Protein 6J1M (pdb70)

Solvent-accessible surface area: 25818 Å² total; per-residue (Å²): 103,89,174,92,86,75,8,18,0,8,0,3,0,6,4,32,15,40,14,109,69,122,20,49,8,94,52,5,3,62,30,0,0,111,1,11,118,7,67,136,31,104,102,9,34,84,69,0,77,117,14,7,86,152,15,114,10,138,54,4,20,13,25,13,36,46,119,48,2,101,125,32,92,53,0,19,24,41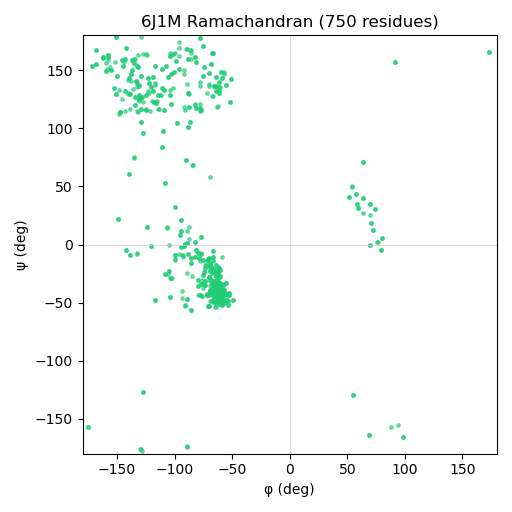,61,89,61,2,0,39,44,2,4,79,21,0,45,48,56,2,2,99,11,0,48,82,0,0,71,83,0,18,149,69,6,74,26,82,85,95,62,5,51,18,0,0,0,0,1,10,2,5,2,11,2,8,7,7,5,0,37,0,2,103,75,4,55,18,34,46,73,10,24,5,4,14,0,4,5,10,4,22,19,0,0,0,2,0,0,20,2,0,35,10,5,2,47,41,42,181,50,4,18,0,0,0,0,0,0,0,0,16,2,2,17,14,2,1,17,19,110,94,80,50,86,15,2,59,11,9,0,18,20,0,1,0,0,0,0,0,0,0,0,4,62,39,68,130,85,109,14,117,29,5,0,27,0,34,39,24,37,5,28,13,20,86,99,0,29,77,45,18,6,17,72,3,53,25,35,0,8,28,30,74,46,40,122,75,3,23,60,28,0,3,136,39,0,78,74,15,0,54,126,18,0,121,109,71,70,28,95,84,22,40,53,1,0,0,0,0,0,0,11,12,30,49,13,0,55,62,0,20,114,123,18,49,12,102,102,96,19,0,64,0,0,32,13,9,2,99,40,38,0,2,0,1,0,0,0,1,0,7,0,0,10,24,0,34,95,24,0,60,153,85,66,64,154,11,9,0,28,17,56,80,54,0,0,0,0,0,5,1,3,0,0,0,1,0,5,0,0,0,48,3,41,108,97,122,33,55,0,8,0,3,0,6,3,27,6,41,14,109,60,122,18,51,7,104,45,4,5,75,29,0,0,118,15,11,127,7,69,139,29,103,116,9,28,69,37,0,96,118,22,6,86,159,14,108,10,139,48,4,19,14,24,12,33,49,112,49,3,87,167,35,95,54,0,22,24,40,63,87,59,2,0,39,41,2,4,81,21,1,45,50,57,3,3,99,11,0,46,75,0,0,72,112,0,19,149,69,6,74,24,82,84,95,56,5,52,20,0,0,0,0,1,12,2,4,1,12,2,8,7,8,5,0,37,0,2,101,74,4,55,18,36,46,57,8,24,5,4,14,0,5,4,11,3,22,17,0,0,0,2,0,0,19,2,0,35,10,5,3,50,41,43,208,53,4,14,0,0,0,0,0,0,0,0,14,2,1,18,15,2,1,17,18,108,95,80,61,85,14,1,62,10,10,0,18,21,0,0,0,0,0,0,0,0,0,0,13,83,47,105,130,85,109,13,133,29,6,0,34,0,34,38,24,36,6,35,13,21,87,99,0,29,78,45,16,6,18,71,3,53,25,34,0,8,28,29,74,47,40,144,64,3,21,60,28,0,4,136,39,0,78,76,14,0,54,109,18,0,123,110,73,71,28,95,84,24,41,51,0,0,0,0,0,0,0,10,12,30,49,12,0,55,60,0,20,113,122,18,50,11,102,100,95,18,0,66,0,0,30,12,9,2,98,40,39,0,2,0,1,0,0,0,1,0,7,0,0,9,24,0,34,96,25,0,61,152,84,59,62,115,22,9,0,29,35,57,82,55,0,0,0,0,0,6,0,2,0,0,0,1,0,5,0,0,0,49,3,44,105,74

Structure (mmCIF, N/CA/C/O backbone):
data_6J1M
#
_entry.id   6J1M
#
_cell.length_a   108.144
_cell.length_b   108.144
_cell.length_c   191.075
_cell.angle_alpha   90.000
_cell.angle_beta   90.000
_cell.angle_gamma   120.000
#
_symmetry.space_group_name_H-M   'P 32 2 1'
#
loop_
_entity.id
_entity.type
_entity.pdbx_description
1 polymer 'A. acutangulus PKS2'
2 non-polymer '3-oxopentanedioic acid'
3 non-polymer 1,2-ETHANEDIOL
4 water water
#
loop_
_atom_site.group_PDB
_atom_site.id
_atom_site.type_symbol
_atom_site.label_atom_id
_atom_site.label_alt_id
_atom_site.label_comp_id
_atom_site.label_asym_id
_atom_site.label_entity_id
_atom_site.label_seq_id
_atom_site.pdbx_PDB_ins_code
_atom_site.Cartn_x
_atom_site.Cartn_y
_atom_site.Cartn_z
_atom_site.occupancy
_atom_site.B_iso_or_equiv
_atom_site.auth_seq_id
_atom_site.auth_comp_id
_atom_site.auth_asym_id
_atom_site.auth_atom_id
_atom_site.pdbx_PDB_model_num
ATOM 1 N N . LYS A 1 47 ? -87.589 27.711 15.656 1.00 66.90 11 LYS A N 1
ATOM 2 C CA . LYS A 1 47 ? -86.182 27.941 15.331 1.00 65.68 11 LYS A CA 1
ATOM 3 C C . LYS A 1 47 ? -86.001 28.104 13.829 1.00 69.59 11 LYS A C 1
ATOM 4 O O . LYS A 1 47 ? -85.475 29.122 13.362 1.00 56.05 11 LYS A O 1
ATOM 6 N N . SER A 1 48 ? -86.447 27.101 13.066 0.79 61.33 12 SER A N 1
ATOM 7 C CA . SER A 1 48 ? -86.403 27.205 11.613 0.79 57.18 12 SER A CA 1
ATOM 8 C C . SER A 1 48 ? -87.200 28.396 11.092 0.79 53.78 12 SER A C 1
ATOM 9 O O . SER A 1 48 ? -87.079 28.722 9.910 0.79 50.61 12 SER A O 1
ATOM 12 N N . GLN A 1 49 ? -87.997 29.052 11.943 1.00 56.48 13 GLN A N 1
ATOM 13 C CA . GLN A 1 49 ? -88.829 30.187 11.560 1.00 52.09 13 GLN A CA 1
ATOM 14 C C . GLN A 1 49 ? -88.289 31.536 12.036 1.00 44.00 13 GLN A C 1
ATOM 15 O O . GLN A 1 49 ? -88.905 32.558 11.736 1.00 36.87 13 GLN A O 1
ATOM 21 N N . ARG A 1 50 ? -87.157 31.575 12.743 1.00 45.84 14 ARG A N 1
ATOM 22 C CA . ARG A 1 50 ? -86.641 32.805 13.338 1.00 45.74 14 ARG A CA 1
ATOM 23 C C . ARG A 1 50 ? -85.587 33.482 12.450 1.00 45.10 14 ARG A C 1
ATOM 24 O O . ARG A 1 50 ? -85.023 32.876 11.534 1.00 47.86 14 ARG A O 1
ATOM 28 N N . SER A 1 51 ? -85.345 34.773 12.731 1.00 44.80 15 SER A N 1
ATOM 29 C CA . SER A 1 51 ? -84.255 35.521 12.104 1.00 45.93 15 SER A CA 1
ATOM 30 C C . SER A 1 51 ? -82.904 35.219 12.765 0.42 52.87 15 SER A C 1
ATOM 31 O O . SER A 1 51 ? -81.910 35.041 12.053 0.65 47.00 15 SER A O 1
ATOM 34 N N . GLU A 1 52 ? -82.830 35.160 14.112 1.00 89.20 16 GLU A N 1
ATOM 35 C CA . GLU A 1 52 ? -81.768 34.391 14.770 1.00 65.81 16 GLU A CA 1
ATOM 36 C C . GLU A 1 52 ? -82.025 32.922 14.513 1.00 54.41 16 GLU A C 1
ATOM 37 O O . GLU A 1 52 ? -82.215 32.126 15.440 1.00 59.01 16 GLU A O 1
ATOM 43 N N . GLY A 1 53 ? -82.072 32.576 13.242 1.00 43.09 17 GLY A N 1
ATOM 44 C CA . GLY A 1 53 ? -82.534 31.291 12.836 1.00 40.99 17 GLY A CA 1
ATOM 45 C C . GLY A 1 53 ? -81.512 30.645 11.941 1.00 34.16 17 GLY A C 1
ATOM 46 O O . GLY A 1 53 ? -80.327 30.547 12.273 1.00 28.18 17 GLY A O 1
ATOM 47 N N . PRO A 1 54 ? -81.961 30.216 10.774 1.00 32.69 18 PRO A N 1
ATOM 48 C CA . PRO A 1 54 ? -81.219 29.210 10.018 1.00 27.51 18 PRO A CA 1
ATOM 49 C C . PRO A 1 54 ? -79.971 29.784 9.374 1.00 23.27 18 PRO A C 1
ATOM 50 O O . PRO A 1 54 ? -79.876 30.979 9.092 1.00 22.69 18 PRO A O 1
ATOM 54 N N . ALA A 1 55 ? -78.991 28.904 9.183 1.00 21.56 19 ALA A N 1
ATOM 55 C CA . ALA A 1 55 ? -77.773 29.255 8.462 1.00 20.50 19 ALA A CA 1
ATOM 56 C C . ALA A 1 55 ? -78.108 29.590 7.012 1.00 15.86 19 ALA A C 1
ATOM 57 O O . ALA A 1 55 ? -78.884 28.886 6.358 1.00 17.11 19 ALA A O 1
ATOM 59 N N . LEU A 1 56 ? -77.511 30.661 6.508 1.00 17.37 20 LEU A N 1
ATOM 60 C CA . LEU A 1 56 ? -77.755 31.130 5.150 1.00 17.88 20 LEU A CA 1
ATOM 61 C C . LEU A 1 56 ? -76.440 31.196 4.397 1.00 18.19 20 LEU A C 1
ATOM 62 O O . LEU A 1 56 ? -75.422 31.582 4.964 1.00 17.04 20 LEU A O 1
ATOM 67 N N . VAL A 1 57 ? -76.482 30.856 3.111 1.00 17.03 21 VAL A N 1
ATOM 68 C CA . VAL A 1 57 ? -75.405 31.185 2.187 1.00 14.52 21 VAL A CA 1
ATOM 69 C C . VAL A 1 57 ? -75.543 32.661 1.824 1.00 17.73 21 VAL A C 1
ATOM 70 O O . VAL A 1 57 ? -76.545 33.068 1.234 1.00 17.89 21 VAL A O 1
ATOM 74 N N . LEU A 1 58 ? -74.548 33.469 2.200 1.00 15.72 22 LEU A N 1
ATOM 75 C CA . LEU A 1 58 ? -74.588 34.906 1.987 1.00 17.59 22 LEU A CA 1
ATOM 76 C C . LEU A 1 58 ? -73.803 35.355 0.773 1.00 21.39 22 LEU A C 1
ATOM 77 O O . LEU A 1 58 ? -73.925 36.518 0.384 1.00 20.21 22 LEU A O 1
ATOM 82 N N . ALA A 1 59 ? -72.971 34.487 0.201 1.00 15.36 23 ALA A N 1
ATOM 83 C CA . ALA A 1 59 ? -72.166 34.833 -0.968 1.00 18.12 23 ALA A CA 1
ATOM 84 C C . ALA A 1 59 ? -71.499 33.562 -1.463 1.00 21.02 23 ALA A C 1
ATOM 85 O O . ALA A 1 59 ? -71.306 32.624 -0.690 1.00 16.95 23 ALA A O 1
ATOM 87 N N . ILE A 1 60 ? -71.184 33.533 -2.756 1.00 18.14 24 ILE A N 1
ATOM 88 C CA . ILE A 1 60 ? -70.489 32.421 -3.406 1.00 20.02 24 ILE A CA 1
ATOM 89 C C . ILE A 1 60 ? -69.465 33.009 -4.364 1.00 24.19 24 ILE A C 1
ATOM 90 O O . ILE A 1 60 ? -69.800 33.876 -5.175 1.00 24.30 24 ILE A O 1
ATOM 95 N N . GLY A 1 61 ? -68.227 32.548 -4.280 1.00 18.87 25 GLY A N 1
ATOM 96 C CA . GLY A 1 61 ? -67.209 32.923 -5.245 1.00 19.84 25 GLY A CA 1
ATOM 97 C C . GLY A 1 61 ? -66.482 31.684 -5.724 1.00 21.71 25 GLY A C 1
ATOM 98 O O . GLY A 1 61 ? -66.406 30.681 -5.017 1.00 16.78 25 GLY A O 1
ATOM 99 N N . THR A 1 62 ? -65.955 31.754 -6.949 1.00 17.95 26 THR A N 1
ATOM 100 C CA . THR A 1 62 ? -65.251 30.610 -7.545 1.00 18.15 26 THR A CA 1
ATOM 101 C C . THR A 1 62 ? -63.987 31.084 -8.251 1.00 24.07 26 THR A C 1
ATOM 102 O O . THR A 1 62 ? -63.866 32.249 -8.625 1.00 22.46 26 THR A O 1
ATOM 106 N N . ALA A 1 63 ? -63.045 30.160 -8.442 1.00 18.33 27 ALA A N 1
ATOM 107 C CA . ALA A 1 63 ? -61.771 30.470 -9.086 1.00 19.11 27 ALA A CA 1
ATOM 108 C C . ALA A 1 63 ? -61.207 29.195 -9.695 1.00 21.61 27 ALA A C 1
ATOM 109 O O . ALA A 1 63 ? -61.447 28.101 -9.182 1.00 17.29 27 ALA A O 1
ATOM 111 N N . THR A 1 64 ? -60.448 29.345 -10.775 1.00 18.77 28 THR A N 1
ATOM 112 C CA . THR A 1 64 ? -59.768 28.231 -11.426 1.00 20.67 28 THR A CA 1
ATOM 113 C C . THR A 1 64 ? -58.347 28.643 -11.761 1.00 22.91 28 THR A C 1
ATOM 114 O O . THR A 1 64 ? -58.049 29.838 -11.876 1.00 19.86 28 THR A O 1
ATOM 118 N N . PRO A 1 65 ? -57.436 27.679 -11.904 1.00 22.73 29 PRO A N 1
ATOM 119 C CA . PRO A 1 65 ? -56.129 28.001 -12.486 1.00 19.51 29 PRO A CA 1
ATOM 120 C C . PRO A 1 65 ? -56.313 28.623 -13.874 1.00 20.03 29 PRO A C 1
ATOM 121 O O . PRO A 1 65 ? -57.250 28.299 -14.604 1.00 19.63 29 PRO A O 1
ATOM 125 N N . SER A 1 66 ? -55.444 29.524 -14.236 1.00 21.18 30 SER A N 1
ATOM 12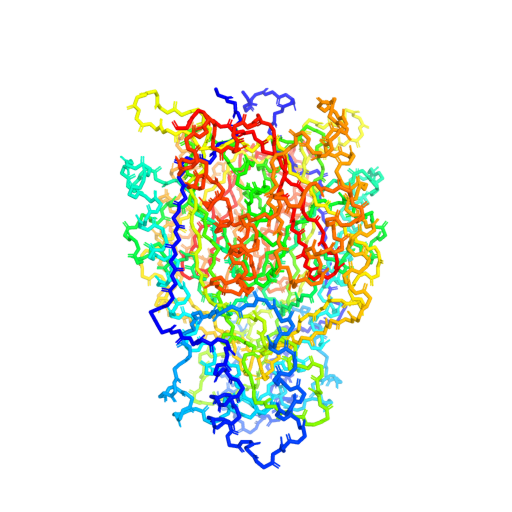6 C CA . SER A 1 66 ? -55.569 30.135 -15.529 1.00 27.64 30 SER A CA 1
ATOM 127 C C . SER A 1 66 ? -55.338 29.164 -16.681 1.00 25.24 30 SER A C 1
ATOM 128 O O . SER A 1 66 ? -55.970 29.282 -17.664 1.00 24.82 30 SER A O 1
ATOM 131 N N . HIS A 1 67 ? -54.456 28.205 -16.519 1.00 21.27 31 HIS A N 1
ATOM 132 C CA . HIS A 1 67 ? -54.202 27.240 -17.567 1.00 21.28 31 HIS A CA 1
ATOM 133 C C . HIS A 1 67 ? -55.357 26.284 -17.763 1.00 24.01 31 HIS A C 1
ATOM 134 O O . HIS A 1 67 ? -55.924 25.805 -16.842 1.00 20.23 31 HIS A O 1
ATOM 141 N N . TRP A 1 68 ? -55.685 26.031 -18.996 1.00 19.82 32 TRP A N 1
ATOM 142 C CA . TRP A 1 68 ? -56.754 25.151 -19.326 1.00 22.17 32 TRP A CA 1
ATOM 143 C C . TRP A 1 68 ? -56.495 24.322 -20.561 1.00 23.23 32 TRP A C 1
ATOM 144 O O . TRP A 1 68 ? -55.731 24.677 -21.364 1.00 23.86 32 TRP A O 1
ATOM 155 N N . ILE A 1 69 ? -57.176 23.221 -20.650 1.00 21.52 33 ILE A N 1
ATOM 156 C CA . ILE A 1 69 ? -57.058 22.335 -21.749 1.00 22.64 33 ILE A CA 1
ATOM 157 C C . ILE A 1 69 ? -58.377 21.843 -22.219 1.00 25.88 33 ILE A C 1
ATOM 158 O O . ILE A 1 69 ? -59.198 21.456 -21.507 1.00 26.70 33 ILE A O 1
ATOM 163 N N . ASP A 1 70 ? -58.527 21.890 -23.505 1.00 28.57 34 ASP A N 1
ATOM 164 C CA . ASP A 1 70 ? -59.681 21.451 -24.185 1.00 28.76 34 ASP A CA 1
ATOM 165 C C . ASP A 1 70 ? -59.815 19.946 -24.199 1.00 27.64 34 ASP A C 1
ATOM 166 O O . ASP A 1 70 ? -58.910 19.287 -24.534 1.00 27.34 34 ASP A O 1
ATOM 171 N N . GLN A 1 71 ? -60.963 19.433 -23.848 1.00 19.14 35 GLN A N 1
ATOM 172 C CA . GLN A 1 71 ? -61.182 18.012 -23.821 1.00 25.84 35 GLN A CA 1
ATOM 173 C C . GLN A 1 71 ? -61.040 17.306 -25.187 1.00 29.02 35 GLN A C 1
ATOM 174 O O . GLN A 1 71 ? -60.565 16.245 -25.228 1.00 24.69 35 GLN A O 1
ATOM 180 N N . SER A 1 72 ? -61.444 17.948 -26.264 1.00 26.51 36 SER A N 1
ATOM 181 C CA . SER A 1 72 ? -61.316 17.365 -27.599 1.00 32.55 36 SER A CA 1
ATOM 182 C C . SER A 1 72 ? -59.858 17.067 -27.931 1.00 30.04 36 SER A C 1
ATOM 183 O O . SER A 1 72 ? -59.543 16.014 -28.490 1.00 34.15 36 SER A O 1
ATOM 186 N N . SER A 1 73 ? -58.952 17.965 -27.562 1.00 27.13 37 SER A N 1
ATOM 187 C CA . SER A 1 73 ? -57.539 17.762 -27.805 1.00 32.64 37 SER A CA 1
ATOM 188 C C . SER A 1 73 ? -56.794 17.161 -26.606 1.00 29.47 37 SER A C 1
ATOM 189 O O . SER A 1 73 ? -55.567 17.063 -26.648 1.00 27.00 37 SER A O 1
ATOM 192 N N . TYR A 1 74 ? -57.494 16.730 -25.549 1.00 24.07 38 TYR A N 1
ATOM 193 C CA . TYR A 1 74 ? -56.746 16.196 -24.410 1.00 23.18 38 TYR A CA 1
ATOM 194 C C . TYR A 1 74 ? -56.062 14.857 -24.711 1.00 22.57 38 TYR A C 1
ATOM 195 O O . TYR A 1 74 ? -54.942 14.642 -24.247 1.00 19.47 38 TYR A O 1
ATOM 204 N N . PRO A 1 75 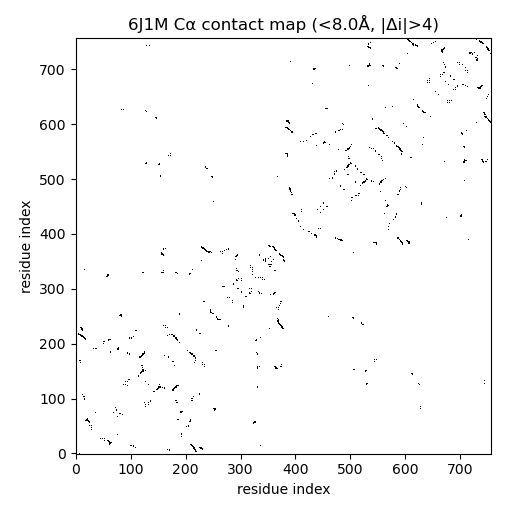? -56.672 13.916 -25.437 1.00 23.47 39 PRO A N 1
ATOM 205 C CA . PRO A 1 75 ? -55.924 12.673 -25.722 1.00 23.79 39 PRO A CA 1
ATOM 206 C C . PRO A 1 75 ? -54.583 12.925 -26.406 1.00 27.96 39 PRO A C 1
ATOM 207 O O . PRO A 1 75 ? -53.562 12.335 -26.017 1.00 25.40 39 PRO A O 1
ATOM 211 N N . ASP A 1 76 ? -54.537 13.849 -27.367 1.00 27.44 40 ASP A N 1
ATOM 212 C CA . ASP A 1 76 ? -53.266 14.179 -28.007 1.00 26.62 40 ASP A CA 1
ATOM 213 C C . ASP A 1 76 ? -52.289 14.791 -27.018 1.00 27.44 40 ASP A C 1
ATOM 214 O O . ASP A 1 76 ? -51.113 14.408 -26.974 1.00 24.53 40 ASP A O 1
ATOM 219 N N . TYR A 1 77 ? -52.754 15.754 -26.213 1.00 21.50 41 TYR A N 1
ATOM 220 C CA . TYR A 1 77 ? -51.869 16.370 -25.224 1.00 23.10 41 TYR A CA 1
ATOM 221 C C . TYR A 1 77 ? -51.317 15.325 -24.262 1.00 21.31 41 TYR A C 1
ATOM 222 O O . TYR A 1 77 ? -50.107 15.267 -24.002 1.00 21.73 41 TYR A O 1
ATOM 231 N N . TYR A 1 78 ? -52.209 14.498 -23.716 1.00 20.73 42 TYR A N 1
ATOM 232 C CA . TYR A 1 78 ? -51.853 13.570 -22.652 1.00 23.58 42 TYR A CA 1
ATOM 233 C C . TYR A 1 78 ? -50.875 12.511 -23.153 1.00 22.65 42 TYR A C 1
ATOM 234 O O . TYR A 1 78 ? -49.832 12.267 -22.529 1.00 22.09 42 TYR A O 1
ATOM 243 N N . PHE A 1 79 ? -51.172 11.888 -24.295 1.00 23.56 43 PHE A N 1
ATOM 244 C CA . PHE A 1 79 ? -50.241 10.876 -24.787 1.00 25.13 43 PHE A CA 1
ATOM 245 C C . PHE A 1 79 ? -48.934 11.484 -25.288 1.00 28.28 43 PHE A C 1
ATOM 246 O O . PHE A 1 79 ? -47.881 10.845 -25.168 1.00 27.19 43 PHE A O 1
ATOM 254 N N . ARG A 1 80 ? -48.942 12.731 -25.770 1.00 24.26 44 ARG A N 1
ATOM 255 C CA . ARG A 1 80 ? -47.678 13.349 -26.164 1.00 24.28 44 ARG A CA 1
ATOM 256 C C . ARG A 1 80 ? -46.818 13.683 -24.950 1.00 26.95 44 ARG A C 1
ATOM 257 O O . ARG A 1 80 ? -45.646 13.292 -24.873 1.00 25.23 44 ARG A O 1
ATOM 265 N N . VAL A 1 81 ? -47.379 14.409 -23.981 1.00 25.48 45 VAL A N 1
ATOM 266 C CA . VAL A 1 81 ? -46.564 14.934 -22.892 1.00 23.71 45 VAL A CA 1
ATOM 267 C C . VAL A 1 81 ? -46.071 13.813 -21.968 1.00 24.58 45 VAL A C 1
ATOM 268 O O . VAL A 1 81 ? -45.035 13.963 -21.305 1.00 26.49 45 VAL A O 1
ATOM 272 N N . THR A 1 82 ? -46.749 12.674 -21.940 1.00 24.76 46 THR A N 1
ATOM 273 C CA . THR A 1 82 ? -46.266 11.527 -21.187 1.00 28.49 46 THR A CA 1
ATOM 274 C C . THR A 1 82 ? -45.447 10.550 -22.037 1.00 33.64 46 THR A C 1
ATOM 275 O O . THR A 1 82 ? -45.197 9.433 -21.584 1.00 29.21 46 THR A O 1
ATOM 279 N N . ASN A 1 83 ? -45.059 10.928 -23.259 1.00 32.14 47 ASN A N 1
ATOM 280 C CA . ASN A 1 83 ? -44.241 10.087 -24.145 1.00 32.88 47 ASN A CA 1
ATOM 281 C C . ASN A 1 83 ? -44.852 8.714 -24.354 1.00 32.22 47 ASN A C 1
ATOM 282 O O . ASN A 1 83 ? -44.190 7.691 -24.205 1.00 31.87 47 ASN A O 1
ATOM 287 N N . SER A 1 84 ? -46.134 8.690 -24.701 1.00 27.53 48 SER A N 1
ATOM 288 C CA . SER A 1 84 ? -46.864 7.434 -24.785 1.00 24.51 48 SER A CA 1
ATOM 289 C C . SER A 1 84 ? -47.499 7.239 -26.150 1.00 25.82 48 SER A C 1
ATOM 290 O O . SER A 1 84 ? -48.367 6.368 -26.308 1.00 27.74 48 SER A O 1
ATOM 293 N N . ASP A 1 85 ? -47.080 8.027 -27.147 1.00 29.62 49 ASP A N 1
ATOM 294 C CA . ASP A 1 85 ? -47.740 7.961 -28.448 1.00 35.12 49 ASP A CA 1
ATOM 295 C C . ASP A 1 85 ? -47.573 6.612 -29.135 1.00 37.19 49 ASP A C 1
ATOM 296 O O . ASP A 1 85 ? -48.358 6.289 -30.031 1.00 37.08 49 ASP A O 1
ATOM 301 N N . HIS A 1 86 ? -46.612 5.799 -28.707 1.00 33.19 50 HIS A N 1
ATOM 302 C CA . HIS A 1 86 ? -46.516 4.451 -29.242 1.00 38.79 50 HIS A CA 1
ATOM 303 C C . HIS A 1 86 ? -47.640 3.537 -28.771 1.00 39.40 50 HIS A C 1
ATOM 304 O O . HIS A 1 86 ? -47.788 2.447 -29.329 1.00 35.87 50 HIS A O 1
ATOM 311 N N . LEU A 1 87 ? -48.426 3.936 -27.766 1.00 35.52 51 LEU A N 1
ATOM 312 C CA . LEU A 1 87 ? -49.543 3.111 -27.285 1.00 33.31 51 LEU A CA 1
ATOM 313 C C . LEU A 1 87 ? -50.819 3.461 -28.054 1.00 37.34 51 LEU A C 1
ATOM 314 O O . LEU A 1 87 ? -51.757 4.067 -27.538 1.00 37.13 51 LEU A O 1
ATOM 319 N N . VAL A 1 88 ? -50.849 3.022 -29.311 1.00 37.95 52 VAL A N 1
ATOM 320 C CA . VAL A 1 88 ? -51.860 3.487 -30.260 1.00 36.81 52 VAL A CA 1
ATOM 321 C C . VAL A 1 88 ? -53.261 3.040 -29.846 1.00 37.83 52 VAL A C 1
ATOM 322 O O . VAL A 1 88 ? -54.218 3.836 -29.863 1.00 37.20 52 VAL A O 1
ATOM 326 N N . ASP A 1 89 ? -53.411 1.755 -29.487 1.00 36.34 53 ASP A N 1
ATOM 327 C CA . ASP A 1 89 ? -54.731 1.254 -29.101 1.00 39.49 53 ASP A CA 1
ATOM 328 C C . ASP A 1 89 ? -55.210 1.900 -27.804 1.00 34.95 53 ASP A C 1
ATOM 329 O O . ASP A 1 89 ? -56.405 2.203 -27.652 1.00 34.98 53 ASP A O 1
ATOM 333 N N . LEU A 1 90 ? -54.289 2.097 -26.854 1.00 35.89 54 LEU A N 1
ATOM 334 C CA . LEU A 1 90 ? -54.650 2.729 -25.591 1.00 33.60 54 LEU A CA 1
ATOM 335 C C . LEU A 1 90 ? -55.107 4.165 -25.819 1.00 32.14 54 LEU A C 1
ATOM 336 O O . LEU A 1 90 ? -56.109 4.601 -25.245 1.00 36.25 54 LEU A O 1
ATOM 341 N N . LYS A 1 91 ? -54.452 4.880 -26.703 1.00 29.78 55 LYS A N 1
ATOM 342 C CA . LYS A 1 91 ? -54.847 6.224 -27.025 1.00 31.53 55 LYS A CA 1
ATOM 343 C C . LYS A 1 91 ? -56.268 6.277 -27.572 1.00 36.77 55 LYS A C 1
ATOM 344 O O . LYS A 1 91 ? -57.019 7.107 -27.198 1.00 32.20 55 LYS A O 1
ATOM 350 N N . GLU A 1 92 ? -56.619 5.361 -28.453 1.00 36.77 56 GLU A N 1
ATOM 351 C CA . GLU A 1 92 ? -57.946 5.338 -29.010 1.00 36.91 56 GLU A CA 1
ATOM 352 C C . GLU A 1 92 ? -58.994 5.023 -27.940 1.00 38.95 56 GLU A C 1
ATOM 353 O O . GLU A 1 92 ? -60.070 5.533 -27.963 1.00 36.24 56 GLU A O 1
ATOM 359 N N . LYS A 1 93 ? -58.638 4.179 -27.004 1.00 34.37 57 LYS A N 1
ATOM 360 C CA . LYS A 1 93 ? -59.494 3.894 -25.899 1.00 38.88 57 LYS A CA 1
ATOM 361 C C . LYS A 1 93 ? -59.703 5.195 -25.113 1.00 35.03 57 LYS A C 1
ATOM 362 O O . LYS A 1 93 ? -60.776 5.497 -24.726 1.00 36.69 57 LYS A O 1
ATOM 368 N N . PHE A 1 94 ? -58.647 5.944 -24.904 1.00 31.49 58 PHE A N 1
ATOM 369 C CA . PHE A 1 94 ? -58.728 7.193 -24.156 1.00 31.85 58 PHE A CA 1
ATOM 370 C C . PHE A 1 94 ? -59.574 8.213 -24.896 1.00 30.01 58 PHE A C 1
ATOM 371 O O . PHE A 1 94 ? -60.330 8.959 -24.267 1.00 29.19 58 PHE A O 1
ATOM 379 N N . ARG A 1 95 ? -59.470 8.270 -26.228 1.00 30.12 59 ARG A N 1
ATOM 380 C CA . ARG A 1 95 ? -60.335 9.192 -26.965 1.00 28.35 59 ARG A CA 1
ATOM 381 C C . ARG A 1 95 ? -61.788 8.848 -26.744 1.00 31.65 59 ARG A C 1
ATOM 382 O O . ARG A 1 95 ? -62.632 9.738 -26.559 1.00 30.83 59 ARG A O 1
ATOM 390 N N . ARG A 1 96 ? -62.107 7.556 -26.776 1.00 27.75 60 ARG A N 1
ATOM 391 C CA . ARG A 1 96 ? -63.500 7.188 -26.531 1.00 33.25 60 ARG A CA 1
ATOM 392 C C . ARG A 1 96 ? -63.943 7.574 -25.114 1.00 32.91 60 ARG A C 1
ATOM 393 O O . ARG A 1 96 ? -65.066 8.061 -24.909 1.00 34.03 60 ARG A O 1
ATOM 401 N N . ILE A 1 97 ? -63.074 7.366 -24.123 1.00 34.04 61 ILE A N 1
ATOM 402 C CA . ILE A 1 97 ? -63.417 7.728 -22.746 1.00 32.95 61 ILE A CA 1
ATOM 403 C C . ILE A 1 97 ? -63.663 9.236 -22.639 1.00 28.89 61 ILE A C 1
ATOM 404 O O . ILE A 1 97 ? -64.712 9.689 -22.144 1.00 33.40 61 ILE A O 1
ATOM 409 N N . CYS A 1 98 ? -62.711 10.033 -23.139 1.00 27.16 62 CYS A N 1
ATOM 410 C CA . CYS A 1 98 ? -62.862 11.484 -23.135 1.00 27.62 62 CYS A CA 1
ATOM 411 C C . CYS A 1 98 ? -64.129 11.912 -23.856 1.00 33.32 62 CYS A C 1
ATOM 412 O O . CYS A 1 98 ? -64.829 12.816 -23.392 1.00 28.39 62 CYS A O 1
ATOM 415 N N . SER A 1 99 ? -64.454 11.260 -24.978 1.00 31.38 63 SER A N 1
ATOM 416 C CA . SER A 1 99 ? -65.684 11.579 -25.694 1.00 32.80 63 SER A CA 1
ATOM 417 C C . SER A 1 99 ? -66.908 11.356 -24.822 1.00 33.89 63 SER A C 1
ATOM 418 O O . SER A 1 99 ? -67.860 12.140 -24.866 1.00 39.13 63 SER A O 1
ATOM 421 N N . ARG A 1 100 ? -66.922 10.277 -24.045 1.00 34.54 64 ARG A N 1
ATOM 422 C CA . ARG A 1 100 ? -68.120 10.022 -23.259 1.00 33.99 64 ARG A CA 1
ATOM 423 C C . ARG A 1 100 ? -68.231 10.910 -22.020 1.00 33.77 64 ARG A C 1
ATOM 424 O O . ARG A 1 100 ? -69.283 10.891 -21.366 1.00 31.93 64 ARG A O 1
ATOM 432 N N . THR A 1 101 ? -67.197 11.691 -21.675 1.00 27.71 65 THR A N 1
ATOM 433 C CA . THR A 1 101 ? -67.283 12.439 -20.415 1.00 29.97 65 THR A CA 1
ATOM 434 C C . THR A 1 101 ? -68.301 13.579 -20.455 1.00 31.29 65 THR A C 1
ATOM 435 O O . THR A 1 101 ? -68.830 13.950 -19.405 1.00 26.15 65 THR A O 1
ATOM 439 N N . MET A 1 102 ? -68.574 14.155 -21.629 1.00 27.68 66 MET A N 1
ATOM 440 C CA . MET A 1 102 ? -69.392 15.375 -21.761 1.00 26.22 66 MET A CA 1
ATOM 441 C C . MET A 1 102 ? -68.722 16.556 -21.074 1.00 25.73 66 MET A C 1
ATOM 442 O O . MET A 1 102 ? -69.382 17.484 -20.605 1.00 23.12 66 MET A O 1
ATOM 447 N N . ILE A 1 103 ? -67.403 16.499 -20.997 1.00 21.79 67 ILE A N 1
ATOM 448 C CA . ILE A 1 103 ? -66.572 17.585 -20.505 1.00 21.14 67 ILE A CA 1
ATOM 449 C C . ILE A 1 103 ? -65.990 18.284 -21.710 1.00 25.23 67 ILE A C 1
ATOM 450 O O . ILE A 1 103 ? -65.491 17.627 -22.627 1.00 25.73 67 ILE A O 1
ATOM 455 N N . LYS A 1 104 ? -66.026 19.606 -21.708 1.00 23.09 68 LYS A N 1
ATOM 456 C CA . LYS A 1 104 ? -65.430 20.337 -22.808 1.00 26.93 68 LYS A CA 1
ATOM 457 C C . LYS A 1 104 ? -64.095 20.954 -22.448 1.00 24.14 68 LYS A C 1
ATOM 458 O O . LYS A 1 104 ? -63.238 21.102 -23.324 1.00 23.74 68 LYS A O 1
ATOM 464 N N . LYS A 1 105 ? -63.869 21.304 -21.183 1.00 21.36 69 LYS A N 1
ATOM 465 C CA . LYS A 1 105 ? -62.548 21.788 -20.824 1.00 22.95 69 LYS A CA 1
ATOM 466 C C . LYS A 1 105 ? -62.350 21.611 -19.330 1.00 20.32 69 LYS A C 1
ATOM 467 O O . LYS A 1 105 ? -63.311 21.491 -18.561 1.00 19.05 69 LYS A O 1
ATOM 473 N N . ARG A 1 106 ? -61.080 21.598 -18.940 1.00 19.33 70 ARG A N 1
ATOM 474 C CA . ARG A 1 106 ? -60.683 21.501 -17.547 1.00 19.21 70 ARG A CA 1
ATOM 475 C C . ARG A 1 106 ? -59.536 22.454 -17.312 1.00 18.64 70 ARG A C 1
ATOM 476 O O . ARG A 1 106 ? -58.673 22.633 -18.174 1.00 23.62 70 ARG A O 1
ATOM 484 N N . HIS A 1 107 ? -59.552 23.097 -16.159 1.00 17.04 71 HIS A N 1
ATOM 485 C CA . HIS A 1 107 ? -58.435 23.909 -15.741 1.00 17.59 71 HIS A CA 1
ATOM 486 C C . HIS A 1 107 ? -57.484 23.055 -14.907 1.00 19.74 71 HIS A C 1
ATOM 487 O O . HIS A 1 107 ? -57.908 22.131 -14.215 1.00 17.88 71 HIS A O 1
ATOM 494 N N . MET A 1 108 ? -56.201 23.388 -14.966 1.00 19.28 72 MET A N 1
ATOM 495 C CA . MET A 1 108 ? -55.124 22.507 -14.501 1.00 23.34 72 MET A CA 1
ATOM 496 C C . MET A 1 108 ? -54.004 23.344 -13.923 1.00 22.87 72 MET A C 1
ATOM 497 O O . MET A 1 108 ? -53.424 24.174 -14.628 1.00 24.92 72 MET A O 1
ATOM 502 N N . LEU A 1 109 ? -53.620 23.077 -12.706 1.00 21.76 73 LEU A N 1
ATOM 503 C CA . LEU A 1 109 ? -52.455 23.667 -12.150 1.00 21.58 73 LEU A CA 1
ATOM 504 C C . LEU A 1 109 ? -51.211 23.097 -12.884 1.00 22.78 73 LEU A C 1
ATOM 505 O O . LEU A 1 109 ? -50.260 23.768 -13.012 1.00 20.46 73 LEU A O 1
ATOM 510 N N . LEU A 1 110 ? -51.252 21.840 -13.300 1.00 18.60 74 LEU A N 1
ATOM 511 C CA . LEU A 1 110 ? -50.080 21.213 -13.910 1.00 24.63 74 LEU A CA 1
ATOM 512 C C . LEU A 1 110 ? -49.923 21.675 -15.353 1.00 26.24 74 LEU A C 1
ATOM 513 O O . LEU A 1 110 ? -50.810 21.452 -16.179 1.00 27.78 74 LEU A O 1
ATOM 518 N N . THR A 1 111 ? -48.790 22.279 -15.660 1.00 23.09 75 THR A N 1
ATOM 519 C CA . THR A 1 111 ? -48.489 22.747 -17.004 1.00 26.70 75 THR A CA 1
ATOM 520 C C . THR A 1 111 ? -47.496 21.810 -17.677 1.00 25.54 75 THR A C 1
ATOM 521 O O . THR A 1 111 ? -46.827 21.007 -17.029 1.00 22.96 75 THR A O 1
ATOM 525 N N . GLU A 1 112 ? -47.391 21.941 -18.997 1.00 24.80 76 GLU A N 1
ATOM 526 C CA . GLU A 1 112 ? -46.377 21.198 -19.737 1.00 26.71 76 GLU A CA 1
ATOM 527 C C . GLU A 1 112 ? -44.985 21.411 -19.149 1.00 24.31 76 GLU A C 1
ATOM 528 O O . GLU A 1 112 ? -44.209 20.460 -19.018 1.00 24.66 76 GLU A O 1
ATOM 534 N N . GLU A 1 113 ? -44.660 22.653 -18.766 1.00 19.53 77 GLU A N 1
ATOM 535 C CA . GLU A 1 113 ? -43.345 22.938 -18.191 1.00 22.90 77 GLU A CA 1
ATOM 536 C C . GLU A 1 113 ? -43.113 22.149 -16.908 1.00 27.72 77 GLU A C 1
ATOM 537 O O . GLU A 1 113 ? -42.009 21.642 -16.670 1.00 24.80 77 GLU A O 1
ATOM 543 N N . ILE A 1 114 ? -44.133 22.054 -16.053 1.00 24.70 78 ILE A N 1
ATOM 544 C CA . ILE A 1 114 ? -43.961 21.325 -14.802 1.00 22.63 78 ILE A CA 1
ATOM 545 C C . ILE A 1 114 ? -43.797 19.839 -15.082 1.00 23.26 78 ILE A C 1
ATOM 546 O O . ILE A 1 114 ? -42.940 19.179 -14.487 1.00 23.38 78 ILE A O 1
ATOM 551 N N . LEU A 1 115 ? -44.613 19.293 -15.990 1.00 20.86 79 LEU A N 1
ATOM 552 C CA . LEU A 1 115 ? -44.497 17.881 -16.331 1.00 24.40 79 LEU A CA 1
ATOM 553 C C . LEU A 1 115 ? -43.122 17.562 -16.906 1.00 28.43 79 LEU A C 1
ATOM 554 O O . LEU A 1 115 ? -42.549 16.506 -16.614 1.00 28.41 79 LEU A O 1
ATOM 559 N N . LYS A 1 116 ? -42.570 18.464 -17.716 1.00 25.55 80 LYS A N 1
ATOM 560 C CA . LYS A 1 116 ? -41.271 18.189 -18.306 1.00 27.38 80 LYS A CA 1
ATOM 561 C C . LYS A 1 116 ? -40.158 18.328 -17.282 1.00 27.23 80 LYS A C 1
ATOM 562 O O . LYS A 1 116 ? -39.171 17.587 -17.346 1.00 27.09 80 LYS A O 1
ATOM 568 N N . LYS A 1 117 ? -40.288 19.254 -16.330 1.00 28.09 81 LYS A N 1
ATOM 569 C CA . LYS A 1 117 ? -39.289 19.304 -15.269 1.00 25.62 81 LYS A CA 1
ATOM 570 C C . LYS A 1 117 ? -39.395 18.137 -14.282 1.00 28.66 81 LYS A C 1
ATOM 571 O O . LYS A 1 117 ? -38.451 17.926 -13.520 1.00 27.33 81 LYS A O 1
ATOM 575 N N . ASN A 1 118 ? -40.491 17.376 -14.273 1.00 24.71 82 ASN A N 1
ATOM 576 C CA . ASN A 1 118 ? -40.728 16.338 -13.256 1.00 25.67 82 ASN A CA 1
ATOM 577 C C . ASN A 1 118 ? -41.239 15.077 -13.918 1.00 26.80 82 ASN A C 1
ATOM 578 O O . ASN A 1 118 ? -42.432 14.752 -13.846 1.00 25.32 82 ASN A O 1
ATOM 583 N N . PRO A 1 119 ? -40.357 14.333 -14.589 1.00 25.87 83 PRO A N 1
ATOM 584 C CA . PRO A 1 119 ? -40.831 13.190 -15.382 1.00 26.69 83 PRO A CA 1
ATOM 585 C C . PRO A 1 119 ? -41.441 12.074 -14.556 1.00 24.51 83 PRO A C 1
ATOM 586 O O . PRO A 1 119 ? -42.202 11.270 -15.111 1.00 27.74 83 PRO A O 1
ATOM 590 N N . ASN A 1 120 ? -41.135 11.984 -13.256 1.00 23.95 84 ASN A N 1
ATOM 591 C CA . ASN A 1 120 ? -41.878 11.046 -12.404 1.00 29.90 84 ASN A CA 1
ATOM 592 C C . ASN A 1 120 ? -43.379 11.292 -12.475 1.00 26.32 84 ASN A C 1
ATOM 593 O O . ASN A 1 120 ? -44.167 10.339 -12.428 1.00 24.10 84 ASN A O 1
ATOM 598 N N . LEU A 1 121 ? -43.796 12.551 -12.650 1.00 24.49 85 LEU A N 1
ATOM 599 C CA . LEU A 1 121 ? -45.227 12.830 -12.804 1.00 22.90 85 LEU A CA 1
ATOM 600 C C . LEU A 1 121 ? -45.794 12.176 -14.044 1.00 26.83 85 LEU A C 1
ATOM 601 O O . LEU A 1 121 ? -46.982 11.828 -14.071 1.00 23.03 85 LEU A O 1
ATOM 606 N N . CYS A 1 122 ? -44.972 12.015 -15.087 1.00 24.62 86 CYS A N 1
ATOM 607 C CA . CYS A 1 122 ? -45.449 11.434 -16.334 1.00 27.55 86 CYS A CA 1
ATOM 608 C C . CYS A 1 122 ? -45.411 9.917 -16.343 1.00 25.45 86 CYS A C 1
ATOM 609 O O . CYS A 1 122 ? -46.005 9.305 -17.240 1.00 28.24 86 CYS A O 1
ATOM 612 N N . SER A 1 123 ? -44.760 9.297 -15.362 1.00 29.01 87 SER A N 1
ATOM 613 C CA . SER A 1 123 ? -44.793 7.847 -15.251 1.00 24.45 87 SER A CA 1
ATOM 614 C C . SER A 1 123 ? -46.135 7.394 -14.696 1.00 29.47 87 SER A C 1
ATOM 615 O O . SER A 1 123 ? -46.958 8.200 -14.247 1.00 24.10 87 SER A O 1
ATOM 618 N N . PHE A 1 124 ? -46.359 6.078 -14.721 1.00 23.48 88 PHE A N 1
ATOM 619 C CA . PHE A 1 124 ? -47.566 5.566 -14.094 1.00 24.49 88 PHE A CA 1
ATOM 620 C C . PHE A 1 124 ? -47.439 5.501 -12.574 1.00 27.41 88 PHE A C 1
ATOM 621 O O . PHE A 1 124 ? -48.375 5.869 -11.856 1.00 25.46 88 PHE A O 1
ATOM 629 N N . SER A 1 125 ? -46.307 5.029 -12.055 1.00 24.01 89 SER A N 1
ATOM 630 C CA . SER A 1 125 ? -46.271 4.765 -10.621 1.00 26.07 89 SER A CA 1
ATOM 631 C C . SER A 1 125 ? -44.902 4.952 -9.991 1.00 26.12 89 SER A C 1
ATOM 632 O O . SER A 1 125 ? -44.671 4.423 -8.898 1.00 28.37 89 SER A O 1
ATOM 635 N N . GLU A 1 126 ? -44.010 5.721 -10.596 1.00 26.59 90 GLU A N 1
ATOM 636 C CA . GLU A 1 126 ? -42.770 6.036 -9.910 1.00 29.52 90 GLU A CA 1
ATOM 637 C C . GLU A 1 126 ? -43.052 6.947 -8.712 1.00 32.36 90 GLU A C 1
ATOM 638 O O . GLU A 1 126 ? -44.069 7.638 -8.686 1.00 27.54 90 GLU A O 1
ATOM 644 N N . PRO A 1 127 ? -42.167 6.942 -7.679 1.00 32.88 91 PRO A N 1
ATOM 645 C CA . PRO A 1 127 ? -42.376 7.829 -6.521 1.00 30.44 91 PRO A CA 1
ATOM 646 C C . PRO A 1 127 ? -42.600 9.270 -6.949 1.00 29.24 91 PRO A C 1
ATOM 647 O O . PRO A 1 127 ? -41.761 9.852 -7.647 1.00 27.64 91 PRO A O 1
ATOM 651 N N . SER A 1 128 ? -43.737 9.850 -6.558 1.00 24.33 92 SER A N 1
ATOM 652 C CA . SER A 1 128 ? -44.096 11.194 -6.997 1.00 24.08 92 SER A CA 1
ATOM 653 C C . SER A 1 128 ? -44.781 12.043 -5.931 1.00 26.47 92 SER A C 1
ATOM 654 O O . SER A 1 128 ? -45.025 13.227 -6.187 1.00 19.95 92 SER A O 1
ATOM 657 N N . LEU A 1 129 ? -45.090 11.494 -4.751 1.00 23.18 93 LEU A N 1
ATOM 658 C CA . LEU A 1 129 ? -45.826 12.267 -3.754 1.00 21.96 93 LEU A CA 1
ATOM 659 C C . LEU A 1 129 ? -45.083 13.536 -3.368 1.00 21.35 93 LEU A C 1
ATOM 660 O O . LEU A 1 129 ? -45.705 14.577 -3.134 1.00 20.85 93 LEU A O 1
ATOM 665 N N . ASP A 1 130 ? -43.752 13.487 -3.289 1.00 22.27 94 ASP A N 1
ATOM 666 C CA . ASP A 1 130 ? -43.042 14.678 -2.823 1.00 22.56 94 ASP A CA 1
ATOM 667 C C . ASP A 1 130 ? -43.199 15.851 -3.793 1.00 26.65 94 ASP A C 1
ATOM 668 O O . ASP A 1 130 ? -43.344 17.007 -3.365 1.00 18.08 94 ASP A O 1
ATOM 673 N N . ILE A 1 131 ? -43.152 15.596 -5.102 1.00 25.91 95 ILE A N 1
ATOM 674 C CA A ILE A 1 131 ? -43.307 16.734 -5.999 0.66 67.22 95 ILE A CA 1
ATOM 675 C CA B ILE A 1 131 ? -43.340 16.665 -6.093 0.34 61.57 95 ILE A CA 1
ATOM 676 C C . ILE A 1 131 ? -44.768 17.203 -6.024 1.00 26.71 95 ILE A C 1
ATOM 677 O O . ILE A 1 131 ? -45.023 18.409 -6.058 1.00 22.74 95 ILE A O 1
ATOM 686 N N . ARG A 1 132 ? -45.739 16.287 -5.954 1.00 22.35 96 ARG A N 1
ATOM 687 C CA . ARG A 1 132 ? -47.139 16.689 -5.849 1.00 23.11 96 ARG A CA 1
ATOM 688 C C . ARG A 1 132 ? -47.379 17.544 -4.613 1.00 20.89 96 ARG A C 1
ATOM 689 O O . ARG A 1 132 ? -48.080 18.559 -4.681 1.00 17.30 96 ARG A O 1
ATOM 697 N N . GLN A 1 133 ? -46.782 17.163 -3.481 1.00 19.19 97 GLN A N 1
ATOM 698 C CA . GLN A 1 133 ? -46.906 17.947 -2.255 1.00 19.40 97 GLN A CA 1
ATOM 699 C C . GLN A 1 133 ? -46.255 19.311 -2.402 1.00 21.82 97 GLN A C 1
ATOM 700 O O . GLN A 1 133 ? -46.821 20.318 -1.960 1.00 19.70 97 GLN A O 1
ATOM 706 N N . ASP A 1 134 ? -45.057 19.371 -2.993 1.00 21.75 98 ASP A N 1
ATOM 707 C CA . ASP A 1 134 ? -44.406 20.672 -3.166 1.00 21.21 98 ASP A CA 1
ATOM 708 C C . ASP A 1 134 ? -45.285 21.620 -3.972 1.00 23.17 98 ASP A C 1
ATOM 709 O O . ASP A 1 134 ? -45.359 22.815 -3.674 1.00 26.51 98 ASP A O 1
ATOM 714 N N . ILE A 1 135 ? -45.936 21.107 -5.011 1.00 19.58 99 ILE A N 1
ATOM 715 C CA . ILE A 1 135 ? -46.822 21.960 -5.805 1.00 24.21 99 ILE A CA 1
ATOM 716 C C . ILE A 1 135 ? -48.077 22.342 -5.009 1.00 22.25 99 ILE A C 1
ATOM 717 O O . ILE A 1 135 ? -48.422 23.527 -4.871 1.00 23.20 99 ILE A O 1
ATOM 722 N N . LEU A 1 136 ? -48.768 21.335 -4.465 1.00 19.08 100 LEU A N 1
ATOM 723 C CA . LEU A 1 136 ? -50.119 21.520 -3.951 1.00 18.30 100 LEU A CA 1
ATOM 724 C C . LEU A 1 136 ? -50.136 22.282 -2.632 1.00 20.84 100 LEU A C 1
ATOM 725 O O . LEU A 1 136 ? -51.055 23.073 -2.393 1.00 20.89 100 LEU A O 1
ATOM 730 N N . VAL A 1 137 ? -49.126 22.087 -1.772 1.00 20.95 101 VAL A N 1
ATOM 731 C CA . VAL A 1 137 ? -49.138 22.736 -0.459 1.00 21.77 101 VAL A CA 1
ATOM 732 C C . VAL A 1 137 ? -49.079 24.248 -0.604 1.00 24.92 101 VAL A C 1
ATOM 733 O O . VAL A 1 137 ? -49.609 24.991 0.233 1.00 20.79 101 VAL A O 1
ATOM 737 N N . SER A 1 138 ? -48.490 24.724 -1.690 1.00 23.28 102 SER A N 1
ATOM 738 C CA . SER A 1 138 ? -48.438 26.139 -2.015 1.00 23.15 102 SER A CA 1
ATOM 739 C C . SER A 1 138 ? -49.652 26.588 -2.842 1.00 23.67 102 SER A C 1
ATOM 740 O O . SER A 1 138 ? -50.277 27.616 -2.549 1.00 24.61 102 SER A O 1
ATOM 743 N N . GLU A 1 139 ? -50.006 25.827 -3.882 1.00 20.62 103 GLU A N 1
ATOM 744 C CA . GLU A 1 139 ? -50.990 26.323 -4.843 1.00 22.36 103 GLU A CA 1
ATOM 745 C C . GLU A 1 139 ? -52.423 26.181 -4.345 1.00 18.38 103 GLU A C 1
ATOM 746 O O . GLU A 1 139 ? -53.277 26.982 -4.721 1.00 17.88 103 GLU A O 1
ATOM 752 N N . ILE A 1 140 ? -52.734 25.176 -3.529 1.00 16.16 104 ILE A N 1
ATOM 753 C CA . ILE A 1 140 ? -54.122 25.000 -3.085 1.00 16.27 104 ILE A CA 1
ATOM 754 C C . ILE A 1 140 ? -54.595 26.177 -2.230 1.00 15.50 104 ILE A C 1
ATOM 755 O O . ILE A 1 140 ? -55.679 26.710 -2.505 1.00 15.37 104 ILE A O 1
ATOM 760 N N . PRO A 1 141 ? -53.860 26.627 -1.208 1.00 16.45 105 PRO A N 1
ATOM 761 C CA . PRO A 1 141 ? -54.318 27.831 -0.490 1.00 17.55 105 PRO A CA 1
ATOM 762 C C . PRO A 1 141 ? -54.406 29.067 -1.385 1.00 19.21 105 PRO A C 1
ATOM 763 O O . PRO A 1 141 ? -55.295 29.886 -1.168 1.00 16.81 105 PRO A O 1
ATOM 767 N N . LYS A 1 142 ? -53.530 29.229 -2.383 1.00 18.25 106 LYS A N 1
ATOM 768 C CA . LYS A 1 142 ? -53.606 30.418 -3.247 1.00 20.80 106 LYS A CA 1
ATOM 769 C C . LYS A 1 142 ? -54.863 30.398 -4.097 1.00 19.52 106 LYS A C 1
ATOM 770 O O . LYS A 1 142 ? -55.531 31.428 -4.271 1.00 22.31 106 LYS A O 1
ATOM 776 N N . LEU A 1 143 ? -55.214 29.222 -4.626 1.00 16.33 107 LEU A N 1
ATOM 777 C CA . LEU A 1 143 ? -56.454 29.102 -5.369 1.00 18.04 107 LEU A CA 1
ATOM 778 C C . LEU A 1 143 ? -57.666 29.338 -4.458 1.00 18.55 107 LEU A C 1
ATOM 779 O O . LEU A 1 143 ? -58.636 30.026 -4.838 1.00 19.59 107 LEU A O 1
ATOM 784 N N . GLY A 1 144 ? -57.634 28.764 -3.252 1.00 17.00 108 GLY A N 1
ATOM 785 C CA . GLY A 1 144 ? -58.692 29.043 -2.295 1.00 17.73 108 GLY A CA 1
ATOM 786 C C . GLY A 1 144 ? -58.810 30.529 -2.006 1.00 16.50 108 GLY A C 1
ATOM 787 O O . GLY A 1 144 ? -59.915 31.060 -1.895 1.00 16.39 108 GLY A O 1
ATOM 788 N N . LYS A 1 145 ? -57.669 31.224 -1.910 1.00 17.24 109 LYS A N 1
ATOM 789 C CA . LYS A 1 145 ? -57.693 32.666 -1.670 1.00 21.06 109 LYS A CA 1
ATOM 790 C C . LYS A 1 145 ? -58.394 33.407 -2.799 1.00 21.37 109 LYS A C 1
ATOM 791 O O . LYS A 1 145 ? -59.162 34.349 -2.554 1.00 20.07 109 LYS A O 1
ATOM 797 N N . GLU A 1 146 ? -58.145 33.000 -4.046 1.00 21.72 110 GLU A N 1
ATOM 798 C CA . GLU A 1 146 ? -58.797 33.688 -5.162 1.00 22.99 110 GLU A CA 1
ATOM 799 C C . GLU A 1 146 ? -60.316 33.547 -5.078 1.00 23.76 110 GLU A C 1
ATOM 800 O O . GLU A 1 146 ? -61.075 34.532 -5.241 1.00 22.17 110 GLU A O 1
ATOM 806 N N . ALA A 1 147 ? -60.787 32.320 -4.810 1.00 19.16 111 ALA A N 1
ATOM 807 C CA . ALA A 1 147 ? -62.237 32.128 -4.662 1.00 17.50 111 ALA A CA 1
ATOM 808 C C . ALA A 1 147 ? -62.772 32.935 -3.475 1.00 17.43 111 ALA A C 1
ATOM 809 O O . ALA A 1 147 ? -63.858 33.532 -3.545 1.00 17.62 111 ALA A O 1
ATOM 811 N N . ALA A 1 148 ? -62.006 32.983 -2.387 1.00 14.43 112 ALA A N 1
ATOM 812 C CA . ALA A 1 148 ? -62.467 33.665 -1.182 1.00 15.43 112 ALA A CA 1
ATOM 813 C C . ALA A 1 148 ? -62.627 35.161 -1.433 1.00 19.32 112 ALA A C 1
ATOM 814 O O . ALA A 1 148 ? -63.587 35.774 -0.955 1.00 18.71 112 ALA A O 1
ATOM 816 N N . LEU A 1 149 ? -61.668 35.767 -2.143 1.00 18.74 113 LEU A N 1
ATOM 817 C CA . LEU A 1 149 ? -61.747 37.195 -2.438 1.00 24.04 113 LEU A CA 1
ATOM 818 C C . LEU A 1 149 ? -63.007 37.511 -3.216 1.00 20.91 113 LEU A C 1
ATOM 819 O O . LEU A 1 149 ? -63.678 38.513 -2.923 1.00 22.46 113 LEU A O 1
ATOM 824 N N . LYS A 1 150 ? -63.379 36.636 -4.173 1.00 20.66 114 LYS A N 1
ATOM 825 C CA . LYS A 1 150 ? -64.634 36.861 -4.907 1.00 19.59 114 LYS A CA 1
ATOM 826 C C . LYS A 1 150 ? -65.872 36.710 -4.019 1.00 22.12 114 LYS A C 1
ATOM 827 O O . LYS A 1 150 ? -66.842 37.480 -4.146 1.00 19.26 114 LYS A O 1
ATOM 831 N N . ALA A 1 151 ? -65.873 35.728 -3.109 1.00 18.03 115 ALA A N 1
ATOM 832 C CA . ALA A 1 151 ? -67.021 35.610 -2.206 1.00 20.95 115 ALA A CA 1
ATOM 833 C C . ALA A 1 151 ? -67.117 36.827 -1.279 1.00 19.48 115 ALA A C 1
ATOM 834 O O . ALA A 1 151 ? -68.211 37.353 -1.052 1.00 19.49 115 ALA A O 1
ATOM 836 N N . ILE A 1 152 ? -65.985 37.282 -0.743 1.00 18.60 116 ILE A N 1
ATOM 837 C CA . ILE A 1 152 ? -65.979 38.426 0.174 1.00 22.13 116 ILE A CA 1
ATOM 838 C C . ILE A 1 152 ? -66.414 39.698 -0.552 1.00 24.79 116 ILE A C 1
ATOM 839 O O . ILE A 1 152 ? -67.126 40.539 0.008 1.00 24.34 116 ILE A O 1
ATOM 844 N N . GLN A 1 153 ? -66.022 39.837 -1.819 1.00 23.36 117 GLN A N 1
ATOM 845 C CA . GLN A 1 153 ? -66.474 40.968 -2.620 1.00 27.72 117 GLN A CA 1
ATOM 846 C C . GLN A 1 153 ? -67.991 40.966 -2.773 1.00 26.79 117 GLN A C 1
ATOM 847 O O . GLN A 1 153 ? -68.642 41.999 -2.589 1.00 27.39 117 GLN A O 1
ATOM 853 N N . GLU A 1 154 ? -68.581 39.814 -3.098 1.00 23.12 118 GLU A N 1
ATOM 854 C CA . GLU A 1 154 ? -70.044 39.774 -3.165 1.00 25.48 118 GLU A CA 1
ATOM 855 C C . GLU A 1 154 ? -70.669 40.066 -1.801 1.00 25.66 118 GLU A C 1
ATOM 856 O O . GLU A 1 154 ? -71.664 40.789 -1.699 1.00 24.75 118 GLU A O 1
ATOM 862 N N . TRP A 1 155 ? -70.119 39.479 -0.748 1.00 21.33 119 TRP A N 1
ATOM 863 C CA . TRP A 1 155 ? -70.677 39.646 0.587 1.00 22.85 119 TRP A CA 1
ATOM 864 C C . TRP A 1 155 ? -70.669 41.111 1.002 1.00 25.22 119 TRP A C 1
ATOM 865 O O . TRP A 1 155 ? -71.606 41.586 1.653 1.00 23.85 119 TRP A O 1
ATOM 876 N N . ALA A 1 156 ? -69.589 41.821 0.669 1.00 22.37 120 ALA A N 1
ATOM 877 C CA . ALA A 1 156 ? -69.437 43.262 0.844 1.00 25.31 120 ALA A CA 1
ATOM 878 C C . ALA A 1 156 ? -69.304 43.663 2.306 1.00 33.21 120 ALA A C 1
ATOM 879 O O . ALA A 1 156 ? -69.518 44.819 2.643 1.00 34.42 120 ALA A O 1
ATOM 881 N N . GLN A 1 157 ? -68.964 42.736 3.194 1.00 26.39 121 GLN A N 1
ATOM 882 C CA . GLN A 1 157 ? -68.643 43.124 4.553 1.00 22.14 121 GLN A CA 1
ATOM 883 C C . GLN A 1 157 ? -67.135 43.077 4.749 1.00 25.56 121 GLN A C 1
ATOM 884 O O . GLN A 1 157 ? -66.415 42.482 3.945 1.00 24.00 121 GLN A O 1
ATOM 890 N N . PRO A 1 158 ? -66.603 43.722 5.780 1.00 27.91 122 PRO A N 1
ATOM 891 C CA . PRO A 1 158 ? -65.148 43.689 5.976 1.00 28.62 122 PRO A CA 1
ATOM 892 C C . PRO A 1 158 ? -64.674 42.274 6.292 1.00 28.27 122 PRO A C 1
ATOM 893 O O . PRO A 1 158 ? -65.279 41.567 7.103 1.00 25.53 122 PRO A O 1
ATOM 897 N N . LYS A 1 159 ? -63.568 41.869 5.660 1.00 26.51 123 LYS A N 1
ATOM 898 C CA . LYS A 1 159 ? -63.055 40.521 5.890 1.00 27.23 123 LYS A CA 1
ATOM 899 C C . LYS A 1 159 ? -62.664 40.298 7.346 1.00 27.70 123 LYS A C 1
ATOM 900 O O . LYS A 1 159 ? -62.607 39.150 7.802 1.00 24.74 123 LYS A O 1
ATOM 906 N N . SER A 1 160 ? -62.426 41.366 8.103 1.00 25.80 124 SER A N 1
ATOM 907 C CA . SER A 1 160 ? -62.102 41.201 9.513 1.00 28.13 124 SER A CA 1
ATOM 908 C C . SER A 1 160 ? -63.291 40.725 10.330 1.00 25.29 124 SER A C 1
ATOM 909 O O . SER A 1 160 ? -63.101 40.335 11.482 1.00 27.93 124 SER A O 1
ATOM 912 N N . THR A 1 161 ? -64.507 40.732 9.777 1.00 24.50 125 THR A N 1
ATOM 913 C CA . THR A 1 161 ? -65.650 40.222 10.530 1.00 25.84 125 THR A CA 1
ATOM 914 C C . THR A 1 161 ? -65.900 38.731 10.287 1.00 23.40 125 THR A C 1
ATOM 915 O O . THR A 1 161 ? -66.828 38.164 10.867 1.00 20.95 125 THR A O 1
ATOM 919 N N . ILE A 1 162 ? -65.090 38.077 9.459 1.00 22.06 126 ILE A N 1
ATOM 920 C CA . ILE A 1 162 ? -65.133 36.622 9.380 1.00 18.49 126 ILE A CA 1
ATOM 921 C C . ILE A 1 162 ? -64.637 36.043 10.699 1.00 15.67 126 ILE A C 1
ATOM 922 O O . ILE A 1 162 ? -63.550 36.383 11.173 1.00 18.88 126 ILE A O 1
ATOM 927 N N . THR A 1 163 ? -65.419 35.148 11.294 1.00 17.76 127 THR A N 1
ATOM 928 C CA . THR A 1 163 ? -65.048 34.584 12.586 1.00 17.17 127 THR A CA 1
ATOM 929 C C . THR A 1 163 ? -64.530 33.156 12.511 1.00 18.08 127 THR A C 1
ATOM 930 O O . THR A 1 163 ? -63.857 32.708 13.449 1.00 13.60 127 THR A O 1
ATOM 934 N N . HIS A 1 164 ? -64.882 32.420 11.461 1.00 16.27 128 HIS A N 1
ATOM 935 C CA . HIS A 1 164 ? -64.553 31.009 11.320 1.00 16.41 128 HIS A CA 1
ATOM 936 C C . HIS A 1 164 ? -64.103 30.752 9.896 1.00 17.78 128 HIS A C 1
ATOM 937 O O . HIS A 1 164 ? -64.607 31.373 8.961 1.00 13.17 128 HIS A O 1
ATOM 944 N N . LEU A 1 165 ? -63.226 29.768 9.739 1.00 15.35 129 LEU A N 1
ATOM 945 C CA . LEU A 1 165 ? -62.768 29.317 8.429 1.00 14.47 129 LEU A CA 1
ATOM 946 C C . LEU A 1 165 ? -62.787 27.798 8.381 1.00 16.85 129 LEU A C 1
ATOM 947 O O . LEU A 1 165 ? -62.202 27.142 9.244 1.00 17.68 129 LEU A O 1
ATOM 952 N N . VAL A 1 166 ? -63.445 27.256 7.364 1.00 12.78 130 VAL A N 1
ATOM 953 C CA . VAL A 1 166 ? -63.456 25.834 7.070 1.00 15.85 130 VAL A CA 1
ATOM 954 C C . VAL A 1 166 ? -62.797 25.660 5.712 1.00 17.89 130 VAL A C 1
ATOM 955 O O . VAL A 1 166 ? -63.256 26.240 4.723 1.00 16.96 130 VAL A O 1
ATOM 959 N N . PHE A 1 167 ? -61.727 24.873 5.659 1.00 14.25 131 PHE A N 1
ATOM 960 C CA . PHE A 1 167 ? -61.006 24.616 4.417 1.00 12.97 131 PHE A CA 1
ATOM 961 C C . PHE A 1 167 ? -61.077 23.122 4.119 1.00 16.99 131 PHE A C 1
ATOM 962 O O . PHE A 1 167 ? -60.829 22.298 4.999 1.00 15.09 131 PHE A O 1
ATOM 970 N N . CYS A 1 168 ? -61.424 22.779 2.883 1.00 15.21 132 CYS A N 1
ATOM 971 C CA . CYS A 1 168 ? -61.659 21.403 2.485 1.00 15.91 132 CYS A CA 1
ATOM 972 C C . CYS A 1 168 ? -60.894 21.110 1.197 1.00 19.69 132 CYS A C 1
ATOM 973 O O . CYS A 1 168 ? -61.007 21.867 0.232 1.00 16.08 132 CYS A O 1
ATOM 976 N N . THR A 1 169 ? -60.108 20.029 1.179 1.00 16.02 133 THR A N 1
ATOM 977 C CA . THR A 1 169 ? -59.391 19.606 -0.034 1.00 16.89 133 THR A CA 1
ATOM 978 C C . THR A 1 169 ? -59.016 18.137 0.103 1.00 21.15 133 THR A C 1
ATOM 979 O O . THR A 1 169 ? -58.790 17.651 1.210 1.00 20.64 133 THR A O 1
ATOM 983 N N . ARG A 1 170 ? -58.954 17.424 -1.019 1.00 17.37 134 ARG A N 1
ATOM 984 C CA . ARG A 1 170 ? -58.263 16.136 -0.997 1.00 20.16 134 ARG A CA 1
ATOM 985 C C . ARG A 1 170 ? -56.918 16.191 -1.716 1.00 20.81 134 ARG A C 1
ATOM 986 O O . ARG A 1 170 ? -56.329 15.140 -1.982 1.00 21.07 134 ARG A O 1
ATOM 994 N N . SER A 1 171 ? -56.402 17.391 -1.995 1.00 17.00 135 SER A N 1
ATOM 995 C CA . SER A 1 171 ? -55.248 17.595 -2.878 1.00 17.50 135 SER A CA 1
ATOM 996 C C . SER A 1 171 ? -54.041 18.055 -2.061 1.00 19.14 135 SER A C 1
ATOM 997 O O . SER A 1 171 ? -53.751 19.250 -1.965 1.00 22.01 135 SER A O 1
ATOM 1000 N N . GLY A 1 172 ? -53.322 17.095 -1.475 1.00 17.24 136 GLY A N 1
ATOM 1001 C CA . GLY A 1 172 ? -52.191 17.432 -0.631 1.00 18.78 136 GLY A CA 1
ATOM 1002 C C . GLY A 1 172 ? -52.603 17.579 0.824 1.00 21.37 136 GLY A C 1
ATOM 1003 O O . GLY A 1 172 ? -53.765 17.802 1.143 1.00 18.93 136 GLY A O 1
ATOM 1004 N N . VAL A 1 173 ? -51.626 17.419 1.731 1.00 20.03 137 VAL A N 1
ATOM 1005 C CA . VAL A 1 173 ? -51.842 17.631 3.166 1.00 18.79 137 VAL A CA 1
ATOM 1006 C C . VAL A 1 173 ? -50.571 18.224 3.743 1.00 19.54 137 VAL A C 1
ATOM 1007 O O . VAL A 1 173 ? -49.473 17.985 3.233 1.00 18.98 137 VAL A O 1
ATOM 1011 N N . ASP A 1 174 ? -50.718 18.969 4.836 1.00 17.68 138 ASP A N 1
ATOM 1012 C CA . ASP A 1 174 ? -49.572 19.589 5.495 1.00 19.00 138 ASP A CA 1
ATOM 1013 C C . ASP A 1 174 ? -49.979 19.975 6.911 1.00 20.35 138 ASP A C 1
ATOM 1014 O O . ASP A 1 174 ? -51.167 20.079 7.218 1.00 18.92 138 ASP A O 1
ATOM 1019 N N . MET A 1 175 ? -48.984 20.183 7.775 1.00 17.68 139 MET A N 1
ATOM 1020 C CA . MET A 1 175 ? -49.233 20.671 9.133 1.00 19.13 139 MET A CA 1
ATOM 1021 C C . MET A 1 175 ? -48.246 21.788 9.446 1.00 21.96 139 MET A C 1
ATOM 1022 O O . MET A 1 175 ? -47.023 21.549 9.428 1.00 24.84 139 MET A O 1
ATOM 1027 N N . PRO A 1 176 ? -48.710 23.014 9.749 1.00 21.30 140 PRO A N 1
ATOM 1028 C CA . PRO A 1 176 ? -50.130 23.403 9.764 1.00 19.27 140 PRO A CA 1
ATOM 1029 C C . PRO A 1 176 ? -50.703 23.378 8.337 1.00 20.18 140 PRO A C 1
ATOM 1030 O O . PRO A 1 176 ? -49.943 23.324 7.367 1.00 20.92 140 PRO A O 1
ATOM 1034 N N . GLY A 1 177 ? -52.024 23.398 8.214 1.00 16.30 141 GLY A N 1
ATOM 1035 C CA . GLY A 1 177 ? -52.684 23.069 6.969 1.00 17.93 141 GLY A CA 1
ATOM 1036 C C . GLY A 1 177 ? -52.890 24.251 6.036 1.00 17.98 141 GLY A C 1
ATOM 1037 O O . GLY A 1 177 ? -52.434 25.373 6.269 1.00 16.20 141 GLY A O 1
ATOM 1038 N N . ALA A 1 178 ? -53.612 23.972 4.949 1.00 14.44 142 ALA A N 1
ATOM 1039 C CA . ALA A 1 178 ? -53.983 25.024 4.009 1.00 18.07 142 ALA A CA 1
ATOM 1040 C C . ALA A 1 178 ? -54.837 26.106 4.668 1.00 18.69 142 ALA A C 1
ATOM 1041 O O . ALA A 1 178 ? -54.833 27.249 4.217 1.00 16.79 142 ALA A O 1
ATOM 1043 N N . ASP A 1 179 ? -55.582 25.767 5.730 1.00 16.22 143 ASP A N 1
ATOM 1044 C CA . ASP A 1 179 ? -56.379 26.770 6.443 1.00 18.61 143 ASP A CA 1
ATOM 1045 C C . ASP A 1 179 ? -55.486 27.852 7.056 1.00 17.75 143 ASP A C 1
ATOM 1046 O O . ASP A 1 179 ? -55.754 29.060 6.948 1.00 18.06 143 ASP A O 1
ATOM 1051 N N . TYR A 1 180 ? -54.410 27.424 7.707 1.00 18.59 144 TYR A N 1
ATOM 1052 C CA . TYR A 1 180 ? -53.434 28.339 8.286 1.00 16.72 144 TYR A CA 1
ATOM 1053 C C . TYR A 1 180 ? -52.806 29.230 7.214 1.00 18.95 144 TYR A C 1
ATOM 1054 O O . TYR A 1 180 ? -52.669 30.459 7.385 1.00 23.32 144 TYR A O 1
ATOM 1063 N N . GLN A 1 181 ? -52.396 28.603 6.098 1.00 18.14 145 GLN A N 1
ATOM 1064 C CA . GLN A 1 181 ? -51.819 29.355 4.991 1.00 19.91 145 GLN A CA 1
ATOM 1065 C C . GLN A 1 181 ? -52.813 30.371 4.456 1.00 22.28 145 GLN A C 1
ATOM 1066 O O . GLN A 1 181 ? -52.445 31.491 4.113 1.00 19.93 145 GLN A O 1
ATOM 1072 N N . LEU A 1 182 ? -54.076 29.984 4.356 1.00 20.02 146 LEU A N 1
ATOM 1073 C CA . LEU A 1 182 ? -55.069 30.898 3.825 1.00 19.13 146 LEU A CA 1
ATOM 1074 C C . LEU A 1 182 ? -55.252 32.098 4.747 1.00 20.05 146 LEU A C 1
ATOM 1075 O O . LEU A 1 182 ? -55.404 33.232 4.276 1.00 22.00 146 LEU A O 1
ATOM 1080 N N . ILE A 1 183 ? -55.237 31.878 6.061 1.00 20.39 147 ILE A N 1
ATOM 1081 C CA . ILE A 1 183 ? -55.300 33.012 6.983 1.00 19.64 147 ILE A CA 1
ATOM 1082 C C . ILE A 1 183 ? -54.188 34.005 6.657 1.00 24.29 147 ILE A C 1
ATOM 1083 O O . ILE A 1 183 ? -54.418 35.218 6.550 1.00 21.84 147 ILE A O 1
ATOM 1088 N N . LYS A 1 184 ? -52.965 33.501 6.485 1.00 22.93 148 LYS A N 1
ATOM 1089 C CA . LYS A 1 184 ? -51.855 34.407 6.154 1.00 24.98 148 LYS A CA 1
ATOM 1090 C C . LYS A 1 184 ? -52.088 35.121 4.817 1.00 25.16 148 LYS A C 1
ATOM 1091 O O . LYS A 1 184 ? -51.957 36.341 4.723 1.00 23.21 148 LYS A O 1
ATOM 1097 N N . LEU A 1 185 ? -52.454 34.374 3.776 1.00 20.94 149 LEU A N 1
ATOM 1098 C CA . LEU A 1 185 ? -52.630 34.957 2.444 1.00 23.72 149 LEU A CA 1
ATOM 1099 C C . LEU A 1 185 ? -53.753 35.982 2.382 1.00 25.58 149 LEU A C 1
ATOM 1100 O O . LEU A 1 185 ? -53.684 36.919 1.578 1.00 25.90 149 LEU A O 1
ATOM 1105 N N . LEU A 1 186 ? -54.818 35.804 3.161 1.00 25.01 150 LEU A N 1
ATOM 1106 C CA . LEU A 1 186 ? -55.925 36.756 3.142 1.00 25.17 150 LEU A CA 1
ATOM 1107 C C . LEU A 1 186 ? -55.739 37.908 4.116 1.00 27.32 150 LEU A C 1
ATOM 1108 O O . LEU A 1 186 ? -56.538 38.847 4.105 1.00 27.97 150 LEU A O 1
ATOM 1113 N N . GLY A 1 187 ? -54.728 37.857 4.967 1.00 27.02 151 GLY A N 1
ATOM 1114 C CA . GLY A 1 187 ? -54.572 38.901 5.955 1.00 27.27 151 GLY A CA 1
ATOM 1115 C C . GLY A 1 187 ? -55.627 38.890 7.035 1.00 29.72 151 GLY A C 1
ATOM 1116 O O . GLY A 1 187 ? -56.027 39.959 7.500 1.00 31.54 151 GLY A O 1
ATOM 1117 N N . LEU A 1 188 ? -56.107 37.715 7.440 1.00 26.10 152 LEU A N 1
ATOM 1118 C CA . LEU A 1 188 ? -57.038 37.637 8.561 1.00 25.85 152 LEU A CA 1
ATOM 1119 C C . LEU A 1 188 ? -56.270 37.478 9.869 1.00 27.83 152 LEU A C 1
ATOM 1120 O O . LEU A 1 188 ? -55.062 37.251 9.883 1.00 29.60 152 LEU A O 1
ATOM 1125 N N . GLY A 1 189 ? -56.981 37.629 10.982 1.00 30.46 153 GLY A N 1
ATOM 1126 C CA . GLY A 1 189 ? -56.355 37.546 12.281 1.00 31.38 153 GLY A CA 1
ATOM 1127 C C . GLY A 1 189 ? -56.168 36.113 12.738 1.00 26.70 153 GLY A C 1
ATOM 1128 O O . GLY A 1 189 ? -56.862 35.193 12.287 1.00 24.06 153 GLY A O 1
ATOM 1129 N N . PRO A 1 190 ? -55.218 35.894 13.653 1.00 25.47 154 PRO A N 1
ATOM 1130 C CA . PRO A 1 190 ? -55.014 34.539 14.184 1.00 24.29 154 PRO A CA 1
ATOM 1131 C C . PRO A 1 190 ? -56.178 34.022 15.012 1.00 23.61 154 PRO A C 1
ATOM 1132 O O . PRO A 1 190 ? -56.245 32.815 15.256 1.00 27.51 154 PRO A O 1
ATOM 1136 N N . SER A 1 191 ? -57.121 34.859 15.431 1.00 23.63 155 SER A N 1
ATOM 1137 C CA A SER A 1 191 ? -58.271 34.444 16.224 0.48 27.73 155 SER A CA 1
ATOM 1138 C CA B SER A 1 191 ? -58.207 34.306 16.225 0.52 21.98 155 SER A CA 1
ATOM 1139 C C . SER A 1 191 ? -59.420 33.917 15.379 1.00 22.66 155 SER A C 1
ATOM 1140 O O . SER A 1 191 ? -60.469 33.606 15.930 1.00 18.32 155 SER A O 1
ATOM 1145 N N . VAL A 1 192 ? -59.272 33.842 14.055 1.00 19.69 156 VAL A N 1
ATOM 1146 C CA . VAL A 1 192 ? -60.286 33.151 13.263 1.00 19.67 156 VAL A CA 1
ATOM 1147 C C . VAL A 1 192 ? -60.286 31.681 13.660 1.00 19.02 156 VAL A C 1
ATOM 1148 O O . VAL A 1 192 ? -59.224 31.059 13.773 1.00 20.62 156 VAL A O 1
ATOM 1152 N N . GLN A 1 193 ? -61.475 31.128 13.918 1.00 16.64 157 GLN A N 1
ATOM 1153 C CA . GLN A 1 193 ? -61.606 29.737 14.339 1.00 17.41 157 GLN A CA 1
ATOM 1154 C C . GLN A 1 193 ? -61.547 28.835 13.112 1.00 17.27 157 GLN A C 1
ATOM 1155 O O . GLN A 1 193 ? -62.413 28.919 12.241 1.00 18.24 157 GLN A O 1
ATOM 1161 N N . ARG A 1 194 ? -60.543 27.971 13.041 1.00 16.55 158 ARG A N 1
ATOM 1162 C CA . ARG A 1 194 ? -60.289 27.178 11.844 1.00 16.99 158 ARG A CA 1
ATOM 1163 C C . ARG A 1 194 ? -60.698 25.734 12.049 1.00 19.34 158 ARG A C 1
ATOM 1164 O O . ARG A 1 194 ? -60.542 25.185 13.144 1.00 16.90 158 ARG A O 1
ATOM 1172 N N . LEU A 1 195 ? -61.220 25.130 10.987 1.00 15.36 159 LEU A N 1
ATOM 1173 C CA . LEU A 1 195 ? -61.367 23.685 10.877 1.00 16.62 159 LEU A CA 1
ATOM 1174 C C . LEU A 1 195 ? -60.801 23.257 9.527 1.00 19.84 159 LEU A C 1
ATOM 1175 O O . LEU A 1 195 ? -61.215 23.770 8.485 1.00 15.25 159 LEU A O 1
ATOM 1180 N N . MET A 1 196 ? -59.866 22.321 9.542 1.00 17.89 160 MET A N 1
ATOM 1181 C CA . MET A 1 196 ? -59.158 21.879 8.337 1.00 17.28 160 MET A CA 1
ATOM 1182 C C . MET A 1 196 ? -59.640 20.472 7.993 1.00 18.45 160 MET A C 1
ATOM 1183 O O . MET A 1 196 ? -59.463 19.546 8.791 1.00 18.34 160 MET A O 1
ATOM 1188 N N . MET A 1 197 ? -60.298 20.316 6.842 1.00 14.42 161 MET A N 1
ATOM 1189 C CA . MET A 1 197 ? -60.889 19.037 6.434 1.00 15.98 161 MET A CA 1
ATOM 1190 C C . MET A 1 197 ? -60.073 18.489 5.262 1.00 19.91 161 MET A C 1
ATOM 1191 O O . MET A 1 197 ? -60.300 18.867 4.112 1.00 16.03 161 MET A O 1
ATOM 1196 N N . TYR A 1 198 ? -59.143 17.586 5.553 1.00 16.62 162 TYR A N 1
ATOM 1197 C CA . TYR A 1 198 ? -58.276 16.980 4.548 1.00 17.73 162 TYR A CA 1
ATOM 1198 C C . TYR A 1 198 ? -58.810 15.642 4.080 1.00 19.78 162 TYR A C 1
ATOM 1199 O O . TYR A 1 198 ? -59.457 14.907 4.834 1.00 17.18 162 TYR A O 1
ATOM 1208 N N . GLN A 1 199 ? -58.494 15.311 2.825 1.00 18.24 163 GLN A N 1
ATOM 1209 C CA . GLN A 1 199 ? -58.657 13.954 2.316 1.00 20.55 163 GLN A CA 1
ATOM 1210 C C . GLN A 1 199 ? -60.095 13.464 2.453 1.00 22.58 163 GLN A C 1
ATOM 1211 O O . GLN A 1 199 ? -60.336 12.332 2.862 1.00 22.42 163 GLN A O 1
ATOM 1217 N N . GLN A 1 200 ? -61.066 14.320 2.116 1.00 20.15 164 GLN A N 1
ATOM 1218 C CA . GLN A 1 200 ? -62.483 13.950 2.193 1.00 26.39 164 GLN A CA 1
ATOM 1219 C C . GLN A 1 200 ? -63.009 13.363 0.879 1.00 28.42 164 GLN A C 1
ATOM 1220 O O . GLN A 1 200 ? -63.609 12.286 0.859 1.00 30.92 164 GLN A O 1
ATOM 1226 N N . GLY A 1 201 ? -62.812 14.060 -0.224 1.00 27.50 165 GLY A N 1
ATOM 1227 C CA . GLY A 1 201 ? -63.277 13.564 -1.508 1.00 31.00 165 GLY A CA 1
ATOM 1228 C C . GLY A 1 201 ? -64.593 14.169 -1.942 1.00 28.29 165 GLY A C 1
ATOM 1229 O O . GLY A 1 201 ? -65.098 15.147 -1.386 1.00 25.40 165 GLY A O 1
ATOM 1230 N N . CYS A 1 202 ? -65.176 13.519 -2.944 1.00 22.27 166 CYS A N 1
ATOM 1231 C CA . CYS A 1 202 ? -66.167 14.166 -3.794 1.00 24.29 166 CYS A CA 1
ATOM 1232 C C . CYS A 1 202 ? -67.425 14.568 -3.052 1.00 21.31 166 CYS A C 1
ATOM 1233 O O . CYS A 1 202 ? -68.129 15.469 -3.513 1.00 23.50 166 CYS A O 1
ATOM 1236 N N . PHE A 1 203 ? -67.779 13.878 -1.955 1.00 20.02 167 PHE A N 1
ATOM 1237 C CA . PHE A 1 203 ? -69.040 14.229 -1.296 1.00 18.54 167 PHE A CA 1
ATOM 1238 C C . PHE A 1 203 ? -68.915 15.471 -0.418 1.00 16.87 167 PHE A C 1
ATOM 1239 O O . PHE A 1 203 ? -69.930 15.956 0.089 1.00 17.44 167 PHE A O 1
ATOM 1247 N N . ALA A 1 204 ? -67.708 15.989 -0.223 1.00 17.48 168 ALA A N 1
ATOM 1248 C CA . ALA A 1 204 ? -67.457 16.868 0.909 1.00 18.36 168 ALA A CA 1
ATOM 1249 C C . ALA A 1 204 ? -68.022 18.283 0.749 1.00 16.75 168 ALA A C 1
ATOM 1250 O O . ALA A 1 204 ? -68.077 19.005 1.743 1.00 16.25 168 ALA A O 1
ATOM 1252 N N . GLY A 1 205 ? -68.446 18.717 -0.443 1.00 18.17 169 GLY A N 1
ATOM 1253 C CA . GLY A 1 205 ? -69.180 19.980 -0.510 1.00 16.79 169 GLY A CA 1
ATOM 1254 C C . GLY A 1 205 ? -70.448 19.937 0.331 1.00 16.72 169 GLY A C 1
ATOM 1255 O O . GLY A 1 205 ? -70.770 20.888 1.067 1.00 17.87 169 GLY A O 1
ATOM 1256 N N . GLY A 1 206 ? -71.165 18.814 0.260 1.00 16.35 170 GLY A N 1
ATOM 1257 C CA . GLY A 1 206 ? -72.325 18.621 1.117 1.00 17.81 170 GLY A CA 1
ATOM 1258 C C . GLY A 1 206 ? -71.931 18.576 2.583 1.00 18.00 170 GLY A C 1
ATOM 1259 O O . GLY A 1 206 ? -72.617 19.140 3.438 1.00 19.17 170 GLY A O 1
ATOM 1260 N N . THR A 1 207 ? -70.805 17.921 2.887 1.00 15.50 171 THR A N 1
ATOM 1261 C CA . THR A 1 207 ? -70.315 17.882 4.268 1.00 16.11 171 THR A CA 1
ATOM 1262 C C . THR A 1 207 ? -70.040 19.288 4.793 1.00 15.62 171 THR A C 1
ATOM 1263 O O . THR A 1 207 ? -70.335 19.596 5.952 1.00 18.25 171 THR A O 1
ATOM 1267 N N . MET A 1 208 ? -69.400 20.129 3.976 1.00 16.73 172 MET A N 1
ATOM 1268 C CA . MET A 1 208 ? -69.038 21.458 4.442 1.00 16.59 172 MET A CA 1
ATOM 1269 C C . MET A 1 208 ? -70.291 22.276 4.724 1.00 16.05 172 MET A C 1
ATOM 1270 O O . MET A 1 208 ? -70.309 23.074 5.667 1.00 15.54 172 MET A O 1
ATOM 1275 N N . LEU A 1 209 ? -71.345 22.107 3.907 1.00 18.21 173 LEU A N 1
ATOM 1276 C CA . LEU A 1 209 ? -72.600 22.784 4.235 1.00 16.39 173 LEU A CA 1
ATOM 1277 C C . LEU A 1 209 ? -73.173 22.274 5.556 1.00 17.86 173 LEU A C 1
ATOM 1278 O O . LEU A 1 209 ? -73.709 23.056 6.357 1.00 15.19 173 LEU A O 1
ATOM 1283 N N . ARG A 1 210 ? -73.049 20.990 5.789 1.00 16.41 174 ARG A N 1
ATOM 1284 C CA . ARG A 1 210 ? -73.537 20.357 7.001 1.00 15.67 174 ARG A CA 1
ATOM 1285 C C . ARG A 1 210 ? -72.832 20.924 8.230 1.00 17.80 174 ARG A C 1
ATOM 1286 O O . ARG A 1 210 ? -73.429 21.250 9.185 1.00 18.67 174 ARG A O 1
ATOM 1294 N N . LEU A 1 211 ? -71.545 21.067 8.124 1.00 14.76 175 LEU A N 1
ATOM 1295 C CA . LEU A 1 211 ? -70.711 21.587 9.160 1.00 15.94 175 LEU A CA 1
ATOM 1296 C C . LEU A 1 211 ? -70.951 23.081 9.394 1.00 18.92 175 LEU A C 1
ATOM 1297 O O . LEU A 1 211 ? -71.126 23.499 10.486 1.00 18.12 175 LEU A O 1
ATOM 1302 N N . ALA A 1 212 ? -70.964 23.840 8.326 1.00 15.96 176 ALA A N 1
ATOM 1303 C CA . ALA A 1 212 ? -71.161 25.262 8.396 1.00 17.24 176 ALA A CA 1
ATOM 1304 C C . ALA A 1 212 ? -72.505 25.617 9.044 1.00 17.60 176 ALA A C 1
ATOM 1305 O O . ALA A 1 212 ? -72.568 26.525 9.777 1.00 18.87 176 ALA A O 1
ATOM 1307 N N . LYS A 1 213 ? -73.525 24.844 8.760 1.00 15.13 177 LYS A N 1
ATOM 1308 C CA . LYS A 1 213 ? -74.835 25.098 9.356 1.00 17.23 177 LYS A CA 1
ATOM 1309 C C . LYS A 1 213 ? -74.746 25.118 10.879 1.00 19.81 177 LYS A C 1
ATOM 1310 O O . LYS A 1 213 ? -75.234 26.050 11.521 1.00 17.83 177 LYS A O 1
ATOM 1316 N N . ASP A 1 214 ? -74.076 24.119 11.471 1.00 18.28 178 ASP A N 1
ATOM 1317 C CA . ASP A 1 214 ? -73.971 24.072 12.930 1.00 17.48 178 ASP A CA 1
ATOM 1318 C C . ASP A 1 214 ? -73.086 25.182 13.470 1.00 19.29 178 ASP A C 1
ATOM 1319 O O . ASP A 1 214 ? -73.401 25.774 14.514 1.00 17.26 178 ASP A O 1
ATOM 1324 N N . LEU A 1 215 ? -71.979 25.489 12.774 1.00 15.13 179 LEU A N 1
ATOM 1325 C CA . LEU A 1 215 ? -71.127 26.594 13.221 1.00 16.82 179 LEU A CA 1
ATOM 1326 C C . LEU A 1 215 ? -71.899 27.913 13.246 1.00 18.70 179 LEU A C 1
ATOM 1327 O O . LEU A 1 215 ? -71.792 28.695 14.199 1.00 16.83 179 LEU A O 1
ATOM 1332 N N . ALA A 1 216 ? -72.666 28.187 12.191 1.00 15.40 180 ALA A N 1
ATOM 1333 C CA . ALA A 1 216 ? -73.373 29.461 12.099 1.00 17.24 180 ALA A CA 1
ATOM 1334 C C . ALA A 1 216 ? -74.525 29.525 13.090 1.00 19.22 180 ALA A C 1
ATOM 1335 O O . ALA A 1 216 ? -74.732 30.561 13.725 1.00 20.95 180 ALA A O 1
ATOM 1337 N N . GLU A 1 217 ? -75.283 28.439 13.225 1.00 18.23 181 GLU A N 1
ATOM 1338 C CA . GLU A 1 217 ? -76.465 28.468 14.073 1.00 19.48 181 GLU A CA 1
ATOM 1339 C C . GLU A 1 217 ? -76.121 28.423 15.554 1.00 24.15 181 GLU A C 1
ATOM 1340 O O . GLU A 1 217 ? -76.888 28.950 16.366 1.00 21.83 181 GLU A O 1
ATOM 1346 N N . ASN A 1 218 ? -74.981 27.854 15.942 1.00 17.74 182 ASN A N 1
ATOM 1347 C CA . ASN A 1 218 ? -74.699 27.778 17.375 1.00 19.68 182 ASN A CA 1
ATOM 1348 C C . ASN A 1 218 ? -73.843 28.926 17.891 1.00 22.05 182 ASN A C 1
ATOM 1349 O O . ASN A 1 218 ? -73.579 28.984 19.100 1.00 22.65 182 ASN A O 1
ATOM 1354 N N . ASN A 1 219 ? -73.399 29.841 17.032 1.00 20.77 183 ASN A N 1
ATOM 1355 C CA . ASN A 1 219 ? -72.464 30.891 17.439 1.00 20.92 183 ASN A CA 1
ATOM 1356 C C . ASN A 1 219 ? -73.018 32.233 16.997 1.00 22.35 183 ASN A C 1
ATOM 1357 O O . ASN A 1 219 ? -72.939 32.585 15.817 1.00 19.53 183 ASN A O 1
ATOM 1362 N N . LYS A 1 220 ? -73.536 32.997 17.949 1.00 20.46 184 LYS A N 1
ATOM 1363 C CA . LYS A 1 220 ? -74.253 34.218 17.607 1.00 27.08 184 LYS A CA 1
ATOM 1364 C C . LYS A 1 220 ? -73.326 35.182 16.886 1.00 22.01 184 LYS A C 1
ATOM 1365 O O . LYS A 1 220 ? -72.200 35.435 17.330 1.00 22.54 184 LYS A O 1
ATOM 1371 N N . GLY A 1 221 ? -73.787 35.701 15.751 1.00 23.30 185 GLY A N 1
ATOM 1372 C CA . GLY A 1 221 ? -72.951 36.603 14.989 1.00 21.71 185 GLY A CA 1
ATOM 1373 C C . GLY A 1 221 ? -71.876 35.946 14.134 1.00 24.98 185 GLY A C 1
ATOM 1374 O O . GLY A 1 221 ? -71.193 36.655 13.395 1.00 22.15 185 GLY A O 1
ATOM 1375 N N . ALA A 1 222 ? -71.692 34.625 14.202 1.00 20.46 186 ALA A N 1
ATOM 1376 C CA . ALA A 1 222 ? -70.592 34.018 13.450 1.00 18.67 186 ALA A CA 1
ATOM 1377 C C . ALA A 1 222 ? -70.782 34.192 1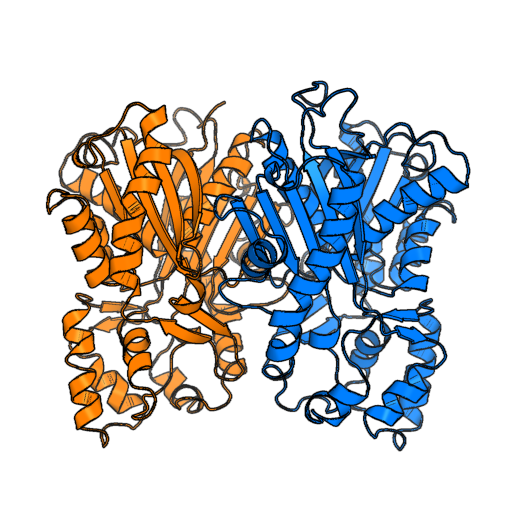1.943 1.00 16.21 186 ALA A C 1
ATOM 1378 O O . ALA A 1 222 ? -71.906 34.145 11.416 1.00 17.58 186 ALA A O 1
ATOM 1380 N N . ARG A 1 223 ? -69.663 34.392 11.246 1.00 18.02 187 ARG A N 1
ATOM 1381 C CA . ARG A 1 223 ? -69.640 34.443 9.791 1.00 16.71 187 ARG A CA 1
ATOM 1382 C C . ARG A 1 223 ? -68.553 33.479 9.328 1.00 16.96 187 ARG A C 1
ATOM 1383 O O . ARG A 1 223 ? -67.380 33.660 9.664 1.00 17.02 187 ARG A O 1
ATOM 1391 N N . ILE A 1 224 ? -68.953 32.434 8.608 1.00 16.45 188 ILE A N 1
ATOM 1392 C CA . ILE A 1 224 ? -68.074 31.308 8.283 1.00 18.09 188 ILE A CA 1
ATOM 1393 C C . ILE A 1 224 ? -67.638 31.460 6.835 1.00 14.38 188 ILE A C 1
ATOM 1394 O O . ILE A 1 224 ? -68.482 31.454 5.934 1.00 14.63 188 ILE A O 1
ATOM 1399 N N . LEU A 1 225 ? -66.333 31.558 6.606 1.00 14.54 189 LEU A N 1
ATOM 1400 C CA . LEU A 1 225 ? -65.774 31.395 5.269 1.00 15.00 189 LEU A CA 1
ATOM 1401 C C . LEU A 1 225 ? -65.490 29.912 5.043 1.00 14.99 189 LEU A C 1
ATOM 1402 O O . LEU A 1 225 ? -64.668 29.319 5.754 1.00 14.84 189 LEU A O 1
ATOM 1407 N N . VAL A 1 226 ? -66.157 29.320 4.053 1.00 13.78 190 VAL A N 1
ATOM 1408 C CA . VAL A 1 226 ? -65.990 27.911 3.706 1.00 14.78 190 VAL A CA 1
ATOM 1409 C C . VAL A 1 226 ? -65.328 27.841 2.339 1.00 18.35 190 VAL A C 1
ATOM 1410 O O . VAL A 1 226 ? -65.793 28.482 1.393 1.00 15.32 190 VAL A O 1
ATOM 1414 N N . ILE A 1 227 ? -64.251 27.067 2.229 1.00 15.33 191 ILE A N 1
ATOM 1415 C CA . ILE A 1 227 ? -63.491 26.958 0.990 1.00 15.32 191 ILE A CA 1
ATOM 1416 C C . ILE A 1 227 ? -63.320 25.492 0.640 1.00 15.81 191 ILE A C 1
ATOM 1417 O O . ILE A 1 227 ? -62.839 24.709 1.465 1.00 15.90 191 ILE A O 1
ATOM 1422 N N . CYS A 1 228 ? -63.699 25.126 -0.583 1.00 13.85 192 CYS A N 1
ATOM 1423 C CA . CYS A 1 228 ? -63.371 23.832 -1.179 1.00 15.69 192 CYS A CA 1
ATOM 1424 C C . CYS A 1 228 ? -62.442 24.084 -2.359 1.00 17.61 192 CYS A C 1
ATOM 1425 O O . CYS A 1 228 ? -62.828 24.765 -3.312 1.00 16.49 192 CYS A O 1
ATOM 1428 N N . ALA A 1 229 ? -61.214 23.580 -2.281 1.00 15.74 193 ALA A N 1
ATOM 1429 C CA . ALA A 1 229 ? -60.189 23.823 -3.305 1.00 14.63 193 ALA A CA 1
ATOM 1430 C C . ALA A 1 229 ? -59.572 22.494 -3.713 1.00 20.42 193 ALA A C 1
ATOM 1431 O O . ALA A 1 229 ? -59.102 21.745 -2.855 1.00 17.70 193 ALA A O 1
ATOM 1433 N N . GLU A 1 230 ? -59.574 22.193 -5.011 1.00 16.36 194 GLU A N 1
ATOM 1434 C CA . GLU A 1 230 ? -59.223 20.851 -5.469 1.00 13.99 194 GLU A CA 1
ATOM 1435 C C . GLU A 1 230 ? -58.338 20.916 -6.705 1.00 20.88 194 GLU A C 1
ATOM 1436 O O . GLU A 1 230 ? -58.476 21.812 -7.542 1.00 17.06 194 GLU A O 1
ATOM 1442 N N . SER A 1 231 ? -57.427 19.949 -6.821 1.00 17.03 195 SER A N 1
ATOM 1443 C CA . SER A 1 231 ? -56.597 19.843 -8.018 1.00 18.25 195 SER A CA 1
ATOM 1444 C C . SER A 1 231 ? -56.349 18.386 -8.372 1.00 21.70 195 SER A C 1
ATOM 1445 O O . SER A 1 231 ? -55.973 17.581 -7.511 1.00 18.11 195 SER A O 1
ATOM 1448 N N . SER A 1 232 ? -56.545 18.058 -9.650 1.00 19.99 196 SER A N 1
ATOM 1449 C CA . SER A 1 232 ? -56.229 16.739 -10.177 1.00 18.49 196 SER A CA 1
ATOM 1450 C C . SER A 1 232 ? -54.727 16.454 -10.170 1.00 20.20 196 SER A C 1
ATOM 1451 O O . SER A 1 232 ? -54.318 15.343 -10.513 1.00 22.32 196 SER A O 1
ATOM 1454 N N . ALA A 1 233 ? -53.891 17.429 -9.814 1.00 17.54 197 ALA A N 1
ATOM 1455 C CA . ALA A 1 233 ? -52.458 17.176 -9.773 1.00 18.81 197 ALA A CA 1
ATOM 1456 C C . ALA A 1 233 ? -52.078 16.105 -8.761 1.00 23.05 197 ALA A C 1
ATOM 1457 O O . ALA A 1 233 ? -50.965 15.580 -8.836 1.00 20.07 197 ALA A O 1
ATOM 1459 N N . ILE A 1 234 ? -52.948 15.806 -7.793 1.00 19.51 198 ILE A N 1
ATOM 1460 C CA . ILE A 1 234 ? -52.627 14.797 -6.786 1.00 17.44 198 ILE A CA 1
ATOM 1461 C C . ILE A 1 234 ? -52.723 13.398 -7.388 1.00 20.31 198 ILE A C 1
ATOM 1462 O O . ILE A 1 234 ? -52.083 12.472 -6.889 1.00 18.88 198 ILE A O 1
ATOM 1467 N N . GLY A 1 235 ? -53.503 13.231 -8.461 1.00 19.10 199 GLY A N 1
ATOM 1468 C CA . GLY A 1 235 ? -53.738 11.940 -9.075 1.00 20.16 199 GLY A CA 1
ATOM 1469 C C . GLY A 1 235 ? -53.314 11.839 -10.540 1.00 21.95 199 GLY A C 1
ATOM 1470 O O . GLY A 1 235 ? -53.465 10.781 -11.156 1.00 19.99 199 GLY A O 1
ATOM 1471 N N . PHE A 1 236 ? -52.801 12.917 -11.118 1.00 18.40 200 PHE A N 1
ATOM 1472 C CA . PHE A 1 236 ? -52.318 12.854 -12.500 1.00 20.44 200 PHE A CA 1
ATOM 1473 C C . PHE A 1 236 ? -51.177 11.845 -12.631 1.00 20.88 200 PHE A C 1
ATOM 1474 O O . PHE A 1 236 ? -50.205 11.886 -11.867 1.00 20.98 200 PHE A O 1
ATOM 1482 N N . ARG A 1 237 ? -51.255 10.987 -13.645 1.00 20.57 201 ARG A N 1
ATOM 1483 C CA . ARG A 1 237 ? -50.139 10.087 -13.931 1.00 21.24 201 ARG A CA 1
ATOM 1484 C C . ARG A 1 237 ? -50.243 9.639 -15.381 1.00 22.36 201 ARG A C 1
ATOM 1485 O O . ARG A 1 237 ? -51.301 9.752 -16.004 1.00 19.72 201 ARG A O 1
ATOM 1493 N N . GLY A 1 238 ? -49.133 9.109 -15.903 1.00 24.60 202 GLY A N 1
ATOM 1494 C CA . GLY A 1 238 ? -49.090 8.561 -17.244 1.00 24.24 202 GLY A CA 1
ATOM 1495 C C . GLY A 1 238 ? -49.936 7.312 -17.426 1.00 24.40 202 GLY A C 1
ATOM 1496 O O . GLY A 1 238 ? -50.396 6.688 -16.464 1.00 23.94 202 GLY A O 1
ATOM 1497 N N . PRO A 1 239 ? -50.183 6.940 -18.678 1.00 23.78 203 PRO A N 1
ATOM 1498 C CA . PRO A 1 239 ? -51.043 5.785 -18.953 1.00 27.46 203 PRO A CA 1
ATOM 1499 C C . PRO A 1 239 ? -50.282 4.465 -18.843 1.00 29.47 203 PRO A C 1
ATOM 1500 O O . PRO A 1 239 ? -49.053 4.407 -18.873 1.00 26.77 203 PRO A O 1
ATOM 1504 N N . SER A 1 240 ? -51.050 3.394 -18.694 1.00 28.65 204 SER A N 1
ATOM 1505 C CA . SER A 1 240 ? -50.495 2.053 -18.568 1.00 32.82 204 SER A CA 1
ATOM 1506 C C . SER A 1 240 ? -51.500 1.064 -19.121 1.00 35.18 204 SER A C 1
ATOM 1507 O O . SER A 1 240 ? -52.673 1.101 -18.739 1.00 31.91 204 SER A O 1
ATOM 1510 N N . GLU A 1 241 ? -51.038 0.179 -20.009 1.00 37.37 205 GLU A N 1
ATOM 1511 C CA . GLU A 1 241 ? -51.931 -0.822 -20.589 1.00 35.36 205 GLU A CA 1
ATOM 1512 C C . GLU A 1 241 ? -52.352 -1.871 -19.573 1.00 34.29 205 GLU A C 1
ATOM 1513 O O . GLU A 1 241 ? -53.362 -2.553 -19.783 1.00 34.63 205 GLU A O 1
ATOM 1519 N N . SER A 1 242 ? -51.621 -2.007 -18.468 1.00 31.21 206 SER A N 1
ATOM 1520 C CA . SER A 1 242 ? -52.073 -2.902 -17.413 1.00 35.69 206 SER A CA 1
ATOM 1521 C C . SER A 1 242 ? -52.974 -2.211 -16.390 1.00 38.22 206 SER A C 1
ATOM 1522 O O . SER A 1 242 ? -53.425 -2.868 -15.447 1.00 35.38 206 SER A O 1
ATOM 1525 N N . HIS A 1 243 ? -53.274 -0.918 -16.565 1.00 37.41 207 HIS A N 1
ATOM 1526 C CA . HIS A 1 243 ? -54.184 -0.194 -15.669 1.00 36.31 207 HIS A CA 1
ATOM 1527 C C . HIS A 1 243 ? -55.096 0.731 -16.473 1.00 34.26 207 HIS A C 1
ATOM 1528 O O . HIS A 1 243 ? -55.101 1.946 -16.307 1.00 33.88 207 HIS A O 1
ATOM 1535 N N . VAL A 1 244 ? -55.889 0.133 -17.362 1.00 33.04 208 VAL A N 1
ATOM 1536 C CA . VAL A 1 244 ? -56.735 0.912 -18.255 1.00 32.98 208 VAL A CA 1
ATOM 1537 C C . VAL A 1 244 ? -57.788 1.675 -17.469 1.00 35.90 208 VAL A C 1
ATOM 1538 O O . VAL A 1 244 ? -58.185 2.782 -17.857 1.00 32.10 208 VAL A O 1
ATOM 1542 N N . ASP A 1 245 ? -58.241 1.121 -16.344 1.00 34.92 209 ASP A N 1
ATOM 1543 C CA . ASP A 1 245 ? -59.292 1.782 -15.579 1.00 34.58 209 ASP A CA 1
ATOM 1544 C C . ASP A 1 245 ? -58.865 3.154 -15.042 1.00 32.15 209 ASP A C 1
ATOM 1545 O O . ASP A 1 245 ? -59.735 4.001 -14.813 1.00 34.80 209 ASP A O 1
ATOM 1550 N N . ASN A 1 246 ? -57.555 3.408 -14.862 1.00 28.48 210 ASN A N 1
ATOM 1551 C CA . ASN A 1 246 ? -57.099 4.715 -14.390 1.00 30.13 210 ASN A CA 1
ATOM 1552 C C . ASN A 1 246 ? -57.306 5.813 -15.426 1.00 28.58 210 ASN A C 1
ATOM 1553 O O . ASN A 1 246 ? -57.300 7.008 -15.073 1.00 23.54 210 ASN A O 1
ATOM 1558 N N . LEU A 1 247 ? -57.492 5.436 -16.696 1.00 24.61 211 LEU A N 1
ATOM 1559 C CA . LEU A 1 247 ? -57.764 6.433 -17.721 1.00 26.68 211 LEU A CA 1
ATOM 1560 C C . LEU A 1 247 ? -59.044 7.200 -17.426 1.00 24.95 211 LEU A C 1
ATOM 1561 O O . LEU A 1 247 ? -59.151 8.375 -17.793 1.00 25.75 211 LEU A O 1
ATOM 1566 N N . VAL A 1 248 ? -60.035 6.543 -16.809 1.00 25.06 212 VAL A N 1
ATOM 1567 C CA . VAL A 1 248 ? -61.254 7.239 -16.385 1.00 26.15 212 VAL A CA 1
ATOM 1568 C C . VAL A 1 248 ? -60.904 8.457 -15.523 1.00 25.21 212 VAL A C 1
ATOM 1569 O O . VAL A 1 248 ? -61.369 9.588 -15.765 1.00 24.58 212 VAL A O 1
ATOM 1573 N N . ALA A 1 249 ? -60.033 8.253 -14.535 1.00 23.82 213 ALA A N 1
ATOM 1574 C CA . ALA A 1 249 ? -59.634 9.358 -13.672 1.00 23.03 213 ALA A CA 1
ATOM 1575 C C . ALA A 1 249 ? -58.909 10.427 -14.467 1.00 24.21 213 ALA A C 1
ATOM 1576 O O . ALA A 1 249 ? -59.111 11.628 -14.235 1.00 21.78 213 ALA A O 1
ATOM 1578 N N . GLN A 1 250 ? -58.054 10.012 -15.410 1.00 20.83 214 GLN A N 1
ATOM 1579 C CA . GLN A 1 250 ? -57.314 11.005 -16.191 1.00 19.66 214 GLN A CA 1
ATOM 1580 C C . GLN A 1 250 ? -58.214 11.801 -17.134 1.00 19.19 214 GLN A C 1
ATOM 1581 O O . GLN A 1 250 ? -57.848 12.914 -17.541 1.00 18.40 214 GLN A O 1
ATOM 1587 N N . ALA A 1 251 ? -59.375 11.307 -17.450 1.00 18.85 215 ALA A N 1
ATOM 1588 C CA . ALA A 1 251 ? -60.285 12.018 -18.286 1.00 21.62 215 ALA A CA 1
ATOM 1589 C C . ALA A 1 251 ? -61.239 12.959 -17.542 1.00 24.63 215 ALA A C 1
ATOM 1590 O O . ALA A 1 251 ? -61.747 13.874 -18.087 1.00 21.28 215 ALA A O 1
ATOM 1592 N N . LEU A 1 252 ? -61.468 12.657 -16.290 1.00 20.07 216 LEU A N 1
ATOM 1593 C CA . LEU A 1 252 ? -62.450 13.319 -15.511 1.00 21.56 216 LEU A CA 1
ATOM 1594 C C . LEU A 1 252 ? -62.165 14.500 -14.638 1.00 21.56 216 LEU A C 1
ATOM 1595 O O . LEU A 1 252 ? -62.952 15.392 -14.566 1.00 23.38 216 LEU A O 1
ATOM 1600 N N . PHE A 1 253 ? -61.051 14.470 -13.960 1.00 19.02 217 PHE A N 1
ATOM 1601 C CA . PHE A 1 253 ? -60.845 15.430 -12.883 1.00 21.47 217 PHE A CA 1
ATOM 1602 C C . PHE A 1 253 ? -60.209 16.720 -13.363 1.00 21.05 217 PHE A C 1
ATOM 1603 O O . PHE A 1 253 ? -59.292 16.714 -14.192 1.00 18.92 217 PHE A O 1
ATOM 1611 N N . GLY A 1 254 ? -60.721 17.834 -12.838 1.00 18.95 218 GLY A N 1
ATOM 1612 C CA . GLY A 1 254 ? -60.190 19.149 -13.135 1.00 20.61 218 GLY A CA 1
ATOM 1613 C C . GLY A 1 254 ? -59.930 19.909 -11.848 1.00 21.55 218 GLY A C 1
ATOM 1614 O O . GLY A 1 254 ? -60.074 19.371 -10.751 1.00 20.16 218 GLY A O 1
ATOM 1615 N N . ASP A 1 255 ? -59.528 21.163 -12.006 1.00 14.05 219 ASP A N 1
ATOM 1616 C CA . ASP A 1 255 ? -59.052 21.947 -10.877 1.00 14.94 219 ASP A CA 1
ATOM 1617 C C . ASP A 1 255 ? -59.929 23.177 -10.669 1.00 17.67 219 ASP A C 1
ATOM 1618 O O . ASP A 1 255 ? -60.390 23.791 -11.628 1.00 16.62 219 ASP A O 1
ATOM 1623 N N . GLY A 1 256 ? -60.131 23.554 -9.412 1.00 17.11 220 GLY A N 1
ATOM 1624 C CA . GLY A 1 256 ? -60.927 24.739 -9.127 1.00 14.75 220 GLY A CA 1
ATOM 1625 C C . GLY A 1 256 ? -61.157 24.870 -7.642 1.00 18.54 220 GLY A C 1
ATOM 1626 O O . GLY A 1 256 ? -60.926 23.940 -6.865 1.00 17.33 220 GLY A O 1
ATOM 1627 N N . ALA A 1 257 ? -61.616 26.057 -7.252 1.00 14.43 221 ALA A N 1
ATOM 1628 C CA . ALA A 1 257 ? -61.928 26.332 -5.853 1.00 16.81 221 ALA A CA 1
ATOM 1629 C C . ALA A 1 257 ? -63.203 27.151 -5.782 1.00 18.68 221 ALA A C 1
ATOM 1630 O O . ALA A 1 257 ? -63.454 28.005 -6.639 1.00 15.26 221 ALA A O 1
ATOM 1632 N N . ALA A 1 258 ? -64.006 26.877 -4.762 1.00 15.43 222 ALA A N 1
ATOM 1633 C CA . ALA A 1 258 ? -65.233 27.606 -4.498 1.00 15.17 222 ALA A CA 1
ATOM 1634 C C . ALA A 1 258 ? -65.213 28.040 -3.046 1.00 19.28 222 ALA A C 1
ATOM 1635 O O . ALA A 1 258 ? -64.675 27.339 -2.181 1.00 15.20 222 ALA A O 1
ATOM 1637 N N . ALA A 1 259 ? -65.775 29.217 -2.788 1.00 15.45 223 ALA A N 1
ATOM 1638 C CA . ALA A 1 259 ? -65.844 29.780 -1.441 1.00 15.00 223 ALA A CA 1
ATOM 1639 C C . ALA A 1 259 ? -67.247 30.306 -1.181 1.00 18.53 223 ALA A C 1
ATOM 1640 O O . ALA A 1 259 ? -67.872 30.900 -2.069 1.00 15.45 223 ALA A O 1
ATOM 1642 N N . ILE A 1 260 ? -67.744 30.100 0.036 1.00 15.59 224 ILE A N 1
ATOM 1643 C CA . ILE A 1 260 ? -69.031 30.666 0.420 1.00 14.57 224 ILE A CA 1
ATOM 1644 C C . ILE A 1 260 ? -68.865 31.325 1.779 1.00 17.93 224 ILE A C 1
ATOM 1645 O O . ILE A 1 260 ? -67.969 30.974 2.558 1.00 16.97 224 ILE A O 1
ATOM 1650 N N . ILE A 1 261 ? -69.707 32.329 2.033 1.00 15.79 225 ILE A N 1
ATOM 1651 C CA . ILE A 1 261 ? -69.865 32.916 3.357 1.00 15.17 225 ILE A CA 1
ATOM 1652 C C . ILE A 1 261 ? -71.176 32.398 3.919 1.00 13.81 225 ILE A C 1
ATOM 1653 O O . ILE A 1 261 ? -72.209 32.496 3.254 1.00 18.85 225 ILE A O 1
ATOM 1658 N N . VAL A 1 262 ? -71.147 31.856 5.144 1.00 15.53 226 VAL A N 1
ATOM 1659 C CA . VAL A 1 262 ? -72.340 31.298 5.775 1.00 14.78 226 VAL A CA 1
ATOM 1660 C C . VAL A 1 262 ? -72.571 32.029 7.093 1.00 17.06 226 VAL A C 1
ATOM 1661 O O . VAL A 1 262 ? -71.621 32.321 7.826 1.00 14.15 226 VAL A O 1
ATOM 1665 N N . GLY A 1 263 ? -73.825 32.343 7.385 1.00 16.71 227 GLY A N 1
ATOM 1666 C CA . GLY A 1 263 ? -74.137 33.003 8.646 1.00 15.90 227 GLY A CA 1
ATOM 1667 C C . GLY A 1 263 ? -75.631 32.993 8.892 1.00 19.71 227 GLY A C 1
ATOM 1668 O O . GLY A 1 263 ? -76.427 32.864 7.960 1.00 17.11 227 GLY A O 1
ATOM 1669 N N . SER A 1 264 ? -75.999 33.084 10.167 1.00 17.27 228 SER A N 1
ATOM 1670 C CA . SER A 1 264 ? -77.387 33.278 10.559 1.00 19.86 228 SER A CA 1
ATOM 1671 C C . SER A 1 264 ? -77.635 34.751 10.859 1.00 21.64 228 SER A C 1
ATOM 1672 O O . SER A 1 264 ? -76.706 35.512 11.152 1.00 21.74 228 SER A O 1
ATOM 1675 N N . ASN A 1 265 ? -78.909 35.142 10.787 1.00 23.52 229 ASN A N 1
ATOM 1676 C CA . ASN A 1 265 ? -79.336 36.482 11.201 1.00 27.30 229 ASN A CA 1
ATOM 1677 C C . ASN A 1 265 ? -78.711 37.566 10.324 1.00 20.92 229 ASN A C 1
ATOM 1678 O O . ASN A 1 265 ? -77.851 38.337 10.775 1.00 22.06 229 ASN A O 1
ATOM 1683 N N . PRO A 1 266 ? -79.139 37.674 9.071 1.00 22.59 230 PRO A N 1
ATOM 1684 C CA . PRO A 1 266 ? -78.476 38.587 8.143 1.00 22.16 230 PRO A CA 1
ATOM 1685 C C . PRO A 1 266 ? -78.733 40.053 8.492 1.00 27.43 230 PRO A C 1
ATOM 1686 O O . PRO A 1 266 ? -79.781 40.418 9.027 1.00 26.96 230 PRO A O 1
ATOM 1690 N N . LYS A 1 267 ? -77.750 40.894 8.210 1.00 26.47 231 LYS A N 1
ATOM 1691 C CA . LYS A 1 267 ? -77.865 42.313 8.546 1.00 29.17 231 LYS A CA 1
ATOM 1692 C C . LYS A 1 267 ? -78.759 43.015 7.529 1.00 32.33 231 LYS A C 1
ATOM 1693 O O . LYS A 1 267 ? -78.429 43.034 6.338 1.00 29.99 231 LYS A O 1
ATOM 1697 N N . PRO A 1 268 ? -79.898 43.569 7.942 1.00 34.37 232 PRO A N 1
ATOM 1698 C CA . PRO A 1 268 ? -80.825 44.158 6.967 1.00 33.34 232 PRO A CA 1
ATOM 1699 C C . PRO A 1 268 ? -80.170 45.302 6.207 1.00 27.60 232 PRO A C 1
ATOM 1700 O O . PRO A 1 268 ? -79.447 46.125 6.780 1.00 30.00 232 PRO A O 1
ATOM 1704 N N . GLY A 1 269 ? -80.384 45.308 4.893 1.00 34.19 233 GLY A N 1
ATOM 1705 C CA . GLY A 1 269 ? -79.792 46.303 4.028 1.00 37.31 233 GLY A CA 1
ATOM 1706 C C . GLY A 1 269 ? -78.297 46.198 3.835 1.00 40.67 233 GLY A C 1
ATOM 1707 O O . GLY A 1 269 ? -77.732 47.024 3.112 1.00 40.64 233 GLY A O 1
ATOM 1708 N N . LEU A 1 270 ? -77.625 45.234 4.460 1.00 31.77 234 LEU A N 1
ATOM 1709 C CA . LEU A 1 270 ? -76.196 45.062 4.227 1.00 30.86 234 LEU A CA 1
ATOM 1710 C C . LEU A 1 270 ? -75.872 43.719 3.597 1.00 32.95 234 LEU A C 1
ATOM 1711 O O . LEU A 1 270 ? -75.107 43.662 2.631 1.00 32.80 234 LEU A O 1
ATOM 1716 N N . GLU A 1 271 ? -76.420 42.633 4.131 1.00 27.26 235 GLU A N 1
ATOM 1717 C CA . GLU A 1 271 ? -76.185 41.303 3.592 1.00 28.07 235 GLU A CA 1
ATOM 1718 C C . GLU A 1 271 ? -77.377 40.896 2.748 1.00 28.71 235 GLU A C 1
ATOM 1719 O O . GLU A 1 271 ? -78.504 41.316 3.005 1.00 30.08 235 GLU A O 1
ATOM 1725 N N . LYS A 1 272 ? -77.122 40.095 1.718 1.00 21.69 236 LYS A N 1
ATOM 1726 C CA . LYS A 1 272 ? -78.178 39.646 0.813 1.00 23.92 236 LYS A CA 1
ATOM 1727 C C . LYS A 1 272 ? -78.120 38.129 0.710 1.00 26.70 236 LYS A C 1
ATOM 1728 O O . LYS A 1 272 ? -77.314 37.590 -0.069 1.00 23.34 236 LYS A O 1
ATOM 1732 N N . PRO A 1 273 ? -78.930 37.420 1.490 1.00 24.64 237 PRO A N 1
ATOM 1733 C CA . PRO A 1 273 ? -78.883 35.953 1.480 1.00 21.17 237 PRO A CA 1
ATOM 1734 C C . PRO A 1 273 ? -79.163 35.401 0.096 1.00 25.15 237 PRO A C 1
ATOM 1735 O O . PRO A 1 273 ? -79.985 35.932 -0.642 1.00 23.05 237 PRO A O 1
ATOM 1739 N N . VAL A 1 274 ? -78.463 34.326 -0.248 1.00 19.36 238 VAL A N 1
ATOM 1740 C CA . VAL A 1 274 ? -78.619 33.643 -1.539 1.00 18.66 238 VAL A CA 1
ATOM 1741 C C . VAL A 1 274 ? -79.412 32.351 -1.391 1.00 20.36 238 VAL A C 1
ATOM 1742 O O . VAL A 1 274 ? -80.300 32.058 -2.190 1.00 20.58 238 VAL A O 1
ATOM 1746 N N . PHE A 1 275 ? -79.093 31.551 -0.368 1.00 17.66 239 PHE A N 1
ATOM 1747 C CA . PHE A 1 275 ? -79.800 30.317 -0.077 1.00 17.17 239 PHE A CA 1
ATOM 1748 C C . PHE A 1 275 ? -79.870 30.167 1.432 1.00 17.13 239 PHE A C 1
ATOM 1749 O O . PHE A 1 275 ? -79.077 30.747 2.169 1.00 19.11 239 PHE A O 1
ATOM 1757 N N . GLU A 1 276 ? -80.813 29.354 1.877 1.00 17.08 240 GLU A N 1
ATOM 1758 C CA . GLU A 1 276 ? -80.906 28.934 3.263 1.00 19.89 240 GLU A CA 1
ATOM 1759 C C . GLU A 1 276 ? -80.571 27.454 3.336 1.00 19.32 240 GLU A C 1
ATOM 1760 O O . GLU A 1 276 ? -81.054 26.674 2.509 1.00 18.35 240 GLU A O 1
ATOM 1766 N N . ILE A 1 277 ? -79.744 27.062 4.305 1.00 19.18 241 ILE A N 1
ATOM 1767 C CA . ILE A 1 277 ? -79.440 25.646 4.495 1.00 17.94 241 ILE A CA 1
ATOM 1768 C C . ILE A 1 277 ? -80.507 25.112 5.439 1.00 20.94 241 ILE A C 1
ATOM 1769 O O . ILE A 1 277 ? -80.445 25.324 6.651 1.00 20.74 241 ILE A O 1
ATOM 1774 N N . VAL A 1 278 ? -81.501 24.435 4.876 1.00 18.82 242 VAL A N 1
ATOM 1775 C CA . VAL A 1 278 ? -82.629 23.963 5.675 1.00 19.06 242 VAL A CA 1
ATOM 1776 C C . VAL A 1 278 ? -82.242 22.740 6.490 1.00 22.13 242 VAL A C 1
ATOM 1777 O O . VAL A 1 278 ? -82.593 22.632 7.668 1.00 19.33 242 VAL A O 1
ATOM 1781 N N . SER A 1 279 ? -81.543 21.786 5.884 1.00 19.29 243 SER A N 1
ATOM 1782 C CA . SER A 1 279 ? -81.160 20.582 6.624 1.00 19.97 243 SER A CA 1
ATOM 1783 C C . SER A 1 279 ? -80.039 19.906 5.861 1.00 21.15 243 SER A C 1
ATOM 1784 O O . SER A 1 279 ? -79.822 20.180 4.680 1.00 19.24 243 SER A O 1
ATOM 1787 N N . ALA A 1 280 ? -79.315 19.030 6.550 1.00 20.48 244 ALA A N 1
ATOM 1788 C CA . ALA A 1 280 ? -78.202 18.337 5.906 1.00 22.42 244 ALA A CA 1
ATOM 1789 C C . ALA A 1 280 ? -78.006 17.002 6.598 1.00 24.35 244 ALA A C 1
ATOM 1790 O O . ALA A 1 280 ? -78.033 16.943 7.830 1.00 20.19 244 ALA A O 1
ATOM 1792 N N . ALA A 1 281 ? -77.830 15.937 5.819 1.00 18.44 245 ALA A N 1
ATOM 1793 C CA . ALA A 1 281 ? -77.674 14.619 6.419 1.00 21.27 245 ALA A CA 1
ATOM 1794 C C . ALA A 1 281 ? -76.795 13.760 5.523 1.00 21.71 245 ALA A C 1
ATOM 1795 O O . ALA A 1 281 ? -76.854 13.855 4.297 1.00 20.08 245 ALA A O 1
ATOM 1797 N N . GLN A 1 282 ? -76.000 12.915 6.152 1.00 18.09 246 GLN A N 1
ATOM 1798 C CA . GLN A 1 282 ? -75.083 12.010 5.481 1.00 19.35 246 GLN A CA 1
ATOM 1799 C C . GLN A 1 282 ? -75.573 10.577 5.652 1.00 20.09 246 GLN A C 1
ATOM 1800 O O . GLN A 1 282 ? -76.224 10.241 6.649 1.00 19.57 246 GLN A O 1
ATOM 1806 N N . THR A 1 283 ? -75.249 9.725 4.683 1.00 20.19 247 THR A N 1
ATOM 1807 C CA . THR A 1 283 ? -75.394 8.286 4.858 1.00 20.39 247 THR A CA 1
ATOM 1808 C C . THR A 1 283 ? -74.342 7.624 3.977 1.00 20.01 247 THR A C 1
ATOM 1809 O O . THR A 1 283 ? -73.585 8.303 3.278 1.00 20.05 247 THR A O 1
ATOM 1813 N N . PHE A 1 284 ? -74.282 6.296 4.004 1.00 20.78 248 PHE A N 1
ATOM 1814 C CA . PHE A 1 284 ? -73.536 5.622 2.943 1.00 22.98 248 PHE A CA 1
ATOM 1815 C C . PHE A 1 284 ? -74.207 4.298 2.603 1.00 23.73 248 PHE A C 1
ATOM 1816 O O . PHE A 1 284 ? -74.997 3.766 3.382 1.00 22.73 248 PHE A O 1
ATOM 1824 N N . VAL A 1 285 ? -73.916 3.797 1.403 1.00 24.76 249 VAL A N 1
ATOM 1825 C CA . VAL A 1 285 ? -74.397 2.484 0.957 1.00 27.55 249 VAL A CA 1
ATOM 1826 C C . VAL A 1 285 ? -73.478 1.404 1.521 1.00 25.59 249 VAL A C 1
ATOM 1827 O O . VAL A 1 285 ? -72.267 1.407 1.236 1.00 26.33 249 VAL A O 1
ATOM 1831 N N . PRO A 1 286 ? -73.999 0.467 2.314 1.00 29.60 250 PRO A N 1
ATOM 1832 C CA . PRO A 1 286 ? -73.130 -0.565 2.900 1.00 31.52 250 PRO A CA 1
ATOM 1833 C C . PRO A 1 286 ? -72.336 -1.318 1.829 1.00 34.72 250 PRO A C 1
ATOM 1834 O O . PRO A 1 286 ? -72.847 -1.644 0.752 1.00 32.47 250 PRO A O 1
ATOM 1838 N N . ASN A 1 287 ? -71.053 -1.546 2.129 1.00 35.03 251 ASN A N 1
ATOM 1839 C CA . ASN A 1 287 ? -70.038 -2.125 1.246 1.00 39.71 251 ASN A CA 1
ATOM 1840 C C . ASN A 1 287 ? -69.592 -1.189 0.134 1.00 39.14 251 ASN A C 1
ATOM 1841 O O . ASN A 1 287 ? -68.900 -1.636 -0.791 1.00 38.95 251 ASN A O 1
ATOM 1846 N N . GLY A 1 288 ? -69.936 0.101 0.206 1.00 31.84 252 GLY A N 1
ATOM 1847 C CA . GLY A 1 288 ? -69.551 1.025 -0.843 1.00 29.90 252 GLY A CA 1
ATOM 1848 C C . GLY A 1 288 ? -68.055 1.184 -1.008 1.00 29.29 252 GLY A C 1
ATOM 1849 O O . GLY A 1 288 ? -67.599 1.564 -2.090 1.00 30.29 252 GLY A O 1
ATOM 1850 N N . ASP A 1 289 ? -67.272 0.902 0.040 1.00 27.28 253 ASP A N 1
ATOM 1851 C CA . ASP A 1 289 ? -65.822 1.033 -0.081 1.00 31.20 253 ASP A CA 1
ATOM 1852 C C . ASP A 1 289 ? -65.224 -0.007 -1.021 1.00 33.97 253 ASP A C 1
ATOM 1853 O O . ASP A 1 289 ? -64.105 0.193 -1.507 1.00 32.80 253 ASP A O 1
ATOM 1858 N N . CYS A 1 290 ? -65.942 -1.105 -1.289 1.00 31.80 254 CYS A N 1
ATOM 1859 C CA . CYS A 1 290 ? -65.521 -2.051 -2.320 1.00 35.08 254 CYS A CA 1
ATOM 1860 C C . CYS A 1 290 ? -65.741 -1.496 -3.709 1.00 40.46 254 CYS A C 1
ATOM 1861 O O . CYS A 1 290 ? -65.166 -2.013 -4.671 1.00 40.19 254 CYS A O 1
ATOM 1864 N N . HIS A 1 291 ? -66.564 -0.468 -3.823 1.00 35.37 255 HIS A N 1
ATOM 1865 C CA . HIS A 1 291 ? -66.837 0.107 -5.091 1.00 32.13 255 HIS A CA 1
ATOM 1866 C C . HIS A 1 291 ? -66.163 1.395 -5.474 1.00 30.12 255 HIS A C 1
ATOM 1867 O O . HIS A 1 291 ? -65.982 1.616 -6.634 1.00 29.43 255 HIS A O 1
ATOM 1874 N N . LEU A 1 292 ? -65.843 2.212 -4.487 1.00 25.59 256 LEU A N 1
ATOM 1875 C CA . LEU A 1 292 ? -65.249 3.505 -4.692 1.00 25.35 256 LEU A CA 1
ATOM 1876 C C . LEU A 1 292 ? -64.308 3.907 -3.564 1.00 24.21 256 LEU A C 1
ATOM 1877 O O . LEU A 1 292 ? -64.711 4.144 -2.470 1.00 22.09 256 LEU A O 1
ATOM 1882 N N . ALA A 1 293 ? -63.044 3.968 -3.896 1.00 21.35 257 ALA A N 1
ATOM 1883 C CA . ALA A 1 293 ? -62.012 4.278 -2.956 1.00 22.61 257 ALA A CA 1
ATOM 1884 C C . ALA A 1 293 ? -60.746 4.858 -3.575 1.00 26.22 257 ALA A C 1
ATOM 1885 O O . ALA A 1 293 ? -60.442 4.593 -4.689 1.00 26.78 257 ALA A O 1
ATOM 1887 N N . LEU A 1 294 ? -60.039 5.643 -2.802 1.00 22.22 258 LEU A N 1
ATOM 1888 C CA . LEU A 1 294 ? -58.821 6.298 -3.196 1.00 22.38 258 LEU A CA 1
ATOM 1889 C C . LEU A 1 294 ? -57.801 6.277 -2.071 1.00 27.10 258 LEU A C 1
ATOM 1890 O O . LEU A 1 294 ? -58.106 6.633 -0.971 1.00 24.96 258 LEU A O 1
ATOM 1895 N N . HIS A 1 295 ? -56.600 5.860 -2.395 1.00 22.61 259 HIS A N 1
ATOM 1896 C CA . HIS A 1 295 ? -55.532 5.755 -1.450 1.00 22.64 259 HIS A CA 1
ATOM 1897 C C . HIS A 1 295 ? -54.360 6.648 -1.751 1.00 21.67 259 HIS A C 1
ATOM 1898 O O . HIS A 1 295 ? -53.955 6.767 -2.863 1.00 24.03 259 HIS A O 1
ATOM 1905 N N . LEU A 1 296 ? -53.835 7.265 -0.726 1.00 21.31 260 LEU A N 1
ATOM 1906 C CA . LEU A 1 296 ? -52.697 8.120 -0.840 1.00 20.58 260 LEU A CA 1
ATOM 1907 C C . LEU A 1 296 ? -51.455 7.281 -0.623 1.00 24.99 260 LEU A C 1
ATOM 1908 O O . LEU A 1 296 ? -51.248 6.756 0.416 1.00 23.11 260 LEU A O 1
ATOM 1913 N N . ARG A 1 297 ? -50.657 7.190 -1.657 1.00 23.05 261 ARG A N 1
ATOM 1914 C CA . ARG A 1 297 ? -49.465 6.389 -1.682 1.00 21.86 261 ARG A CA 1
ATOM 1915 C C . ARG A 1 297 ? -48.257 7.158 -2.133 1.00 23.17 261 ARG A C 1
ATOM 1916 O O . ARG A 1 297 ? -48.329 8.297 -2.414 1.00 21.72 261 ARG A O 1
ATOM 1924 N N . GLU A 1 298 ? -47.141 6.472 -2.217 1.00 21.78 262 GLU A N 1
ATOM 1925 C CA . GLU A 1 298 ? -45.914 7.074 -2.670 1.00 22.19 262 GLU A CA 1
ATOM 1926 C C . GLU A 1 298 ? -46.060 7.585 -4.108 1.00 16.53 262 GLU A C 1
ATOM 1927 O O . GLU A 1 298 ? -45.447 8.497 -4.460 1.00 21.45 262 GLU A O 1
ATOM 1933 N N . MET A 1 299 ? -46.911 6.968 -4.879 1.00 18.86 263 MET A N 1
ATOM 1934 C CA . MET A 1 299 ? -47.176 7.378 -6.253 1.00 23.27 263 MET A CA 1
ATOM 1935 C C . MET A 1 299 ? -48.318 8.441 -6.390 1.00 20.96 263 MET A C 1
ATOM 1936 O O . MET A 1 299 ? -48.777 8.708 -7.434 1.00 19.65 263 MET A O 1
ATOM 1941 N N . GLY A 1 300 ? -48.731 9.008 -5.288 1.00 18.79 264 GLY A N 1
ATOM 1942 C CA . GLY A 1 300 ? -49.826 9.948 -5.270 1.00 20.26 264 GLY A CA 1
ATOM 1943 C C . GLY A 1 300 ? -51.145 9.259 -4.958 1.00 21.85 264 GLY A C 1
ATOM 1944 O O . GLY A 1 300 ? -51.189 8.223 -4.353 1.00 20.78 264 GLY A O 1
ATOM 1945 N N . LEU A 1 301 ? -52.228 9.852 -5.390 1.00 20.30 265 LEU A N 1
ATOM 1946 C CA . LEU A 1 301 ? -53.529 9.336 -5.127 1.00 19.19 265 LEU A CA 1
ATOM 1947 C C . LEU A 1 301 ? -54.011 8.334 -6.143 1.00 24.20 265 LEU A C 1
ATOM 1948 O O . LEU A 1 301 ? -53.976 8.595 -7.293 1.00 23.50 265 LEU A O 1
ATOM 1953 N N . THR A 1 302 ? -54.480 7.200 -5.682 1.00 19.27 266 THR A N 1
ATOM 1954 C CA . THR A 1 302 ? -54.970 6.168 -6.548 1.00 21.60 266 THR A CA 1
ATOM 1955 C C . THR A 1 302 ? -56.452 6.238 -6.709 1.00 26.40 266 THR A C 1
ATOM 1956 O O . THR A 1 302 ? -57.095 6.947 -5.998 1.00 30.36 266 THR A O 1
ATOM 1960 N N . PHE A 1 303 ? -56.986 5.489 -7.644 1.00 24.83 267 PHE A N 1
ATOM 1961 C CA . PHE A 1 303 ? -58.386 5.525 -7.973 1.00 25.25 267 PHE A CA 1
ATOM 1962 C C . PHE A 1 303 ? -59.027 4.176 -8.225 1.00 27.46 267 PHE A C 1
ATOM 1963 O O . PHE A 1 303 ? -58.673 3.517 -9.133 1.00 29.39 267 PHE A O 1
ATOM 1971 N N . HIS A 1 304 ? -59.974 3.798 -7.397 1.00 24.29 268 HIS A N 1
ATOM 1972 C CA . HIS A 1 304 ? -60.690 2.553 -7.517 1.00 27.03 268 HIS A CA 1
ATOM 1973 C C . HIS A 1 304 ? -62.156 2.859 -7.649 1.00 29.95 268 HIS A C 1
ATOM 1974 O O . HIS A 1 304 ? -62.753 3.367 -6.745 1.00 26.26 268 HIS A O 1
ATOM 1981 N N . CYS A 1 305 ? -62.719 2.532 -8.790 1.00 24.67 269 CYS A N 1
ATOM 1982 C CA . CYS A 1 305 ? -64.118 2.868 -9.047 1.00 30.57 269 CYS A CA 1
ATOM 1983 C C . CYS A 1 305 ? -64.703 1.777 -9.934 1.00 33.09 269 CYS A C 1
ATOM 1984 O O . CYS A 1 305 ? -64.296 1.649 -11.088 1.00 36.08 269 CYS A O 1
ATOM 1987 N N . THR A 1 306 ? -65.647 1.003 -9.423 1.00 32.11 270 THR A N 1
ATOM 1988 C CA . THR A 1 306 ? -66.172 -0.087 -10.236 1.00 37.09 270 THR A CA 1
ATOM 1989 C C . THR A 1 306 ? -67.314 0.394 -11.129 1.00 37.63 270 THR A C 1
ATOM 1990 O O . THR A 1 306 ? -67.848 1.493 -10.970 1.00 33.88 270 THR A O 1
ATOM 1994 N N . LYS A 1 307 ? -67.690 -0.457 -12.088 1.00 35.59 271 LYS A N 1
ATOM 1995 C CA . LYS A 1 307 ? -68.776 -0.122 -13.004 1.00 34.98 271 LYS A CA 1
ATOM 1996 C C 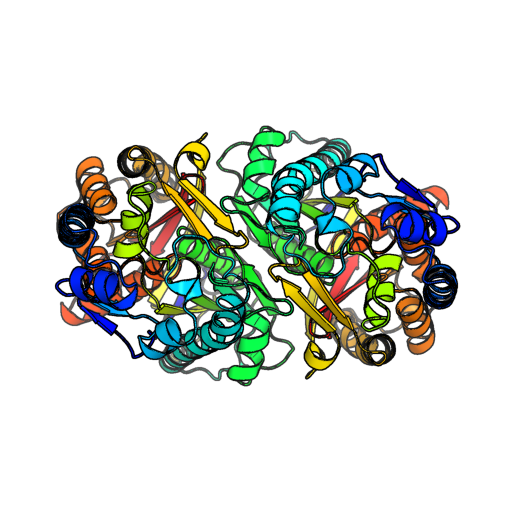. LYS A 1 307 ? -70.122 -0.106 -12.295 1.00 32.11 271 LYS A C 1
ATOM 1997 O O . LYS A 1 307 ? -71.088 0.447 -12.828 1.00 34.27 271 LYS A O 1
ATOM 2000 N N . ASP A 1 308 ? -70.202 -0.698 -11.105 1.00 33.08 272 ASP A N 1
ATOM 2001 C CA . ASP A 1 308 ? -71.411 -0.680 -10.290 1.00 37.29 272 ASP A CA 1
ATOM 2002 C C . ASP A 1 308 ? -71.727 0.692 -9.686 1.00 33.27 272 ASP A C 1
ATOM 2003 O O . ASP A 1 308 ? -72.827 0.876 -9.142 1.00 29.86 272 ASP A O 1
ATOM 2008 N N . VAL A 1 309 ? -70.792 1.640 -9.717 1.00 33.51 273 VAL A N 1
ATOM 2009 C CA . VAL A 1 309 ? -70.966 2.871 -8.934 1.00 28.91 273 VAL A CA 1
ATOM 2010 C C . VAL A 1 309 ? -72.167 3.690 -9.401 1.00 29.28 273 VAL A C 1
ATOM 2011 O O . VAL A 1 309 ? -73.041 3.992 -8.566 1.00 28.67 273 VAL A O 1
ATOM 2015 N N . PRO A 1 310 ? -72.303 4.047 -10.681 1.00 28.61 274 PRO A N 1
ATOM 2016 C CA . PRO A 1 310 ? -73.444 4.885 -11.092 1.00 29.19 274 PRO A CA 1
ATOM 2017 C C . PRO A 1 310 ? -74.786 4.259 -10.738 1.00 32.60 274 PRO A C 1
ATOM 2018 O O . PRO A 1 310 ? -75.627 4.940 -10.129 1.00 32.98 274 PRO A O 1
ATOM 2022 N N . PRO A 1 311 ? -75.047 2.984 -11.081 1.00 32.11 275 PRO A N 1
ATOM 2023 C CA . PRO A 1 311 ? -76.370 2.431 -10.750 1.00 31.53 275 PRO A CA 1
ATOM 2024 C C . PRO A 1 311 ? -76.619 2.280 -9.259 1.00 31.10 275 PRO A C 1
ATOM 2025 O O . PRO A 1 311 ? -77.764 2.447 -8.814 1.00 29.81 275 PRO A O 1
ATOM 2029 N N . THR A 1 312 ? -75.594 1.970 -8.466 1.00 28.00 276 THR A N 1
ATOM 2030 C CA . THR A 1 312 ? -75.792 1.868 -7.021 1.00 28.87 276 THR A CA 1
ATOM 2031 C C . THR A 1 312 ? -76.145 3.227 -6.415 1.00 28.70 276 THR A C 1
ATOM 2032 O O . THR A 1 312 ? -77.084 3.337 -5.603 1.00 30.05 276 THR A O 1
ATOM 2036 N N . ILE A 1 313 ? -75.436 4.287 -6.833 1.00 28.58 277 ILE A N 1
ATOM 2037 C CA . ILE A 1 313 ? -75.797 5.631 -6.374 1.00 31.05 277 ILE A CA 1
ATOM 2038 C C . ILE A 1 313 ? -77.232 5.955 -6.777 1.00 30.29 277 ILE A C 1
ATOM 2039 O O . ILE A 1 313 ? -78.060 6.375 -5.947 1.00 28.34 277 ILE A O 1
ATOM 2044 N N . ALA A 1 314 ? -77.535 5.774 -8.068 1.00 30.19 278 ALA A N 1
ATOM 2045 C CA . ALA A 1 314 ? -78.833 6.172 -8.602 1.00 31.88 278 ALA A CA 1
ATOM 2046 C C . ALA A 1 314 ? -79.960 5.467 -7.880 1.00 29.87 278 ALA A C 1
ATOM 2047 O O . ALA A 1 314 ? -81.002 6.074 -7.603 1.00 31.05 278 ALA A O 1
ATOM 2049 N N . LYS A 1 315 ? -79.776 4.185 -7.560 1.00 27.20 279 LYS A N 1
ATOM 2050 C CA . LYS A 1 315 ? -80.851 3.478 -6.886 1.00 35.02 279 LYS A CA 1
ATOM 2051 C C . LYS A 1 315 ? -80.918 3.805 -5.407 1.00 34.32 279 LYS A C 1
ATOM 2052 O O . LYS A 1 315 ? -81.913 3.450 -4.765 1.00 31.94 279 LYS A O 1
ATOM 2058 N N . ASN A 1 316 ? -79.906 4.470 -4.839 1.00 30.50 280 ASN A N 1
ATOM 2059 C CA . ASN A 1 316 ? -80.041 4.851 -3.434 1.00 32.09 280 ASN A CA 1
ATOM 2060 C C . ASN A 1 316 ? -80.451 6.301 -3.186 1.00 31.92 280 ASN A C 1
ATOM 2061 O O . ASN A 1 316 ? -80.733 6.643 -2.031 1.00 32.93 280 ASN A O 1
ATOM 2066 N N . VAL A 1 317 ? -80.474 7.163 -4.208 1.00 30.99 281 VAL A N 1
ATOM 2067 C CA . VAL A 1 317 ? -80.765 8.573 -3.910 1.00 31.01 281 VAL A CA 1
ATOM 2068 C C . VAL A 1 317 ? -82.210 8.800 -3.454 1.00 33.53 281 VAL A C 1
ATOM 2069 O O . VAL A 1 317 ? -82.481 9.737 -2.685 1.00 28.58 281 VAL A O 1
ATOM 2073 N N . GLU A 1 318 ? -83.167 8.000 -3.925 1.00 31.97 282 GLU A N 1
ATOM 2074 C CA . GLU A 1 318 ? -84.555 8.308 -3.594 1.00 33.02 282 GLU A CA 1
ATOM 2075 C C . GLU A 1 318 ? -84.833 8.152 -2.102 1.00 28.72 282 GLU A C 1
ATOM 2076 O O . GLU A 1 318 ? -85.591 8.941 -1.521 1.00 28.08 282 GLU A O 1
ATOM 2082 N N . SER A 1 319 ? -84.236 7.156 -1.451 1.00 28.25 283 SER A N 1
ATOM 2083 C CA . SER A 1 319 ? -84.472 7.042 -0.014 1.00 29.46 283 SER A CA 1
ATOM 2084 C C . SER A 1 319 ? -83.860 8.220 0.753 1.00 27.13 283 SER A C 1
ATOM 2085 O O . SER A 1 319 ? -84.410 8.647 1.785 1.00 27.39 283 SER A O 1
ATOM 2088 N N . CYS A 1 320 ? -82.749 8.783 0.253 1.00 29.07 284 CYS A N 1
ATOM 2089 C CA . CYS A 1 320 ? -82.183 9.983 0.875 1.00 26.02 284 CYS A CA 1
ATOM 2090 C C . CYS A 1 320 ? -83.128 11.160 0.732 1.00 28.07 284 CYS A C 1
ATOM 2091 O O . CYS A 1 320 ? -83.351 11.922 1.693 1.00 27.00 284 CYS A O 1
ATOM 2094 N N . LEU A 1 321 ? -83.682 11.325 -0.474 1.00 25.21 285 LEU A N 1
ATOM 2095 C CA . LEU A 1 321 ? -84.641 12.402 -0.717 1.00 27.03 285 LEU A CA 1
ATOM 2096 C C . LEU A 1 321 ? -85.856 12.266 0.189 1.00 28.17 285 LEU A C 1
ATOM 2097 O O . LEU A 1 321 ? -86.303 13.238 0.811 1.00 27.92 285 LEU A O 1
ATOM 2102 N N . THR A 1 322 ? -86.412 11.061 0.270 1.00 29.87 286 THR A N 1
ATOM 2103 C CA . THR A 1 322 ? -87.585 10.861 1.110 1.00 28.23 286 THR A CA 1
ATOM 2104 C C . THR A 1 322 ? -87.285 11.182 2.561 1.00 30.03 286 THR A C 1
ATOM 2105 O O . THR A 1 322 ? -88.073 11.869 3.218 1.00 28.98 286 THR A O 1
ATOM 2109 N N . LYS A 1 323 ? -86.144 10.717 3.083 1.00 29.03 287 LYS A N 1
ATOM 2110 C CA . LYS A 1 323 ? -85.843 11.007 4.481 1.00 30.04 287 LYS A CA 1
ATOM 2111 C C . LYS A 1 323 ? -85.705 12.513 4.720 1.00 27.26 287 LYS A C 1
ATOM 2112 O O . LYS A 1 323 ? -86.138 13.029 5.758 1.00 29.22 287 LYS A O 1
ATOM 2118 N N . ALA A 1 324 ? -85.110 13.236 3.770 1.00 26.60 288 ALA A N 1
ATOM 2119 C CA . ALA A 1 324 ? -84.907 14.666 3.957 1.00 27.76 288 ALA A CA 1
ATOM 2120 C C . ALA A 1 324 ? -86.182 15.482 3.749 1.00 27.22 288 ALA A C 1
ATOM 2121 O O . ALA A 1 324 ? -86.352 16.521 4.384 1.00 30.90 288 ALA A O 1
ATOM 2123 N N . LEU A 1 325 ? -87.059 15.069 2.841 1.00 28.63 289 LEU A N 1
ATOM 2124 C CA . LEU A 1 325 ? -88.103 15.960 2.348 1.00 30.94 289 LEU A CA 1
ATOM 2125 C C . LEU A 1 325 ? -89.499 15.616 2.832 1.00 33.11 289 LEU A C 1
ATOM 2126 O O . LEU A 1 325 ? -90.357 16.503 2.878 1.00 35.86 289 LEU A O 1
ATOM 2131 N N . GLU A 1 326 ? -89.750 14.360 3.182 1.00 33.56 290 GLU A N 1
ATOM 2132 C CA . GLU A 1 326 ? -91.024 14.002 3.798 1.00 39.65 290 GLU A CA 1
ATOM 2133 C C . GLU A 1 326 ? -91.362 14.860 5.019 1.00 39.74 290 GLU A C 1
ATOM 2134 O O . GLU A 1 326 ? -92.517 15.307 5.113 1.00 42.58 290 GLU A O 1
ATOM 2140 N N . PRO A 1 327 ? -90.437 15.162 5.944 1.00 39.39 291 PRO A N 1
ATOM 2141 C CA . PRO A 1 327 ? -90.779 16.067 7.063 1.00 37.69 291 PRO A CA 1
ATOM 2142 C C . PRO A 1 327 ? -91.197 17.460 6.633 1.00 37.75 291 PRO A C 1
ATOM 2143 O O . PRO A 1 327 ? -91.826 18.174 7.423 1.00 40.59 291 PRO A O 1
ATOM 2147 N N . LEU A 1 328 ? -90.817 17.897 5.444 1.00 36.33 292 LEU A N 1
ATOM 2148 C CA . LEU A 1 328 ? -91.273 19.170 4.904 1.00 36.88 292 LEU A CA 1
ATOM 2149 C C . LEU A 1 328 ? -92.529 19.022 4.068 1.00 41.31 292 LEU A C 1
ATOM 2150 O O . LEU A 1 328 ? -93.027 20.020 3.540 1.00 42.58 292 LEU A O 1
ATOM 2155 N N . GLY A 1 329 ? -93.026 17.799 3.914 1.00 39.89 293 GLY A N 1
ATOM 2156 C CA . GLY A 1 329 ? -94.209 17.561 3.120 1.00 36.74 293 GLY A CA 1
ATOM 2157 C C . GLY A 1 329 ? -93.986 17.654 1.633 1.00 44.65 293 GLY A C 1
ATOM 2158 O O . GLY A 1 329 ? -94.905 18.033 0.910 1.00 43.79 293 GLY A O 1
ATOM 2159 N N . ILE A 1 330 ? -92.790 17.318 1.151 1.00 35.18 294 ILE A N 1
ATOM 2160 C CA . ILE A 1 330 ? -92.468 17.363 -0.275 1.00 30.87 294 ILE A CA 1
ATOM 2161 C C . ILE A 1 330 ? -92.204 15.945 -0.758 1.00 35.63 294 ILE A C 1
ATOM 2162 O O . ILE A 1 330 ? -91.419 15.214 -0.145 1.00 33.77 294 ILE A O 1
ATOM 2167 N N . SER A 1 331 ? -92.871 15.547 -1.842 1.00 31.38 295 SER A N 1
ATOM 2168 C CA . SER A 1 331 ? -92.639 14.233 -2.430 1.00 32.82 295 SER A CA 1
ATOM 2169 C C . SER A 1 331 ? -92.461 14.269 -3.935 1.00 34.77 295 SER A C 1
ATOM 2170 O O . SER A 1 331 ? -92.072 13.249 -4.514 1.00 38.61 295 SER A O 1
ATOM 2173 N N . ASP A 1 332 ? -92.683 15.410 -4.571 1.00 35.10 296 ASP A N 1
ATOM 2174 C CA . ASP A 1 332 ? -92.560 15.577 -6.017 1.00 36.21 296 ASP A CA 1
ATOM 2175 C C . ASP A 1 332 ? -91.187 16.180 -6.303 1.00 30.27 296 ASP A C 1
ATOM 2176 O O . ASP A 1 332 ? -90.977 17.386 -6.137 1.00 33.20 296 ASP A O 1
ATOM 2181 N N . TRP A 1 333 ? -90.259 15.345 -6.791 1.00 31.13 297 TRP A N 1
ATOM 2182 C CA . TRP A 1 333 ? -88.896 15.817 -6.989 1.00 32.89 297 TRP A CA 1
ATOM 2183 C C . TRP A 1 333 ? -88.782 16.829 -8.109 1.00 33.46 297 TRP A C 1
ATOM 2184 O O . TRP A 1 333 ? -87.783 17.548 -8.163 1.00 27.20 297 TRP A O 1
ATOM 2195 N N . ASN A 1 334 ? -89.764 16.918 -9.008 1.00 29.10 298 ASN A N 1
ATOM 2196 C CA . ASN A 1 334 ? -89.703 17.993 -9.990 1.00 27.15 298 ASN A CA 1
ATOM 2197 C C . ASN A 1 334 ? -90.215 19.331 -9.452 1.00 26.33 298 ASN A C 1
ATOM 2198 O O . ASN A 1 334 ? -90.114 20.347 -10.152 1.00 29.78 298 ASN A O 1
ATOM 2203 N N . SER A 1 335 ? -90.742 19.376 -8.231 1.00 27.85 299 SER A N 1
ATOM 2204 C CA . SER A 1 335 ? -91.066 20.673 -7.644 1.00 29.59 299 SER A CA 1
ATOM 2205 C C . SER A 1 335 ? -89.850 21.352 -7.008 1.00 30.19 299 SER A C 1
ATOM 2206 O O . SER A 1 335 ? -89.979 22.465 -6.477 1.00 28.25 299 SER A O 1
ATOM 2209 N N . LEU A 1 336 ? -88.670 20.738 -7.103 1.00 26.91 300 LEU A N 1
ATOM 2210 C CA . LEU A 1 336 ? -87.432 21.223 -6.503 1.00 26.84 300 LEU A CA 1
ATOM 2211 C C . LEU A 1 336 ? -86.494 21.770 -7.563 1.00 23.53 300 LEU A C 1
ATOM 2212 O O . LEU A 1 336 ? -86.519 21.326 -8.713 1.00 23.79 300 LEU A O 1
ATOM 2217 N N . PHE A 1 337 ? -85.618 22.697 -7.167 1.00 20.19 301 PHE A N 1
ATOM 2218 C CA . PHE A 1 337 ? -84.432 22.912 -7.985 1.00 20.19 301 PHE A CA 1
ATOM 2219 C C . PHE A 1 337 ? -83.329 21.949 -7.518 1.00 24.33 301 PHE A C 1
ATOM 2220 O O . PHE A 1 337 ? -83.384 21.410 -6.413 1.00 21.83 301 PHE A O 1
ATOM 2228 N N . TRP A 1 338 ? -82.345 21.697 -8.392 1.00 20.02 302 TRP A N 1
ATOM 2229 C CA . TRP A 1 338 ? -81.444 20.548 -8.224 1.00 21.84 302 TRP A CA 1
ATOM 2230 C C . TRP A 1 338 ? -79.987 20.945 -8.354 1.00 22.92 302 TRP A C 1
ATOM 2231 O O . TRP A 1 338 ? -79.609 21.656 -9.294 1.00 22.45 302 TRP A O 1
ATOM 2242 N N . ILE A 1 339 ? -79.179 20.413 -7.461 1.00 21.22 303 ILE A N 1
ATOM 2243 C CA . ILE A 1 339 ? -77.749 20.518 -7.507 1.00 18.79 303 ILE A CA 1
ATOM 2244 C C . ILE A 1 339 ? -77.209 19.102 -7.280 1.00 23.11 303 ILE A C 1
ATOM 2245 O O . ILE A 1 339 ? -77.368 18.544 -6.251 1.00 22.69 303 ILE A O 1
ATOM 2250 N N . LEU A 1 340 ? -76.576 18.564 -8.283 1.00 20.24 304 LEU A N 1
ATOM 2251 C CA . LEU A 1 340 ? -76.038 17.246 -8.220 1.00 22.08 304 LEU A CA 1
ATOM 2252 C C . LEU A 1 340 ? -74.525 17.173 -8.507 1.00 21.11 304 LEU A C 1
ATOM 2253 O O . LEU A 1 340 ? -74.059 17.713 -9.443 1.00 18.40 304 LEU A O 1
ATOM 2258 N N . HIS A 1 341 ? -73.808 16.475 -7.660 1.00 20.17 305 HIS A N 1
ATOM 2259 C CA . HIS A 1 341 ? -72.402 16.301 -7.852 1.00 20.97 305 HIS A CA 1
ATOM 2260 C C . HIS A 1 341 ? -72.223 15.541 -9.152 1.00 21.94 305 HIS A C 1
ATOM 2261 O O . HIS A 1 341 ? -72.682 14.469 -9.261 1.00 21.02 305 HIS A O 1
ATOM 2268 N N . PRO A 1 342 ? -71.571 16.130 -10.120 1.00 18.39 306 PRO A N 1
ATOM 2269 C CA . PRO A 1 342 ? -71.433 15.442 -11.426 1.00 22.29 306 PRO A CA 1
ATOM 2270 C C . PRO A 1 342 ? -70.252 14.480 -11.412 1.00 26.06 306 PRO A C 1
ATOM 2271 O O . PRO A 1 342 ? -69.219 14.713 -12.043 1.00 29.31 306 PRO A O 1
ATOM 2275 N N . GLY A 1 343 ? -70.382 13.401 -10.637 1.00 23.39 307 GLY A N 1
ATOM 2276 C CA . GLY A 1 343 ? -69.269 12.470 -10.499 1.00 25.61 307 GLY A CA 1
ATOM 2277 C C . GLY A 1 343 ? -68.828 11.921 -11.844 1.00 32.94 307 GLY A C 1
ATOM 2278 O O . GLY A 1 343 ? -67.642 11.693 -12.081 1.00 36.84 307 GLY A O 1
ATOM 2279 N N . GLY A 1 344 ? -69.774 11.737 -12.743 1.00 35.37 308 GLY A N 1
ATOM 2280 C CA . GLY A 1 344 ? -69.503 11.519 -14.150 1.00 29.25 308 GLY A CA 1
ATOM 2281 C C . GLY A 1 344 ? -70.824 11.644 -14.872 1.00 30.61 308 GLY A C 1
ATOM 2282 O O . GLY A 1 344 ? -71.895 11.639 -14.257 1.00 29.91 308 GLY A O 1
ATOM 2283 N N . ASN A 1 345 ? -70.745 11.741 -16.192 1.00 29.83 309 ASN A N 1
ATOM 2284 C CA . ASN A 1 345 ? -71.967 11.943 -16.962 1.00 28.58 309 ASN A CA 1
ATOM 2285 C C . ASN A 1 345 ? -72.963 10.808 -16.746 1.00 30.24 309 ASN A C 1
ATOM 2286 O O . ASN A 1 345 ? -74.182 11.038 -16.688 1.00 28.60 309 ASN A O 1
ATOM 2291 N N . ALA A 1 346 ? -72.469 9.574 -16.608 1.00 27.84 310 ALA A N 1
ATOM 2292 C CA . ALA A 1 346 ? -73.379 8.442 -16.455 1.00 31.66 310 ALA A CA 1
ATOM 2293 C C . ALA A 1 346 ? -74.219 8.568 -15.188 1.00 31.66 310 ALA A C 1
ATOM 2294 O O . ALA A 1 346 ? -75.403 8.204 -15.172 1.00 28.87 310 ALA A O 1
ATOM 2296 N N . ILE A 1 347 ? -73.631 9.094 -14.115 1.00 31.55 311 ILE A N 1
ATOM 2297 C CA . ILE A 1 347 ? -74.388 9.244 -12.878 1.00 29.38 311 ILE A CA 1
ATOM 2298 C C . ILE A 1 347 ? -75.474 10.302 -13.049 1.00 26.91 311 ILE A C 1
ATOM 2299 O O . ILE A 1 347 ? -76.608 10.120 -12.600 1.00 27.68 311 ILE A O 1
ATOM 2304 N N . VAL A 1 348 ? -75.144 11.418 -13.702 1.00 24.02 312 VAL A N 1
ATOM 2305 C CA . VAL A 1 348 ? -76.145 12.447 -13.962 1.00 28.27 312 VAL A CA 1
ATOM 2306 C C . VAL A 1 348 ? -77.323 11.853 -14.730 1.00 29.63 312 VAL A C 1
ATOM 2307 O O . VAL A 1 348 ? -78.489 12.007 -14.331 1.00 26.78 312 VAL A O 1
ATOM 2311 N N . ASP A 1 349 ? -77.031 11.129 -15.823 1.00 28.73 313 ASP A N 1
ATOM 2312 C CA . ASP A 1 349 ? -78.104 10.528 -16.624 1.00 32.58 313 ASP A CA 1
ATOM 2313 C C . ASP A 1 349 ? -78.913 9.535 -15.809 1.00 29.05 313 ASP A C 1
ATOM 2314 O O . ASP A 1 349 ? -80.146 9.505 -15.897 1.00 32.59 313 ASP A O 1
ATOM 2319 N N . GLN A 1 350 ? -78.238 8.694 -15.020 1.00 28.23 314 GLN A N 1
ATOM 2320 C CA . GLN A 1 350 ? -78.968 7.647 -14.320 1.00 29.36 314 GLN A CA 1
ATOM 2321 C C . GLN A 1 350 ? -79.785 8.192 -13.164 1.00 31.46 314 GLN A C 1
ATOM 2322 O O . GLN A 1 350 ? -80.847 7.647 -12.863 1.00 29.55 314 GLN A O 1
ATOM 2328 N N . VAL A 1 351 ? -79.332 9.262 -12.511 1.00 26.66 315 VAL A N 1
ATOM 2329 C CA . VAL A 1 351 ? -80.174 9.883 -11.490 1.00 27.10 315 VAL A CA 1
ATOM 2330 C C . VAL A 1 351 ? -81.400 10.512 -12.140 1.00 28.59 315 VAL A C 1
ATOM 2331 O O . VAL A 1 351 ? -82.537 10.291 -11.695 1.00 32.21 315 VAL A O 1
ATOM 2335 N N . GLU A 1 352 ? -81.187 11.291 -13.211 1.00 28.63 316 GLU A N 1
ATOM 2336 C CA . GLU A 1 352 ? -82.319 11.836 -13.961 1.00 31.89 316 GLU A CA 1
ATOM 2337 C C . GLU A 1 352 ? -83.334 10.746 -14.301 1.00 34.58 316 GLU A C 1
ATOM 2338 O O . GLU A 1 352 ? -84.540 10.911 -14.072 1.00 35.57 316 GLU A O 1
ATOM 2344 N N . ASN A 1 353 ? -82.854 9.606 -14.819 1.00 37.02 317 ASN A N 1
ATOM 2345 C CA . ASN A 1 353 ? -83.763 8.554 -15.277 1.00 35.03 317 ASN A CA 1
ATOM 2346 C C . ASN A 1 353 ? -84.433 7.843 -14.111 1.00 35.71 317 ASN A C 1
ATOM 2347 O O . ASN A 1 353 ? -85.640 7.584 -14.149 1.00 37.80 317 ASN A O 1
ATOM 2352 N N . LYS A 1 354 ? -83.679 7.526 -13.059 1.00 35.92 318 LYS A N 1
ATOM 2353 C CA . LYS A 1 354 ? -84.267 6.811 -11.935 1.00 33.99 318 LYS A CA 1
ATOM 2354 C C . LYS A 1 354 ? -85.302 7.658 -11.205 1.00 37.33 318 LYS A C 1
ATOM 2355 O O . LYS A 1 354 ? -86.293 7.124 -10.695 1.00 43.33 318 LYS A O 1
ATOM 2361 N N . LEU A 1 355 ? -85.101 8.968 -11.142 1.00 32.48 319 LEU A N 1
ATOM 2362 C CA . LEU A 1 355 ? -86.033 9.818 -10.416 1.00 35.48 319 LEU A CA 1
ATOM 2363 C C . LEU A 1 355 ? -87.119 10.395 -11.306 1.00 37.18 319 LEU A C 1
ATOM 2364 O O . LEU A 1 355 ? -88.064 11.004 -10.794 1.00 38.90 319 LEU A O 1
ATOM 2369 N N . GLY A 1 356 ? -87.000 10.233 -12.616 1.00 35.66 320 GLY A N 1
ATOM 2370 C CA . GLY A 1 356 ? -87.947 10.860 -13.517 1.00 34.16 320 GLY A CA 1
ATOM 2371 C C . GLY A 1 356 ? -87.918 12.370 -13.472 1.00 35.29 320 GLY A C 1
ATOM 2372 O O . GLY A 1 356 ? -88.977 13.005 -13.521 1.00 37.42 320 GLY A O 1
ATOM 2373 N N . LEU A 1 357 ? -86.730 12.964 -13.382 1.00 32.00 321 LEU A N 1
ATOM 2374 C CA . LEU A 1 357 ? -86.619 14.414 -13.414 1.00 27.56 321 LEU A CA 1
ATOM 2375 C C . LEU A 1 357 ? -86.813 14.933 -14.829 1.00 31.94 321 LEU A C 1
ATOM 2376 O O . LEU A 1 357 ? -86.395 14.301 -15.799 1.00 28.66 321 LEU A O 1
ATOM 2381 N N . GLU A 1 358 ? -87.430 16.111 -14.937 1.00 30.51 322 GLU A N 1
ATOM 2382 C CA . GLU A 1 358 ? -87.451 16.817 -16.212 1.00 31.17 322 GLU A CA 1
ATOM 2383 C C . GLU A 1 358 ? -86.031 17.097 -16.649 1.00 34.78 322 GLU A C 1
ATOM 2384 O O . GLU A 1 358 ? -85.148 17.328 -15.822 1.00 31.33 322 GLU A O 1
ATOM 2390 N N . HIS A 1 359 ? -85.814 17.108 -17.964 1.00 35.47 323 HIS A N 1
ATOM 2391 C CA . HIS A 1 359 ? -84.448 17.066 -18.469 1.00 34.96 323 HIS A CA 1
ATOM 2392 C C . HIS A 1 359 ? -83.680 18.335 -18.135 1.00 34.61 323 HIS A C 1
ATOM 2393 O O . HIS A 1 359 ? -82.451 18.321 -18.060 1.00 32.20 323 HIS A O 1
ATOM 2400 N N . GLU A 1 360 ? -84.376 19.436 -17.928 1.00 30.67 324 GLU A N 1
ATOM 2401 C CA . GLU A 1 360 ? -83.693 20.681 -17.631 1.00 31.57 324 GLU A CA 1
ATOM 2402 C C . GLU A 1 360 ? -83.302 20.822 -16.147 1.00 27.93 324 GLU A C 1
ATOM 2403 O O . GLU A 1 360 ? -82.532 21.730 -15.806 1.00 26.66 324 GLU A O 1
ATOM 2409 N N . LYS A 1 361 ? -83.797 19.942 -15.269 1.00 24.29 325 LYS A N 1
ATOM 2410 C CA . LYS A 1 361 ? -83.484 20.049 -13.843 1.00 26.21 325 LYS A CA 1
ATOM 2411 C C . LYS A 1 361 ? -81.980 20.026 -13.596 1.00 28.15 325 LYS A C 1
ATOM 2412 O O . LYS A 1 361 ? -81.465 20.837 -12.816 1.00 23.38 325 LYS A O 1
ATOM 2418 N N . LEU A 1 362 ? -81.251 19.140 -14.279 1.00 23.56 326 LEU A N 1
ATOM 2419 C CA . LEU A 1 362 ? -79.815 18.992 -14.056 1.00 24.62 326 LEU A CA 1
ATOM 2420 C C . LEU A 1 362 ? -78.976 19.812 -15.027 1.00 24.40 326 LEU A C 1
ATOM 2421 O O . LEU A 1 362 ? -77.780 19.535 -15.190 1.00 25.39 326 LEU A O 1
ATOM 2426 N N . ARG A 1 363 ? -79.562 20.857 -15.629 1.00 22.91 327 ARG A N 1
ATOM 2427 C CA . ARG A 1 363 ? -78.831 21.704 -16.572 1.00 22.77 327 ARG A CA 1
ATOM 2428 C C . ARG A 1 363 ? -77.650 22.421 -15.920 1.00 22.98 327 ARG A C 1
ATOM 2429 O O . ARG A 1 363 ? -76.557 22.465 -16.487 1.00 18.54 327 ARG A O 1
ATOM 2437 N N . ALA A 1 364 ? -77.850 23.052 -14.761 1.00 22.44 328 ALA A N 1
ATOM 2438 C CA . ALA A 1 364 ? -76.721 23.730 -14.120 1.00 23.23 328 ALA A CA 1
ATOM 2439 C C . ALA A 1 364 ? -75.574 22.744 -13.806 1.00 19.22 328 ALA A C 1
ATOM 2440 O O . ALA A 1 364 ? -74.381 23.064 -13.974 1.00 21.34 328 ALA A O 1
ATOM 2442 N N . THR A 1 365 ? -75.935 21.549 -13.330 1.00 20.47 329 THR A N 1
ATOM 2443 C CA . THR A 1 365 ? -74.970 20.481 -13.089 1.00 20.87 329 THR A CA 1
ATOM 2444 C C . THR A 1 365 ? -74.185 20.146 -14.357 1.00 21.32 329 THR A C 1
ATOM 2445 O O . THR A 1 365 ? -72.947 20.084 -14.340 1.00 19.03 329 THR A O 1
ATOM 2449 N N . ARG A 1 366 ? -74.897 19.948 -15.474 1.00 20.77 330 ARG A N 1
ATOM 2450 C CA . ARG A 1 366 ? -74.241 19.618 -16.734 1.00 18.78 330 ARG A CA 1
ATOM 2451 C C . ARG A 1 366 ? -73.390 20.772 -17.235 1.00 22.31 330 ARG A C 1
ATOM 2452 O O . ARG A 1 366 ? -72.323 20.548 -17.807 1.00 23.02 330 ARG A O 1
ATOM 2460 N N . ASN A 1 367 ? -73.833 22.017 -17.017 1.00 19.17 331 ASN A N 1
ATOM 2461 C CA . ASN A 1 367 ? -73.022 23.167 -17.399 1.00 20.66 331 ASN A CA 1
ATOM 2462 C C . ASN A 1 367 ? -71.687 23.147 -16.695 1.00 21.84 331 ASN A C 1
ATOM 2463 O O . ASN A 1 367 ? -70.653 23.470 -17.293 1.00 20.19 331 ASN A O 1
ATOM 2468 N N . ILE A 1 368 ? -71.695 22.844 -15.397 1.00 18.68 332 ILE A N 1
ATOM 2469 C CA . ILE A 1 368 ? -70.424 22.879 -14.681 1.00 17.13 332 ILE A CA 1
ATOM 2470 C C . ILE A 1 368 ? -69.537 21.706 -15.123 1.00 17.71 332 ILE A C 1
ATOM 2471 O O . ILE A 1 368 ? -68.334 21.872 -15.326 1.00 19.83 332 ILE A O 1
ATOM 2476 N N . LEU A 1 369 ? -70.112 20.504 -15.254 1.00 18.58 333 LEU A N 1
ATOM 2477 C CA . LEU A 1 369 ? -69.324 19.380 -15.768 1.00 19.60 333 LEU A CA 1
ATOM 2478 C C . LEU A 1 369 ? -68.698 19.727 -17.121 1.00 21.18 333 LEU A C 1
ATOM 2479 O O . LEU A 1 369 ? -67.513 19.470 -17.355 1.00 18.12 333 LEU A O 1
ATOM 2484 N N . ARG A 1 370 ? -69.474 20.366 -18.002 1.00 20.28 334 ARG A N 1
ATOM 2485 C CA . ARG A 1 370 ? -68.972 20.751 -19.320 1.00 20.52 334 ARG A CA 1
ATOM 2486 C C . ARG A 1 370 ? -67.821 21.737 -19.216 1.00 21.85 334 ARG A C 1
ATOM 2487 O O . ARG A 1 370 ? -66.789 21.582 -19.881 1.00 21.41 334 ARG A O 1
ATOM 2495 N N . ASP A 1 371 ? -67.976 22.775 -18.400 1.00 19.70 335 ASP A N 1
ATOM 2496 C CA . ASP A 1 371 ? -66.980 23.834 -18.426 1.00 19.48 335 ASP A CA 1
ATOM 2497 C C . ASP A 1 371 ? -65.779 23.576 -17.533 1.00 19.59 335 ASP A C 1
ATOM 2498 O O . ASP A 1 371 ? -64.754 24.245 -17.701 1.00 17.69 335 ASP A O 1
ATOM 2503 N N . PHE A 1 372 ? -65.860 22.636 -16.600 1.00 20.37 336 PHE A N 1
ATOM 2504 C CA . PHE A 1 372 ? -64.748 22.516 -15.663 1.00 19.94 336 PHE A CA 1
ATOM 2505 C C . PHE A 1 372 ? -64.340 21.091 -15.350 1.00 18.51 336 PHE A C 1
ATOM 2506 O O . PHE A 1 372 ? -63.341 20.909 -14.641 1.00 17.88 336 PHE A O 1
ATOM 2514 N N . GLY A 1 373 ? -65.104 20.095 -15.775 1.00 18.35 337 GLY A N 1
ATOM 2515 C CA . GLY A 1 373 ? -64.908 18.724 -15.358 1.00 18.24 337 GLY A CA 1
ATOM 2516 C C . GLY A 1 373 ? -65.247 18.523 -13.883 1.00 20.90 337 GLY A C 1
ATOM 2517 O O . GLY A 1 373 ? -65.890 19.356 -13.220 1.00 21.34 337 GLY A O 1
ATOM 2518 N N . ASN A 1 374 ? -64.781 17.397 -13.363 1.00 19.47 338 ASN A N 1
ATOM 2519 C CA . ASN A 1 374 ? -65.075 16.981 -11.989 1.00 20.14 338 ASN A CA 1
ATOM 2520 C C . ASN A 1 374 ? -64.036 17.616 -11.072 1.00 20.77 338 ASN A C 1
ATOM 2521 O O . ASN A 1 374 ? -62.879 17.194 -11.034 1.00 20.95 338 ASN A O 1
ATOM 2526 N N . MET A 1 375 ? -64.434 18.649 -10.330 1.00 18.74 339 MET A N 1
ATOM 2527 C CA . MET A 1 375 ? -63.539 19.306 -9.385 1.00 18.80 339 MET A CA 1
ATOM 2528 C C . MET A 1 375 ? -63.781 18.839 -7.945 1.00 20.42 339 MET A C 1
ATOM 2529 O O . MET A 1 375 ? -63.628 19.625 -6.990 1.00 17.81 339 MET A O 1
ATOM 2534 N N . SER A 1 376 ? -64.178 17.577 -7.784 1.00 17.91 340 SER A N 1
ATOM 2535 C CA . SER A 1 376 ? -64.308 16.908 -6.484 1.00 19.78 340 SER A CA 1
ATOM 2536 C C . SER A 1 376 ? -65.223 17.758 -5.596 1.00 20.90 340 SER A C 1
ATOM 2537 O O . SER A 1 376 ? -66.303 18.164 -6.047 1.00 20.07 340 SER A O 1
ATOM 2540 N N . SER A 1 377 ? -64.827 18.085 -4.362 1.00 18.99 341 SER A N 1
ATOM 2541 C CA . SER A 1 377 ? -65.769 18.704 -3.429 1.00 17.60 341 SER A CA 1
ATOM 2542 C C . SER A 1 377 ? -66.242 20.079 -3.890 1.00 17.04 341 SER A C 1
ATOM 2543 O O . SER A 1 377 ? -67.319 20.520 -3.478 1.00 19.18 341 SER A O 1
ATOM 2546 N N . ALA A 1 378 ? -65.471 20.772 -4.733 1.00 16.63 342 ALA A N 1
ATOM 2547 C CA . ALA A 1 378 ? -65.879 22.113 -5.141 1.00 18.14 342 ALA A CA 1
ATOM 2548 C C . ALA A 1 378 ? -67.047 22.113 -6.122 1.00 18.32 342 ALA A C 1
ATOM 2549 O O . ALA A 1 378 ? -67.719 23.147 -6.240 1.00 19.08 342 ALA A O 1
ATOM 2551 N N . CYS A 1 379 ? -67.315 20.999 -6.820 1.00 18.16 343 CYS A N 1
ATOM 2552 C CA . CYS A 1 379 ? -68.316 21.004 -7.900 1.00 18.35 343 CYS A CA 1
ATOM 2553 C C . CYS A 1 379 ? -69.667 21.538 -7.456 1.00 20.79 343 CYS A C 1
ATOM 2554 O O . CYS A 1 379 ? -70.271 22.355 -8.145 1.00 20.13 343 CYS A O 1
ATOM 2557 N N . VAL A 1 380 ? -70.218 20.998 -6.367 1.00 16.25 344 VAL A N 1
ATOM 2558 C CA . VAL A 1 380 ? -71.587 21.380 -6.022 1.00 18.44 344 VAL A CA 1
ATOM 2559 C C . VAL A 1 380 ? -71.676 22.847 -5.657 1.00 17.41 344 VAL A C 1
ATOM 2560 O O . VAL A 1 380 ? -72.745 23.442 -5.807 1.00 16.19 344 VAL A O 1
ATOM 2564 N N . LEU A 1 381 ? -70.573 23.471 -5.221 1.00 16.94 345 LEU A N 1
ATOM 2565 C CA . LEU A 1 381 ? -70.631 24.907 -4.947 1.00 18.62 345 LEU A CA 1
ATOM 2566 C C . LEU A 1 381 ? -70.521 25.746 -6.226 1.00 18.83 345 LEU A C 1
ATOM 2567 O O . LEU A 1 381 ? -71.164 26.800 -6.325 1.00 18.79 345 LEU A O 1
ATOM 2572 N N . PHE A 1 382 ? -69.720 25.316 -7.211 1.00 15.05 346 PHE A N 1
ATOM 2573 C CA . PHE A 1 382 ? -69.810 25.937 -8.541 1.00 17.22 346 PHE A CA 1
ATOM 2574 C C . PHE A 1 382 ? -71.226 25.853 -9.075 1.00 19.97 346 PHE A C 1
ATOM 2575 O O . PHE A 1 382 ? -71.719 26.799 -9.692 1.00 21.02 346 PHE A O 1
ATOM 2583 N N . ILE A 1 383 ? -71.866 24.721 -8.894 1.00 16.34 347 ILE A N 1
ATOM 2584 C CA . ILE A 1 383 ? -73.207 24.496 -9.380 1.00 18.44 347 ILE A CA 1
ATOM 2585 C C . ILE A 1 383 ? -74.224 25.399 -8.653 1.00 24.29 347 ILE A C 1
ATOM 2586 O O . ILE A 1 383 ? -75.115 25.897 -9.243 1.00 18.89 347 ILE A O 1
ATOM 2591 N N . LEU A 1 384 ? -74.003 25.591 -7.378 1.00 20.02 348 LEU A N 1
ATOM 2592 C CA . LEU A 1 384 ? -74.821 26.445 -6.584 1.00 19.13 348 LEU A CA 1
ATOM 2593 C C . LEU A 1 384 ? -74.733 27.865 -7.166 1.00 20.77 348 LEU A C 1
ATOM 2594 O O . LEU A 1 384 ? -75.718 28.476 -7.357 1.00 22.53 348 LEU A O 1
ATOM 2599 N N . ASP A 1 385 ? -73.551 28.322 -7.480 1.00 16.65 349 ASP A N 1
ATOM 2600 C CA . ASP A 1 385 ? -73.326 29.600 -8.079 1.00 20.34 349 ASP A CA 1
ATOM 2601 C C . ASP A 1 385 ? -73.985 29.673 -9.458 1.00 25.25 349 ASP A C 1
ATOM 2602 O O . ASP A 1 385 ? -74.612 30.623 -9.771 1.00 25.20 349 ASP A O 1
ATOM 2607 N N . GLU A 1 386 ? -73.838 28.628 -10.243 1.00 22.41 350 GLU A N 1
ATOM 2608 C CA . GLU A 1 386 ? -74.387 28.563 -11.569 1.00 24.02 350 GLU A CA 1
ATOM 2609 C C . GLU A 1 386 ? -75.925 28.616 -11.594 1.00 27.06 350 GLU A C 1
ATOM 2610 O O . GLU A 1 386 ? -76.488 29.275 -12.393 1.00 24.99 350 GLU A O 1
ATOM 2616 N N . ILE A 1 387 ? -76.548 27.900 -10.691 1.00 21.39 351 ILE A N 1
ATOM 2617 C CA . ILE A 1 387 ? -77.960 27.850 -10.615 1.00 23.68 351 ILE A CA 1
ATOM 2618 C C . ILE A 1 387 ? -78.575 29.256 -10.345 1.00 26.53 351 ILE A C 1
ATOM 2619 O O . ILE A 1 387 ? -79.524 29.609 -10.965 1.00 23.38 351 ILE A O 1
ATOM 2624 N N . ARG A 1 388 ? -77.979 30.046 -9.471 1.00 24.07 352 ARG A N 1
ATOM 2625 C CA . ARG A 1 388 ? -78.493 31.397 -9.234 1.00 23.80 352 ARG A CA 1
ATOM 2626 C C . ARG A 1 388 ? -78.168 32.350 -10.379 1.00 28.71 352 ARG A C 1
ATOM 2627 O O . ARG A 1 388 ? -78.922 33.211 -10.666 1.00 25.83 352 ARG A O 1
ATOM 2635 N N . LYS A 1 389 ? -77.032 32.160 -11.010 1.00 24.81 353 LYS A N 1
ATOM 2636 C CA . LYS A 1 389 ? -76.643 32.962 -12.132 1.00 24.77 353 LYS A CA 1
ATOM 2637 C C . LYS A 1 389 ? -77.600 32.700 -13.284 1.00 27.54 353 LYS A C 1
ATOM 2638 O O . LYS A 1 389 ? -78.062 33.603 -13.884 1.00 28.57 353 LYS A O 1
ATOM 2644 N N . LYS A 1 390 ? -77.879 31.445 -13.563 1.00 25.34 354 LYS A N 1
ATOM 2645 C CA . LYS A 1 390 ? -78.807 31.071 -14.627 1.00 28.50 354 LYS A CA 1
ATOM 2646 C C . LYS A 1 390 ? -80.216 31.550 -14.314 1.00 30.29 354 LYS A C 1
ATOM 2647 O O . LYS A 1 390 ? -80.981 31.897 -15.227 1.00 27.91 354 LYS A O 1
ATOM 2653 N N . SER A 1 391 ? -80.588 31.530 -13.032 1.00 28.10 355 SER A N 1
ATOM 2654 C CA . SER A 1 391 ? -81.863 32.099 -12.614 1.00 25.72 355 SER A CA 1
ATOM 2655 C C . SER A 1 391 ? -81.937 33.580 -12.974 1.00 26.25 355 SER A C 1
ATOM 2656 O O . SER A 1 391 ? -82.933 34.046 -13.541 1.00 27.41 355 SER A O 1
ATOM 2659 N N . ALA A 1 392 ? -80.885 34.339 -12.664 1.00 24.43 356 ALA A N 1
ATOM 2660 C CA . ALA A 1 392 ? -80.891 35.747 -13.051 1.00 27.99 356 ALA A CA 1
ATOM 2661 C C . ALA A 1 392 ? -80.943 35.911 -14.577 1.00 37.17 356 ALA A C 1
ATOM 2662 O O . ALA A 1 392 ? -81.725 36.718 -15.088 1.00 35.42 356 ALA A O 1
ATOM 2664 N N . ARG A 1 393 ? -80.162 35.121 -15.325 1.00 31.87 357 ARG A N 1
ATOM 2665 C CA . ARG A 1 393 ? -80.176 35.224 -16.787 1.00 31.76 357 ARG A CA 1
ATOM 2666 C C . ARG A 1 393 ? -81.562 34.964 -17.361 1.00 32.95 357 ARG A C 1
ATOM 2667 O O . ARG A 1 393 ? -81.998 35.662 -18.279 1.00 36.34 357 ARG A O 1
ATOM 2675 N N . ASP A 1 394 ? -82.245 33.934 -16.879 1.00 27.88 358 ASP A N 1
ATOM 2676 C CA . ASP A 1 394 ? -83.572 33.597 -17.358 1.00 33.68 358 ASP A CA 1
ATOM 2677 C C . ASP A 1 394 ? -84.664 34.520 -16.802 1.00 28.85 358 ASP A C 1
ATOM 2678 O O . ASP A 1 394 ? -85.844 34.251 -17.038 1.00 26.99 358 ASP A O 1
ATOM 2683 N N . GLY A 1 395 ? -84.303 35.579 -16.079 1.00 27.10 359 GLY A N 1
ATOM 2684 C CA . GLY A 1 395 ? -85.297 36.452 -15.469 1.00 30.54 359 GLY A CA 1
ATOM 2685 C C . GLY A 1 395 ? -86.246 35.788 -14.492 1.00 36.76 359 GLY A C 1
ATOM 2686 O O . GLY A 1 395 ? -87.387 36.239 -14.358 1.00 35.06 359 GLY A O 1
ATOM 2687 N N . LEU A 1 396 ? -85.806 34.749 -13.779 1.00 31.34 360 LEU A N 1
ATOM 2688 C CA . LEU A 1 396 ? -86.650 34.071 -12.802 1.00 30.25 360 LEU A CA 1
ATOM 2689 C C . LEU A 1 396 ? -86.587 34.785 -11.446 1.00 27.97 360 LEU A C 1
ATOM 2690 O O . LEU A 1 396 ? -85.694 35.597 -11.184 1.00 29.64 360 LEU A O 1
ATOM 2695 N N . LYS A 1 397 ? -87.565 34.447 -10.575 1.00 28.06 361 LYS A N 1
ATOM 2696 C CA . LYS A 1 397 ? -87.840 35.288 -9.405 1.00 31.95 361 LYS A CA 1
ATOM 2697 C C . LYS A 1 397 ? -87.146 34.828 -8.118 1.00 32.46 361 LYS A C 1
ATOM 2698 O O . LYS A 1 397 ? -87.161 35.564 -7.124 1.00 26.05 361 LYS A O 1
ATOM 2704 N N . THR A 1 398 ? -86.520 33.664 -8.104 1.00 25.64 362 THR A N 1
ATOM 2705 C CA . THR A 1 398 ? -85.720 33.233 -6.953 1.00 24.87 362 THR A CA 1
ATOM 2706 C C . THR A 1 398 ? -84.368 32.722 -7.435 1.00 26.09 362 THR A C 1
ATOM 2707 O O . THR A 1 398 ? -84.179 32.421 -8.616 1.00 24.33 362 THR A O 1
ATOM 2711 N N . THR A 1 399 ? -83.415 32.626 -6.501 1.00 24.57 363 THR A N 1
ATOM 2712 C CA . THR A 1 399 ? -82.102 32.081 -6.818 1.00 21.28 363 THR A CA 1
ATOM 2713 C C . THR A 1 399 ? -82.171 30.605 -7.165 1.00 20.86 363 THR A C 1
ATOM 2714 O O . THR A 1 399 ? -81.166 30.038 -7.614 1.00 21.34 363 THR A O 1
ATOM 2718 N N . GLY A 1 400 ? -83.312 29.967 -6.928 1.00 19.29 364 GLY A N 1
ATOM 2719 C CA . GLY A 1 400 ? -83.483 28.569 -7.267 1.00 18.78 364 GLY A CA 1
ATOM 2720 C C . GLY A 1 400 ? -84.412 28.338 -8.451 1.00 22.98 364 GLY A C 1
ATOM 2721 O O . GLY A 1 400 ? -85.362 27.555 -8.351 1.00 20.84 364 GLY A O 1
ATOM 2722 N N . GLU A 1 401 ? -84.138 28.999 -9.579 1.00 22.83 365 GLU A N 1
ATOM 2723 C CA . GLU A 1 401 ? -84.929 28.814 -10.804 1.00 25.80 365 GLU A CA 1
ATOM 2724 C C . GLU A 1 401 ? -86.400 29.144 -10.570 1.00 26.71 365 GLU A C 1
ATOM 2725 O O . GLU A 1 401 ? -87.299 28.509 -11.122 1.00 27.35 365 GLU A O 1
ATOM 2731 N N . GLY A 1 402 ? -86.647 30.134 -9.722 1.00 26.06 366 GLY A N 1
ATOM 2732 C CA . GLY A 1 402 ? -88.004 30.517 -9.397 1.00 26.52 366 GLY A CA 1
ATOM 2733 C C . GLY A 1 402 ? -88.719 29.595 -8.447 1.00 31.40 366 GLY A C 1
ATOM 2734 O O . GLY A 1 402 ? -89.895 29.830 -8.154 1.00 29.96 366 GLY A O 1
ATOM 2735 N N . LEU A 1 403 ? -88.070 28.551 -7.955 1.00 25.55 367 LEU A N 1
ATOM 2736 C CA . LEU A 1 403 ? -88.709 27.647 -7.012 1.00 21.35 367 LEU A CA 1
ATOM 2737 C C . LEU A 1 403 ? -88.238 27.974 -5.593 1.00 24.99 367 LEU A C 1
ATOM 2738 O O . LEU A 1 403 ? -87.257 28.697 -5.390 1.00 24.39 367 LEU A O 1
ATOM 2743 N N . ASP A 1 404 ? -88.981 27.465 -4.613 1.00 22.17 368 ASP A N 1
ATOM 2744 C CA . ASP A 1 404 ? -88.712 27.727 -3.197 1.00 22.95 368 ASP A CA 1
ATOM 2745 C C . ASP A 1 404 ? -87.686 26.751 -2.611 1.00 22.25 368 ASP A C 1
ATOM 2746 O O . ASP A 1 404 ? -86.682 27.173 -2.024 1.00 20.68 368 ASP A O 1
ATOM 2751 N N . PHE A 1 405 ? -87.957 25.452 -2.718 1.00 19.44 369 PHE A N 1
ATOM 2752 C CA . PHE A 1 405 ? -87.103 24.429 -2.130 1.00 23.22 369 PHE A CA 1
ATOM 2753 C C . PHE A 1 405 ? -86.248 23.751 -3.190 1.00 23.57 369 PHE A C 1
ATOM 2754 O O . PHE A 1 405 ? -86.653 23.592 -4.347 1.00 21.95 369 PHE A O 1
ATOM 2762 N N . GLY A 1 406 ? -85.045 23.361 -2.773 1.00 19.63 370 GLY A N 1
ATOM 2763 C CA . GLY A 1 406 ? -84.124 22.669 -3.650 1.00 20.04 370 GLY A CA 1
ATOM 2764 C C . GLY A 1 406 ? -83.376 21.596 -2.879 1.00 22.38 370 GLY A C 1
ATOM 2765 O O . GLY A 1 406 ? -83.442 21.519 -1.646 1.00 20.50 370 GLY A O 1
ATOM 2766 N N . VAL A 1 407 ? -82.670 20.754 -3.619 1.00 17.98 371 VAL A N 1
ATOM 2767 C CA . VAL A 1 407 ? -81.869 19.714 -2.991 1.00 20.68 371 VAL A CA 1
ATOM 2768 C C . VAL A 1 407 ? -80.478 19.706 -3.614 1.00 22.69 371 VAL A C 1
ATOM 2769 O O . VAL A 1 407 ? -80.311 19.897 -4.826 1.00 18.82 371 VAL A O 1
ATOM 2773 N N . LEU A 1 408 ? -79.472 19.559 -2.764 1.00 22.61 372 LEU A N 1
ATOM 2774 C CA . LEU A 1 408 ? -78.094 19.391 -3.191 1.00 19.61 372 LEU A CA 1
ATOM 2775 C C . LEU A 1 408 ? -77.681 17.991 -2.748 1.00 22.43 372 LEU A C 1
ATOM 2776 O O . LEU A 1 408 ? -77.820 17.636 -1.572 1.00 21.19 372 LEU A O 1
ATOM 2781 N N . LEU A 1 409 ? -77.241 17.193 -3.670 1.00 20.93 373 LEU A N 1
ATOM 2782 C CA . LEU A 1 409 ? -76.865 15.839 -3.408 1.00 22.88 373 LEU A CA 1
ATOM 2783 C C . LEU A 1 409 ? -75.462 15.546 -3.936 1.00 24.44 373 LEU A C 1
ATOM 2784 O O . LEU A 1 409 ? -75.177 15.726 -5.064 1.00 21.26 373 LEU A O 1
ATOM 2789 N N . SER A 1 410 ? -74.601 15.122 -3.048 1.00 19.87 374 SER A N 1
ATOM 2790 C CA . SER A 1 410 ? -73.257 14.799 -3.402 1.00 22.00 374 SER A CA 1
ATOM 2791 C C . SER A 1 410 ? -72.915 13.368 -2.972 1.00 22.48 374 SER A C 1
ATOM 2792 O O . SER A 1 410 ? -73.607 12.805 -2.192 1.00 21.28 374 SER A O 1
ATOM 2795 N N . PHE A 1 411 ? -71.852 12.815 -3.509 1.00 19.86 375 PHE A N 1
ATOM 2796 C CA . PHE A 1 411 ? -71.527 11.436 -3.159 1.00 23.69 375 PHE A CA 1
ATOM 2797 C C . PHE A 1 411 ? -70.049 11.234 -3.439 1.00 21.13 375 PHE A C 1
ATOM 2798 O O . PHE A 1 411 ? -69.432 12.014 -4.166 1.00 19.68 375 PHE A O 1
ATOM 2806 N N . GLY A 1 412 ? -69.475 10.186 -2.845 1.00 20.17 376 GLY A N 1
ATOM 2807 C CA . GLY A 1 412 ? -68.043 10.024 -2.938 1.00 20.95 376 GLY A CA 1
ATOM 2808 C C . GLY A 1 412 ? -67.596 8.727 -2.307 1.00 20.35 376 GLY A C 1
ATOM 2809 O O . GLY A 1 412 ? -68.385 7.788 -2.147 1.00 20.76 376 GLY A O 1
ATOM 2810 N N . PRO A 1 413 ? -66.325 8.674 -1.911 1.00 21.78 377 PRO A N 1
ATOM 2811 C CA . PRO A 1 413 ? -65.723 7.407 -1.464 1.00 23.91 377 PRO A CA 1
ATOM 2812 C C . PRO A 1 413 ? -66.550 6.691 -0.404 1.00 23.99 377 PRO A C 1
ATOM 2813 O O . PRO A 1 413 ? -67.153 7.307 0.481 1.00 20.59 377 PRO A O 1
ATOM 2817 N N . GLY A 1 414 ? -66.574 5.366 -0.504 1.00 23.02 378 GLY A N 1
ATOM 2818 C CA . GLY A 1 414 ? -67.401 4.581 0.383 1.00 22.26 378 GLY A CA 1
ATOM 2819 C C . GLY A 1 414 ? -68.852 4.541 -0.022 1.00 22.59 378 GLY A C 1
ATOM 2820 O O . GLY A 1 414 ? -69.666 3.947 0.690 1.00 22.12 378 GLY A O 1
ATOM 2821 N N . LEU A 1 415 ? -69.185 5.120 -1.174 1.00 18.90 379 LEU A N 1
ATOM 2822 C CA . LEU A 1 415 ? -70.565 5.423 -1.537 1.00 20.94 379 LEU A CA 1
ATOM 2823 C C . LEU A 1 415 ? -71.252 6.196 -0.410 1.00 20.21 379 LEU A C 1
ATOM 2824 O O . LEU A 1 415 ? -72.417 5.963 -0.071 1.00 19.46 379 LEU A O 1
ATOM 2829 N N . THR A 1 416 ? -70.504 7.124 0.176 1.00 18.73 380 THR A N 1
ATOM 2830 C CA . THR A 1 416 ? -71.093 8.144 1.035 1.00 19.38 380 THR A CA 1
ATOM 2831 C C . THR A 1 416 ? -71.987 9.047 0.196 1.00 18.63 380 THR A C 1
ATOM 2832 O O . THR A 1 416 ? -71.611 9.441 -0.911 1.00 19.78 380 THR A O 1
ATOM 2836 N N . ILE A 1 417 ? -73.175 9.374 0.719 1.00 17.94 381 ILE A N 1
ATOM 2837 C CA . ILE A 1 417 ? -74.095 10.318 0.087 1.00 19.46 381 ILE A CA 1
ATOM 2838 C C . ILE A 1 417 ? -74.435 11.425 1.087 1.00 20.03 381 ILE A C 1
ATOM 2839 O O . ILE A 1 417 ? -74.853 11.135 2.213 1.00 19.50 381 ILE A O 1
ATOM 2844 N N . GLU A 1 418 ? -74.288 12.688 0.666 1.00 19.22 382 GLU A N 1
ATOM 2845 C CA . GLU A 1 418 ? -74.705 13.846 1.464 1.00 19.46 382 GLU A CA 1
ATOM 2846 C C . GLU A 1 418 ? -75.934 14.472 0.810 1.00 21.29 382 GLU A C 1
ATOM 2847 O O . GLU A 1 418 ? -75.935 14.696 -0.402 1.00 18.29 382 GLU A O 1
ATOM 2853 N N . THR A 1 419 ? -76.959 14.774 1.613 1.00 20.16 383 THR A N 1
ATOM 2854 C CA . THR A 1 419 ? -78.225 15.332 1.132 1.00 19.32 383 THR A CA 1
ATOM 2855 C C . THR A 1 419 ? -78.493 16.621 1.894 1.00 19.58 383 THR A C 1
ATOM 2856 O O . THR A 1 419 ? -78.684 16.592 3.117 1.00 20.23 383 THR A O 1
ATOM 2860 N N . VAL A 1 420 ? -78.519 17.742 1.181 1.00 16.77 384 VAL A N 1
ATOM 2861 C CA . VAL A 1 420 ? -78.737 19.060 1.778 1.00 17.63 384 VAL A CA 1
ATOM 2862 C C . VAL A 1 420 ? -80.021 19.644 1.190 1.00 17.37 384 VAL A C 1
ATOM 2863 O O . VAL A 1 420 ? -80.136 19.784 -0.033 1.00 17.58 384 VAL A O 1
ATOM 2867 N N . VAL A 1 421 ? -80.987 19.977 2.044 1.00 19.63 385 VAL A N 1
ATOM 2868 C CA . VAL A 1 421 ? -82.179 20.686 1.578 1.00 18.55 385 VAL A CA 1
ATOM 2869 C C . VAL A 1 421 ? -81.902 22.178 1.644 1.00 16.81 385 VAL A C 1
ATOM 2870 O O . VAL A 1 421 ? -81.421 22.692 2.662 1.00 18.48 385 VAL A O 1
ATOM 2874 N N . LEU A 1 422 ? -82.192 22.869 0.557 1.00 18.74 386 LEU A N 1
ATOM 2875 C CA . LEU A 1 422 ? -81.960 24.292 0.433 1.00 17.46 386 LEU A CA 1
ATOM 2876 C C . LEU A 1 422 ? -83.283 25.017 0.238 1.00 19.18 386 LEU A C 1
ATOM 2877 O O . LEU A 1 422 ? -84.240 24.461 -0.311 1.00 19.09 386 LEU A O 1
ATOM 2882 N N . HIS A 1 423 ? -83.316 26.275 0.642 1.00 19.55 387 HIS A N 1
ATOM 2883 C CA . HIS A 1 423 ? -84.425 27.154 0.294 1.00 18.90 387 HIS A CA 1
ATOM 2884 C C . HIS A 1 423 ? -83.850 28.322 -0.482 1.00 20.32 387 HIS A C 1
ATOM 2885 O O . HIS A 1 423 ? -82.804 28.870 -0.119 1.00 17.78 387 HIS A O 1
ATOM 2892 N N . SER A 1 424 ? -84.512 28.690 -1.571 1.00 17.07 388 SER A N 1
ATOM 2893 C CA . SER A 1 424 ? -84.014 29.812 -2.354 1.00 16.84 388 SER A CA 1
ATOM 2894 C C . SER A 1 424 ? -84.376 31.139 -1.685 1.00 19.96 388 SER A C 1
ATOM 2895 O O . SER A 1 424 ? -85.062 31.185 -0.656 1.00 21.55 388 SER A O 1
ATOM 2898 N N . LYS A 1 425 ? -83.922 32.233 -2.295 1.00 18.75 389 LYS A N 1
ATOM 2899 C CA . LYS A 1 425 ? -84.115 33.603 -1.841 1.00 20.50 389 LYS A CA 1
ATOM 2900 C C . LYS A 1 425 ? -84.519 34.452 -3.036 1.00 24.51 389 LYS A C 1
ATOM 2901 O O . LYS A 1 425 ? -84.265 34.073 -4.185 1.00 21.03 389 LYS A O 1
ATOM 2907 N N . PRO A 1 426 ? -85.135 35.613 -2.803 1.00 25.56 390 PRO A N 1
ATOM 2908 C CA . PRO A 1 426 ? -85.521 36.476 -3.934 1.00 30.71 390 PRO A CA 1
ATOM 2909 C C . PRO A 1 426 ? -84.300 36.912 -4.728 1.00 29.74 390 PRO A C 1
ATOM 2910 O O . PRO A 1 426 ? -83.245 37.226 -4.167 1.00 31.37 390 PRO A O 1
ATOM 2914 N N . ILE A 1 427 ? -84.452 36.930 -6.051 1.00 32.97 391 ILE A N 1
ATOM 2915 C CA . ILE A 1 427 ? -83.299 37.005 -6.951 1.00 33.12 391 ILE A CA 1
ATOM 2916 C C . ILE A 1 427 ? -82.534 38.324 -6.831 1.00 40.63 391 ILE A C 1
ATOM 2917 O O . ILE A 1 427 ? -83.063 39.323 -6.332 1.00 46.33 391 ILE A O 1
ATOM 2922 N N . GLU B 1 52 ? -81.590 21.775 28.309 1.00 91.06 16 GLU B N 1
ATOM 2923 C CA . GLU B 1 52 ? -81.314 21.839 26.870 1.00 72.37 16 GLU B CA 1
ATOM 2924 C C . GLU B 1 52 ? -80.231 22.873 26.647 1.00 59.95 16 GLU B C 1
ATOM 2925 O O . GLU B 1 52 ? -80.425 23.872 25.945 1.00 69.70 16 GLU B O 1
ATOM 2927 N N . GLY B 1 53 ? -79.100 22.646 27.285 1.00 39.79 17 GLY B N 1
ATOM 2928 C CA . GLY B 1 53 ? -78.078 23.635 27.365 1.00 41.46 17 GLY B CA 1
ATOM 2929 C C . GLY B 1 53 ? -76.772 23.053 26.900 1.00 22.09 17 GLY B C 1
ATOM 2930 O O . GLY B 1 53 ? -76.669 22.471 25.815 1.00 22.09 17 GLY B O 1
ATOM 2931 N N . PRO B 1 54 ? -75.756 23.181 27.736 1.00 21.50 18 PRO B N 1
ATOM 2932 C CA . PRO B 1 54 ? -74.381 23.070 27.256 1.00 21.57 18 PRO B CA 1
ATOM 2933 C C . PRO B 1 54 ? -73.998 21.634 26.946 1.00 18.95 18 PRO B C 1
ATOM 2934 O O . PRO B 1 54 ? -74.552 20.681 27.495 1.00 17.43 18 PRO B O 1
ATOM 2938 N N . ALA B 1 55 ? -73.056 21.502 26.015 1.00 18.91 19 ALA B N 1
ATOM 2939 C CA . ALA B 1 55 ? -72.479 20.203 25.686 1.00 18.45 19 ALA B CA 1
ATOM 2940 C C . ALA B 1 55 ? -71.731 19.648 26.894 1.00 16.49 19 ALA B C 1
ATOM 2941 O O . ALA B 1 55 ? -70.983 20.365 27.565 1.00 15.58 19 ALA B O 1
ATOM 2943 N N . LEU B 1 56 ? -71.926 18.364 27.161 1.00 15.89 20 LEU B N 1
ATOM 2944 C CA . LEU B 1 56 ? -71.310 17.697 28.301 1.00 17.16 20 LEU B CA 1
ATOM 2945 C C . LEU B 1 56 ? -70.501 16.511 27.813 1.00 16.72 20 LEU B C 1
ATOM 2946 O O . LEU B 1 56 ? -70.923 15.811 26.895 1.00 14.93 20 LEU B O 1
ATOM 2951 N N . VAL B 1 57 ? -69.362 16.270 28.457 1.00 13.29 21 VAL B N 1
ATOM 2952 C CA . VAL B 1 57 ? -68.657 15.002 28.339 1.00 15.44 21 VAL B CA 1
ATOM 2953 C C . VAL B 1 57 ? -69.391 13.984 29.209 1.00 14.71 21 VAL B C 1
ATOM 2954 O O . VAL B 1 57 ? -69.466 14.144 30.429 1.00 15.77 21 VAL B O 1
ATOM 2958 N N . LEU B 1 58 ? -69.954 12.949 28.580 1.00 16.18 22 LEU B N 1
ATOM 2959 C CA . LEU B 1 58 ? -70.747 11.951 29.278 1.00 17.00 22 LEU B CA 1
ATOM 2960 C C . LEU B 1 58 ? -69.981 10.682 29.583 1.00 20.17 22 LEU B C 1
ATOM 2961 O O . LEU B 1 58 ? -70.487 9.850 30.339 1.00 17.28 22 LEU B O 1
ATOM 2966 N N . ALA B 1 59 ? -68.807 10.492 28.985 1.00 15.91 23 ALA B N 1
ATOM 2967 C CA . ALA B 1 59 ? -68.001 9.294 29.211 1.00 17.69 23 ALA B CA 1
ATOM 2968 C C . ALA B 1 59 ? -66.659 9.507 28.534 1.00 19.19 23 ALA B C 1
ATOM 2969 O O . ALA B 1 59 ? -66.559 10.291 27.591 1.00 14.65 23 ALA B O 1
ATOM 2971 N N . ILE B 1 60 ? -65.634 8.826 29.043 1.00 17.35 24 ILE B N 1
ATOM 2972 C CA . ILE B 1 60 ? -64.277 8.856 28.495 1.00 17.95 24 ILE B CA 1
ATOM 2973 C C . ILE B 1 60 ? -63.730 7.438 28.534 1.00 22.13 24 ILE B C 1
ATOM 2974 O O . ILE B 1 60 ? -63.789 6.778 29.574 1.00 18.61 24 ILE B O 1
ATOM 2979 N N . GLY B 1 61 ? -63.198 6.967 27.416 1.00 17.19 25 GLY B N 1
ATOM 2980 C CA . GLY B 1 61 ? -62.508 5.690 27.382 1.00 21.52 25 GLY B CA 1
ATOM 2981 C C . GLY B 1 61 ? -61.184 5.848 26.664 1.00 24.85 25 GLY B C 1
ATOM 2982 O O . GLY B 1 61 ? -61.022 6.726 25.820 1.00 18.35 25 GLY B O 1
ATOM 2983 N N . THR B 1 62 ? -60.223 4.991 27.019 1.00 21.07 26 THR B N 1
ATOM 2984 C CA . THR B 1 62 ? -58.882 5.056 26.421 1.00 21.82 26 THR B CA 1
ATOM 2985 C C . THR B 1 62 ? -58.385 3.653 26.097 1.00 25.38 26 THR B C 1
ATOM 2986 O O . THR B 1 62 ? -58.846 2.668 26.669 1.00 25.09 26 THR B O 1
ATOM 2990 N N . ALA B 1 63 ? -57.423 3.573 25.177 1.00 22.25 27 ALA B N 1
ATOM 2991 C CA . ALA B 1 63 ? -56.862 2.295 24.748 1.00 19.76 27 ALA B CA 1
ATOM 2992 C C . ALA B 1 63 ? -55.460 2.532 24.209 1.00 25.94 27 ALA B C 1
ATOM 2993 O O . ALA B 1 63 ? -55.173 3.602 23.669 1.00 20.62 27 ALA B O 1
ATOM 2995 N N . THR B 1 64 ? -54.600 1.528 24.342 1.00 20.52 28 THR B N 1
ATOM 2996 C CA . THR B 1 64 ? -53.245 1.568 23.805 1.00 24.09 28 THR B CA 1
ATOM 2997 C C . THR B 1 64 ? -52.938 0.245 23.129 1.00 24.52 28 THR B C 1
ATOM 2998 O O . THR B 1 64 ? -53.565 -0.778 23.435 1.00 25.20 28 THR B O 1
ATOM 3002 N N . PRO B 1 65 ? -51.993 0.230 22.189 1.00 24.91 29 PRO B N 1
ATOM 3003 C CA . PRO B 1 65 ? -51.476 -1.054 21.704 1.00 23.92 29 PRO B CA 1
ATOM 3004 C C . PRO B 1 65 ? -50.924 -1.872 22.875 1.00 24.80 29 PRO B C 1
ATOM 3005 O O . PRO B 1 65 ? -50.406 -1.328 23.852 1.00 23.95 29 PRO B O 1
ATOM 3009 N N . SER B 1 66 ? -51.021 -3.168 22.771 1.00 24.69 30 SER B N 1
ATOM 3010 C CA . SER B 1 66 ? -50.485 -4.005 23.812 1.00 30.71 30 SER B CA 1
ATOM 3011 C C . SER B 1 66 ? -48.975 -3.926 23.898 1.00 30.11 30 SER B C 1
ATOM 3012 O O . SER B 1 66 ? -48.454 -3.904 24.946 1.00 29.83 30 SER B O 1
ATOM 3015 N N . HIS B 1 67 ? -48.290 -3.832 22.780 1.00 29.74 31 HIS B N 1
ATOM 3016 C CA . HIS B 1 67 ? -46.837 -3.726 22.784 1.00 26.65 31 HIS B CA 1
ATOM 3017 C C . HIS B 1 67 ? -46.380 -2.383 23.322 1.00 28.89 31 HIS B C 1
ATOM 3018 O O . HIS B 1 67 ? -46.927 -1.383 22.983 1.00 27.00 31 HIS B O 1
ATOM 3025 N N . TRP B 1 68 ? -45.354 -2.387 24.145 1.00 23.29 32 TRP B N 1
ATOM 3026 C CA . TRP B 1 68 ? -44.786 -1.208 24.741 1.00 24.98 32 TRP B CA 1
ATOM 3027 C C . TRP B 1 68 ? -43.314 -1.326 25.063 1.00 29.79 32 TRP B C 1
ATOM 3028 O O . TRP B 1 68 ? -42.833 -2.379 25.228 1.00 31.31 32 TRP B O 1
ATOM 3039 N N . ILE B 1 69 ? -42.628 -0.218 25.172 1.00 26.97 33 ILE B N 1
ATOM 3040 C CA . ILE B 1 69 ? -41.234 -0.217 25.508 1.00 32.75 33 ILE B CA 1
ATOM 3041 C C . ILE B 1 69 ? -40.902 0.764 26.584 1.00 33.94 33 ILE B C 1
ATOM 3042 O O . ILE B 1 69 ? -41.342 1.874 26.556 1.00 33.29 33 ILE B O 1
ATOM 3047 N N . ASP B 1 70 ? -40.104 0.338 27.543 1.00 30.88 34 ASP B N 1
ATOM 3048 C CA . ASP B 1 70 ? -39.736 1.211 28.609 1.00 31.73 34 ASP B CA 1
ATOM 3049 C C . ASP B 1 70 ? -38.669 2.151 28.114 1.00 30.80 34 ASP B C 1
ATOM 3050 O O . ASP B 1 70 ? -37.820 1.794 27.397 1.00 32.96 34 ASP B O 1
ATOM 3055 N N . GLN B 1 71 ? -38.775 3.375 28.513 1.00 28.30 35 GLN B N 1
ATOM 3056 C CA . GLN B 1 71 ? -37.924 4.474 28.055 1.00 30.70 35 GLN B CA 1
ATOM 3057 C C . GLN B 1 71 ? -36.472 4.309 28.509 1.00 34.81 35 GLN B C 1
ATOM 3058 O O . GLN B 1 71 ? -35.556 4.689 27.777 1.00 31.74 35 GLN B O 1
ATOM 3064 N N . SER B 1 72 ? -36.238 3.747 29.696 1.00 36.91 36 SER B N 1
ATOM 3065 C CA . SER B 1 72 ? -34.865 3.536 30.155 1.00 35.60 36 SER B CA 1
ATOM 3066 C C . SER B 1 72 ? -34.089 2.657 29.181 1.00 33.05 36 SER B C 1
ATOM 3067 O O . SER B 1 72 ? -32.925 2.930 28.878 1.00 39.52 36 SER B O 1
ATOM 3070 N N . SER B 1 73 ? -34.727 1.619 28.655 1.00 31.64 37 SER B N 1
ATOM 3071 C CA . SER B 1 73 ? -34.088 0.739 27.698 1.00 37.50 37 SER B CA 1
ATOM 3072 C C . SER B 1 73 ? -34.386 1.107 26.238 1.00 40.72 37 SER B C 1
ATOM 3073 O O . SER B 1 73 ? -34.003 0.356 25.339 1.00 36.42 37 SER B O 1
ATOM 3076 N N . TYR B 1 74 ? -35.031 2.248 25.969 1.00 36.60 38 TYR B N 1
ATOM 3077 C CA . TYR B 1 74 ? -35.328 2.547 24.567 1.00 33.41 38 TYR B CA 1
ATOM 3078 C C . TYR B 1 74 ? -34.077 2.865 23.739 1.00 31.26 38 TYR B C 1
ATOM 3079 O O . TYR B 1 74 ? -34.009 2.454 22.581 1.00 33.77 38 TYR B O 1
ATOM 3088 N N . PRO B 1 75 ? -33.084 3.603 24.242 1.00 31.15 39 PRO B N 1
ATOM 3089 C CA . PRO B 1 75 ? -31.893 3.823 23.395 1.00 35.54 39 PRO B CA 1
ATOM 3090 C C . PRO B 1 75 ? -31.248 2.524 22.919 1.00 38.01 39 PRO B C 1
ATOM 3091 O O . PRO B 1 75 ? -30.904 2.395 21.732 1.00 35.79 39 PRO B O 1
ATOM 3095 N N . ASP B 1 76 ? -31.147 1.520 23.792 1.00 37.52 40 ASP B N 1
ATOM 3096 C CA . ASP B 1 76 ? -30.602 0.233 23.370 1.00 36.99 40 ASP B CA 1
ATOM 3097 C C . ASP B 1 76 ? -31.485 -0.428 22.325 1.00 36.67 40 ASP B C 1
ATOM 3098 O O . ASP B 1 76 ? -30.990 -0.925 21.305 1.00 33.41 40 ASP B O 1
ATOM 3103 N N . TYR B 1 77 ? -32.803 -0.449 22.560 1.00 34.59 41 TYR B N 1
ATOM 3104 C CA . TYR B 1 77 ? -33.709 -1.053 21.583 1.00 36.30 41 TYR B CA 1
ATOM 3105 C C . TYR B 1 77 ? -33.592 -0.359 20.231 1.00 34.00 41 TYR B C 1
ATOM 3106 O O . TYR B 1 77 ? -33.457 -1.010 19.185 1.00 35.59 41 TYR B O 1
ATOM 3115 N N . TYR B 1 78 ? -33.655 0.972 20.245 1.00 35.60 42 TYR B N 1
ATOM 3116 C CA . TYR B 1 78 ? -33.734 1.756 19.020 1.00 36.11 42 TYR B CA 1
ATOM 3117 C C . TYR B 1 78 ? -32.453 1.623 18.202 1.00 36.75 42 TYR B C 1
ATOM 3118 O O . TYR B 1 78 ? -32.498 1.342 16.995 1.00 35.80 42 TYR B O 1
ATOM 3127 N N . PHE B 1 79 ? -31.293 1.790 18.841 1.00 37.19 43 PHE B N 1
ATOM 3128 C CA . PHE B 1 79 ? -30.060 1.660 18.069 1.00 37.06 43 PHE B CA 1
ATOM 3129 C C . PHE B 1 79 ? -29.788 0.219 17.646 1.00 38.48 43 PHE B C 1
ATOM 3130 O O . PHE B 1 79 ? -29.210 -0.001 16.574 1.00 41.36 43 PHE B O 1
ATOM 3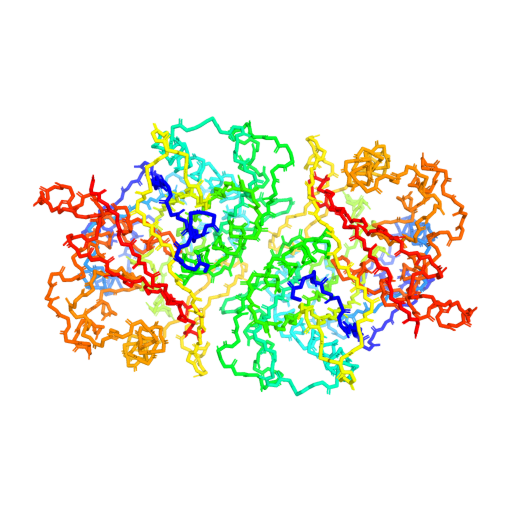138 N N . ARG B 1 80 ? -30.256 -0.778 18.404 1.00 38.83 44 ARG B N 1
ATOM 3139 C CA . ARG B 1 80 ? -30.077 -2.156 17.955 1.00 39.13 44 ARG B CA 1
ATOM 3140 C C . ARG B 1 80 ? -30.968 -2.473 16.758 1.00 41.93 44 ARG B C 1
ATOM 3141 O O . ARG B 1 80 ? -30.494 -2.949 15.719 1.00 42.19 44 ARG B O 1
ATOM 3149 N N . VAL B 1 81 ? -32.272 -2.214 16.878 1.00 41.07 45 VAL B N 1
ATOM 3150 C CA . VAL B 1 81 ? -33.208 -2.674 15.859 1.00 37.32 45 VAL B CA 1
ATOM 3151 C C . VAL B 1 81 ? -33.028 -1.907 14.542 1.00 35.94 45 VAL B C 1
ATOM 3152 O O . VAL B 1 81 ? -33.360 -2.427 13.468 1.00 35.87 45 VAL B O 1
ATOM 3156 N N . THR B 1 82 ? -32.464 -0.707 14.584 1.00 33.21 46 THR B N 1
ATOM 3157 C CA . THR B 1 82 ? -32.145 0.019 13.364 1.00 39.00 46 THR B CA 1
ATOM 3158 C C . THR B 1 82 ? -30.703 -0.197 12.893 1.00 43.39 46 THR B C 1
ATOM 3159 O O . THR B 1 82 ? -30.243 0.546 12.027 1.00 37.15 46 THR B O 1
ATOM 3163 N N . ASN B 1 83 ? -29.978 -1.163 13.464 1.00 43.85 47 ASN B N 1
ATOM 3164 C CA . ASN B 1 83 ? -28.598 -1.482 13.067 1.00 40.61 47 ASN B CA 1
ATOM 3165 C C . ASN B 1 83 ? -27.696 -0.263 13.107 1.00 38.19 47 ASN B C 1
ATOM 3166 O O . ASN B 1 83 ? -26.981 0.034 12.155 1.00 42.71 47 ASN B O 1
ATOM 3171 N N . SER B 1 84 ? -27.732 0.454 14.225 1.00 38.56 48 SER B N 1
ATOM 3172 C CA . SER B 1 84 ? -27.024 1.722 14.324 1.00 39.38 48 SER B CA 1
ATOM 3173 C C . SER B 1 84 ? -26.062 1.742 15.498 1.00 41.86 48 SER B C 1
ATOM 3174 O O . SER B 1 84 ? -25.583 2.819 15.885 1.00 42.25 48 SER B O 1
ATOM 3177 N N . ASP B 1 85 ? -25.758 0.572 16.071 1.00 42.66 49 ASP B N 1
ATOM 3178 C CA . ASP B 1 85 ? -24.932 0.548 17.275 1.00 49.63 49 ASP B CA 1
ATOM 3179 C C . ASP B 1 85 ? -23.519 1.063 17.040 1.00 53.32 49 ASP B C 1
ATOM 3180 O O . ASP B 1 85 ? -22.845 1.444 18.002 1.00 52.28 49 ASP B O 1
ATOM 3185 N N . HIS B 1 86 ? -23.071 1.135 15.790 1.00 50.40 50 HIS B N 1
ATOM 3186 C CA . HIS B 1 86 ? -21.784 1.753 15.518 1.00 48.50 50 HIS B CA 1
ATOM 3187 C C . HIS B 1 86 ? -21.792 3.264 15.711 1.00 54.76 50 HIS B C 1
ATOM 3188 O O . HIS B 1 86 ? -20.713 3.862 15.726 1.00 53.96 50 HIS B O 1
ATOM 3195 N N . LEU B 1 87 ? -22.961 3.897 15.848 1.00 50.86 51 LEU B N 1
ATOM 3196 C CA . LEU B 1 87 ? -23.032 5.349 16.063 1.00 50.96 51 LEU B CA 1
ATOM 3197 C C . LEU B 1 87 ? -23.006 5.657 17.562 1.00 55.03 51 LEU B C 1
ATOM 3198 O O . LEU B 1 87 ? -23.993 6.066 18.171 1.00 53.91 51 LEU B O 1
ATOM 3203 N N . VAL B 1 88 ? -21.820 5.484 18.144 1.00 52.18 52 VAL B N 1
ATOM 3204 C CA . VAL B 1 88 ? -21.677 5.475 19.600 1.00 50.12 52 VAL B CA 1
ATOM 3205 C C . VAL B 1 88 ? -22.013 6.839 20.201 1.00 48.81 52 VAL B C 1
ATOM 3206 O O . VAL B 1 88 ? -22.744 6.932 21.204 1.00 51.98 52 VAL B O 1
ATOM 3210 N N . ASP B 1 89 ? -21.469 7.917 19.614 1.00 49.63 53 ASP B N 1
ATOM 3211 C CA . ASP B 1 89 ? -21.731 9.252 20.154 1.00 56.33 53 ASP B CA 1
ATOM 3212 C C . ASP B 1 89 ? -23.200 9.634 19.995 1.00 51.59 53 ASP B C 1
ATOM 3213 O O . ASP B 1 89 ? -23.787 10.271 20.884 1.00 46.08 53 ASP B O 1
ATOM 3218 N N . LEU B 1 90 ? -23.797 9.268 18.855 1.00 49.75 54 LEU B N 1
ATOM 3219 C CA . LEU B 1 90 ? -25.204 9.570 18.624 1.00 47.86 54 LEU B CA 1
ATOM 3220 C C . LEU B 1 90 ? -26.083 8.838 19.631 1.00 45.71 54 LEU B C 1
ATOM 3221 O O . LEU B 1 90 ? -27.017 9.423 20.188 1.00 47.75 54 LEU B O 1
ATOM 3226 N N . LYS B 1 91 ? -25.787 7.556 19.882 1.00 43.05 55 LYS B N 1
ATOM 3227 C CA . LYS B 1 91 ? -26.510 6.807 20.902 1.00 41.74 55 LYS B CA 1
ATOM 3228 C C . LYS B 1 91 ? -26.407 7.487 22.257 1.00 45.53 55 LYS B C 1
ATOM 3229 O O . LYS B 1 91 ? -27.389 7.544 23.004 1.00 43.73 55 LYS B O 1
ATOM 3235 N N . GLU B 1 92 ? -25.245 8.047 22.585 1.00 46.06 56 GLU B N 1
ATOM 3236 C CA . GLU B 1 92 ? -25.149 8.724 23.875 1.00 49.73 56 GLU B CA 1
ATOM 3237 C C . GLU B 1 92 ? -26.002 9.997 23.913 1.00 46.76 56 GLU B C 1
ATOM 3238 O O . GLU B 1 92 ? -26.658 10.291 24.932 1.00 49.93 56 GLU B O 1
ATOM 3244 N N . LYS B 1 93 ? -25.991 10.778 22.823 1.00 44.56 57 LYS B N 1
ATOM 3245 C CA . LYS B 1 93 ? -26.917 11.907 22.724 1.00 47.40 57 LYS B CA 1
ATOM 3246 C C . LYS B 1 93 ? -28.366 11.454 22.935 1.00 39.09 57 LYS B C 1
ATOM 3247 O O . LYS B 1 93 ? -29.139 12.103 23.654 1.00 42.62 57 LYS B O 1
ATOM 3250 N N . PHE B 1 94 ? -28.734 10.324 22.333 1.00 37.31 58 PHE B N 1
ATOM 3251 C CA . PHE B 1 94 ? -30.107 9.842 22.433 1.00 40.69 58 PHE B CA 1
ATOM 3252 C C . PHE B 1 94 ? -30.437 9.441 23.859 1.00 42.07 58 PHE B C 1
ATOM 3253 O O . PHE B 1 94 ? -31.554 9.684 24.323 1.00 38.03 58 PHE B O 1
ATOM 3261 N N . ARG B 1 95 ? -29.487 8.785 24.551 1.00 43.58 59 ARG B N 1
ATOM 3262 C CA A ARG B 1 95 ? -29.670 8.469 25.965 0.54 49.94 59 ARG B CA 1
ATOM 3263 C CA B ARG B 1 95 ? -29.694 8.468 25.960 0.46 50.18 59 ARG B CA 1
ATOM 3264 C C . ARG B 1 95 ? -29.998 9.720 26.765 1.00 39.77 59 ARG B C 1
ATOM 3265 O O . ARG B 1 95 ? -30.910 9.719 27.601 1.00 42.91 59 ARG B O 1
ATOM 3280 N N . ARG B 1 96 ? -29.248 10.804 26.526 1.00 41.61 60 ARG B N 1
ATOM 3281 C CA . ARG B 1 96 ? -29.512 12.045 27.250 1.00 43.75 60 ARG B CA 1
ATOM 3282 C C . ARG B 1 96 ? -30.890 12.621 26.897 1.00 42.42 60 ARG B C 1
ATOM 3283 O O . ARG B 1 96 ? -31.618 13.111 27.773 1.00 39.89 60 ARG B O 1
ATOM 3291 N N . ILE B 1 97 ? -31.264 12.570 25.617 1.00 39.92 61 ILE B N 1
ATOM 3292 C CA . ILE B 1 97 ? -32.573 13.081 25.205 1.00 41.84 61 ILE B CA 1
ATOM 3293 C C . ILE B 1 97 ? -33.692 12.292 25.894 1.00 36.51 61 ILE B C 1
ATOM 3294 O O . ILE B 1 97 ? -34.590 12.866 26.536 1.00 40.69 61 ILE B O 1
ATOM 3299 N N . CYS B 1 98 ? -33.627 10.959 25.798 1.00 31.74 62 CYS B N 1
ATOM 3300 C CA . CYS B 1 98 ? -34.611 10.107 26.455 1.00 35.57 62 CYS B CA 1
ATOM 3301 C C . CYS B 1 98 ? -34.668 10.375 27.949 1.00 37.22 62 CYS B C 1
ATOM 3302 O O . CYS B 1 98 ? -35.756 10.414 28.530 1.00 35.67 62 CYS B O 1
ATOM 3305 N N . SER B 1 99 ? -33.511 10.586 28.586 1.00 37.75 63 SER B N 1
ATOM 3306 C CA . SER B 1 99 ? -33.491 10.904 30.010 1.00 38.18 63 SER B CA 1
ATOM 3307 C C . SER B 1 99 ? -34.262 12.180 30.304 1.00 37.55 63 SER B C 1
ATOM 3308 O O . SER B 1 99 ? -34.965 12.268 31.315 1.00 45.62 63 SER B O 1
ATOM 3311 N N . ARG B 1 100 ? -34.122 13.194 29.454 1.00 35.31 64 ARG B N 1
ATOM 3312 C CA . ARG B 1 100 ? -34.803 14.441 29.769 1.00 39.39 64 ARG B CA 1
ATOM 3313 C C . ARG B 1 100 ? -36.302 14.403 29.468 1.00 35.51 64 ARG B C 1
ATOM 3314 O O . ARG B 1 100 ? -37.008 15.350 29.843 1.00 33.88 64 ARG B O 1
ATOM 3322 N N . THR B 1 101 ? -36.818 13.349 28.819 1.00 34.36 65 THR B N 1
ATOM 3323 C CA . THR B 1 101 ? -38.234 13.395 28.436 1.00 33.98 65 THR B CA 1
ATOM 3324 C C . THR B 1 101 ? -39.187 13.294 29.627 1.00 34.99 65 THR B C 1
ATOM 3325 O O . THR B 1 101 ? -40.310 13.796 29.543 1.00 28.28 65 THR B O 1
ATOM 3329 N N . MET B 1 102 ? -38.787 12.603 30.674 1.00 31.35 66 MET B N 1
ATOM 3330 C CA . MET B 1 102 ? -39.638 12.336 31.816 1.00 28.81 66 MET B CA 1
ATOM 3331 C C . MET B 1 102 ? -40.736 11.362 31.393 1.00 29.18 66 MET B C 1
ATOM 3332 O O . MET B 1 102 ? -41.770 11.336 31.963 1.00 31.40 66 MET B O 1
ATOM 3337 N N . ILE B 1 103 ? -40.463 10.578 30.383 1.00 22.80 67 ILE B N 1
ATOM 3338 C CA . ILE B 1 103 ? -41.333 9.562 29.889 1.00 23.57 67 ILE B CA 1
ATOM 3339 C C . ILE B 1 103 ? -40.767 8.227 30.389 1.00 28.57 67 ILE B C 1
ATOM 3340 O O . ILE B 1 103 ? -39.618 7.990 30.275 1.00 27.15 67 ILE B O 1
ATOM 3345 N N . LYS B 1 104 ? -41.609 7.381 30.927 1.00 24.38 68 LYS B N 1
ATOM 3346 C CA . LYS B 1 104 ? -41.211 6.100 31.449 1.00 25.86 68 LYS B CA 1
ATOM 3347 C C . LYS B 1 104 ? -41.553 4.961 30.537 1.00 29.59 68 LYS B C 1
ATOM 3348 O O . LYS B 1 104 ? -40.899 3.969 30.532 1.00 26.72 68 LYS B O 1
ATOM 3354 N N . LYS B 1 105 ? -42.598 5.129 29.753 1.00 24.50 69 LYS B N 1
ATOM 3355 C CA . LYS B 1 105 ? -42.970 4.133 28.812 1.00 26.63 69 LYS B CA 1
ATOM 3356 C C . LYS B 1 105 ? -43.852 4.632 27.678 1.00 25.04 69 LYS B C 1
ATOM 3357 O O . LYS B 1 105 ? -44.547 5.594 27.825 1.00 22.43 69 LYS B O 1
ATOM 3363 N N . ARG B 1 106 ? -43.811 3.909 26.582 1.00 21.63 70 ARG B N 1
ATOM 3364 C CA . ARG B 1 106 ? -44.659 4.246 25.453 1.00 24.62 70 ARG B CA 1
ATOM 3365 C C . ARG B 1 106 ? -45.181 2.963 24.850 1.00 25.23 70 ARG B C 1
ATOM 3366 O O . ARG B 1 106 ? -44.473 1.954 24.793 1.00 27.42 70 ARG B O 1
ATOM 3374 N N . HIS B 1 107 ? -46.435 2.992 24.438 1.00 18.97 71 HIS B N 1
ATOM 3375 C CA . HIS B 1 107 ? -47.003 1.891 23.699 1.00 18.70 71 HIS B CA 1
ATOM 3376 C C . HIS B 1 107 ? -46.824 2.151 22.205 1.00 22.35 71 HIS B C 1
ATOM 3377 O O . HIS B 1 107 ? -46.820 3.297 21.760 1.00 22.33 71 HIS B O 1
ATOM 3384 N N . MET B 1 108 ? -46.638 1.110 21.439 1.00 18.67 72 MET B N 1
ATOM 3385 C CA . MET B 1 108 ? -46.376 1.177 20.026 1.00 26.44 72 MET B CA 1
ATOM 3386 C C . MET B 1 108 ? -46.860 0.067 19.165 1.00 26.87 72 MET B C 1
ATOM 3387 O O . MET B 1 108 ? -46.676 -1.048 19.459 1.00 30.13 72 MET B O 1
ATOM 3392 N N . LEU B 1 109 ? -47.474 0.438 18.077 1.00 24.72 73 LEU B N 1
ATOM 3393 C CA . LEU B 1 109 ? -47.976 -0.464 17.083 1.00 28.03 73 LEU B CA 1
ATOM 3394 C C . LEU B 1 109 ? -46.832 -1.190 16.377 1.00 29.35 73 LEU B C 1
ATOM 3395 O O . LEU B 1 109 ? -46.964 -2.288 16.012 1.00 30.15 73 LEU B O 1
ATOM 3400 N N . LEU B 1 110 ? -45.733 -0.516 16.184 1.00 24.31 74 LEU B N 1
ATOM 3401 C CA . LEU B 1 110 ? -44.594 -1.080 15.508 1.00 31.01 74 LEU B CA 1
ATOM 3402 C C . LEU B 1 110 ? -43.771 -2.013 16.399 1.00 30.57 74 LEU B C 1
ATOM 3403 O O . LEU B 1 110 ? -43.216 -1.578 17.339 1.00 32.08 74 LEU B O 1
ATOM 3408 N N . THR B 1 111 ? -43.734 -3.286 16.070 1.00 34.75 75 THR B N 1
ATOM 3409 C CA . THR B 1 111 ? -42.999 -4.302 16.808 1.00 37.30 75 THR B CA 1
ATOM 3410 C C . THR B 1 111 ? -41.670 -4.590 16.125 1.00 38.54 75 THR B C 1
ATOM 3411 O O . THR B 1 111 ? -41.456 -4.251 14.962 1.00 34.13 75 THR B O 1
ATOM 3415 N N . GLU B 1 112 ? -40.779 -5.248 16.862 1.00 41.30 76 GLU B N 1
ATOM 3416 C CA . GLU B 1 112 ? -39.522 -5.703 16.276 1.00 41.07 76 GLU B CA 1
ATOM 3417 C C . GLU B 1 112 ? -39.759 -6.524 15.012 1.00 34.76 76 GLU B C 1
ATOM 3418 O O . GLU B 1 112 ? -39.050 -6.356 14.015 1.00 36.54 76 GLU B O 1
ATOM 3424 N N . GLU B 1 113 ? -40.768 -7.405 15.027 1.00 33.16 77 GLU B N 1
ATOM 3425 C CA . GLU B 1 113 ? -41.059 -8.228 13.854 1.00 40.34 77 GLU B CA 1
ATOM 3426 C C . GLU B 1 113 ? -41.415 -7.372 12.644 1.00 41.77 77 GLU B C 1
ATOM 3427 O O . GLU B 1 113 ? -40.997 -7.667 11.517 1.00 39.91 77 GLU B O 1
ATOM 3433 N N . ILE B 1 114 ? -42.209 -6.320 12.850 1.00 37.14 78 ILE B N 1
ATOM 3434 C CA . ILE B 1 114 ? -42.596 -5.476 11.725 1.00 33.05 78 ILE B CA 1
ATOM 3435 C C . ILE B 1 114 ? -41.387 -4.715 11.205 1.00 31.41 78 ILE B C 1
ATOM 3436 O O . ILE B 1 114 ? -41.184 -4.612 9.991 1.00 32.37 78 ILE B O 1
ATOM 3441 N N . LEU B 1 115 ? -40.536 -4.239 12.074 1.00 31.49 79 LEU B N 1
ATOM 3442 C CA . LEU B 1 115 ? -39.367 -3.589 11.592 1.00 32.10 79 LEU B CA 1
ATOM 3443 C C . LEU B 1 115 ? -38.489 -4.564 10.790 1.00 41.36 79 LEU B C 1
ATOM 3444 O O . LEU B 1 115 ? -38.007 -4.235 9.739 1.00 41.26 79 LEU B O 1
ATOM 3449 N N . LYS B 1 116 ? -38.303 -5.774 11.296 1.00 38.66 80 LYS B N 1
ATOM 3450 C CA . LYS B 1 116 ? -37.469 -6.744 10.631 1.00 41.36 80 LYS B CA 1
ATOM 3451 C C . LYS B 1 116 ? -37.991 -7.060 9.279 1.00 40.54 80 LYS B C 1
ATOM 3452 O O . LYS B 1 116 ? -37.265 -7.250 8.355 1.00 40.15 80 LYS B O 1
ATOM 3455 N N . LYS B 1 117 ? -39.280 -7.091 9.171 1.00 36.70 81 LYS B N 1
ATOM 3456 C CA . LYS B 1 117 ? -39.844 -7.368 7.856 1.00 37.36 81 LYS B CA 1
ATOM 3457 C C . LYS B 1 117 ? -39.820 -6.157 6.918 1.00 38.91 81 LYS B C 1
ATOM 3458 O O . LYS B 1 117 ? -40.009 -6.342 5.716 1.00 36.60 81 LYS B O 1
ATOM 3464 N N . ASN B 1 118 ? -39.587 -4.941 7.415 1.00 36.47 82 ASN B N 1
ATOM 3465 C CA . ASN B 1 118 ? -39.699 -3.717 6.604 1.00 37.35 82 ASN B CA 1
ATOM 3466 C C . ASN B 1 118 ? -38.520 -2.810 6.877 1.00 35.13 82 ASN B C 1
ATOM 3467 O O . ASN B 1 118 ? -38.640 -1.792 7.573 1.00 35.00 82 ASN B O 1
ATOM 3472 N N . PRO B 1 119 ? -37.344 -3.152 6.346 1.00 35.33 83 PRO B N 1
ATOM 3473 C CA . PRO B 1 119 ? -36.138 -2.395 6.713 1.00 35.90 83 PRO B CA 1
ATOM 3474 C C . PRO B 1 119 ? -36.150 -0.951 6.252 1.00 33.90 83 PRO B C 1
ATOM 3475 O O . PRO B 1 119 ? -35.404 -0.139 6.817 1.00 36.15 83 PRO B O 1
ATOM 3479 N N . ASN B 1 120 ? -36.956 -0.594 5.244 1.00 35.67 84 ASN B N 1
ATOM 3480 C CA . ASN B 1 120 ? -37.133 0.829 4.932 1.00 38.77 84 ASN B CA 1
ATOM 3481 C C . ASN B 1 120 ? -37.595 1.618 6.150 1.00 30.88 84 ASN B C 1
ATOM 3482 O O . ASN B 1 120 ? -37.193 2.775 6.330 1.00 32.05 84 ASN B O 1
ATOM 3487 N N . LEU B 1 121 ? -38.388 0.996 7.031 1.00 28.34 85 LEU B N 1
ATOM 3488 C CA . LEU B 1 121 ? -38.794 1.686 8.258 1.00 30.62 85 LEU B CA 1
ATOM 3489 C C . LEU B 1 121 ? -37.608 2.011 9.137 1.00 33.62 85 LEU B C 1
ATOM 3490 O O . LEU B 1 121 ? -37.640 3.003 9.878 1.00 30.00 85 LEU B O 1
ATOM 3495 N N . CYS B 1 122 ? -36.557 1.184 9.086 1.00 33.71 86 CYS B N 1
ATOM 3496 C CA . CYS B 1 122 ? -35.392 1.400 9.930 1.00 34.13 86 CYS B CA 1
ATOM 3497 C C . CYS B 1 122 ? -34.387 2.367 9.333 1.00 31.66 86 CYS B C 1
ATOM 3498 O O . CYS B 1 122 ? -33.481 2.813 10.048 1.00 33.65 86 CYS B O 1
ATOM 3501 N N . SER B 1 123 ? -34.538 2.724 8.060 1.00 32.85 87 SER B N 1
ATOM 3502 C CA . SER B 1 123 ? -33.680 3.740 7.469 1.00 31.62 87 SER B CA 1
ATOM 3503 C C . SER B 1 123 ? -34.100 5.123 7.945 1.00 33.61 87 SER B C 1
ATOM 3504 O O . SER B 1 123 ? -35.143 5.300 8.585 1.00 31.15 87 SER B O 1
ATOM 3507 N N . PHE B 1 124 ? -33.276 6.123 7.621 1.00 29.30 88 PHE B N 1
ATOM 3508 C CA . PHE B 1 124 ? -33.678 7.483 7.936 1.00 30.91 88 PHE B CA 1
ATOM 3509 C C . PHE B 1 124 ? -34.701 8.024 6.940 1.00 34.55 88 PHE B C 1
ATOM 3510 O O . PHE B 1 124 ? -35.679 8.665 7.340 1.00 29.85 88 PHE B O 1
ATOM 3518 N N . SER B 1 125 ? -34.502 7.795 5.644 1.00 29.14 89 SER B N 1
ATOM 3519 C CA . SER B 1 125 ? -35.355 8.492 4.687 1.00 30.03 89 SER B CA 1
ATOM 3520 C C . SER B 1 125 ? -35.610 7.718 3.406 1.00 32.87 89 SER B C 1
ATOM 3521 O O . SER B 1 125 ? -35.999 8.332 2.406 1.00 34.21 89 SER B O 1
ATOM 3524 N N . GLU B 1 126 ? -35.466 6.402 3.404 1.00 31.33 90 GLU B N 1
ATOM 3525 C CA . GLU B 1 126 ? -35.874 5.650 2.231 1.00 36.52 90 GLU B CA 1
ATOM 3526 C C . GLU B 1 126 ? -37.398 5.692 2.088 1.00 38.55 90 GLU B C 1
ATOM 3527 O O . GLU B 1 126 ? -38.106 5.911 3.069 1.00 33.48 90 GLU B O 1
ATOM 3533 N N . PRO B 1 127 ? -37.931 5.514 0.849 1.00 35.82 91 PRO B N 1
ATOM 3534 C CA . PRO B 1 127 ? -39.394 5.510 0.667 1.00 34.90 91 PRO B CA 1
ATOM 3535 C C . PRO B 1 127 ? -40.077 4.546 1.623 1.00 33.90 91 PRO B C 1
ATOM 3536 O O . PRO B 1 127 ? -39.757 3.352 1.642 1.00 32.30 91 PRO B O 1
ATOM 3540 N N . SER B 1 128 ? -41.005 5.055 2.437 1.00 27.94 92 SER B N 1
ATOM 3541 C CA . SER B 1 128 ? -41.649 4.240 3.461 1.00 26.50 92 SER B CA 1
ATOM 3542 C C . SER B 1 128 ? -43.132 4.535 3.662 1.00 26.86 92 SER B C 1
ATOM 3543 O O . SER B 1 128 ? -43.777 3.819 4.435 1.00 21.62 92 SER B O 1
ATOM 3546 N N . LEU B 1 129 ? -43.696 5.546 2.993 1.00 25.00 93 LEU B N 1
ATOM 3547 C CA . LEU B 1 129 ? -45.092 5.898 3.241 1.00 22.57 93 LEU B CA 1
ATOM 3548 C C . LEU B 1 129 ? -46.023 4.729 2.963 1.00 23.46 93 LEU B C 1
ATOM 3549 O O . LEU B 1 129 ? -47.017 4.540 3.672 1.00 21.74 93 LEU B O 1
ATOM 3554 N N . ASP B 1 130 ? -45.736 3.925 1.938 1.00 22.07 94 ASP B N 1
ATOM 3555 C CA . ASP B 1 130 ? -46.681 2.859 1.608 1.00 24.32 94 ASP B CA 1
ATOM 3556 C C . ASP B 1 130 ? -46.784 1.821 2.728 1.00 21.51 94 ASP B C 1
ATOM 3557 O O . ASP B 1 130 ? -47.881 1.320 3.023 1.00 22.44 94 ASP B O 1
ATOM 3562 N N . ILE B 1 131 ? -45.668 1.494 3.384 1.00 22.52 95 ILE B N 1
ATOM 3563 C CA . ILE B 1 131 ? -45.805 0.482 4.434 1.00 24.02 95 ILE B CA 1
ATOM 3564 C C . ILE B 1 131 ? -46.455 1.099 5.674 1.00 20.80 95 ILE B C 1
ATOM 3565 O O . ILE B 1 131 ? -47.278 0.451 6.343 1.00 23.74 95 ILE B O 1
ATOM 3570 N N . ARG B 1 132 ? -46.107 2.363 5.977 1.00 20.02 96 ARG B N 1
ATOM 3571 C CA . ARG B 1 132 ? -46.773 3.051 7.080 1.00 23.33 96 ARG B CA 1
ATOM 3572 C C . ARG B 1 132 ? -48.279 3.118 6.863 1.00 21.04 96 ARG B C 1
ATOM 3573 O O . ARG B 1 132 ? -49.056 2.882 7.793 1.00 19.46 96 ARG B O 1
ATOM 3581 N N . GLN B 1 133 ? -48.706 3.411 5.632 1.00 21.70 97 GLN B N 1
ATOM 3582 C CA . GLN B 1 133 ? -50.130 3.446 5.310 1.00 21.59 97 GLN B CA 1
ATOM 3583 C C . GLN B 1 133 ? -50.760 2.071 5.443 1.00 23.57 97 GLN B C 1
ATOM 3584 O O . GLN B 1 133 ? -51.869 1.946 5.978 1.00 23.51 97 GLN B O 1
ATOM 3590 N N . ASP B 1 134 ? -50.093 1.025 4.943 1.00 22.20 98 ASP B N 1
ATOM 3591 C CA . ASP B 1 134 ? -50.663 -0.318 5.067 1.00 25.08 98 ASP B CA 1
ATOM 3592 C C . ASP B 1 134 ? -50.906 -0.676 6.527 1.00 22.28 98 ASP B C 1
ATOM 3593 O O . ASP B 1 134 ? -51.918 -1.298 6.862 1.00 26.86 98 ASP B O 1
ATOM 3598 N N . ILE B 1 135 ? -49.976 -0.313 7.404 1.00 21.40 99 ILE B N 1
ATOM 3599 C CA . ILE B 1 135 ? -50.167 -0.598 8.826 1.00 23.15 99 ILE B CA 1
ATOM 3600 C C . ILE B 1 135 ? -51.286 0.272 9.417 1.00 26.19 99 ILE B C 1
ATOM 3601 O O . ILE B 1 135 ? -52.239 -0.229 10.037 1.00 26.36 99 ILE B O 1
ATOM 3606 N N . LEU B 1 136 ? -51.183 1.591 9.219 1.00 21.70 100 LEU B N 1
ATOM 3607 C CA . LEU B 1 136 ? -51.991 2.545 9.967 1.00 21.45 100 LEU B CA 1
ATOM 3608 C C . LEU B 1 136 ? -53.443 2.558 9.506 1.00 21.94 100 LEU B C 1
ATOM 3609 O O . LEU B 1 136 ? -54.347 2.729 10.330 1.00 20.63 100 LEU B O 1
ATOM 3614 N N . VAL B 1 137 ? -53.699 2.357 8.205 1.00 22.28 101 VAL B N 1
ATOM 3615 C CA . VAL B 1 137 ? -55.072 2.440 7.700 1.00 22.66 101 VAL B CA 1
ATOM 3616 C C . VAL B 1 137 ? -55.939 1.354 8.315 1.00 27.90 101 VAL B C 1
ATOM 3617 O O . VAL B 1 137 ? -57.152 1.530 8.496 1.00 23.31 101 VAL B O 1
ATOM 3621 N N . SER B 1 138 ? -55.328 0.243 8.699 1.00 24.63 102 SER B N 1
ATOM 3622 C CA . SER B 1 138 ? -56.005 -0.843 9.387 1.00 27.32 102 SER B CA 1
ATOM 3623 C C . SER B 1 138 ? -55.986 -0.663 10.912 1.00 25.57 102 SER B C 1
ATOM 3624 O O . SER B 1 138 ? -57.015 -0.819 11.584 1.00 26.84 102 SER B O 1
ATOM 3627 N N . GLU B 1 139 ? -54.823 -0.330 11.481 1.00 24.15 103 GLU B N 1
ATOM 3628 C CA . GLU B 1 139 ? -54.685 -0.381 12.935 1.00 23.74 103 GLU B CA 1
ATOM 3629 C C . GLU B 1 139 ? -55.288 0.835 13.627 1.00 25.11 103 GLU B C 1
ATOM 3630 O O . GLU B 1 139 ? -55.739 0.721 14.765 1.00 21.48 103 GLU B O 1
ATOM 3636 N N . ILE B 1 140 ? -55.294 2.008 12.998 1.00 21.13 104 ILE B N 1
ATOM 3637 C CA . ILE B 1 140 ? -55.825 3.196 13.677 1.00 17.51 104 ILE B CA 1
ATOM 3638 C C . ILE B 1 140 ? -57.320 3.058 13.971 1.00 18.97 104 ILE B C 1
ATOM 3639 O O . ILE B 1 140 ? -57.724 3.309 15.115 1.00 18.22 104 ILE B O 1
ATOM 3644 N N . PRO B 1 141 ? -58.178 2.674 13.019 1.00 18.11 105 PRO B N 1
ATOM 3645 C CA . PRO B 1 141 ? -59.588 2.456 13.392 1.00 20.09 105 PRO B CA 1
ATOM 3646 C C . PRO B 1 141 ? -59.769 1.360 14.442 1.00 23.02 105 PRO B C 1
ATOM 3647 O O . PRO B 1 141 ? -60.669 1.484 15.270 1.00 19.88 105 PRO B O 1
ATOM 3651 N N . LYS B 1 142 ? -58.950 0.303 14.449 1.00 21.58 106 LYS B N 1
ATOM 3652 C CA . LYS B 1 142 ? -59.120 -0.757 15.455 1.00 23.44 106 LYS B CA 1
ATOM 3653 C C . LYS B 1 142 ? -58.789 -0.251 16.847 1.00 20.36 106 LYS B C 1
ATOM 3654 O O . LYS B 1 142 ? -59.492 -0.558 17.820 1.00 23.50 106 LYS B O 1
ATOM 3660 N N . LEU B 1 143 ? -57.724 0.548 16.959 1.00 18.29 107 LEU B N 1
ATOM 3661 C CA . LEU B 1 143 ? -57.401 1.151 18.239 1.00 21.30 107 LEU B CA 1
ATOM 3662 C C . LEU B 1 143 ? -58.496 2.131 18.676 1.00 22.35 107 LEU B C 1
ATOM 3663 O O . LEU B 1 143 ? -58.899 2.167 19.858 1.00 19.77 107 LEU B O 1
ATOM 3668 N N . GLY B 1 144 ? -58.985 2.948 17.738 1.00 18.37 108 GLY B N 1
ATOM 3669 C CA . GLY B 1 144 ? -60.104 3.818 18.054 1.00 18.97 108 GLY B CA 1
ATOM 3670 C C . GLY B 1 144 ? -61.309 3.030 18.536 1.00 19.88 108 GLY B C 1
ATOM 3671 O O . GLY B 1 144 ? -61.995 3.443 19.471 1.00 18.03 108 GLY B O 1
ATOM 3672 N N . LYS B 1 145 ? -61.563 1.868 17.920 1.00 21.32 109 LYS B N 1
ATOM 3673 C CA . LYS B 1 145 ? -62.683 1.029 18.347 1.00 20.84 109 LYS B CA 1
ATOM 3674 C C . LYS B 1 145 ? -62.516 0.568 19.787 1.00 22.63 109 LYS B C 1
ATOM 3675 O O . LYS B 1 145 ? -63.488 0.543 20.557 1.00 22.01 109 LYS B O 1
ATOM 3681 N N . GLU B 1 146 ? -61.294 0.198 20.174 1.00 22.28 110 GLU B N 1
ATOM 3682 C CA . GLU B 1 146 ? -61.091 -0.256 21.552 1.00 25.23 110 GLU B CA 1
ATOM 3683 C C . GLU B 1 146 ? -61.416 0.858 22.547 1.00 24.13 110 GLU B C 1
ATOM 3684 O O . GLU B 1 146 ? -62.119 0.643 23.562 1.00 22.46 110 GLU B O 1
ATOM 3690 N N . ALA B 1 147 ? -60.920 2.072 22.265 1.00 19.18 111 ALA B N 1
ATOM 3691 C CA . ALA B 1 147 ? -61.242 3.198 23.154 1.00 19.53 111 ALA B CA 1
ATOM 3692 C C . ALA B 1 147 ? -62.749 3.470 23.159 1.00 18.82 111 ALA B C 1
ATOM 3693 O O . ALA B 1 147 ? -63.344 3.758 24.211 1.00 16.89 111 ALA B O 1
ATOM 3695 N N . ALA B 1 148 ? -63.385 3.354 21.995 1.00 19.01 112 ALA B N 1
ATOM 3696 C CA . ALA B 1 148 ? -64.807 3.667 21.890 1.00 17.69 112 ALA B CA 1
ATOM 3697 C C . ALA B 1 148 ? -65.639 2.693 22.718 1.00 19.32 112 ALA B C 1
ATOM 3698 O O . ALA B 1 148 ? -66.609 3.098 23.367 1.00 16.46 112 ALA B O 1
ATOM 3700 N N . LEU B 1 149 ? -65.297 1.400 22.667 1.00 19.73 113 LEU B N 1
ATOM 3701 C CA . LEU B 1 149 ? -66.034 0.403 23.437 1.00 20.94 113 LEU B CA 1
ATOM 3702 C C . LEU B 1 149 ? -65.976 0.718 24.917 1.00 18.92 113 LEU B C 1
ATOM 3703 O O . LEU B 1 149 ? -66.997 0.609 25.612 1.00 21.18 113 LEU B O 1
ATOM 3708 N N . LYS B 1 150 ? -64.802 1.170 25.407 1.00 17.42 114 LYS B N 1
ATOM 3709 C CA . LYS B 1 150 ? -64.714 1.558 26.822 1.00 18.42 114 LYS B CA 1
ATOM 3710 C C . LYS B 1 150 ? -65.547 2.802 27.145 1.00 20.93 114 LYS B C 1
ATOM 3711 O O . LYS B 1 150 ? -66.185 2.879 28.212 1.00 17.08 114 LYS B O 1
ATOM 3717 N N . ALA B 1 151 ? -65.563 3.795 26.247 1.00 15.64 115 ALA B N 1
ATOM 3718 C CA . ALA B 1 151 ? -66.407 4.964 26.509 1.00 16.63 115 ALA B CA 1
ATOM 3719 C C . ALA B 1 151 ? -67.891 4.581 26.503 1.00 17.32 115 ALA B C 1
ATOM 3720 O O . ALA B 1 151 ? -68.655 5.034 27.361 1.00 16.81 115 ALA B O 1
ATOM 3722 N N . ILE B 1 152 ? -68.308 3.750 25.549 1.00 14.91 116 ILE B N 1
ATOM 3723 C CA . ILE B 1 152 ? -69.714 3.345 25.448 1.00 18.13 116 ILE B CA 1
ATOM 3724 C C . ILE B 1 152 ? -70.121 2.517 26.665 1.00 19.37 116 ILE B C 1
ATOM 3725 O O . ILE B 1 152 ? -71.241 2.642 27.175 1.00 18.32 116 ILE B O 1
ATOM 3730 N N . GLN B 1 153 ? -69.207 1.686 27.168 1.00 18.22 117 GLN B N 1
ATOM 3731 C CA . GLN B 1 153 ? -69.473 0.933 28.387 1.00 19.26 117 GLN B CA 1
ATOM 3732 C C . GLN B 1 153 ? -69.718 1.863 29.569 1.00 20.51 117 GLN B C 1
ATOM 3733 O O . GLN B 1 153 ? -70.677 1.680 30.326 1.00 20.67 117 GLN B O 1
ATOM 3739 N N . GLU B 1 154 ? -68.871 2.879 29.746 1.00 18.14 118 GLU B N 1
ATOM 3740 C CA . GLU B 1 154 ? -69.141 3.832 30.826 1.00 16.96 118 GLU B CA 1
ATOM 3741 C C . GLU B 1 154 ? -70.461 4.568 30.599 1.00 22.05 118 GLU B C 1
ATOM 3742 O O . GLU B 1 154 ? -71.240 4.780 31.533 1.00 16.73 118 GLU B O 1
ATOM 3748 N N . TRP B 1 155 ? -70.708 4.997 29.370 1.00 17.56 119 TRP B N 1
ATOM 3749 C CA . TRP B 1 155 ? -71.911 5.760 29.064 1.00 18.79 119 TRP B CA 1
ATOM 3750 C C . TRP B 1 155 ? -73.163 4.951 29.374 1.00 20.57 119 TRP B C 1
ATOM 3751 O O . TRP B 1 155 ? -74.162 5.498 29.854 1.00 15.91 119 TRP B O 1
ATOM 3762 N N . ALA B 1 156 ? -73.132 3.655 29.056 1.00 21.32 120 ALA B N 1
ATOM 3763 C CA . ALA B 1 156 ? -74.162 2.678 29.392 1.00 22.46 120 ALA B CA 1
ATOM 3764 C C . ALA B 1 156 ? -75.446 2.885 28.603 1.00 28.71 120 ALA B C 1
ATOM 3765 O O . ALA B 1 156 ? -76.493 2.395 29.002 1.00 26.68 120 ALA B O 1
ATOM 3767 N N . GLN B 1 157 ? -75.402 3.611 27.492 1.00 24.14 121 GLN B N 1
ATOM 3768 C CA . GLN B 1 157 ? -76.559 3.667 26.621 1.00 22.51 121 GLN B CA 1
ATOM 3769 C C . GLN B 1 157 ? -76.316 2.791 25.401 1.00 22.31 121 GLN B C 1
ATOM 3770 O O . GLN B 1 157 ? -75.179 2.406 25.121 1.00 21.20 121 GLN B O 1
ATOM 3776 N N . PRO B 1 158 ? -77.355 2.415 24.665 1.00 24.11 122 PRO B N 1
ATOM 3777 C CA . PRO B 1 158 ? -77.133 1.564 23.489 1.00 22.54 122 PRO B CA 1
ATOM 3778 C C . PRO B 1 158 ? -76.327 2.305 22.427 1.00 24.41 122 PRO B C 1
ATOM 3779 O O . PRO B 1 158 ? -76.592 3.472 22.127 1.00 21.38 122 PRO B O 1
ATOM 3783 N N . LYS B 1 159 ? -75.348 1.610 21.841 1.00 21.88 123 LYS B N 1
ATOM 3784 C CA . LYS B 1 159 ? -74.514 2.248 20.826 1.00 24.56 123 LYS B CA 1
ATOM 3785 C C . LYS B 1 159 ? -75.326 2.695 19.616 1.00 26.11 123 LYS B C 1
ATOM 3786 O O . LYS B 1 159 ? -74.893 3.586 18.876 1.00 20.84 123 LYS B O 1
ATOM 3792 N N . SER B 1 160 ? -76.512 2.128 19.411 1.00 24.35 124 SER B N 1
ATOM 3793 C CA . SER B 1 160 ? -77.345 2.564 18.300 1.00 23.62 124 SER B CA 1
ATOM 3794 C C . SER B 1 160 ? -77.903 3.961 18.504 1.00 22.99 124 SER B C 1
ATOM 3795 O O . SER B 1 160 ? -78.434 4.533 17.553 1.00 25.41 124 SER B O 1
ATOM 3798 N N . THR B 1 161 ? -77.794 4.538 19.704 1.00 20.20 125 THR B N 1
ATOM 3799 C CA . THR B 1 161 ? -78.273 5.903 19.901 1.00 23.70 125 THR B CA 1
ATOM 3800 C C . THR B 1 161 ? -77.185 6.952 19.656 1.00 19.54 125 THR B C 1
ATOM 3801 O O . THR B 1 161 ? -77.451 8.150 19.775 1.00 21.16 125 THR B O 1
ATOM 3805 N N . ILE B 1 162 ? -75.971 6.538 19.302 1.00 19.49 126 ILE B N 1
ATOM 3806 C CA . ILE B 1 162 ? -74.976 7.491 18.826 1.00 17.28 126 ILE B CA 1
ATOM 3807 C C . ILE B 1 162 ? -75.432 8.052 17.486 1.00 18.38 126 ILE B C 1
ATOM 3808 O O . ILE B 1 162 ? -75.740 7.302 16.556 1.00 16.59 126 ILE B O 1
ATOM 3813 N N . THR B 1 163 ? -75.461 9.374 17.366 1.00 17.55 127 THR B N 1
ATOM 3814 C CA . THR B 1 163 ? -75.938 9.996 16.136 1.00 18.03 127 THR B CA 1
ATOM 3815 C C . THR B 1 163 ? -74.831 10.568 15.264 1.00 18.45 127 THR B C 1
ATOM 3816 O O . THR B 1 163 ? -75.058 10.782 14.065 1.00 15.67 127 THR B O 1
ATOM 3820 N N . HIS B 1 164 ? -73.677 10.879 15.846 1.00 14.26 128 HIS B N 1
ATOM 3821 C CA . HIS B 1 164 ? -72.578 11.538 15.154 1.00 16.86 128 HIS B CA 1
ATOM 3822 C C . HIS B 1 164 ? -71.278 10.870 15.556 1.00 19.18 128 HIS B C 1
ATOM 3823 O O . HIS B 1 164 ? -71.128 10.434 16.697 1.00 15.68 128 HIS B O 1
ATOM 3830 N N . LEU B 1 165 ? -70.318 10.885 14.640 1.00 17.13 129 LEU B N 1
ATOM 3831 C CA . LEU B 1 165 ? -68.971 10.384 14.896 1.00 19.01 129 LEU B CA 1
ATOM 3832 C C . LEU B 1 165 ? -67.951 11.375 14.361 1.00 17.75 129 LEU B C 1
ATOM 3833 O O . LEU B 1 165 ? -68.008 11.754 13.190 1.00 22.28 129 LEU B O 1
ATOM 3838 N N . VAL B 1 166 ? -67.019 11.771 15.219 1.00 15.93 130 VAL B N 1
ATOM 3839 C CA . VAL B 1 166 ? -65.882 12.599 14.856 1.00 16.84 130 VAL B CA 1
ATOM 3840 C C . VAL B 1 166 ? -64.636 11.766 15.101 1.00 19.80 130 VAL B C 1
ATOM 3841 O O . VAL B 1 166 ? -64.408 11.307 16.224 1.00 14.45 130 VAL B O 1
ATOM 3845 N N . PHE B 1 167 ? -63.832 11.566 14.060 1.00 15.23 131 PHE B N 1
ATOM 3846 C CA . PHE B 1 167 ? -62.600 10.791 14.160 1.00 17.96 131 PHE B CA 1
ATOM 3847 C C . PHE B 1 167 ? -61.428 11.704 13.818 1.00 16.93 131 PHE B C 1
ATOM 3848 O O . PHE B 1 167 ? -61.466 12.420 12.816 1.00 15.32 131 PHE B O 1
ATOM 3856 N N . CYS B 1 168 ? -60.395 11.683 14.653 1.00 15.05 132 CYS B N 1
ATOM 3857 C CA . CYS B 1 168 ? -59.266 12.588 14.530 1.00 17.04 132 CYS B CA 1
ATOM 3858 C C . CYS B 1 168 ? -57.967 11.791 14.612 1.00 18.63 132 CYS B C 1
ATOM 3859 O O . CYS B 1 168 ? -57.791 11.000 15.539 1.00 17.58 132 CYS B O 1
ATOM 3862 N N . THR B 1 169 ? -57.064 11.981 13.644 1.00 16.41 133 THR B N 1
ATOM 3863 C CA . THR B 1 169 ? -55.745 11.330 13.668 1.00 17.88 133 THR B CA 1
ATOM 3864 C C . THR B 1 169 ? -54.799 12.103 12.760 1.00 20.42 133 THR B C 1
ATOM 3865 O O . THR B 1 169 ? -55.227 12.697 11.772 1.00 19.59 133 THR B O 1
ATOM 3869 N N . ARG B 1 170 ? -53.510 12.102 13.094 1.00 18.84 134 ARG B N 1
ATOM 3870 C CA . ARG B 1 170 ? -52.524 12.506 12.093 1.00 19.62 134 ARG B CA 1
ATOM 3871 C C . ARG B 1 170 ? -51.726 11.320 11.559 1.00 20.96 134 ARG B C 1
ATOM 3872 O O . ARG B 1 170 ? -50.710 11.525 10.889 1.00 21.16 134 ARG B O 1
ATOM 3880 N N . SER B 1 171 ? -52.186 10.090 11.803 1.00 18.86 135 SER B N 1
ATOM 3881 C CA . SER B 1 171 ? -51.411 8.868 11.559 1.00 21.41 135 SER B CA 1
ATOM 3882 C C . SER B 1 171 ? -52.016 8.092 10.390 1.00 19.31 135 SER B C 1
ATOM 3883 O O . SER B 1 171 ? -52.797 7.156 10.579 1.00 23.22 135 SER B O 1
ATOM 3886 N N . GLY B 1 172 ? -51.644 8.478 9.168 1.00 18.81 136 GLY B N 1
ATOM 3887 C CA . GLY B 1 172 ? -52.206 7.843 7.990 1.00 19.87 136 GLY B CA 1
ATOM 3888 C C . GLY B 1 172 ? -53.448 8.570 7.502 1.00 24.65 136 GLY B C 1
ATOM 3889 O O . GLY B 1 172 ? -54.096 9.301 8.240 1.00 20.73 136 GLY B O 1
ATOM 3890 N N . VAL B 1 173 ? -53.768 8.385 6.211 1.00 19.48 137 VAL B N 1
ATOM 3891 C CA . VAL B 1 173 ? -54.992 8.933 5.617 1.00 20.86 137 VAL B CA 1
ATOM 3892 C C . VAL B 1 173 ? -55.496 7.938 4.591 1.00 19.21 137 VAL B C 1
ATOM 3893 O O . VAL B 1 173 ? -54.714 7.185 4.003 1.00 19.69 137 VAL B O 1
ATOM 3897 N N . ASP B 1 174 ? -56.804 7.961 4.347 1.00 17.64 138 ASP B N 1
ATOM 3898 C CA . ASP B 1 174 ? -57.414 7.059 3.374 1.00 17.99 138 ASP B CA 1
ATOM 3899 C C . ASP B 1 174 ? -58.782 7.611 2.995 1.00 20.13 138 ASP B C 1
ATOM 3900 O O . ASP B 1 174 ? -59.351 8.434 3.715 1.00 18.22 138 ASP B O 1
ATOM 3905 N N . MET B 1 175 ? -59.307 7.157 1.856 1.00 20.57 139 MET B N 1
ATOM 3906 C CA . MET B 1 175 ? -60.662 7.517 1.436 1.00 20.08 139 MET B CA 1
ATOM 3907 C C . MET B 1 175 ? -61.384 6.261 0.966 1.00 19.13 139 MET B C 1
ATOM 3908 O O . MET B 1 175 ? -60.929 5.615 0.003 1.00 22.26 139 MET B O 1
ATOM 3913 N N . PRO B 1 176 ? -62.512 5.874 1.591 1.00 19.99 140 PRO B N 1
ATOM 3914 C CA . PRO B 1 176 ? -63.109 6.548 2.755 1.00 18.60 140 PRO B CA 1
ATOM 3915 C C . PRO B 1 176 ? -62.199 6.394 3.985 1.00 20.22 140 PRO B C 1
ATOM 3916 O O . PRO B 1 176 ? -61.286 5.564 3.977 1.00 17.81 140 PRO B O 1
ATOM 3920 N N . GLY B 1 177 ? -62.434 7.193 5.017 1.00 19.38 141 GLY B N 1
ATOM 3921 C CA . GLY B 1 177 ? -61.476 7.363 6.089 1.00 19.55 141 GLY B CA 1
ATOM 3922 C C . GLY B 1 177 ? -61.624 6.366 7.226 1.00 20.22 141 GLY B C 1
ATOM 3923 O O . GLY B 1 177 ? -62.416 5.421 7.188 1.00 21.23 141 GLY B O 1
ATOM 3924 N N . ALA B 1 178 ? -60.828 6.604 8.271 1.00 19.52 142 ALA B N 1
ATOM 3925 C CA . ALA B 1 178 ? -60.923 5.797 9.481 1.00 21.01 142 ALA B CA 1
ATOM 3926 C C . ALA B 1 178 ? -62.304 5.894 10.128 1.00 20.98 142 ALA B C 1
ATOM 3927 O O . ALA B 1 178 ? -62.723 4.969 10.819 1.00 20.33 142 ALA B O 1
ATOM 3929 N N . ASP B 1 179 ? -63.023 7.006 9.922 1.00 19.14 143 ASP B N 1
ATOM 3930 C CA . ASP B 1 179 ? -64.378 7.139 10.465 1.00 19.04 143 ASP B CA 1
ATOM 3931 C C . ASP B 1 179 ? -65.316 6.081 9.877 1.00 20.28 143 ASP B C 1
ATOM 3932 O O . ASP B 1 179 ? -66.089 5.422 10.592 1.00 18.55 143 ASP B O 1
ATOM 3937 N N . TYR B 1 180 ? -65.254 5.910 8.561 1.00 18.70 144 TYR B N 1
ATOM 3938 C CA . TYR B 1 180 ? -66.038 4.895 7.869 1.00 21.36 144 TYR B CA 1
ATOM 3939 C C . TYR B 1 180 ? -65.699 3.493 8.374 1.00 20.43 144 TYR B C 1
ATOM 3940 O O . TYR B 1 180 ? -66.591 2.662 8.643 1.00 22.63 144 TYR B O 1
ATOM 3949 N N . GLN B 1 181 ? -64.389 3.211 8.486 1.00 21.00 145 GLN B N 1
ATOM 3950 C CA . GLN B 1 181 ? -63.946 1.920 8.996 1.00 22.36 145 GLN B CA 1
ATOM 3951 C C . GLN B 1 181 ? -64.456 1.697 10.408 1.00 21.82 145 GLN B C 1
ATOM 3952 O O . GLN B 1 181 ? -64.852 0.591 10.766 1.00 21.39 145 GLN B O 1
ATOM 3958 N N . LEU B 1 182 ? -64.429 2.734 11.231 1.00 19.64 146 LEU B N 1
ATOM 3959 C CA . LEU B 1 182 ? -64.875 2.578 12.602 1.00 20.22 146 LEU B CA 1
ATOM 3960 C C . LEU B 1 182 ? -66.365 2.261 12.656 1.00 24.78 146 LEU B C 1
ATOM 3961 O O . LEU B 1 182 ? -66.800 1.436 13.469 1.00 24.14 146 LEU B O 1
ATOM 3966 N N . ILE B 1 183 ? -67.165 2.897 11.801 1.00 20.77 147 ILE B N 1
ATOM 3967 C CA . ILE B 1 183 ? -68.584 2.545 11.744 1.00 23.77 147 ILE B CA 1
ATOM 3968 C C . ILE B 1 183 ? -68.735 1.046 11.507 1.00 26.45 147 ILE B C 1
ATOM 3969 O O . ILE B 1 183 ? -69.503 0.359 12.195 1.00 23.53 147 ILE B O 1
ATOM 3974 N N . LYS B 1 184 ? -67.996 0.515 10.532 1.00 25.49 148 LYS B N 1
ATOM 3975 C CA . LYS B 1 184 ? -68.087 -0.929 10.266 1.00 26.59 148 LYS B CA 1
ATOM 3976 C C . LYS B 1 184 ? -67.644 -1.755 11.479 1.00 25.63 148 LYS B C 1
ATOM 3977 O O . LYS B 1 184 ? -68.340 -2.678 11.902 1.00 24.28 148 LYS B O 1
ATOM 3983 N N . LEU B 1 185 ? -66.491 -1.424 12.062 1.00 24.45 149 LEU B N 1
ATOM 3984 C CA . LEU B 1 185 ? -65.953 -2.201 13.181 1.00 25.63 149 LEU B CA 1
ATOM 3985 C C . LEU B 1 185 ? -66.841 -2.166 14.417 1.00 29.76 149 LEU B C 1
ATOM 3986 O O . LEU B 1 185 ? -66.855 -3.132 15.188 1.00 28.57 149 LEU B O 1
ATOM 3991 N N . LEU B 1 186 ? -67.536 -1.059 14.668 1.00 24.96 150 LEU B N 1
ATOM 3992 C CA . LEU B 1 186 ? -68.402 -0.970 15.839 1.00 23.48 150 LEU B CA 1
ATOM 3993 C C . LEU B 1 186 ? -69.812 -1.476 15.578 1.00 25.97 150 LEU B C 1
ATOM 3994 O O . LEU B 1 186 ? -70.605 -1.576 16.518 1.00 29.70 150 LEU B O 1
ATOM 3999 N N . GLY B 1 187 ? -70.156 -1.776 14.337 1.00 25.11 151 GLY B N 1
ATOM 4000 C CA . GLY B 1 187 ? -71.512 -2.186 14.049 1.00 26.95 151 GLY B CA 1
ATOM 4001 C C . GLY B 1 187 ? -72.531 -1.080 14.182 1.00 30.58 151 GLY B C 1
ATOM 4002 O O . GLY B 1 187 ? -73.657 -1.343 14.607 1.00 31.57 151 GLY B O 1
ATOM 4003 N N . LEU B 1 188 ? -72.170 0.159 13.848 1.00 27.01 152 LEU B N 1
ATOM 4004 C CA . LEU B 1 188 ? -73.145 1.244 13.841 1.00 26.96 152 LEU B CA 1
ATOM 4005 C C . LEU B 1 188 ? -73.804 1.347 12.470 1.00 26.25 152 LEU B C 1
ATOM 4006 O O . LEU B 1 188 ? -73.382 0.715 11.504 1.00 28.36 152 LEU B O 1
ATOM 4011 N N . GLY B 1 189 ? -74.873 2.136 12.397 1.00 27.60 153 GLY B N 1
ATOM 4012 C CA . GLY B 1 189 ? -75.608 2.278 11.162 1.00 28.02 153 GLY B CA 1
ATOM 4013 C C . GLY B 1 189 ? -74.959 3.271 10.218 1.00 27.01 153 GLY B C 1
ATOM 4014 O O . GLY B 1 189 ? -74.197 4.155 10.632 1.00 23.37 153 GLY B O 1
ATOM 4015 N N . PRO B 1 190 ? -75.252 3.145 8.920 1.00 26.27 154 PRO B N 1
ATOM 4016 C CA . PRO B 1 190 ? -74.704 4.105 7.951 1.00 28.43 154 PRO B CA 1
ATOM 4017 C C . PRO B 1 190 ? -75.237 5.518 8.116 1.00 26.97 154 PRO B C 1
ATOM 4018 O O . PRO B 1 190 ? -74.642 6.446 7.565 1.00 27.27 154 PRO B O 1
ATOM 4022 N N . SER B 1 191 ? -76.297 5.727 8.887 1.00 24.00 155 SER B N 1
ATOM 4023 C CA . SER B 1 191 ? -76.848 7.054 9.060 1.00 28.85 155 SER B CA 1
ATOM 4024 C C . SER B 1 191 ? -76.193 7.830 10.195 1.00 24.71 155 SER B C 1
ATOM 4025 O O . SER B 1 191 ? -76.651 8.935 10.510 1.00 21.21 155 SER B O 1
ATOM 4028 N N . VAL B 1 192 ? -75.156 7.285 10.836 1.00 20.19 156 VAL B N 1
ATOM 4029 C CA . VAL B 1 192 ? -74.374 8.096 11.763 1.00 19.98 156 VAL B CA 1
ATOM 4030 C C . VAL B 1 192 ? -73.701 9.212 10.976 1.00 17.83 156 VAL B C 1
ATOM 4031 O O . VAL B 1 192 ? -73.128 8.972 9.907 1.00 20.00 156 VAL B O 1
ATOM 4035 N N . GLN B 1 193 ? -73.806 10.448 11.475 1.00 16.66 157 GLN B N 1
ATOM 4036 C CA . GLN B 1 193 ? -73.233 11.606 10.797 1.00 18.95 157 GLN B CA 1
ATOM 4037 C C . GLN B 1 193 ? -71.746 11.692 11.122 1.00 16.78 157 GLN B C 1
ATOM 4038 O O . GLN B 1 193 ? -71.377 11.868 12.283 1.00 16.83 157 GLN B O 1
ATOM 4044 N N . ARG B 1 194 ? -70.896 11.578 10.111 1.00 14.44 158 ARG B N 1
ATOM 4045 C CA . ARG B 1 194 ? -69.456 11.477 10.319 1.00 20.98 158 ARG B CA 1
ATOM 4046 C C . ARG B 1 194 ? -68.759 12.769 9.947 1.00 16.37 158 ARG B C 1
ATOM 4047 O O . ARG B 1 194 ? -69.154 13.446 8.992 1.00 16.67 158 ARG B O 1
ATOM 4055 N N . LEU B 1 195 ? -67.722 13.100 10.709 1.00 15.28 159 LEU B N 1
ATOM 4056 C CA . LEU B 1 195 ? -66.735 14.101 10.330 1.00 16.46 159 LEU B CA 1
ATOM 4057 C C . LEU B 1 195 ? -65.350 13.499 10.540 1.00 21.45 159 LEU B C 1
ATOM 4058 O O . LEU B 1 195 ? -65.031 13.034 11.637 1.00 18.95 159 LEU B O 1
ATOM 4063 N N . MET B 1 196 ? -64.531 13.511 9.501 1.00 16.01 160 MET B N 1
ATOM 4064 C CA . MET B 1 196 ? -63.208 12.880 9.520 1.00 17.65 160 MET B CA 1
ATOM 4065 C C . MET B 1 196 ? -62.156 13.986 9.532 1.00 17.08 160 MET B C 1
ATOM 4066 O O . MET B 1 196 ? -62.085 14.783 8.592 1.00 17.66 160 MET B O 1
ATOM 4071 N N . MET B 1 197 ? -61.379 14.078 10.614 1.00 14.59 161 MET B N 1
ATOM 4072 C CA . MET B 1 197 ? -60.389 15.146 10.791 1.00 17.67 161 MET B CA 1
ATOM 4073 C C . MET B 1 197 ? -58.995 14.528 10.672 1.00 18.39 161 MET B C 1
ATOM 4074 O O . MET B 1 197 ? -58.466 13.989 11.645 1.00 18.27 161 MET B O 1
ATOM 4079 N N . TYR B 1 198 ? -58.398 14.626 9.490 1.00 16.73 162 TYR B N 1
ATOM 4080 C CA . TYR B 1 198 ? -57.074 14.076 9.215 1.00 18.33 162 TYR B CA 1
ATOM 4081 C C . TYR B 1 198 ? -55.990 15.123 9.364 1.00 19.58 162 TYR B C 1
ATOM 4082 O O . TYR B 1 198 ? -56.207 16.314 9.115 1.00 17.63 162 TYR B O 1
ATOM 4091 N N . GLN B 1 199 ? -54.796 14.656 9.736 1.00 18.60 163 GLN B N 1
ATOM 4092 C CA . GLN B 1 199 ? -53.582 15.458 9.633 1.00 18.84 163 GLN B CA 1
ATOM 4093 C C . GLN B 1 199 ? -53.699 16.768 10.406 1.00 26.10 163 GLN B C 1
ATOM 4094 O O . GLN B 1 199 ? -53.313 17.824 9.913 1.00 24.34 163 GLN B O 1
ATOM 4100 N N . GLN B 1 200 ? -54.243 16.710 11.626 1.00 21.92 164 GLN B N 1
ATOM 4101 C CA . GLN B 1 200 ? -54.389 17.905 12.465 1.00 25.09 164 GLN B CA 1
ATOM 4102 C C . GLN B 1 200 ? -53.182 18.131 13.381 1.00 26.34 164 GLN B C 1
ATOM 4103 O O . GLN B 1 200 ? -52.607 19.221 13.418 1.00 32.22 164 GLN B O 1
ATOM 4109 N N . GLY B 1 201 ? -52.796 17.124 14.142 1.00 28.32 165 GLY B N 1
ATOM 4110 C CA . GLY B 1 201 ? -51.656 17.262 15.033 1.00 31.95 165 GLY B CA 1
ATOM 4111 C C . GLY B 1 201 ? -52.047 17.556 16.464 1.00 26.51 165 GLY B C 1
ATOM 4112 O O . GLY B 1 201 ? -53.204 17.455 16.878 1.00 24.64 165 GLY B O 1
ATOM 4113 N N . CYS B 1 202 ? -51.038 17.981 17.217 1.00 22.70 166 CYS B N 1
ATOM 4114 C CA . CYS B 1 202 ? -51.080 17.876 18.670 1.00 23.63 166 CYS B CA 1
ATOM 4115 C C . CYS B 1 202 ? -52.172 18.715 19.301 1.00 21.91 166 CYS B C 1
ATOM 4116 O O . CYS B 1 202 ? -52.592 18.405 20.418 1.00 24.17 166 CYS B O 1
ATOM 4119 N N . PHE B 1 203 ? -52.596 19.816 18.661 1.00 18.46 167 PHE B N 1
ATOM 4120 C CA . PHE B 1 203 ? -53.596 20.658 19.323 1.00 19.99 167 PHE B CA 1
ATOM 4121 C C . PHE B 1 203 ? -55.009 20.097 19.196 1.00 18.33 167 PHE B C 1
ATOM 4122 O O . PHE B 1 203 ? -55.930 20.632 19.820 1.00 21.68 167 PHE B O 1
ATOM 4130 N N . ALA B 1 204 ? -55.204 19.046 18.409 1.00 18.98 168 ALA B N 1
ATOM 4131 C CA . ALA B 1 204 ? -56.535 18.736 17.906 1.00 19.09 168 ALA B CA 1
ATOM 4132 C C . ALA B 1 204 ? -57.474 18.115 18.943 1.00 19.56 168 ALA B C 1
ATOM 4133 O O . ALA B 1 204 ? -58.675 18.056 18.682 1.00 16.49 168 ALA B O 1
ATOM 4135 N N . GLY B 1 205 ? -56.997 17.651 20.104 1.00 16.97 169 GLY B N 1
ATOM 4136 C CA . GLY B 1 205 ? -57.946 17.275 21.152 1.00 18.14 169 GLY B CA 1
ATOM 4137 C C . GLY B 1 205 ? -58.821 18.449 21.565 1.00 17.89 169 GLY B C 1
ATOM 4138 O O . GLY B 1 205 ? -60.048 18.315 21.733 1.00 21.12 169 GLY B O 1
ATOM 4139 N N . GLY B 1 206 ? -58.207 19.625 21.697 1.00 17.32 170 GLY B N 1
ATOM 4140 C CA . GLY B 1 206 ? -58.971 20.834 21.965 1.00 15.49 170 GLY B CA 1
ATOM 4141 C C . GLY B 1 206 ? -59.906 21.167 20.816 1.00 20.22 170 GLY B C 1
ATOM 4142 O O . GLY B 1 206 ? -61.051 21.569 21.030 1.00 17.32 170 GLY B O 1
ATOM 4143 N N . THR B 1 207 ? -59.434 20.980 19.578 1.00 16.65 171 THR B N 1
ATOM 4144 C CA . THR B 1 207 ? -60.289 21.213 18.411 1.00 17.28 171 THR B CA 1
ATOM 4145 C C . THR B 1 207 ? -61.519 20.312 18.442 1.00 15.35 171 THR B C 1
ATOM 4146 O O . THR B 1 207 ? -62.625 20.744 18.101 1.00 15.52 171 THR B O 1
ATOM 4150 N N . MET B 1 208 ? -61.328 19.032 18.772 1.00 15.92 172 MET B N 1
ATOM 4151 C CA . MET B 1 208 ? -62.446 18.101 18.746 1.00 18.26 172 MET B CA 1
ATOM 4152 C C . MET B 1 208 ? -63.477 18.487 19.798 1.00 17.54 172 MET B C 1
ATOM 4153 O O . MET B 1 208 ? -64.681 18.335 19.568 1.00 16.51 172 MET B O 1
ATOM 4158 N N . LEU B 1 209 ? -63.054 19.031 20.913 1.00 15.96 173 LEU B N 1
ATOM 4159 C CA . LEU B 1 209 ? -63.972 19.490 21.916 1.00 15.52 173 LEU B CA 1
ATOM 4160 C C . LEU B 1 209 ? -64.769 20.701 21.396 1.0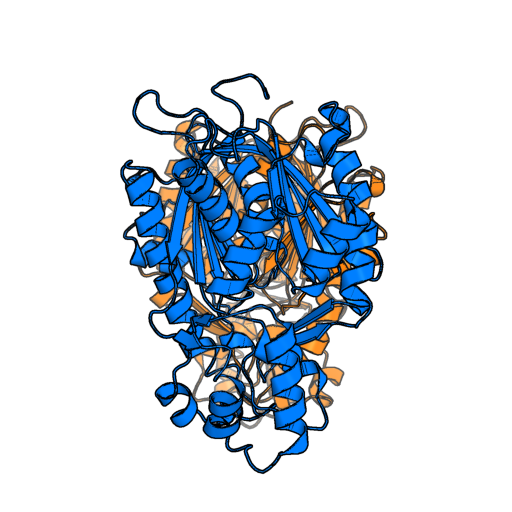0 16.66 173 LEU B C 1
ATOM 4161 O O . LEU B 1 209 ? -65.908 20.788 21.589 1.00 17.83 173 LEU B O 1
ATOM 4166 N N . ARG B 1 210 ? -64.094 21.594 20.715 1.00 15.39 174 ARG B N 1
ATOM 4167 C CA . ARG B 1 210 ? -64.693 22.784 20.135 1.00 14.68 174 ARG B CA 1
ATOM 4168 C C . ARG B 1 210 ? -65.800 22.399 19.132 1.00 17.62 174 ARG B C 1
ATOM 4169 O O . ARG B 1 210 ? -66.855 22.883 19.173 1.00 17.18 174 ARG B O 1
ATOM 4177 N N . LEU B 1 211 ? -65.478 21.470 18.280 1.00 12.97 175 LEU B N 1
ATOM 4178 C CA . LEU B 1 211 ? -66.354 20.958 17.298 1.00 16.41 175 LEU B CA 1
ATOM 4179 C C . LEU B 1 211 ? -67.545 20.185 17.906 1.00 19.20 175 LEU B C 1
ATOM 4180 O O . LEU B 1 211 ? -68.664 20.449 17.568 1.00 18.56 175 LEU B O 1
ATOM 4185 N N . ALA B 1 212 ? -67.266 19.266 18.805 1.00 12.68 176 ALA B N 1
ATOM 4186 C CA . ALA B 1 212 ? -68.335 18.474 19.398 1.00 15.75 176 ALA B CA 1
ATOM 4187 C C . ALA B 1 212 ? -69.307 19.356 20.171 1.00 16.24 176 ALA B C 1
ATOM 4188 O O . ALA B 1 212 ? -70.502 19.046 20.222 1.00 15.82 176 ALA B O 1
ATOM 4190 N N . LYS B 1 213 ? -68.820 20.447 20.773 1.00 14.97 177 LYS B N 1
ATOM 4191 C CA . LYS B 1 213 ? -69.723 21.361 21.469 1.00 17.01 177 LYS B CA 1
ATOM 4192 C C . LYS B 1 213 ? -70.813 21.870 20.532 1.00 17.22 177 LYS B C 1
ATOM 4193 O O . LYS B 1 213 ? -71.998 21.821 20.866 1.00 16.63 177 LYS B O 1
ATOM 4199 N N . ASP B 1 214 ? -70.432 22.316 19.326 1.00 15.06 178 ASP B N 1
ATOM 4200 C CA . ASP B 1 214 ? -71.429 22.835 18.389 1.00 16.88 178 ASP B CA 1
ATOM 4201 C C . ASP B 1 214 ? -72.333 21.736 17.858 1.00 17.07 178 ASP B C 1
ATOM 4202 O O . ASP B 1 214 ? -73.545 21.951 17.707 1.00 19.18 178 ASP B O 1
ATOM 4207 N N . LEU B 1 215 ? -71.772 20.549 17.579 1.00 15.27 179 LEU B N 1
ATOM 4208 C CA . LEU B 1 215 ? -72.615 19.440 17.125 1.00 16.55 179 LEU B CA 1
ATOM 4209 C C . LEU B 1 215 ? -73.673 19.086 18.168 1.00 17.94 179 LEU B C 1
ATOM 4210 O O . LEU B 1 215 ? -74.845 18.867 17.836 1.00 19.09 179 LEU B O 1
ATOM 4215 N N . ALA B 1 216 ? -73.272 19.003 19.436 1.00 12.76 180 ALA B N 1
ATOM 4216 C CA . ALA B 1 216 ? -74.202 18.591 20.483 1.00 16.33 180 ALA B CA 1
ATOM 4217 C C . ALA B 1 216 ? -75.229 19.677 20.766 1.00 17.20 180 ALA B C 1
ATOM 4218 O O . ALA B 1 216 ? -76.411 19.375 20.941 1.00 16.49 180 ALA B O 1
ATOM 4220 N N . GLU B 1 217 ? -74.796 20.935 20.823 1.00 15.69 181 GLU B N 1
ATOM 4221 C CA . GLU B 1 217 ? -75.704 22.009 21.196 1.00 17.76 181 GLU B CA 1
ATOM 4222 C C . GLU B 1 217 ? -76.662 22.380 20.074 1.00 21.14 181 GLU B C 1
ATOM 4223 O O . GLU B 1 217 ? -77.771 22.843 20.358 1.00 18.06 181 GLU B O 1
ATOM 4229 N N . ASN B 1 218 ? -76.302 22.159 18.811 1.00 16.63 182 ASN B N 1
ATOM 4230 C CA . ASN B 1 218 ? -77.220 22.572 17.750 1.00 17.32 182 ASN B CA 1
ATOM 4231 C C . ASN B 1 218 ? -78.139 21.459 17.269 1.00 21.50 182 ASN B C 1
ATOM 4232 O O . ASN B 1 218 ? -78.987 21.710 16.401 1.00 22.39 182 ASN B O 1
ATOM 4237 N N . ASN B 1 219 ? -78.012 20.242 17.793 1.00 20.69 183 ASN B N 1
ATOM 4238 C CA . ASN B 1 219 ? -78.770 19.099 17.280 1.00 21.61 183 ASN B CA 1
ATOM 4239 C C . ASN B 1 219 ? -79.457 18.411 18.446 1.00 22.05 183 ASN B C 1
ATOM 4240 O O . ASN B 1 219 ? -78.817 17.678 19.205 1.00 18.18 183 ASN B O 1
ATOM 4245 N N . LYS B 1 220 ? -80.763 18.609 18.559 1.00 24.04 184 LYS B N 1
ATOM 4246 C CA . LYS B 1 220 ? -81.481 18.144 19.738 1.00 26.52 184 LYS B CA 1
ATOM 4247 C C . LYS B 1 220 ? -81.372 16.633 19.852 1.00 23.06 184 LYS B C 1
ATOM 4248 O O . LYS B 1 220 ? -81.593 15.903 18.878 1.00 20.12 184 LYS B O 1
ATOM 4254 N N . GLY B 1 221 ? -81.000 16.159 21.038 1.00 22.45 185 GLY B N 1
ATOM 4255 C CA . GLY B 1 221 ? -80.843 14.732 21.219 1.00 22.60 185 GLY B CA 1
ATOM 4256 C C . GLY B 1 221 ? -79.546 14.137 20.688 1.00 22.59 185 GLY B C 1
ATOM 4257 O O . GLY B 1 221 ? -79.314 12.946 20.890 1.00 21.05 185 GLY B O 1
ATOM 4258 N N . ALA B 1 222 ? -78.690 14.911 20.013 1.00 20.13 186 ALA B N 1
ATOM 4259 C CA . ALA B 1 222 ? -77.493 14.306 19.424 1.00 18.80 186 ALA B CA 1
ATOM 4260 C C . ALA B 1 222 ? -76.565 13.741 20.500 1.00 15.65 186 ALA B C 1
ATOM 4261 O O . ALA B 1 222 ? -76.419 14.302 21.598 1.00 16.97 186 ALA B O 1
ATOM 4263 N N . ARG B 1 223 ? -75.931 12.616 20.170 1.00 16.77 187 ARG B N 1
ATOM 4264 C CA . ARG B 1 223 ? -74.910 12.012 21.015 1.00 18.95 187 ARG B CA 1
ATOM 4265 C C . ARG B 1 223 ? -73.692 11.760 20.133 1.00 16.79 187 ARG B C 1
ATOM 4266 O O . ARG B 1 223 ? -73.777 11.006 19.160 1.00 17.49 187 ARG B O 1
ATOM 4274 N N . ILE B 1 224 ? -72.585 12.431 20.441 1.00 16.23 188 ILE B N 1
ATOM 4275 C CA . ILE B 1 224 ? -71.411 12.474 19.567 1.00 15.72 188 ILE B CA 1
ATOM 4276 C C . ILE B 1 224 ? -70.364 11.539 20.148 1.00 13.93 188 ILE B C 1
ATOM 4277 O O . ILE B 1 224 ? -69.908 11.748 21.275 1.00 12.48 188 ILE B O 1
ATOM 4282 N N . LEU B 1 225 ? -69.956 10.538 19.375 1.00 14.62 189 LEU B N 1
ATOM 4283 C CA . LEU B 1 225 ? -68.755 9.771 19.683 1.00 14.95 189 LEU B CA 1
ATOM 4284 C C . LEU B 1 225 ? -67.558 10.473 19.046 1.00 15.95 189 LEU B C 1
ATOM 4285 O O . LEU B 1 225 ? -67.491 10.598 17.816 1.00 14.36 189 LEU B O 1
ATOM 4290 N N . VAL B 1 226 ? -66.615 10.918 19.875 1.00 14.02 190 VAL B N 1
ATOM 4291 C CA . VAL B 1 226 ? -65.406 11.601 19.421 1.00 15.23 190 VAL B CA 1
ATOM 4292 C C . VAL B 1 226 ? -64.220 10.694 19.708 1.00 18.79 190 VAL B C 1
ATOM 4293 O O . VAL B 1 226 ? -64.065 10.216 20.834 1.00 16.69 190 VAL B O 1
ATOM 4297 N N . ILE B 1 227 ? -63.383 10.460 18.700 1.00 14.84 191 ILE B N 1
ATOM 4298 C CA . ILE B 1 227 ? -62.241 9.564 18.827 1.00 17.00 191 ILE B CA 1
ATOM 4299 C C . ILE B 1 227 ? -60.992 10.281 18.349 1.00 19.66 191 ILE B C 1
ATOM 4300 O O . ILE B 1 227 ? -60.963 10.797 17.227 1.00 17.55 191 ILE B O 1
ATOM 4305 N N . CYS B 1 228 ? -59.960 10.302 19.191 1.00 16.07 192 CYS B N 1
ATOM 4306 C CA . CYS B 1 228 ? -58.610 10.710 18.808 1.00 17.32 192 CYS B CA 1
ATOM 4307 C C . CYS B 1 228 ? -57.705 9.490 18.915 1.00 20.03 192 CYS B C 1
ATOM 4308 O O . CYS B 1 228 ? -57.553 8.930 20.004 1.00 18.75 192 CYS B O 1
ATOM 4311 N N . ALA B 1 229 ? -57.145 9.051 17.793 1.00 17.49 193 ALA B N 1
ATOM 4312 C CA . ALA B 1 229 ? -56.325 7.834 17.738 1.00 18.18 193 ALA B CA 1
ATOM 4313 C C . ALA B 1 229 ? -55.019 8.149 17.024 1.00 22.56 193 ALA B C 1
ATOM 4314 O O . ALA B 1 229 ? -55.039 8.662 15.903 1.00 19.62 193 ALA B O 1
ATOM 4316 N N . GLU B 1 230 ? -53.888 7.853 17.661 1.00 17.12 194 GLU B N 1
ATOM 4317 C CA . GLU B 1 230 ? -52.600 8.330 17.163 1.00 18.85 194 GLU B CA 1
ATOM 4318 C C . GLU B 1 230 ? -51.543 7.240 17.265 1.00 23.10 194 GLU B C 1
ATOM 4319 O O . GLU B 1 230 ? -51.556 6.422 18.189 1.00 20.25 194 GLU B O 1
ATOM 4325 N N . SER B 1 231 ? -50.615 7.237 16.307 1.00 19.53 195 SER B N 1
ATOM 4326 C CA . SER B 1 231 ? -49.488 6.309 16.360 1.00 21.72 195 SER B CA 1
ATOM 4327 C C . SER B 1 231 ? -48.224 6.969 15.832 1.00 26.52 195 SER B C 1
ATOM 4328 O O . SER B 1 231 ? -48.232 7.581 14.758 1.00 22.21 195 SER B O 1
ATOM 4331 N N . SER B 1 232 ? -47.135 6.824 16.589 1.00 22.77 196 SER B N 1
ATOM 4332 C CA . SER B 1 232 ? -45.821 7.284 16.165 1.00 24.51 196 SER B CA 1
ATOM 4333 C C . SER B 1 232 ? -45.288 6.496 14.969 1.00 22.30 196 SER B C 1
ATOM 4334 O O . SER B 1 232 ? -44.220 6.828 14.450 1.00 23.52 196 SER B O 1
ATOM 4337 N N . ALA B 1 233 ? -45.983 5.447 14.529 1.00 20.88 197 ALA B N 1
ATOM 4338 C CA . ALA B 1 233 ? -45.512 4.697 13.375 1.00 22.44 197 ALA B CA 1
ATOM 4339 C C . ALA B 1 233 ? -45.453 5.538 12.109 1.00 26.02 197 ALA B C 1
ATOM 4340 O O . ALA B 1 233 ? -44.796 5.130 11.149 1.00 22.56 197 ALA B O 1
ATOM 4342 N N . ILE B 1 234 ? -46.161 6.670 12.063 1.00 23.91 198 ILE B N 1
ATOM 4343 C CA . ILE B 1 234 ? -46.153 7.508 10.866 1.00 24.94 198 ILE B CA 1
ATOM 4344 C C . ILE B 1 234 ? -44.831 8.259 10.752 1.00 20.53 198 ILE B C 1
ATOM 4345 O O . ILE B 1 234 ? -44.435 8.640 9.650 1.00 22.70 198 ILE B O 1
ATOM 4350 N N . GLY B 1 235 ? -44.131 8.466 11.873 1.00 19.77 199 GLY B N 1
ATOM 4351 C CA . GLY B 1 235 ? -42.902 9.233 11.908 1.00 22.31 199 GLY B CA 1
ATOM 4352 C C . GLY B 1 235 ? -41.680 8.464 12.411 1.00 25.27 199 GLY B C 1
ATOM 4353 O O . GLY B 1 235 ? -40.582 9.021 12.475 1.00 23.77 199 GLY B O 1
ATOM 4354 N N . PHE B 1 236 ? -41.846 7.202 12.784 1.00 22.13 200 PHE B N 1
ATOM 4355 C CA . PHE B 1 236 ? -40.695 6.402 13.211 1.00 26.57 200 PHE B CA 1
ATOM 4356 C C . PHE B 1 236 ? -39.674 6.271 12.080 1.00 23.93 200 PHE B C 1
ATOM 4357 O O . PHE B 1 236 ? -40.024 5.903 10.951 1.00 25.57 200 PHE B O 1
ATOM 4365 N N . ARG B 1 237 ? -38.403 6.498 12.397 1.00 22.17 201 ARG B N 1
ATOM 4366 C CA . ARG B 1 237 ? -37.347 6.253 11.415 1.00 25.57 201 ARG B CA 1
ATOM 4367 C C . ARG B 1 237 ? -36.034 6.062 12.160 1.00 28.12 201 ARG B C 1
ATOM 4368 O O . ARG B 1 237 ? -35.908 6.439 13.327 1.00 26.15 201 ARG B O 1
ATOM 4376 N N . GLY B 1 238 ? -35.052 5.488 11.458 1.00 30.03 202 GLY B N 1
ATOM 4377 C CA . GLY B 1 238 ? -33.718 5.308 11.996 1.00 26.34 202 GLY B CA 1
ATOM 4378 C C . GLY B 1 238 ? -32.971 6.609 12.237 1.00 29.43 202 GLY B C 1
ATOM 4379 O O . GLY B 1 238 ? -33.365 7.685 11.776 1.00 29.30 202 GLY B O 1
ATOM 4380 N N . PRO B 1 239 ? -31.884 6.537 12.999 1.00 30.81 203 PRO B N 1
ATOM 4381 C CA . PRO B 1 239 ? -31.134 7.749 13.340 1.00 33.21 203 PRO B CA 1
ATOM 4382 C C . PRO B 1 239 ? -30.174 8.162 12.227 1.00 37.95 203 PRO B C 1
ATOM 4383 O O . PRO B 1 239 ? -29.827 7.389 11.334 1.00 41.83 203 PRO B O 1
ATOM 4387 N N . SER B 1 240 ? -29.764 9.422 12.288 1.00 36.55 204 SER B N 1
ATOM 4388 C CA . SER B 1 240 ? -28.850 9.989 11.305 1.00 36.82 204 SER B CA 1
ATOM 4389 C C . SER B 1 240 ? -28.042 11.081 11.975 1.00 44.36 204 SER B C 1
ATOM 4390 O O . SER B 1 240 ? -28.617 11.966 12.614 1.00 40.78 204 SER B O 1
ATOM 4393 N N . GLU B 1 241 ? -26.716 11.022 11.820 1.00 45.83 205 GLU B N 1
ATOM 4394 C CA . GLU B 1 241 ? -25.855 12.039 12.419 1.00 46.42 205 GLU B CA 1
ATOM 4395 C C . GLU B 1 241 ? -26.003 13.390 11.737 1.00 40.23 205 GLU B C 1
ATOM 4396 O O . GLU B 1 241 ? -25.644 14.414 12.330 1.00 44.16 205 GLU B O 1
ATOM 4402 N N . SER B 1 242 ? -26.539 13.424 10.519 1.00 42.40 206 SER B N 1
ATOM 4403 C CA . SER B 1 242 ? -26.823 14.709 9.895 1.00 43.61 206 SER B CA 1
ATOM 4404 C C . SER B 1 242 ? -28.222 15.232 10.216 1.00 44.58 206 SER B C 1
ATOM 4405 O O . SER B 1 242 ? -28.579 16.317 9.746 1.00 49.14 206 SER B O 1
ATOM 4408 N N . HIS B 1 243 ? -29.010 14.512 11.025 1.00 48.18 207 HIS B N 1
ATOM 4409 C CA . HIS B 1 243 ? -30.341 14.970 11.438 1.00 44.10 207 HIS B CA 1
ATOM 4410 C C . HIS B 1 243 ? -30.579 14.650 12.913 1.00 41.44 207 HIS B C 1
ATOM 4411 O O . HIS B 1 243 ? -31.492 13.920 13.282 1.00 40.03 207 HIS B O 1
ATOM 4418 N N . VAL B 1 244 ? -29.735 15.220 13.773 1.00 39.98 208 VAL B N 1
ATOM 4419 C CA . VAL B 1 244 ? -29.797 14.918 15.196 1.00 41.70 208 VAL B CA 1
ATOM 4420 C C . VAL B 1 244 ? -31.108 15.403 15.791 1.00 38.91 208 VAL B C 1
ATOM 4421 O O . VAL B 1 244 ? -31.644 14.787 16.722 1.00 36.76 208 VAL B O 1
ATOM 4425 N N . ASP B 1 245 ? -31.665 16.491 15.256 1.00 38.05 209 ASP B N 1
ATOM 4426 C CA . ASP B 1 245 ? -32.894 17.033 15.824 1.00 42.31 209 ASP B CA 1
ATOM 4427 C C . ASP B 1 245 ? -34.076 16.059 15.726 1.00 36.98 209 ASP B C 1
ATOM 4428 O O . ASP B 1 245 ? -34.998 16.157 16.543 1.00 39.04 209 ASP B O 1
ATOM 4433 N N . ASN B 1 246 ? -34.063 15.109 14.773 1.00 33.10 210 ASN B N 1
ATOM 4434 C CA . ASN B 1 246 ? -35.148 14.134 14.666 1.00 34.45 210 ASN B CA 1
ATOM 4435 C C . ASN B 1 246 ? -35.166 13.153 15.832 1.00 32.28 210 ASN B C 1
ATOM 4436 O O . ASN B 1 246 ? -36.199 12.499 16.077 1.00 31.94 210 ASN B O 1
ATOM 4441 N N . LEU B 1 247 ? -34.048 13.037 16.557 1.00 31.12 211 LEU B N 1
ATOM 4442 C CA . LEU B 1 247 ? -34.024 12.168 17.726 1.00 30.16 211 LEU B CA 1
ATOM 4443 C C . LEU B 1 247 ? -35.037 12.611 18.770 1.00 27.67 211 LEU B C 1
ATOM 4444 O O . LEU B 1 247 ? -35.564 11.769 19.505 1.00 31.72 211 LEU B O 1
ATOM 4449 N N . VAL B 1 248 ? -35.287 13.922 18.879 1.00 28.37 212 VAL B N 1
ATOM 4450 C CA . VAL B 1 248 ? -36.332 14.421 19.778 1.00 30.33 212 VAL B CA 1
ATOM 4451 C C . VAL B 1 248 ? -37.665 13.723 19.489 1.00 29.75 212 VAL B C 1
ATOM 4452 O O . VAL B 1 248 ? -38.337 13.190 20.394 1.00 28.73 212 VAL B O 1
ATOM 4456 N N . ALA B 1 249 ? -38.040 13.667 18.211 1.00 25.68 213 ALA B N 1
ATOM 4457 C CA . ALA B 1 249 ? -39.289 13.011 17.843 1.00 26.84 213 ALA B CA 1
ATOM 4458 C C . ALA B 1 249 ? -39.243 11.534 18.185 1.00 29.03 213 ALA B C 1
ATOM 4459 O O . ALA B 1 249 ? -40.241 10.966 18.654 1.00 25.16 213 ALA B O 1
ATOM 4461 N N . GLN B 1 250 ? -38.091 10.890 17.957 1.00 24.24 214 GLN B N 1
ATOM 4462 C CA . GLN B 1 250 ? -38.002 9.459 18.251 1.00 24.19 214 GLN B CA 1
ATOM 4463 C C . GLN B 1 250 ? -38.053 9.162 19.749 1.00 21.04 214 GLN B C 1
ATOM 4464 O O . GLN B 1 250 ? -38.399 8.038 20.142 1.00 23.84 214 GLN B O 1
ATOM 4470 N N . ALA B 1 251 ? -37.733 10.126 20.556 1.00 22.15 215 ALA B N 1
ATOM 4471 C CA . ALA B 1 251 ? -37.777 9.981 21.973 1.00 26.85 215 ALA B CA 1
ATOM 4472 C C . ALA B 1 251 ? -39.159 10.239 22.606 1.00 29.66 215 ALA B C 1
ATOM 4473 O O . ALA B 1 251 ? -39.463 9.735 23.636 1.00 27.29 215 ALA B O 1
ATOM 4475 N N . LEU B 1 252 ? -39.934 11.056 21.949 1.00 25.20 216 LEU B N 1
ATOM 4476 C CA . LEU B 1 252 ? -41.165 11.568 22.449 1.00 25.72 216 LEU B CA 1
ATOM 4477 C C . LEU B 1 252 ? -42.520 10.929 22.178 1.00 25.96 216 LEU B C 1
ATOM 4478 O O . LEU B 1 252 ? -43.328 10.799 23.066 1.00 22.74 216 LEU B O 1
ATOM 4483 N N . PHE B 1 253 ? -42.767 10.573 20.945 1.00 22.31 217 PHE B N 1
ATOM 4484 C CA . PHE B 1 253 ? -44.063 10.085 20.563 1.00 23.53 217 PHE B CA 1
ATOM 4485 C C . PHE B 1 253 ? -44.444 8.663 20.888 1.00 24.42 217 PHE B C 1
ATOM 4486 O O . PHE B 1 253 ? -43.643 7.804 20.718 1.00 23.37 217 PHE B O 1
ATOM 4494 N N . GLY B 1 254 ? -45.672 8.474 21.364 1.00 23.96 218 GLY B N 1
ATOM 4495 C CA . GLY B 1 254 ? -46.190 7.152 21.651 1.00 20.94 218 GLY B CA 1
ATOM 4496 C C . GLY B 1 254 ? -47.553 6.975 21.007 1.00 22.24 218 GLY B C 1
ATOM 4497 O O . GLY B 1 254 ? -48.027 7.839 20.272 1.00 24.10 218 GLY B O 1
ATOM 4498 N N . ASP B 1 255 ? -48.163 5.829 21.284 1.00 19.83 219 ASP B N 1
ATOM 4499 C CA . ASP B 1 255 ? -49.376 5.436 20.586 1.00 19.06 219 ASP B CA 1
ATOM 4500 C C . ASP B 1 255 ? -50.534 5.279 21.565 1.00 22.72 219 ASP B C 1
ATOM 4501 O O . ASP B 1 255 ? -50.351 4.810 22.686 1.00 18.85 219 ASP B O 1
ATOM 4506 N N . GLY B 1 256 ? -51.733 5.643 21.127 1.00 19.92 220 GLY B N 1
ATOM 4507 C CA . GLY B 1 256 ? -52.898 5.491 21.986 1.00 20.05 220 GLY B CA 1
ATOM 4508 C C . GLY B 1 256 ? -54.108 6.122 21.343 1.00 22.90 220 GLY B C 1
ATOM 4509 O O . GLY B 1 256 ? -54.008 6.879 20.374 1.00 19.10 220 GLY B O 1
ATOM 4510 N N . ALA B 1 257 ? -55.271 5.790 21.899 1.00 19.13 221 ALA B N 1
ATOM 4511 C CA . ALA B 1 257 ? -56.532 6.347 21.419 1.00 15.54 221 ALA B CA 1
ATOM 4512 C C . ALA B 1 257 ? -57.416 6.666 22.610 1.00 19.61 221 ALA B C 1
ATOM 4513 O O . ALA B 1 257 ? -57.415 5.942 23.611 1.00 15.45 221 ALA B O 1
ATOM 4515 N N . ALA B 1 258 ? -58.162 7.758 22.495 1.00 13.76 222 ALA B N 1
ATOM 4516 C CA . ALA B 1 258 ? -59.116 8.179 23.505 1.00 15.27 222 ALA B CA 1
ATOM 4517 C C . ALA B 1 258 ? -60.441 8.435 22.815 1.00 18.05 222 ALA B C 1
ATOM 4518 O O . ALA B 1 258 ? -60.480 8.875 21.660 1.00 17.59 222 ALA B O 1
ATOM 4520 N N . ALA B 1 259 ? -61.526 8.127 23.518 1.00 16.77 223 ALA B N 1
ATOM 4521 C CA . ALA B 1 259 ? -62.881 8.316 23.003 1.00 17.28 223 ALA B CA 1
ATOM 4522 C C . ALA B 1 259 ? -63.740 8.983 24.065 1.00 18.73 223 ALA B C 1
ATOM 4523 O O . ALA B 1 259 ? -63.634 8.661 25.255 1.00 16.58 223 ALA B O 1
ATOM 4525 N N . ILE B 1 260 ? -64.600 9.906 23.641 1.00 15.39 224 ILE B N 1
ATOM 4526 C CA . ILE B 1 260 ? -65.548 10.519 24.563 1.00 16.32 224 ILE B CA 1
ATOM 4527 C C . ILE B 1 260 ? -66.918 10.497 23.907 1.00 16.01 224 ILE B C 1
ATOM 4528 O O . ILE B 1 260 ? -67.041 10.441 22.677 1.00 14.90 224 ILE B O 1
ATOM 4533 N N . ILE B 1 261 ? -67.954 10.483 24.749 1.00 15.96 225 ILE B N 1
ATOM 4534 C CA . ILE B 1 261 ? -69.329 10.705 24.321 1.00 14.65 225 ILE B CA 1
ATOM 4535 C C . ILE B 1 261 ? -69.704 12.113 24.744 1.00 13.71 225 ILE B C 1
ATOM 4536 O O . ILE B 1 261 ? -69.531 12.467 25.912 1.00 15.87 225 ILE B O 1
ATOM 4541 N N . VAL B 1 262 ? -70.227 12.917 23.809 1.00 14.04 226 VAL B N 1
ATOM 4542 C CA . VAL B 1 262 ? -70.597 14.301 24.094 1.00 12.73 226 VAL B CA 1
ATOM 4543 C C . VAL B 1 262 ? -72.079 14.475 23.776 1.00 14.57 226 VAL B C 1
ATOM 4544 O O . VAL B 1 262 ? -72.575 13.944 22.776 1.00 14.29 226 VAL B O 1
ATOM 4548 N N . GLY B 1 263 ? -72.789 15.196 24.631 1.00 17.45 227 GLY B N 1
ATOM 4549 C CA . GLY B 1 263 ? -74.202 15.447 24.378 1.00 17.60 227 GLY B CA 1
ATOM 4550 C C . GLY B 1 263 ? -74.723 16.519 25.310 1.00 19.65 227 GLY B C 1
ATOM 4551 O O . GLY B 1 263 ? -74.154 16.767 26.374 1.00 16.76 227 GLY B O 1
ATOM 4552 N N . SER B 1 264 ? -75.789 17.186 24.872 1.00 17.65 228 SER B N 1
ATOM 4553 C CA . SER B 1 264 ? -76.524 18.112 25.721 1.00 19.73 228 SER B CA 1
ATOM 4554 C C . SER B 1 264 ? -77.758 17.421 26.286 1.00 20.37 228 SER B C 1
ATOM 4555 O O . SER B 1 264 ? -78.247 16.428 25.735 1.00 18.52 228 SER B O 1
ATOM 4558 N N . ASN B 1 265 ? -78.260 17.966 27.396 1.00 23.91 229 ASN B N 1
ATOM 4559 C CA . ASN B 1 265 ? -79.533 17.522 27.972 1.00 25.64 229 ASN B CA 1
ATOM 4560 C C . ASN B 1 265 ? -79.461 16.069 28.441 1.00 21.77 229 ASN B C 1
ATOM 4561 O O . ASN B 1 265 ? -80.087 15.176 27.851 1.00 21.51 229 ASN B O 1
ATOM 4566 N N . PRO B 1 266 ? -78.729 15.799 29.516 1.00 19.92 230 PRO B N 1
ATOM 4567 C CA . PRO B 1 266 ? -78.499 14.415 29.920 1.00 21.21 230 PRO B CA 1
ATOM 4568 C C . PRO B 1 266 ? -79.767 13.753 30.461 1.00 25.00 230 PRO B C 1
ATOM 4569 O O . PRO B 1 266 ? -80.637 14.399 31.046 1.00 25.93 230 PRO B O 1
ATOM 4573 N N . LYS B 1 267 ? -79.881 12.454 30.233 1.00 24.50 231 LYS B N 1
ATOM 4574 C CA . LYS B 1 267 ? -81.075 11.725 30.660 1.00 29.96 231 LYS B CA 1
ATOM 4575 C C . LYS B 1 267 ? -81.010 11.459 32.161 1.00 29.21 231 LYS B C 1
ATOM 4576 O O . LYS B 1 267 ? -80.087 10.776 32.619 1.00 29.47 231 LYS B O 1
ATOM 4582 N N . PRO B 1 268 ? -81.936 11.993 32.955 1.00 34.46 232 PRO B N 1
ATOM 4583 C CA . PRO B 1 268 ? -81.835 11.838 34.412 1.00 34.13 232 PRO B CA 1
ATOM 4584 C C . PRO B 1 268 ? -81.880 10.371 34.813 1.00 33.79 232 PRO B C 1
ATOM 4585 O O . PRO B 1 268 ? -82.660 9.578 34.271 1.00 34.03 232 PRO B O 1
ATOM 4589 N N . GLY B 1 269 ? -80.986 10.005 35.730 1.00 37.65 233 GLY B N 1
ATOM 4590 C CA . GLY B 1 269 ? -80.873 8.637 36.180 1.00 35.13 233 GLY B CA 1
ATOM 4591 C C . GLY B 1 269 ? -80.314 7.659 35.173 1.00 40.11 233 GLY B C 1
ATOM 4592 O O . GLY B 1 269 ? -80.199 6.473 35.497 1.00 44.11 233 GLY B O 1
ATOM 4593 N N . LEU B 1 270 ? -79.978 8.093 33.960 1.00 32.49 234 LEU B N 1
ATOM 4594 C CA . LEU B 1 270 ? -79.362 7.186 32.998 1.00 32.66 234 LEU B CA 1
ATOM 4595 C C . LEU B 1 270 ? -77.956 7.617 32.619 1.00 29.98 234 LEU B C 1
ATOM 4596 O O . LEU B 1 270 ? -77.043 6.787 32.604 1.00 30.47 234 LEU B O 1
ATOM 4601 N N . GLU B 1 271 ? -77.762 8.890 32.293 1.00 24.83 235 GLU B N 1
ATOM 4602 C CA . GLU B 1 271 ? -76.451 9.404 31.931 1.00 29.37 235 GLU B CA 1
ATOM 4603 C C . GLU B 1 271 ? -75.857 10.125 33.125 1.00 29.98 235 GLU B C 1
ATOM 4604 O O . GLU B 1 271 ? -76.581 10.681 33.949 1.00 30.84 235 GLU B O 1
ATOM 4610 N N . LYS B 1 272 ? -74.532 10.092 33.233 1.00 26.40 236 LYS B N 1
ATOM 4611 C CA . LYS B 1 272 ? -73.835 10.728 34.348 1.00 24.79 236 LYS B CA 1
ATOM 4612 C C . LYS B 1 272 ? -72.758 11.647 33.790 1.00 22.30 236 LYS B C 1
ATOM 4613 O O . LYS B 1 272 ? -71.656 11.179 33.454 1.00 23.76 236 LYS B O 1
ATOM 4619 N N . PRO B 1 273 ? -73.049 12.937 33.654 1.00 23.09 237 PRO B N 1
ATOM 4620 C CA . PRO B 1 273 ? -72.074 13.866 33.069 1.00 22.10 237 PRO B CA 1
ATOM 4621 C C . PRO B 1 273 ? -70.782 13.882 33.862 1.00 22.92 237 PRO B C 1
ATOM 4622 O O . PRO B 1 273 ? -70.790 13.787 35.085 1.00 22.30 237 PRO B O 1
ATOM 4626 N N . VAL B 1 274 ? -69.669 14.001 33.149 1.00 18.88 238 VAL B N 1
ATOM 4627 C CA . VAL B 1 274 ? -68.329 14.058 33.748 1.00 19.07 238 VAL B CA 1
ATOM 4628 C C . VAL B 1 274 ? -67.780 15.479 33.745 1.00 21.13 238 VAL B C 1
ATOM 4629 O O . VAL B 1 274 ? -67.221 15.944 34.737 1.00 17.72 238 VAL B O 1
ATOM 4633 N N . PHE B 1 275 ? -67.921 16.187 32.619 1.00 12.85 239 PHE B N 1
ATOM 4634 C CA . PHE B 1 275 ? -67.491 17.568 32.492 1.00 19.02 239 PHE B CA 1
ATOM 4635 C C . PHE B 1 275 ? -68.499 18.287 31.613 1.00 18.80 239 PHE B C 1
ATOM 4636 O O . PHE B 1 275 ? -69.222 17.671 30.834 1.00 18.59 239 PHE B O 1
ATOM 4644 N N . GLU B 1 276 ? -68.511 19.605 31.728 1.00 18.44 240 GLU B N 1
ATOM 4645 C CA . GLU B 1 276 ? -69.258 20.470 30.834 1.00 18.39 240 GLU B CA 1
ATOM 4646 C C . GLU B 1 276 ? -68.267 21.251 29.988 1.00 17.19 240 GLU B C 1
ATOM 4647 O O . GLU B 1 276 ? -67.275 21.762 30.519 1.00 16.35 240 GLU B O 1
ATOM 4653 N N . ILE B 1 277 ? -68.515 21.339 28.682 1.00 15.67 241 ILE B N 1
ATOM 4654 C CA . ILE B 1 277 ? -67.658 22.144 27.815 1.00 16.59 241 ILE B CA 1
ATOM 4655 C C . ILE B 1 277 ? -68.241 23.549 27.836 1.00 18.35 241 ILE B C 1
ATOM 4656 O O . ILE B 1 277 ? -69.238 23.831 27.170 1.00 14.55 241 ILE B O 1
ATOM 4661 N N . VAL B 1 278 ? -67.626 24.425 28.622 1.00 16.05 242 VAL B N 1
ATOM 4662 C CA . VAL B 1 278 ? -68.160 25.774 28.795 1.00 17.53 242 VAL B CA 1
ATOM 4663 C C . VAL B 1 278 ? -67.859 26.636 27.580 1.00 18.54 242 VAL B C 1
ATOM 4664 O O . VAL B 1 278 ? -68.721 27.384 27.110 1.00 18.79 242 VAL B O 1
ATOM 4668 N N . SER B 1 279 ? -66.637 26.575 27.063 1.00 17.62 243 SER B N 1
ATOM 4669 C CA . SER B 1 279 ? -66.295 27.399 25.903 1.00 18.64 243 SER B CA 1
ATOM 4670 C C . SER B 1 279 ? -65.041 26.822 25.277 1.00 19.75 243 SER B C 1
ATOM 4671 O O . SER B 1 279 ? -64.317 26.050 25.908 1.00 17.27 243 SER B O 1
ATOM 4674 N N . ALA B 1 280 ? -64.796 27.189 24.023 1.00 18.81 244 ALA B N 1
ATOM 4675 C CA . ALA B 1 280 ? -63.619 26.673 23.330 1.00 21.39 244 ALA B CA 1
ATOM 4676 C C . ALA B 1 280 ? -63.202 27.686 22.281 1.00 22.25 244 ALA B C 1
ATOM 4677 O O . ALA B 1 280 ? -64.057 28.212 21.565 1.00 19.40 244 ALA B O 1
ATOM 4679 N N . ALA B 1 281 ? -61.904 27.973 22.200 1.00 17.55 245 ALA B N 1
ATOM 4680 C CA . ALA B 1 281 ? -61.440 28.966 21.240 1.00 18.96 245 ALA B CA 1
ATOM 4681 C C . ALA B 1 281 ? -60.028 28.615 20.798 1.00 19.26 245 ALA B C 1
ATOM 4682 O O . ALA B 1 281 ? -59.220 28.123 21.586 1.00 17.43 245 ALA B O 1
ATOM 4684 N N . GLN B 1 282 ? -59.744 28.893 19.539 1.00 17.17 246 GLN B N 1
ATOM 4685 C CA . GLN B 1 282 ? -58.454 28.633 18.922 1.00 17.27 246 GLN B CA 1
ATOM 4686 C C . GLN B 1 282 ? -57.759 29.958 18.633 1.00 20.71 246 GLN B C 1
ATOM 4687 O O . GLN B 1 282 ? -58.411 30.983 18.398 1.00 16.51 246 GLN B O 1
ATOM 4693 N N . THR B 1 283 ? -56.428 29.936 18.636 1.00 16.98 247 THR B N 1
ATOM 4694 C CA . THR B 1 283 ? -55.650 31.042 18.093 1.00 19.73 247 THR B CA 1
ATOM 4695 C C . THR B 1 283 ? -54.337 30.456 17.592 1.00 19.77 247 THR B C 1
ATOM 4696 O O . THR B 1 283 ? -54.098 29.251 17.708 1.00 18.00 247 THR B O 1
ATOM 4700 N N . PHE B 1 284 ? -53.476 31.299 17.029 1.00 20.26 248 PHE B N 1
ATOM 4701 C CA . PHE B 1 284 ? -52.096 30.851 16.848 1.00 23.44 248 PHE B CA 1
ATOM 4702 C C . PHE B 1 284 ? -51.146 32.027 17.027 1.00 23.78 248 PHE B C 1
ATOM 4703 O O . PHE B 1 284 ? -51.546 33.187 16.945 1.00 21.96 248 PHE B O 1
ATOM 4711 N N . VAL B 1 285 ? -49.886 31.708 17.321 1.00 23.27 249 VAL B N 1
ATOM 4712 C CA . VAL B 1 285 ? -48.821 32.713 17.428 1.00 24.76 249 VAL B CA 1
ATOM 4713 C C . VAL B 1 285 ? -48.308 33.039 16.028 1.00 23.70 249 VAL B C 1
ATOM 4714 O O . VAL B 1 285 ? -47.819 32.140 15.321 1.00 25.88 249 VAL B O 1
ATOM 4718 N N . PRO B 1 286 ? -48.390 34.295 15.590 1.00 27.33 250 PRO B N 1
ATOM 4719 C CA . PRO B 1 286 ? -47.936 34.631 14.232 1.00 30.94 250 PRO B CA 1
ATOM 4720 C C . PRO B 1 286 ? -46.486 34.199 13.992 1.00 33.47 250 PRO B C 1
ATOM 4721 O O . PRO B 1 286 ? -45.618 34.336 14.861 1.00 29.67 250 PRO B O 1
ATOM 4725 N N . ASN B 1 287 ? -46.253 33.629 12.806 1.00 33.82 251 ASN B N 1
ATOM 4726 C CA . ASN B 1 287 ? -45.000 33.011 12.364 1.00 38.18 251 ASN B CA 1
ATOM 4727 C C . ASN B 1 287 ? -44.704 31.682 13.041 1.00 37.64 251 ASN B C 1
ATOM 4728 O O . ASN B 1 287 ? -43.583 31.172 12.907 1.00 38.97 251 ASN B O 1
ATOM 4733 N N . GLY B 1 288 ? -45.678 31.087 13.737 1.00 31.62 252 GLY B N 1
ATOM 4734 C CA . GLY B 1 288 ? -45.433 29.830 14.417 1.00 27.54 252 GLY B CA 1
ATOM 4735 C C . GLY B 1 288 ? -45.067 28.689 13.492 1.00 27.78 252 GLY B C 1
ATOM 4736 O O . GLY B 1 288 ? -44.428 27.729 13.934 1.00 27.86 252 GLY B O 1
ATOM 4737 N N . ASP B 1 289 ? -45.455 28.764 12.214 1.00 27.36 253 ASP B N 1
ATOM 4738 C CA . ASP B 1 289 ? -45.112 27.688 11.287 1.00 31.05 253 ASP B CA 1
ATOM 4739 C C . ASP B 1 289 ? -43.615 27.622 11.004 1.00 30.87 253 ASP B C 1
ATOM 4740 O O . ASP B 1 289 ? -43.134 26.578 10.554 1.00 35.68 253 ASP B O 1
ATOM 4745 N N . CYS B 1 290 ? -42.876 28.708 11.261 1.00 32.69 254 CYS B N 1
ATOM 4746 C CA . CYS B 1 290 ? -41.416 28.662 11.195 1.00 34.51 254 CYS B CA 1
ATOM 4747 C C . CYS B 1 290 ? -40.829 27.911 12.368 1.00 35.52 254 CYS B C 1
ATOM 4748 O O . CYS B 1 290 ? -39.664 27.509 12.313 1.00 38.63 254 CYS B O 1
ATOM 4751 N N . HIS B 1 291 ? -41.601 27.717 13.430 1.00 30.26 255 HIS B N 1
ATOM 4752 C CA . HIS B 1 291 ? -41.080 27.023 14.592 1.00 31.18 255 HIS B CA 1
ATOM 4753 C C . HIS B 1 291 ? -41.590 25.608 14.761 1.00 30.65 255 HIS B C 1
ATOM 4754 O O . HIS B 1 291 ? -40.910 24.808 15.404 1.00 28.25 255 HIS B O 1
ATOM 4761 N N . LEU B 1 292 ? -42.767 25.270 14.231 1.00 25.55 256 LEU B N 1
ATOM 4762 C CA . LEU B 1 292 ? -43.318 23.940 14.494 1.00 22.60 256 LEU B CA 1
ATOM 4763 C C . LEU B 1 292 ? -44.115 23.496 13.280 1.00 24.04 256 LEU B C 1
ATOM 4764 O O . LEU B 1 292 ? -45.175 24.061 13.002 1.00 22.08 256 LEU B O 1
ATOM 4769 N N . ALA B 1 293 ? -43.643 22.455 12.599 1.00 21.37 257 ALA B N 1
ATOM 4770 C CA . ALA B 1 293 ? -44.284 22.018 11.366 1.00 22.24 257 ALA B CA 1
ATOM 4771 C C . ALA B 1 293 ? -43.916 20.569 11.085 1.00 23.77 257 ALA B C 1
ATOM 4772 O O . ALA B 1 293 ? -42.842 20.100 11.467 1.00 23.54 257 ALA B O 1
ATOM 4774 N N . LEU B 1 294 ? -44.824 19.865 10.413 1.00 20.29 258 LEU B N 1
ATOM 4775 C CA . LEU B 1 294 ? -44.638 18.457 10.079 1.00 22.07 258 LEU B CA 1
ATOM 4776 C C . LEU B 1 294 ? -45.165 18.225 8.673 1.00 23.84 258 LEU B C 1
ATOM 4777 O O . LEU B 1 294 ? -46.297 18.599 8.373 1.00 27.09 258 LEU B O 1
ATOM 4782 N N . HIS B 1 295 ? -44.368 17.593 7.819 1.00 21.52 259 HIS B N 1
ATOM 4783 C CA . HIS B 1 295 ? -44.741 17.410 6.422 1.00 21.01 259 HIS B CA 1
ATOM 4784 C C . HIS B 1 295 ? -44.876 15.935 6.115 1.00 21.32 259 HIS B C 1
ATOM 4785 O O . HIS B 1 295 ? -44.056 15.128 6.564 1.00 22.56 259 HIS B O 1
ATOM 4792 N N . LEU B 1 296 ? -45.907 15.580 5.345 1.00 17.00 260 LEU B N 1
ATOM 4793 C CA . LEU B 1 296 ? -46.104 14.194 4.945 1.00 20.42 260 LEU B CA 1
ATOM 4794 C C . LEU B 1 296 ? -45.410 13.982 3.607 1.00 23.56 260 LEU B C 1
ATOM 4795 O O . LEU B 1 296 ? -45.763 14.624 2.615 1.00 19.17 260 LEU B O 1
ATOM 4800 N N . ARG B 1 297 ? -44.425 13.087 3.584 1.00 23.50 261 ARG B N 1
ATOM 4801 C CA . ARG B 1 297 ? -43.525 12.906 2.449 1.00 20.53 261 ARG B CA 1
ATOM 4802 C C . ARG B 1 297 ? -43.478 11.432 2.093 1.00 23.06 261 ARG B C 1
ATOM 4803 O O . ARG B 1 297 ? -44.093 10.595 2.757 1.00 18.94 261 ARG B O 1
ATOM 4811 N N . GLU B 1 298 ? -42.714 11.101 1.048 1.00 20.25 262 GLU B N 1
ATOM 4812 C CA . GLU B 1 298 ? -42.528 9.690 0.710 1.00 22.17 262 GLU B CA 1
ATOM 4813 C C . GLU B 1 298 ? -41.837 8.932 1.847 1.00 17.00 262 GLU B C 1
ATOM 4814 O O . GLU B 1 298 ? -42.004 7.713 1.973 1.00 23.54 262 GLU B O 1
ATOM 4820 N N . MET B 1 299 ? -41.071 9.629 2.676 1.00 20.31 263 MET B N 1
ATOM 4821 C CA . MET B 1 299 ? -40.431 9.010 3.832 1.00 24.10 263 MET B CA 1
ATOM 4822 C C . MET B 1 299 ? -41.323 9.011 5.084 1.00 26.36 263 MET B C 1
ATOM 4823 O O . MET B 1 299 ? -40.813 8.809 6.193 1.00 23.89 263 MET B O 1
ATOM 4828 N N . GLY B 1 300 ? -42.624 9.269 4.943 1.00 20.73 264 GLY B N 1
ATOM 4829 C CA . GLY B 1 300 ? -43.483 9.411 6.127 1.00 19.13 264 GLY B CA 1
ATOM 4830 C C . GLY B 1 300 ? -43.515 10.838 6.642 1.00 22.81 264 GLY B C 1
ATOM 4831 O O . GLY B 1 300 ? -43.231 11.808 5.927 1.00 20.47 264 GLY B O 1
ATOM 4832 N N . LEU B 1 301 ? -43.855 10.971 7.914 1.00 21.14 265 LEU B N 1
ATOM 4833 C CA . LEU B 1 301 ? -44.060 12.293 8.487 1.00 18.56 265 LEU B CA 1
ATOM 4834 C C . LEU B 1 301 ? -42.750 12.844 9.015 1.00 24.37 265 LEU B C 1
ATOM 4835 O O . LEU B 1 301 ? -42.065 12.179 9.793 1.00 22.83 265 LEU B O 1
ATOM 4840 N N . THR B 1 302 ? -42.429 14.075 8.642 1.00 19.77 266 THR B N 1
ATOM 4841 C CA . THR B 1 302 ? -41.221 14.725 9.130 1.00 23.64 266 THR B CA 1
ATOM 4842 C C . THR B 1 302 ? -41.553 15.606 10.318 1.00 26.70 266 THR B C 1
ATOM 4843 O O . THR B 1 302 ? -42.720 15.814 10.660 1.00 27.84 266 THR B O 1
ATOM 4847 N N . PHE B 1 303 ? -40.507 16.166 10.926 1.00 23.56 267 PHE B N 1
ATOM 4848 C CA . PHE B 1 303 ? -40.636 16.839 12.220 1.00 25.64 267 PHE B CA 1
ATOM 4849 C C . PHE B 1 303 ? -39.723 18.047 12.260 1.00 27.59 267 PHE B C 1
ATOM 4850 O O . PHE B 1 303 ? -38.500 17.894 12.217 1.00 29.46 267 PHE B O 1
ATOM 4858 N N . HIS B 1 304 ? -40.301 19.244 12.349 1.00 23.87 268 HIS B N 1
ATOM 4859 C CA . HIS B 1 304 ? -39.527 20.477 12.444 1.00 26.79 268 HIS B CA 1
ATOM 4860 C C . HIS B 1 304 ? -39.985 21.209 13.691 1.00 29.72 268 HIS B C 1
ATOM 4861 O O . HIS B 1 304 ? -41.136 21.650 13.768 1.00 27.32 268 HIS B O 1
ATOM 4868 N N . CYS B 1 305 ? -39.083 21.361 14.655 1.00 26.37 269 CYS B N 1
ATOM 4869 C CA . CYS B 1 305 ? -39.445 21.954 15.941 1.00 31.48 269 CYS B CA 1
ATOM 4870 C C . CYS B 1 305 ? -38.231 22.712 16.462 1.00 34.63 269 CYS B C 1
ATOM 4871 O O . CYS B 1 305 ? -37.220 22.091 16.787 1.00 35.09 269 CYS B O 1
ATOM 4874 N N . THR B 1 306 ? -38.305 24.007 16.556 1.00 30.61 270 THR B N 1
ATOM 4875 C CA . THR B 1 306 ? -37.166 24.731 17.044 1.00 33.45 270 THR B CA 1
ATOM 4876 C C . THR B 1 306 ? -37.120 24.833 18.548 1.00 37.55 270 THR B C 1
ATOM 4877 O O . THR B 1 306 ? -38.078 24.565 19.225 1.00 31.20 270 THR B O 1
ATOM 4881 N N . LYS B 1 307 ? -35.976 25.255 19.045 1.00 32.42 271 LYS B N 1
ATOM 4882 C CA . LYS B 1 307 ? -35.769 25.407 20.451 1.00 37.78 271 LYS B CA 1
ATOM 4883 C C . LYS B 1 307 ? -36.581 26.546 21.003 1.00 35.05 271 LYS B C 1
ATOM 4884 O O . LYS B 1 307 ? -36.765 26.621 22.158 1.00 36.38 271 LYS B O 1
ATOM 4888 N N . ASP B 1 308 ? -37.077 27.413 20.159 1.00 33.78 272 ASP B N 1
ATOM 4889 C CA . ASP B 1 308 ? -37.908 28.507 20.609 1.00 34.56 272 ASP B CA 1
ATOM 4890 C C . ASP B 1 308 ? -39.354 28.087 20.957 1.00 31.83 272 ASP B C 1
ATOM 4891 O O . ASP B 1 308 ? -40.097 28.883 21.440 1.00 28.50 272 ASP B O 1
ATOM 4896 N N . VAL B 1 309 ? -39.728 26.848 20.681 1.00 30.09 273 VAL B N 1
ATOM 4897 C CA . VAL B 1 309 ? -41.137 26.452 20.820 1.00 29.15 273 VAL B CA 1
ATOM 4898 C C . VAL B 1 309 ? -41.616 26.518 22.268 1.00 27.24 273 VAL B C 1
ATOM 4899 O O . VAL B 1 309 ? -42.620 27.207 22.531 1.00 27.65 273 VAL B O 1
ATOM 4903 N N . PRO B 1 310 ? -40.959 25.884 23.243 1.00 30.20 274 PRO B N 1
ATOM 4904 C CA . PRO B 1 310 ? -41.476 25.920 24.622 1.00 32.78 274 PRO B CA 1
ATOM 4905 C C . PRO B 1 310 ? -41.638 27.339 25.149 1.00 30.02 274 PRO B C 1
ATOM 4906 O O . PRO B 1 310 ? -42.719 27.672 25.662 1.00 30.55 274 PRO B O 1
ATOM 4910 N N . PRO B 1 311 ? -40.621 28.215 25.051 1.00 30.70 275 PRO B N 1
ATOM 4911 C CA . PRO B 1 311 ? -40.810 29.566 25.605 1.00 31.84 275 PRO B CA 1
ATOM 4912 C C . PRO B 1 311 ? -41.845 30.396 24.865 1.00 25.84 275 PRO B C 1
ATOM 4913 O O . PRO B 1 311 ? -42.544 31.201 25.498 1.00 28.05 275 PRO B O 1
ATOM 4917 N N . THR B 1 312 ? -41.974 30.235 23.549 1.00 25.30 276 THR B N 1
ATOM 4918 C CA . THR B 1 312 ? -42.995 30.982 22.817 1.00 27.52 276 THR B CA 1
ATOM 4919 C C . THR B 1 312 ? -44.401 30.551 23.237 1.00 24.21 276 THR B C 1
ATOM 4920 O O . THR B 1 312 ? -45.279 31.400 23.487 1.00 28.71 276 THR B O 1
ATOM 4924 N N . ILE B 1 313 ? -44.625 29.233 23.370 1.00 24.42 277 ILE B N 1
ATOM 4925 C CA . ILE B 1 313 ? -45.917 28.762 23.875 1.00 27.91 277 ILE B CA 1
ATOM 4926 C C . ILE B 1 313 ? -46.174 29.330 25.266 1.00 29.10 277 ILE B C 1
ATOM 4927 O O . ILE B 1 313 ? -47.241 29.909 25.544 1.00 27.47 277 ILE B O 1
ATOM 4932 N N . ALA B 1 314 ? -45.197 29.152 26.163 1.00 27.78 278 ALA B N 1
ATOM 4933 C CA . ALA B 1 314 ? -45.376 29.533 27.560 1.00 26.35 278 ALA B CA 1
ATOM 4934 C C . ALA B 1 314 ? -45.701 31.005 27.689 1.00 29.57 278 ALA B C 1
ATOM 4935 O O . ALA B 1 314 ? -46.542 31.390 28.511 1.00 32.14 278 ALA B O 1
ATOM 4937 N N . LYS B 1 315 ? -45.054 31.849 26.885 1.00 26.78 279 LYS B N 1
ATOM 4938 C CA . LYS B 1 315 ? -45.331 33.269 27.002 1.00 28.35 279 LYS B CA 1
ATOM 4939 C C . LYS B 1 315 ? -46.626 33.663 26.319 1.00 31.16 279 LYS B C 1
ATOM 4940 O O . LYS B 1 315 ? -47.090 34.788 26.531 1.00 28.25 279 LYS B O 1
ATOM 4946 N N . ASN B 1 316 ? -47.232 32.784 25.512 1.00 27.49 280 ASN B N 1
ATOM 4947 C CA . ASN B 1 316 ? -48.524 33.158 24.942 1.00 28.24 280 ASN B CA 1
ATOM 4948 C C . ASN B 1 316 ? -49.744 32.567 25.644 1.00 28.63 280 ASN B C 1
ATOM 4949 O O . ASN B 1 316 ? -50.867 32.967 25.310 1.00 26.18 280 ASN B O 1
ATOM 4954 N N . VAL B 1 317 ? -49.575 31.627 26.580 1.00 26.76 281 VAL B N 1
ATOM 4955 C CA . VAL B 1 317 ? -50.778 31.005 27.152 1.00 27.62 281 VAL B CA 1
ATOM 4956 C C . VAL B 1 317 ? -51.594 31.971 28.018 1.00 31.98 281 VAL B C 1
ATOM 4957 O O . VAL B 1 317 ? -52.823 31.825 28.124 1.00 27.06 281 VAL B O 1
ATOM 4961 N N . GLU B 1 318 ? -50.958 32.939 28.678 1.00 26.40 282 GLU B N 1
ATOM 4962 C CA . GLU B 1 318 ? -51.723 33.766 29.605 1.00 28.25 282 GLU B CA 1
ATOM 4963 C C . GLU B 1 318 ? -52.762 34.619 28.884 1.00 26.04 282 GLU B C 1
ATOM 4964 O O . GLU B 1 318 ? -53.874 34.815 29.394 1.00 24.32 282 GLU B O 1
ATOM 4970 N N . SER B 1 319 ? -52.442 35.132 27.697 1.00 24.68 283 SER B N 1
ATOM 4971 C CA . SER B 1 319 ? -53.460 35.909 26.994 1.00 26.24 283 SER B CA 1
ATOM 4972 C C . SER B 1 319 ? -54.637 35.030 26.555 1.00 26.21 283 SER B C 1
ATOM 4973 O O . SER B 1 319 ? -55.788 35.501 26.517 1.00 21.85 283 SER B O 1
ATOM 4976 N N . CYS B 1 320 ? -54.382 33.746 26.256 1.00 22.22 284 CYS B N 1
ATOM 4977 C CA . CYS B 1 320 ? -55.480 32.828 25.943 1.00 21.44 284 CYS B CA 1
ATOM 4978 C C . CYS B 1 320 ? -56.367 32.616 27.155 1.00 23.81 284 CYS B C 1
ATOM 4979 O O . CYS B 1 320 ? -57.608 32.627 27.049 1.00 18.55 284 CYS B O 1
ATOM 4982 N N . LEU B 1 321 ? -55.735 32.408 28.315 1.00 20.37 285 LEU B N 1
ATOM 4983 C CA . LEU B 1 321 ? -56.487 32.233 29.556 1.00 21.56 285 LEU B CA 1
ATOM 4984 C C . LEU B 1 321 ? -57.337 33.459 29.858 1.00 24.17 285 LEU B C 1
ATOM 4985 O O . LEU B 1 321 ? -58.524 33.348 30.190 1.00 22.34 285 LEU B O 1
ATOM 4990 N N . THR B 1 322 ? -56.740 34.642 29.7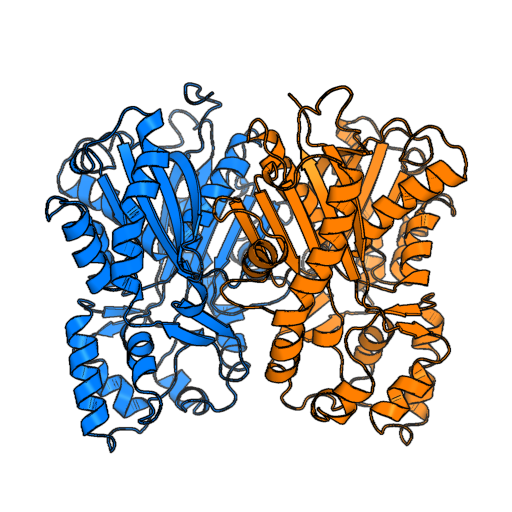55 1.00 22.97 286 THR B N 1
ATOM 4991 C CA . THR B 1 322 ? -57.490 35.857 30.040 1.00 22.28 286 THR B CA 1
ATOM 4992 C C . THR B 1 322 ? -58.675 36.006 29.106 1.00 25.87 286 THR B C 1
ATOM 4993 O O . THR B 1 322 ? -59.782 36.318 29.555 1.00 23.63 286 THR B O 1
ATOM 4997 N N . LYS B 1 323 ? -58.481 35.767 27.803 1.00 24.15 287 LYS B N 1
ATOM 4998 C CA . LYS B 1 323 ? -59.607 35.913 26.888 1.00 22.54 287 LYS B CA 1
ATOM 4999 C C . LYS B 1 323 ? -60.728 34.927 27.221 1.00 22.29 287 LYS B C 1
ATOM 5000 O O . LYS B 1 323 ? -61.915 35.266 27.130 1.00 19.52 287 LYS B O 1
ATOM 5004 N N . ALA B 1 324 ? -60.375 33.702 27.616 1.00 19.17 288 ALA B N 1
ATOM 5005 C CA . ALA B 1 324 ? -61.395 32.703 27.904 1.00 21.93 288 ALA B CA 1
ATOM 5006 C C . ALA B 1 324 ? -62.076 32.918 29.255 1.00 22.52 288 ALA B C 1
ATOM 5007 O O . ALA B 1 324 ? -63.252 32.588 29.405 1.00 20.24 288 ALA B O 1
ATOM 5009 N N . LEU B 1 325 ? -61.358 33.414 30.256 1.00 20.79 289 LEU B N 1
ATOM 5010 C CA . LEU B 1 325 ? -61.829 33.321 31.633 1.00 22.03 289 LEU B CA 1
ATOM 5011 C C . LEU B 1 325 ? -62.282 34.639 32.231 1.00 23.72 289 LEU B C 1
ATOM 5012 O O . LEU B 1 325 ? -63.094 34.633 33.160 1.00 22.81 289 LEU B O 1
ATOM 5017 N N . GLU B 1 326 ? -61.775 35.761 31.733 1.00 23.06 290 GLU B N 1
ATOM 5018 C CA . GLU B 1 326 ? -62.284 37.059 32.160 1.00 28.41 290 GLU B CA 1
ATOM 5019 C C . GLU B 1 326 ? -63.803 37.182 32.023 1.00 32.48 290 GLU B C 1
ATOM 5020 O O . GLU B 1 326 ? -64.434 37.676 32.972 1.00 30.17 290 GLU B O 1
ATOM 5026 N N . PRO B 1 327 ? -64.450 36.735 30.935 1.00 28.38 291 PRO B N 1
ATOM 5027 C CA . PRO B 1 327 ? -65.927 36.791 30.879 1.00 24.67 291 PRO B CA 1
ATOM 5028 C C . PRO B 1 327 ? -66.624 35.985 31.958 1.00 27.58 291 PRO B C 1
ATOM 5029 O O . PRO B 1 327 ? -67.806 36.227 32.226 1.00 25.39 291 PRO B O 1
ATOM 5033 N N . LEU B 1 328 ? -65.962 34.996 32.537 1.00 23.99 292 LEU B N 1
ATOM 5034 C CA . LEU B 1 328 ? -66.510 34.252 33.662 1.00 26.27 292 LEU B CA 1
ATOM 5035 C C . LEU B 1 328 ? -66.105 34.848 34.996 1.00 28.00 292 LEU B C 1
ATOM 5036 O O . LEU B 1 328 ? -66.492 34.315 36.039 1.00 27.48 292 LEU B O 1
ATOM 5041 N N . GLY B 1 329 ? -65.313 35.915 34.980 1.00 27.10 293 GLY B N 1
ATOM 5042 C CA . GLY B 1 329 ? -64.865 36.539 36.203 1.00 29.12 293 GLY B CA 1
ATOM 5043 C C . GLY B 1 329 ? -63.800 35.765 36.937 1.00 27.43 293 GLY B C 1
ATOM 5044 O O . GLY B 1 329 ? -63.742 35.839 38.164 1.00 29.77 293 GLY B O 1
ATOM 5045 N N . ILE B 1 330 ? -62.953 35.023 36.225 1.00 24.96 294 ILE B N 1
ATOM 5046 C CA . ILE B 1 330 ? -61.878 34.240 36.835 1.00 24.19 294 ILE B CA 1
ATOM 5047 C C . ILE B 1 330 ? -60.543 34.814 36.385 1.00 28.97 294 ILE B C 1
ATOM 5048 O O . ILE B 1 330 ? -60.324 35.017 35.187 1.00 25.86 294 ILE B O 1
ATOM 5053 N N . SER B 1 331 ? -59.659 35.096 37.343 1.00 26.35 295 SER B N 1
ATOM 5054 C CA . SER B 1 331 ? -58.325 35.583 37.017 1.00 25.92 295 SER B CA 1
ATOM 5055 C C . SER B 1 331 ? -57.221 34.870 37.773 1.00 26.84 295 SER B C 1
ATOM 5056 O O . SER B 1 331 ? -56.047 35.065 37.439 1.00 25.97 295 SER B O 1
ATOM 5059 N N . ASP B 1 332 ? -57.558 34.022 38.734 1.00 24.45 296 ASP B N 1
ATOM 5060 C CA . ASP B 1 332 ? -56.596 33.281 39.545 1.00 26.43 296 ASP B CA 1
ATOM 5061 C C . ASP B 1 332 ? -56.460 31.882 38.948 1.00 25.02 296 ASP B C 1
ATOM 5062 O O . ASP B 1 332 ? -57.317 31.018 39.159 1.00 20.72 296 ASP B O 1
ATOM 5067 N N . TRP B 1 333 ? -55.347 31.640 38.244 1.00 22.02 297 TRP B N 1
ATOM 5068 C CA . TRP B 1 333 ? -55.191 30.368 37.554 1.00 23.92 297 TRP B CA 1
ATOM 5069 C C . TRP B 1 333 ? -55.017 29.202 38.504 1.00 22.50 297 TRP B C 1
ATOM 5070 O O . TRP B 1 333 ? -55.213 28.060 38.087 1.00 20.02 297 TRP B O 1
ATOM 5081 N N . ASN B 1 334 ? -54.657 29.440 39.766 1.00 20.33 298 ASN B N 1
ATOM 5082 C CA . ASN B 1 334 ? -54.636 28.320 40.698 1.00 21.93 298 ASN B CA 1
ATOM 5083 C C . ASN B 1 334 ? -56.017 27.980 41.264 1.00 25.24 298 ASN B C 1
ATOM 5084 O O . ASN B 1 334 ? -56.150 26.981 41.983 1.00 26.17 298 ASN B O 1
ATOM 5089 N N . SER B 1 335 ? -57.050 28.759 40.956 1.00 22.86 299 SER B N 1
ATOM 5090 C CA . SER B 1 335 ? -58.395 28.343 41.342 1.00 23.60 299 SER B CA 1
ATOM 5091 C C . SER B 1 335 ? -59.011 27.348 40.354 1.00 25.92 299 SER B C 1
ATOM 5092 O O . SER B 1 335 ? -60.149 26.904 40.563 1.00 22.89 299 SER B O 1
ATOM 5095 N N . LEU B 1 336 ? -58.265 26.947 39.325 1.00 22.54 300 LEU B N 1
ATOM 5096 C CA . LEU B 1 336 ? -58.723 26.052 38.268 1.00 21.65 300 LEU B CA 1
ATOM 5097 C C . LEU B 1 336 ? -58.094 24.678 38.412 1.00 22.85 300 LEU B C 1
ATOM 5098 O O . LEU B 1 336 ? -56.982 24.547 38.927 1.00 23.37 300 LEU B O 1
ATOM 5103 N N . PHE B 1 337 ? -58.779 23.651 37.902 1.00 18.50 301 PHE B N 1
ATOM 5104 C CA . PHE B 1 337 ? -58.051 22.426 37.601 1.00 19.52 301 PHE B CA 1
ATOM 5105 C C . PHE B 1 337 ? -57.500 22.518 36.169 1.00 20.76 301 PHE B C 1
ATOM 5106 O O . PHE B 1 337 ? -57.959 23.329 35.364 1.00 19.40 301 PHE B O 1
ATOM 5114 N N . TRP B 1 338 ? -56.475 21.709 35.869 1.00 20.84 302 TRP B N 1
ATOM 5115 C CA . TRP B 1 338 ? -55.635 21.941 34.684 1.00 19.38 302 TRP B CA 1
ATOM 5116 C C . TRP B 1 338 ? -55.458 20.683 33.858 1.00 20.31 302 TRP B C 1
ATOM 5117 O O . TRP B 1 338 ? -55.156 19.611 34.400 1.00 21.62 302 TRP B O 1
ATOM 5128 N N . ILE B 1 339 ? -55.551 20.834 32.558 1.00 19.99 303 ILE B N 1
ATOM 5129 C CA . ILE B 1 339 ? -55.250 19.815 31.588 1.00 16.72 303 ILE B CA 1
ATOM 5130 C C . ILE B 1 339 ? -54.358 20.515 30.554 1.00 21.80 303 ILE B C 1
ATOM 5131 O O . ILE B 1 339 ? -54.776 21.401 29.895 1.00 21.94 303 ILE B O 1
ATOM 5136 N N . LEU B 1 340 ? -53.125 20.087 30.465 1.00 20.18 304 LEU B N 1
ATOM 5137 C CA . LEU B 1 340 ? -52.162 20.642 29.540 1.00 19.39 304 LEU B CA 1
ATOM 5138 C C . LEU B 1 340 ? -51.576 19.600 28.594 1.00 21.77 304 LEU B C 1
ATOM 5139 O O . LEU B 1 340 ? -51.168 18.578 29.007 1.00 22.46 304 LEU B O 1
ATOM 5144 N N . HIS B 1 341 ? -51.583 19.891 27.309 1.00 20.62 305 HIS B N 1
ATOM 5145 C CA . HIS B 1 341 ? -51.027 19.003 26.343 1.00 19.91 305 HIS B CA 1
ATOM 5146 C C . HIS B 1 341 ? -49.529 18.879 26.675 1.00 23.83 305 HIS B C 1
ATOM 5147 O O . HIS B 1 341 ? -48.843 19.826 26.670 1.00 21.16 305 HIS B O 1
ATOM 5154 N N . PRO B 1 342 ? -49.069 17.691 26.977 1.00 21.17 306 PRO B N 1
ATOM 5155 C CA . PRO B 1 342 ? -47.647 17.555 27.371 1.00 23.55 306 PRO B CA 1
ATOM 5156 C C . PRO B 1 342 ? -46.752 17.422 26.146 1.00 23.98 306 PRO B C 1
ATOM 5157 O O . PRO B 1 342 ? -46.206 16.356 25.853 1.00 29.79 306 PRO B O 1
ATOM 5161 N N . GLY B 1 343 ? -46.638 18.511 25.381 1.00 22.22 307 GLY B N 1
ATOM 5162 C CA . GLY B 1 343 ? -45.869 18.450 24.145 1.00 25.79 307 GLY B CA 1
ATOM 5163 C C . GLY B 1 343 ? -44.438 18.010 24.396 1.00 32.16 307 GLY B C 1
ATOM 5164 O O . GLY B 1 343 ? -43.839 17.298 23.590 1.00 34.29 307 GLY B O 1
ATOM 5165 N N . GLY B 1 344 ? -43.892 18.404 25.529 1.00 33.59 308 GLY B N 1
ATOM 5166 C CA . GLY B 1 344 ? -42.671 17.834 26.065 1.00 32.79 308 GLY B CA 1
ATOM 5167 C C . GLY B 1 344 ? -42.543 18.337 27.484 1.00 32.14 308 GLY B C 1
ATOM 5168 O O . GLY B 1 344 ? -43.234 19.272 27.899 1.00 30.89 308 GLY B O 1
ATOM 5169 N N . ASN B 1 345 ? -41.636 17.717 28.228 1.00 31.00 309 ASN B N 1
ATOM 5170 C CA . ASN B 1 345 ? -41.500 18.086 29.631 1.00 27.87 309 ASN B CA 1
ATOM 5171 C C . ASN B 1 345 ? -41.149 19.562 29.795 1.00 30.32 309 ASN B C 1
ATOM 5172 O O . ASN B 1 345 ? -41.627 20.227 30.729 1.00 29.21 309 ASN B O 1
ATOM 5177 N N . ALA B 1 346 ? -40.328 20.103 28.890 1.00 29.34 310 ALA B N 1
ATOM 5178 C CA . ALA B 1 346 ? -39.913 21.497 29.028 1.00 30.84 310 ALA B CA 1
ATOM 5179 C C . ALA B 1 346 ? -41.107 22.444 28.949 1.00 32.65 310 ALA B C 1
ATOM 5180 O O . ALA B 1 346 ? -41.159 23.460 29.657 1.00 27.60 310 ALA B O 1
ATOM 5182 N N . ILE B 1 347 ? -42.085 22.125 28.104 1.00 29.56 311 ILE B N 1
ATOM 5183 C CA . ILE B 1 347 ? -43.252 22.992 27.992 1.00 28.93 311 ILE B CA 1
ATOM 5184 C C . ILE B 1 347 ? -44.074 22.939 29.276 1.00 22.10 311 ILE B C 1
ATOM 5185 O O . ILE B 1 347 ? -44.546 23.968 29.766 1.00 27.29 311 ILE B O 1
ATOM 5190 N N . VAL B 1 348 ? -44.253 21.743 29.840 1.00 25.58 312 VAL B N 1
ATOM 5191 C CA . VAL B 1 348 ? -44.972 21.620 31.103 1.00 27.98 312 VAL B CA 1
ATOM 5192 C C . VAL B 1 348 ? -44.308 22.483 32.173 1.00 31.32 312 VAL B C 1
ATOM 5193 O O . VAL B 1 348 ? -44.970 23.293 32.842 1.00 28.04 312 VAL B O 1
ATOM 5197 N N . ASP B 1 349 ? -42.980 22.351 32.319 1.00 30.27 313 ASP B N 1
ATOM 5198 C CA . ASP B 1 349 ? -42.262 23.139 33.329 1.00 30.29 313 ASP B CA 1
ATOM 5199 C C . ASP B 1 349 ? -42.392 24.628 33.065 1.00 27.46 313 ASP B C 1
ATOM 5200 O O . ASP B 1 349 ? -42.599 25.417 33.994 1.00 28.20 313 ASP B O 1
ATOM 5205 N N . GLN B 1 350 ? -42.254 25.042 31.802 1.00 25.61 314 GLN B N 1
ATOM 5206 C CA . GLN B 1 350 ? -42.248 26.471 31.526 1.00 27.25 314 GLN B CA 1
ATOM 5207 C C . GLN B 1 350 ? -43.628 27.086 31.654 1.00 28.96 314 GLN B C 1
ATOM 5208 O O . GLN B 1 350 ? -43.739 28.250 32.040 1.00 27.84 314 GLN B O 1
ATOM 5214 N N . VAL B 1 351 ? -44.690 26.338 31.356 1.00 26.39 315 VAL B N 1
ATOM 5215 C CA . VAL B 1 351 ? -46.029 26.868 31.609 1.00 28.29 315 VAL B CA 1
ATOM 5216 C C . VAL B 1 351 ? -46.258 27.005 33.108 1.00 24.75 315 VAL B C 1
ATOM 5217 O O . VAL B 1 351 ? -46.702 28.060 33.588 1.00 25.87 315 VAL B O 1
ATOM 5221 N N . GLU B 1 352 ? -45.945 25.947 33.870 1.00 27.05 316 GLU B N 1
ATOM 5222 C CA . GLU B 1 352 ? -46.025 26.039 35.328 1.00 28.90 316 GLU B CA 1
ATOM 5223 C C . GLU B 1 352 ? -45.308 27.286 35.844 1.00 33.06 316 GLU B C 1
ATOM 5224 O O . GLU B 1 352 ? -45.863 28.050 36.645 1.00 32.40 316 GLU B O 1
ATOM 5230 N N . ASN B 1 353 ? -44.078 27.524 35.364 1.00 31.41 317 ASN B N 1
ATOM 5231 C CA . ASN B 1 353 ? -43.275 28.632 35.885 1.00 30.59 317 ASN B CA 1
ATOM 5232 C C . ASN B 1 353 ? -43.810 29.979 35.425 1.00 31.30 317 ASN B C 1
ATOM 5233 O O . ASN B 1 353 ? -43.897 30.920 36.220 1.00 31.71 317 ASN B O 1
ATOM 5238 N N . LYS B 1 354 ? -44.184 30.097 34.152 1.00 28.49 318 LYS B N 1
ATOM 5239 C CA . LYS B 1 354 ? -44.667 31.379 33.654 1.00 29.31 318 LYS B CA 1
ATOM 5240 C C . LYS B 1 354 ? -45.988 31.775 34.301 1.00 33.76 318 LYS B C 1
ATOM 5241 O O . LYS B 1 354 ? -46.241 32.965 34.519 1.00 32.22 318 LYS B O 1
ATOM 5247 N N . LEU B 1 355 ? -46.840 30.808 34.617 1.00 31.21 319 LEU B N 1
ATOM 5248 C CA . LEU B 1 355 ? -48.137 31.135 35.192 1.00 32.84 319 LEU B CA 1
ATOM 5249 C C . LEU B 1 355 ? -48.127 31.123 36.710 1.00 37.59 319 LEU B C 1
ATOM 5250 O O . LEU B 1 355 ? -49.115 31.534 37.327 1.00 40.00 319 LEU B O 1
ATOM 5255 N N . GLY B 1 356 ? -47.049 30.651 37.321 1.00 37.04 320 GLY B N 1
ATOM 5256 C CA . GLY B 1 356 ? -47.030 30.513 38.764 1.00 33.12 320 GLY B CA 1
ATOM 5257 C C . GLY B 1 356 ? -48.040 29.520 39.290 1.00 35.55 320 GLY B C 1
ATOM 5258 O O . GLY B 1 356 ? -48.667 29.774 40.324 1.00 35.23 320 GLY B O 1
ATOM 5259 N N . LEU B 1 357 ? -48.214 28.391 38.606 1.00 32.40 321 LEU B N 1
ATOM 5260 C CA . LEU B 1 357 ? -49.110 27.355 39.095 1.00 28.94 321 LEU B CA 1
ATOM 5261 C C . LEU B 1 357 ? -48.474 26.601 40.250 1.00 33.95 321 LEU B C 1
ATOM 5262 O O . LEU B 1 357 ? -47.265 26.373 40.269 1.00 34.23 321 LEU B O 1
ATOM 5267 N N . GLU B 1 358 ? -49.309 26.188 41.205 1.00 32.20 322 GLU B N 1
ATOM 5268 C CA . GLU B 1 358 ? -48.855 25.252 42.226 1.00 30.82 322 GLU B CA 1
ATOM 5269 C C . GLU B 1 358 ? -48.389 23.977 41.560 1.00 33.80 322 GLU B C 1
ATOM 5270 O O . GLU B 1 358 ? -48.928 23.567 40.532 1.00 32.83 322 GLU B O 1
ATOM 5276 N N . HIS B 1 359 ? -47.397 23.327 42.168 1.00 33.95 323 HIS B N 1
ATOM 5277 C CA . HIS B 1 359 ? -46.685 22.272 41.459 1.00 35.09 323 HIS B CA 1
ATOM 5278 C C . HIS B 1 359 ? -47.573 21.068 41.193 1.00 36.22 323 HIS B C 1
ATOM 5279 O O . HIS B 1 359 ? -47.329 20.305 40.256 1.00 35.00 323 HIS B O 1
ATOM 5286 N N . GLU B 1 360 ? -48.603 20.877 41.993 1.00 33.15 324 GLU B N 1
ATOM 5287 C CA . GLU B 1 360 ? -49.469 19.729 41.801 1.00 32.23 324 GLU B CA 1
ATOM 5288 C C . GLU B 1 360 ? -50.538 19.948 40.714 1.00 27.33 324 GLU B C 1
ATOM 5289 O O . GLU B 1 360 ? -51.196 18.981 40.306 1.00 27.28 324 GLU B O 1
ATOM 5295 N N . LYS B 1 361 ? -50.714 21.182 40.229 1.00 29.22 325 LYS B N 1
ATOM 5296 C CA . LYS B 1 361 ? -51.738 21.452 39.218 1.00 26.08 325 LYS B CA 1
ATOM 5297 C C . LYS B 1 361 ? -51.548 20.583 37.981 1.00 28.57 325 LYS B C 1
ATOM 5298 O O . LYS B 1 361 ? -52.518 20.013 37.466 1.00 24.39 325 LYS B O 1
ATOM 5304 N N . LEU B 1 362 ? -50.307 20.429 37.513 1.00 28.40 326 LEU B N 1
ATOM 5305 C CA . LEU B 1 362 ? -50.034 19.677 36.292 1.00 26.36 326 LEU B CA 1
ATOM 5306 C C . LEU B 1 362 ? -49.671 18.222 36.559 1.00 25.19 326 LEU B C 1
ATOM 5307 O O . LEU B 1 362 ? -49.092 17.563 35.685 1.00 25.96 326 LEU B O 1
ATOM 5312 N N . ARG B 1 363 ? -50.056 17.688 37.728 1.00 28.18 327 ARG B N 1
ATOM 5313 C CA . ARG B 1 363 ? -49.757 16.297 38.067 1.00 26.61 327 ARG B CA 1
ATOM 5314 C C . ARG B 1 363 ? -50.417 15.306 37.109 1.00 25.69 327 ARG B C 1
ATOM 5315 O O . ARG B 1 363 ? -49.780 14.349 36.665 1.00 24.26 327 ARG B O 1
ATOM 5323 N N . ALA B 1 364 ? -51.712 15.464 36.823 1.00 23.85 328 ALA B N 1
ATOM 5324 C CA . ALA B 1 364 ? -52.351 14.529 35.894 1.00 22.65 328 ALA B CA 1
ATOM 5325 C C . ALA B 1 364 ? -51.664 14.550 34.510 1.00 19.66 328 ALA B C 1
ATOM 5326 O O . ALA B 1 364 ? -51.471 13.499 33.868 1.00 20.37 328 ALA B O 1
ATOM 5328 N N . THR B 1 365 ? -51.313 15.750 34.042 1.00 21.01 329 THR B N 1
ATOM 5329 C CA . THR B 1 365 ? -50.564 15.915 32.800 1.00 23.12 329 THR B CA 1
ATOM 5330 C C . THR B 1 365 ? -49.247 15.140 32.840 1.00 25.43 329 THR B C 1
ATOM 5331 O O . THR B 1 365 ? -48.928 14.382 31.913 1.00 22.12 329 THR B O 1
ATOM 5335 N N . ARG B 1 366 ? -48.480 15.308 33.925 1.00 23.08 330 ARG B N 1
ATOM 5336 C CA . ARG B 1 366 ? -47.202 14.616 34.055 1.00 24.30 330 ARG B CA 1
ATOM 5337 C C . ARG B 1 366 ? -47.394 13.114 34.168 1.00 24.05 330 ARG B C 1
ATOM 5338 O O . ARG B 1 366 ? -46.584 12.348 33.644 1.00 23.17 330 ARG B O 1
ATOM 5346 N N . ASN B 1 367 ? -48.466 12.669 34.835 1.00 23.32 331 ASN B N 1
ATOM 5347 C CA . ASN B 1 367 ? -48.750 11.240 34.907 1.00 21.65 331 ASN B CA 1
ATOM 5348 C C . ASN B 1 367 ? -48.931 10.653 33.529 1.00 25.14 331 ASN B C 1
ATOM 5349 O O . ASN B 1 367 ? -48.468 9.539 33.250 1.00 24.29 331 ASN B O 1
ATOM 5354 N N . ILE B 1 368 ? -49.671 11.353 32.668 1.00 21.37 332 ILE B N 1
ATOM 5355 C CA . ILE B 1 368 ? -49.912 10.775 31.350 1.00 21.87 332 ILE B CA 1
ATOM 5356 C C . ILE B 1 368 ? -48.621 10.799 30.519 1.00 18.17 332 ILE B C 1
ATOM 5357 O O . ILE B 1 368 ? -48.300 9.829 29.831 1.00 19.09 332 ILE B O 1
ATOM 5362 N N . LEU B 1 369 ? -47.877 11.912 30.554 1.00 17.68 333 LEU B N 1
ATOM 5363 C CA . LEU B 1 369 ? -46.588 11.941 29.856 1.00 20.93 333 LEU B CA 1
ATOM 5364 C C . LEU B 1 369 ? -45.692 10.790 30.318 1.00 24.14 333 LEU B C 1
ATOM 5365 O O . LEU B 1 369 ? -45.078 10.097 29.501 1.00 22.61 333 LEU B O 1
ATOM 5370 N N . ARG B 1 370 ? -45.657 10.539 31.631 1.00 22.22 334 ARG B N 1
ATOM 5371 C CA . ARG B 1 370 ? -44.839 9.456 32.178 1.00 24.51 334 ARG B CA 1
ATOM 5372 C C . ARG B 1 370 ? -45.287 8.100 31.660 1.00 24.85 334 ARG B C 1
ATOM 5373 O O . ARG B 1 370 ? -44.464 7.276 31.241 1.00 25.53 334 ARG B O 1
ATOM 5381 N N . ASP B 1 371 ? -46.588 7.831 31.694 1.00 22.92 335 ASP B N 1
ATOM 5382 C CA . ASP B 1 371 ? -47.026 6.478 31.392 1.00 19.64 335 ASP B CA 1
ATOM 5383 C C . ASP B 1 371 ? -47.219 6.206 29.911 1.00 21.74 335 ASP B C 1
ATOM 5384 O O . ASP B 1 371 ? -47.294 5.036 29.522 1.00 21.09 335 ASP B O 1
ATOM 5389 N N . PHE B 1 372 ? -47.298 7.232 29.073 1.00 20.57 336 PHE B N 1
ATOM 5390 C CA . PHE B 1 372 ? -47.635 6.944 27.682 1.00 19.68 336 PHE B CA 1
ATOM 5391 C C . PHE B 1 372 ? -46.835 7.733 26.665 1.00 19.20 336 PHE B C 1
ATOM 5392 O O . PHE B 1 372 ? -46.992 7.472 25.465 1.00 21.50 336 PHE B O 1
ATOM 5400 N N . GLY B 1 373 ? -46.058 8.722 27.085 1.00 19.81 337 GLY B N 1
ATOM 5401 C CA . GLY B 1 373 ? -45.419 9.654 26.182 1.00 24.41 337 GLY B CA 1
ATOM 5402 C C . GLY B 1 373 ? -46.431 10.568 25.496 1.00 24.36 337 GLY B C 1
ATOM 5403 O O . GLY B 1 373 ? -47.603 10.693 25.894 1.00 21.09 337 GLY B O 1
ATOM 5404 N N . ASN B 1 374 ? -45.962 11.203 24.432 1.00 18.93 338 ASN B N 1
ATOM 5405 C CA . ASN B 1 374 ? -46.751 12.191 23.691 1.00 23.49 338 ASN B CA 1
ATOM 5406 C C . ASN B 1 374 ? -47.582 11.448 22.652 1.00 22.76 338 ASN B C 1
ATOM 5407 O O . ASN B 1 374 ? -47.062 10.987 21.634 1.00 23.72 338 ASN B O 1
ATOM 5412 N N . MET B 1 375 ? -48.884 11.312 22.903 1.00 20.30 339 MET B N 1
ATOM 5413 C CA . MET B 1 375 ? -49.783 10.660 21.959 1.00 21.11 339 MET B CA 1
ATOM 5414 C C . MET B 1 375 ? -50.573 11.673 21.123 1.00 22.45 339 MET B C 1
ATOM 5415 O O . MET B 1 375 ? -51.738 11.422 20.759 1.00 19.42 339 MET B O 1
ATOM 5420 N N . SER B 1 376 ? -49.960 12.821 20.837 1.00 20.20 340 SER B N 1
ATOM 5421 C CA . SER B 1 376 ? -50.491 13.841 19.925 1.00 20.51 340 SER B CA 1
ATOM 5422 C C . SER B 1 376 ? -51.900 14.216 20.394 1.00 21.40 340 SER B C 1
ATOM 5423 O O . SER B 1 376 ? -52.094 14.481 21.590 1.00 20.14 340 SER B O 1
ATOM 5426 N N . SER B 1 377 ? -52.910 14.215 19.519 1.00 19.18 341 SER B N 1
ATOM 5427 C CA . SER B 1 377 ? -54.209 14.778 19.894 1.00 21.17 341 SER B CA 1
ATOM 5428 C C . SER B 1 377 ? -54.883 14.008 21.024 1.00 20.52 341 SER B C 1
ATOM 5429 O O . SER B 1 377 ? -55.721 14.576 21.731 1.00 19.14 341 SER B O 1
ATOM 5432 N N . ALA B 1 378 ? -54.546 12.729 21.219 1.00 16.77 342 ALA B N 1
ATOM 5433 C CA . ALA B 1 378 ? -55.222 11.959 22.258 1.00 15.94 342 ALA B CA 1
ATOM 5434 C C . ALA B 1 378 ? -54.790 12.345 23.669 1.00 18.49 342 ALA B C 1
ATOM 5435 O O . ALA B 1 378 ? -55.536 12.059 24.615 1.00 18.65 342 ALA B O 1
ATOM 5437 N N . CYS B 1 379 ? -53.623 12.985 23.843 1.00 17.34 343 CYS B N 1
ATOM 5438 C CA . CYS B 1 379 ? -53.083 13.221 25.193 1.00 20.48 343 CYS B CA 1
ATOM 5439 C C . CYS B 1 379 ? -54.069 13.919 26.114 1.00 20.23 343 CYS B C 1
ATOM 5440 O O . CYS B 1 379 ? -54.246 13.513 27.259 1.00 19.02 343 CYS B O 1
ATOM 5443 N N . VAL B 1 380 ? -54.630 15.047 25.676 1.00 17.24 344 VAL B N 1
ATOM 5444 C CA . VAL B 1 380 ? -55.449 15.819 26.610 1.00 16.53 344 VAL B CA 1
ATOM 5445 C C . VAL B 1 380 ? -56.690 15.054 27.020 1.00 18.59 344 VAL B C 1
ATOM 5446 O O . VAL B 1 380 ? -57.221 15.301 28.105 1.00 17.75 344 VAL B O 1
ATOM 5450 N N . LEU B 1 381 ? -57.152 14.093 26.209 1.00 16.87 345 LEU B N 1
ATOM 5451 C CA . LEU B 1 381 ? -58.300 13.292 26.638 1.00 16.67 345 LEU B CA 1
ATOM 5452 C C . LEU B 1 381 ? -57.899 12.183 27.616 1.00 21.23 345 LEU B C 1
ATOM 5453 O O . LEU B 1 381 ? -58.666 11.871 28.537 1.00 18.33 345 LEU B O 1
ATOM 5458 N N . PHE B 1 382 ? -56.721 11.567 27.445 1.00 18.59 346 PHE B N 1
ATOM 5459 C CA . PHE B 1 382 ? -56.188 10.710 28.515 1.00 19.04 346 PHE B CA 1
ATOM 5460 C C . PHE B 1 382 ? -56.081 11.484 29.814 1.00 16.70 346 PHE B C 1
ATOM 5461 O O . PHE B 1 382 ? -56.368 10.949 30.886 1.00 21.24 346 PHE B O 1
ATOM 5469 N N . ILE B 1 383 ? -55.614 12.729 29.741 1.00 16.24 347 ILE B N 1
ATOM 5470 C CA . ILE B 1 383 ? -55.431 13.525 30.955 1.00 18.92 347 ILE B CA 1
ATOM 5471 C C . ILE B 1 383 ? -56.776 13.907 31.571 1.00 23.01 347 ILE B C 1
ATOM 5472 O O . ILE B 1 383 ? -56.905 13.995 32.796 1.00 20.11 347 ILE B O 1
ATOM 5477 N N . LEU B 1 384 ? -57.787 14.174 30.748 1.00 19.50 348 LEU B N 1
ATOM 5478 C CA . LEU B 1 384 ? -59.131 14.390 31.290 1.00 22.17 348 LEU B CA 1
ATOM 5479 C C . LEU B 1 384 ? -59.596 13.164 32.070 1.00 22.20 348 LEU B C 1
ATOM 5480 O O . LEU B 1 384 ? -60.108 13.265 33.206 1.00 24.23 348 LEU B O 1
ATOM 5485 N N . ASP B 1 385 ? -59.405 11.985 31.475 1.00 19.51 349 ASP B N 1
ATOM 5486 C CA . ASP B 1 385 ? -59.748 10.756 32.181 1.00 21.53 349 ASP B CA 1
ATOM 5487 C C . ASP B 1 385 ? -58.949 10.630 33.478 1.00 28.06 349 ASP B C 1
ATOM 5488 O O . ASP B 1 385 ? -59.494 10.278 34.534 1.00 26.39 349 ASP B O 1
ATOM 5493 N N . GLU B 1 386 ? -57.657 10.941 33.415 1.00 25.41 350 GLU B N 1
ATOM 5494 C CA . GLU B 1 386 ? -56.775 10.760 34.563 1.00 24.53 350 GLU B CA 1
ATOM 5495 C C . GLU B 1 386 ? -57.130 11.725 35.686 1.00 27.27 350 GLU B C 1
ATOM 5496 O O . GLU B 1 386 ? -57.071 11.368 36.865 1.00 27.62 350 GLU B O 1
ATOM 5502 N N . ILE B 1 387 ? -57.482 12.956 35.343 1.00 24.72 351 ILE B N 1
ATOM 5503 C CA . ILE B 1 387 ? -57.815 13.929 36.369 1.00 25.51 351 ILE B CA 1
ATOM 5504 C C . ILE B 1 387 ? -59.100 13.522 37.101 1.00 29.25 351 ILE B C 1
ATOM 5505 O O . ILE B 1 387 ? -59.173 13.618 38.335 1.00 29.14 351 ILE B O 1
ATOM 5510 N N . ARG B 1 388 ? -60.096 12.964 36.394 1.00 26.31 352 ARG B N 1
ATOM 5511 C CA . ARG B 1 388 ? -61.250 12.532 37.202 1.00 26.24 352 ARG B CA 1
ATOM 5512 C C . ARG B 1 388 ? -60.984 11.231 37.967 1.00 30.94 352 ARG B C 1
ATOM 5513 O O . ARG B 1 388 ? -61.515 11.049 39.075 1.00 30.97 352 ARG B O 1
ATOM 5521 N N . LYS B 1 389 ? -60.150 10.335 37.434 1.00 27.67 353 LYS B N 1
ATOM 5522 C CA . LYS B 1 389 ? -59.784 9.140 38.197 1.00 30.62 353 LYS B CA 1
ATOM 5523 C C . LYS B 1 389 ? -59.004 9.505 39.458 1.00 34.53 353 LYS B C 1
ATOM 5524 O O . LYS B 1 389 ? -59.246 8.944 40.535 1.00 39.19 353 LYS B O 1
ATOM 5530 N N . LYS B 1 390 ? -58.054 10.432 39.336 1.00 32.63 354 LYS B N 1
ATOM 5531 C CA . LYS B 1 390 ? -57.262 10.875 40.480 1.00 34.29 354 LYS B CA 1
ATOM 5532 C C . LYS B 1 390 ? -58.130 11.598 41.498 1.00 42.29 354 LYS B C 1
ATOM 5533 O O . LYS B 1 390 ? -57.878 11.519 42.710 1.00 40.67 354 LYS B O 1
ATOM 5539 N N . SER B 1 391 ? -59.128 12.341 41.017 1.00 33.54 355 SER B N 1
ATOM 5540 C CA . SER B 1 391 ? -60.101 12.958 41.912 1.00 32.95 355 SER B CA 1
ATOM 5541 C C . SER B 1 391 ? -60.824 11.896 42.736 1.00 37.82 355 SER B C 1
ATOM 5542 O O . SER B 1 391 ? -60.953 12.023 43.959 1.00 38.79 355 SER B O 1
ATOM 5545 N N . ALA B 1 392 ? -61.295 10.832 42.085 1.00 36.00 356 ALA B N 1
ATOM 5546 C CA . ALA B 1 392 ? -61.936 9.764 42.848 1.00 40.70 356 ALA B CA 1
ATOM 5547 C C . ALA B 1 392 ? -60.955 9.108 43.831 1.00 44.51 356 ALA B C 1
ATOM 5548 O O . ALA B 1 392 ? -61.296 8.892 44.997 1.00 49.73 356 ALA B O 1
ATOM 5550 N N . ARG B 1 393 ? -59.717 8.833 43.399 1.00 44.86 357 ARG B N 1
ATOM 5551 C CA . ARG B 1 393 ? -58.734 8.217 44.294 1.00 46.67 357 ARG B CA 1
ATOM 5552 C C . ARG B 1 393 ? -58.475 9.070 45.529 1.00 47.94 357 ARG B C 1
ATOM 5553 O O . ARG B 1 393 ? -58.371 8.546 46.639 1.00 50.11 357 ARG B O 1
ATOM 5561 N N . ASP B 1 394 ? -58.311 10.375 45.352 1.00 43.83 358 ASP B N 1
ATOM 5562 C CA . ASP B 1 394 ? -58.059 11.276 46.459 1.00 41.83 358 ASP B CA 1
ATOM 5563 C C . ASP B 1 394 ? -59.318 11.594 47.276 1.00 41.06 358 ASP B C 1
ATOM 5564 O O . ASP B 1 394 ? -59.249 12.448 48.162 1.00 44.57 358 ASP B O 1
ATOM 5569 N N . GLY B 1 395 ? -60.445 10.940 46.999 1.00 39.88 359 GLY B N 1
ATOM 5570 C CA . GLY B 1 395 ? -61.687 11.246 47.695 1.00 38.99 359 GLY B CA 1
ATOM 5571 C C . GLY B 1 395 ? -62.182 12.673 47.563 1.00 41.93 359 GLY B C 1
ATOM 5572 O O . GLY B 1 395 ? -62.840 13.171 48.480 1.00 41.77 359 GLY B O 1
ATOM 5573 N N . LEU B 1 396 ? -61.914 13.340 46.438 1.00 40.09 360 LEU B N 1
ATOM 5574 C CA . LEU B 1 396 ? -62.375 14.707 46.224 1.00 33.78 360 LEU B CA 1
ATOM 5575 C C . LEU B 1 396 ? -63.803 14.715 45.666 1.00 32.18 360 LEU B C 1
ATOM 5576 O O . LEU B 1 396 ? -64.311 13.701 45.178 1.00 36.07 360 LEU B O 1
ATOM 5581 N N . LYS B 1 397 ? -64.489 15.829 45.804 1.00 30.35 361 LYS B N 1
ATOM 5582 C CA . LYS B 1 397 ? -65.920 15.803 45.555 1.00 33.01 361 LYS B CA 1
ATOM 5583 C C . LYS B 1 397 ? -66.342 16.164 44.129 1.00 33.97 361 LYS B C 1
ATOM 5584 O O . LYS B 1 397 ? -67.512 15.966 43.818 1.00 31.71 361 LYS B O 1
ATOM 5588 N N . THR B 1 398 ? -65.466 16.682 43.258 1.00 30.38 362 THR B N 1
ATOM 5589 C CA . THR B 1 398 ? -65.827 16.884 41.852 1.00 26.44 362 THR B CA 1
ATOM 5590 C C . THR B 1 398 ? -64.828 16.155 40.960 1.00 27.20 362 THR B C 1
ATOM 5591 O O . THR B 1 398 ? -63.736 15.779 41.393 1.00 24.85 362 THR B O 1
ATOM 5595 N N . THR B 1 399 ? -65.215 15.954 39.695 1.00 24.37 363 THR B N 1
ATOM 5596 C CA . THR B 1 399 ? -64.323 15.337 38.724 1.00 23.39 363 THR B CA 1
ATOM 5597 C C . THR B 1 399 ? -63.127 16.218 38.414 1.00 22.60 363 THR B C 1
ATOM 5598 O O . THR B 1 399 ? -62.197 15.764 37.733 1.00 24.28 363 THR B O 1
ATOM 5602 N N . GLY B 1 400 ? -63.149 17.469 38.858 1.00 20.92 364 GLY B N 1
ATOM 5603 C CA . GLY B 1 400 ? -62.034 18.369 38.647 1.00 20.79 364 GLY B CA 1
ATOM 5604 C C . GLY B 1 400 ? -61.248 18.674 39.915 1.00 20.82 364 GLY B C 1
ATOM 5605 O O . GLY B 1 400 ? -61.033 19.844 40.246 1.00 22.45 364 GLY B O 1
ATOM 5606 N N . GLU B 1 401 ? -60.801 17.631 40.621 1.00 22.95 365 GLU B N 1
ATOM 5607 C CA . GLU B 1 401 ? -59.983 17.800 41.831 1.00 25.51 365 GLU B CA 1
ATOM 5608 C C . GLU B 1 401 ? -60.713 18.630 42.883 1.00 26.89 365 GLU B C 1
ATOM 5609 O O . GLU B 1 401 ? -60.112 19.421 43.610 1.00 25.17 365 GLU B O 1
ATOM 5615 N N . GLY B 1 402 ? -62.028 18.464 42.947 1.00 25.34 366 GLY B N 1
ATOM 5616 C CA . GLY B 1 402 ? -62.831 19.220 43.883 1.00 24.23 366 GLY B CA 1
ATOM 5617 C C . GLY B 1 402 ? -63.082 20.654 43.499 1.00 24.69 366 GLY B C 1
ATOM 5618 O O . GLY B 1 402 ? -63.723 21.377 44.269 1.00 27.97 366 GLY B O 1
ATOM 5619 N N . LEU B 1 403 ? -62.604 21.104 42.350 1.00 22.58 367 LEU B N 1
ATOM 5620 C CA . LEU B 1 403 ? -62.844 22.473 41.923 1.00 24.11 367 LEU B CA 1
ATOM 5621 C C . LEU B 1 403 ? -63.970 22.493 40.886 1.00 21.65 367 LEU B C 1
ATOM 5622 O O . LEU B 1 403 ? -64.357 21.458 40.335 1.00 23.09 367 LEU B O 1
ATOM 5627 N N . ASP B 1 404 ? -64.519 23.685 40.662 1.00 19.32 368 ASP B N 1
ATOM 5628 C CA . ASP B 1 404 ? -65.647 23.878 39.748 1.00 24.66 368 ASP B CA 1
ATOM 5629 C C . ASP B 1 404 ? -65.192 24.074 38.298 1.00 20.91 368 ASP B C 1
ATOM 5630 O O . ASP B 1 404 ? -65.655 23.368 37.394 1.00 22.54 368 ASP B O 1
ATOM 5635 N N . PHE B 1 405 ? -64.332 25.062 38.062 1.00 21.51 369 PHE B N 1
ATOM 5636 C CA . PHE B 1 405 ? -63.888 25.403 36.718 1.00 19.88 369 PHE B CA 1
ATOM 5637 C C . PHE B 1 405 ? -62.481 24.887 36.456 1.00 24.70 369 PHE B C 1
ATOM 5638 O O . PHE B 1 405 ? -61.638 24.813 37.358 1.00 21.49 369 PHE B O 1
ATOM 5646 N N . GLY B 1 406 ? -62.245 24.519 35.199 1.00 19.63 370 GLY B N 1
ATOM 5647 C CA . GLY B 1 406 ? -60.945 24.039 34.778 1.00 16.77 370 GLY B CA 1
ATOM 5648 C C . GLY B 1 406 ? -60.625 24.550 33.385 1.00 20.41 370 GLY B C 1
ATOM 5649 O O . GLY B 1 406 ? -61.480 25.114 32.690 1.00 17.03 370 GLY B O 1
ATOM 5650 N N . VAL B 1 407 ? -59.377 24.361 32.983 1.00 20.00 371 VAL B N 1
ATOM 5651 C CA . VAL B 1 407 ? -58.964 24.762 31.647 1.00 16.00 371 VAL B CA 1
ATOM 5652 C C . VAL B 1 407 ? -58.183 23.624 31.001 1.00 20.31 371 VAL B C 1
ATOM 5653 O O . VAL B 1 407 ? -57.395 22.928 31.654 1.00 21.02 371 VAL B O 1
ATOM 5657 N N . LEU B 1 408 ? -58.430 23.426 29.743 1.00 18.70 372 LEU B N 1
ATOM 5658 C CA . LEU B 1 408 ? -57.756 22.456 28.950 1.00 18.61 372 LEU B CA 1
ATOM 5659 C C . LEU B 1 408 ? -57.101 23.267 27.851 1.00 21.09 372 LEU B C 1
ATOM 5660 O O . LEU B 1 408 ? -57.724 24.001 27.147 1.00 17.21 372 LEU B O 1
ATOM 5665 N N . LEU B 1 409 ? -55.807 23.111 27.753 1.00 17.55 373 LEU B N 1
ATOM 5666 C CA . LEU B 1 409 ? -55.024 23.847 26.825 1.00 20.72 373 LEU B CA 1
ATOM 5667 C C . LEU B 1 409 ? -54.089 22.972 26.000 1.00 20.93 373 LEU B C 1
ATOM 5668 O O . LEU B 1 409 ? -53.340 22.242 26.515 1.00 20.55 373 LEU B O 1
ATOM 5673 N N . SER B 1 410 ? -54.214 23.052 24.701 1.00 19.52 374 SER B N 1
ATOM 5674 C CA . SER B 1 410 ? -53.421 22.270 23.813 1.00 19.64 374 SER B CA 1
ATOM 5675 C C . SER B 1 410 ? -52.735 23.115 22.761 1.00 21.23 374 SER B C 1
ATOM 5676 O O . SER B 1 410 ? -53.109 24.215 22.575 1.00 17.80 374 SER B O 1
ATOM 5679 N N . PHE B 1 411 ? -51.740 22.572 22.096 1.00 15.84 375 PHE B N 1
ATOM 5680 C CA . PHE B 1 411 ? -51.016 23.399 21.136 1.00 18.21 375 PHE B CA 1
ATOM 5681 C C . PHE B 1 411 ? -50.335 22.462 20.154 1.00 16.75 375 PHE B C 1
ATOM 5682 O O . PHE B 1 411 ? -50.175 21.271 20.425 1.00 19.09 375 PHE B O 1
ATOM 5690 N N . GLY B 1 412 ? -49.945 23.004 18.998 1.00 20.31 376 GLY B N 1
ATOM 5691 C CA . GLY B 1 412 ? -49.437 22.143 17.956 1.00 19.39 376 GLY B CA 1
ATOM 5692 C C . GLY B 1 412 ? -48.941 22.943 16.776 1.00 18.87 376 GLY B C 1
ATOM 5693 O O . GLY B 1 412 ? -48.629 24.134 16.897 1.00 20.59 376 GLY B O 1
ATOM 5694 N N . PRO B 1 413 ? -48.893 22.303 15.609 1.00 20.20 377 PRO B N 1
ATOM 5695 C CA . PRO B 1 413 ? -48.248 22.912 14.436 1.00 21.27 377 PRO B CA 1
ATOM 5696 C C . PRO B 1 413 ? -48.739 24.325 14.148 1.00 21.98 377 PRO B C 1
ATOM 5697 O O . PRO B 1 413 ? -49.921 24.651 14.304 1.00 18.39 377 PRO B O 1
ATOM 5701 N N . GLY B 1 414 ? -47.809 25.172 13.720 1.00 20.11 378 GLY B N 1
ATOM 5702 C CA . GLY B 1 414 ? -48.131 26.564 13.505 1.00 20.81 378 GLY B CA 1
ATOM 5703 C C . GLY B 1 414 ? -48.154 27.381 14.772 1.00 20.90 378 GLY B C 1
ATOM 5704 O O . GLY B 1 414 ? -48.471 28.571 14.722 1.00 22.66 378 GLY B O 1
ATOM 5705 N N . LEU B 1 415 ? -47.779 26.777 15.899 1.00 20.79 379 LEU B N 1
ATOM 5706 C CA . LEU B 1 415 ? -48.040 27.338 17.220 1.00 22.60 379 LEU B CA 1
ATOM 5707 C C . LEU B 1 415 ? -49.517 27.708 17.357 1.00 18.62 379 LEU B C 1
ATOM 5708 O O . LEU B 1 415 ? -49.883 28.749 17.914 1.00 19.88 379 LEU B O 1
ATOM 5713 N N . THR B 1 416 ? -50.369 26.836 16.830 1.00 18.75 380 THR B N 1
ATOM 5714 C CA . THR B 1 416 ? -51.791 26.877 17.146 1.00 19.53 380 THR B CA 1
ATOM 5715 C C . THR B 1 416 ? -51.985 26.546 18.620 1.00 19.48 380 THR B C 1
ATOM 5716 O O . THR B 1 416 ? -51.356 25.621 19.138 1.00 17.77 380 THR B O 1
ATOM 5720 N N . ILE B 1 417 ? -52.854 27.304 19.299 1.00 18.68 381 ILE B N 1
ATOM 5721 C CA . ILE B 1 417 ? -53.231 27.043 20.687 1.00 18.07 381 ILE B CA 1
ATOM 5722 C C . ILE B 1 417 ? -54.753 26.919 20.775 1.00 20.80 381 ILE B C 1
ATOM 5723 O O . ILE B 1 417 ? -55.474 27.811 20.315 1.00 17.86 381 ILE B O 1
ATOM 5728 N N . GLU B 1 418 ? -55.239 25.834 21.391 1.00 17.86 382 GLU B N 1
ATOM 5729 C CA . GLU B 1 418 ? -56.667 25.650 21.671 1.00 18.72 382 GLU B CA 1
ATOM 5730 C C . GLU B 1 418 ? -56.893 25.790 23.174 1.00 20.90 382 GLU B C 1
ATOM 5731 O O . GLU B 1 418 ? -56.165 25.181 23.961 1.00 19.30 382 GLU B O 1
ATOM 5737 N N . THR B 1 419 ? -57.909 26.565 23.563 1.00 16.24 383 THR B N 1
ATOM 5738 C CA . THR B 1 419 ? -58.223 26.839 24.967 1.00 17.44 383 THR B CA 1
ATOM 5739 C C . THR B 1 419 ? -59.676 26.458 25.210 1.00 18.61 383 THR B C 1
ATOM 5740 O O . THR B 1 419 ? -60.583 27.068 24.629 1.00 17.63 383 THR B O 1
ATOM 5744 N N . VAL B 1 420 ? -59.899 25.467 26.066 1.00 17.00 384 VAL B N 1
ATOM 5745 C CA . VAL B 1 420 ? -61.240 24.972 26.378 1.00 15.93 384 VAL B CA 1
ATOM 5746 C C . VAL B 1 420 ? -61.498 25.200 27.868 1.00 18.79 384 VAL B C 1
ATOM 5747 O O . VAL B 1 420 ? -60.735 24.716 28.711 1.00 18.07 384 VAL B O 1
ATOM 5751 N N . VAL B 1 421 ? -62.558 25.936 28.197 1.00 14.97 385 VAL B N 1
ATOM 5752 C CA . VAL B 1 421 ? -62.964 26.068 29.597 1.00 15.01 385 VAL B CA 1
ATOM 5753 C C . VAL B 1 421 ? -63.920 24.935 29.925 1.00 18.10 385 VAL B C 1
ATOM 5754 O O . VAL B 1 421 ? -64.875 24.672 29.184 1.00 17.61 385 VAL B O 1
ATOM 5758 N N . LEU B 1 422 ? -63.654 24.255 31.025 1.00 14.22 386 LEU B N 1
ATOM 5759 C CA . LEU B 1 422 ? -64.439 23.122 31.469 1.00 13.78 386 LEU B CA 1
ATOM 5760 C C . LEU B 1 422 ? -65.082 23.434 32.813 1.00 18.91 386 LEU B C 1
ATOM 5761 O O . LEU B 1 422 ? -64.547 24.212 33.611 1.00 17.82 386 LEU B O 1
ATOM 5766 N N . HIS B 1 423 ? -66.201 22.784 33.080 1.00 17.59 387 HIS B N 1
ATOM 5767 C CA . HIS B 1 423 ? -66.784 22.796 34.417 1.00 18.22 387 HIS B CA 1
ATOM 5768 C C . HIS B 1 423 ? -66.850 21.359 34.893 1.00 16.63 387 HIS B C 1
ATOM 5769 O O . HIS B 1 423 ? -67.224 20.457 34.136 1.00 19.74 387 HIS B O 1
ATOM 5776 N N . SER B 1 424 ? -66.461 21.132 36.141 1.00 18.03 388 SER B N 1
ATOM 5777 C CA . SER B 1 424 ? -66.511 19.773 36.661 1.00 17.51 388 SER B CA 1
ATOM 5778 C C . SER B 1 424 ? -67.943 19.393 37.039 1.00 20.00 388 SER B C 1
ATOM 5779 O O . SER B 1 424 ? -68.876 20.202 36.955 1.00 20.43 388 SER B O 1
ATOM 5782 N N . LYS B 1 425 ? -68.111 18.147 37.478 1.00 18.35 389 LYS B N 1
ATOM 5783 C CA . LYS B 1 425 ? -69.377 17.547 37.876 1.00 22.36 389 LYS B CA 1
ATOM 5784 C C . LYS B 1 425 ? -69.163 16.797 39.181 1.00 24.33 389 LYS B C 1
ATOM 5785 O O . LYS B 1 425 ? -68.028 16.441 39.518 1.00 23.61 389 LYS B O 1
ATOM 5791 N N . PRO B 1 426 ? -70.234 16.524 39.932 1.00 28.41 390 PRO B N 1
ATOM 5792 C CA . PRO B 1 426 ? -70.071 15.778 41.193 1.00 33.54 390 PRO B CA 1
ATOM 5793 C C . PRO B 1 426 ? -69.496 14.394 40.936 1.00 35.97 390 PRO B C 1
ATOM 5794 O O . PRO B 1 426 ? -69.857 13.714 39.969 1.00 36.61 390 PRO B O 1
ATOM 5798 N N . ILE B 1 427 ? -68.590 13.976 41.818 1.00 35.47 391 ILE B N 1
ATOM 5799 C CA . ILE B 1 427 ? -67.719 12.833 41.534 1.00 34.94 391 ILE B CA 1
ATOM 5800 C C . ILE B 1 427 ? -68.486 11.515 41.413 1.00 40.91 391 ILE B C 1
ATOM 5801 O O . ILE B 1 427 ? -69.621 11.394 41.886 1.00 46.83 391 ILE B O 1
#

Foldseek 3Di:
DCPDLLHWKFFQFKFKFFAPDKDFLQCVLVVLCVLLVNVVVPVLSVVLNVLSVQFLAGMAGAPDDSVLCVVPVLLSAAFDQDQVVQQVSCQPVQLVQQLNRLVRRCVSQVDDPQLAQEEEEEEQRHADVVGSQVVNCVVNVYDPRRHYDYHYNDWQQCLLVQLQVLRCVQSVDPSHKYKYKYWYHCSLPRYHDDPVCSVSSNSVSFAHTMMMITIMHGNDDPPRTATFKTFSHKDKDADPPQLQAWDWDQDSRGIDTHHDPCLLVVLLVPVQVVCCVVCVVVVDDQQQLAAEQEQCPGVSNVVSNCVSNVHDPCSCVLLSVQCHHHGHRISRSSSSSLVSQQVVCVVVVAFWSRVVHFKHWHWIAHRNRMIMITIMGIGTD/DDWKFFQFKFKFFAPAKDFLQCVLVVLCVLLVNVVVPVLSVVLNVLLVQFLAGMAGAPDDSVNCVVPVLLSAAFDQDQVVQQVSCQPVQLVQQLNRLVRRCVSQVDDPQLAQEEEEEEQRHADVVGSQVVNCVVNVYDPRRHYDYHYNDWQQCLLVQLQVLRCVQRVDPSHKYKYKYWYHCSLPRYHDDPVCSVSSNSVSFAHTMMMITIMHPDDDPPRTATFKTFPHKDKDADPPQLVAWDWDQDSRGIDTHHDPCLLVVLLVPVQVVCCVVCVVVVDDQQQLAAEQEQCSGVSNVVSNCVSNVHDPCSCVLLSVQCHHHGHRISRSSSSSLVSQQVVCVVVVAFWSRVVHFKHWHWIAHRNRMIMITIMGIGTD

B-factor: mean 28.34, std 11.08, range [12.48, 120.45]

Radius of gyration: 25.52 Å; Cα contacts (8 Å, |Δi|>4): 1842; chains: 2; bounding box: 72×54×78 Å

Secondary structure (DSSP, 8-state):
-TTSSS-S-EEEEEEEE--S-EEESTTHHHHHHHHTT-TT-HHHHHHHHHHHHHTT--EEE-S--HHHHHH-HHHHSSSSS-HHHHHHHHHHHHHHHHHHHHHHHHHHH-S-GGG--EEEEEESS---BS-HHHHHHHHHT--TTSEEEEEES--TTHHHHHHHHHHHHHHHSTT-EEEEEEEE-GGGT-----TT-TTHHHHHHHB--EEEEEEEESSPPTTT----EEEEEEEEEE-TTGGGTEEB-EETTEE--EE-TTHHHHHHHHHHHHHHHHHGGGT---GGGSEEEE--S-HHHHHHHHHHHT--TTTTHHHHHHHHHH-B-GGGHHHHHHHHHHHHHHHTT-SBTTTT-SEEEEEEEEGGGEEEEEEEEE-B-/--S-EEEEEEEE--S-EEESTTHHHHHHHHTT-TT-HHHHHHHHHHHHHHT--EEE-S--HHHHHH-HHHHSSSSS-HHHHHHHHHHHHHHHHHHHHHHHHHHH-S-GGG--EEEEEESS---BS-HHHHHHHHHT--TTSEEEEEES--TTHHHHHHHHHHHHHHHSTT-EEEEEEEE-GGGT-----TT-TTHHHHHHHB--EEEEEEEESSPPTTT----EEEEEEEEEE-TTGGGTEEB-EETTEE--EE-TTHHHHHHHHHHHHHHHHHGGGT---GGGSEEEE--S-HHHHHHHHHHHT--TTTTHHHHHHHHHH-B-GGGHHHHHHHHHHHHHHHTT-SBTTTT-SEEEEEEEEGGGEEEEEEEEE-B-

CATH classification: 3.40.47.10 (+1 more: 3.40.47.10)

Nearest PDB structures (foldseek):
  6j1n-assembly1_B  TM=1.002E+00  e=1.380E-82  Anisodus acutangulus
  4wum-assembly1_B  TM=9.854E-01  e=1.470E-66  Freesia hybrid cultivar
  5uc5-assembly1_B  TM=9.857E-01  e=1.384E-66  Malus domestica
  4yjy-assembly1_B  TM=9.852E-01  e=2.860E-66  Oryza sativa Indica Group
  7f0g-assembly4_D  TM=9.937E-01  e=1.359E-61  Erythroxylum novogranatense

Sequence (757 aa):
KSQRSEGPALVLAIGTATPSHWIDQSSYPDYYFRVTNSDHLVDLKEKFRRICSRTMIKKRHMLLTEEILKKNPNLCSFSEPSLDIIRQDILVSEIPKLGKEAALKAIQEWAQPKSTITHLVFCTRSGVDMPGADYQLIKLLGLGPSSVQRLMMYQQGCFAGGTMLRLAKDLAENNKGARILVICAESSAIGFRGPSESHVDNLVAQALFGDGAAAIIVGSNPKPGLEKPVFEIVSAAQTFVPNGDCHLALHLREMGLTFHCTKDVPPTIAKNVESCLTKALEPLGISDWNSLFWILHPGGNAIVDQVENKLGLEHEKLRATRNILRDFGNMSSACVLFILDEIRKKSARDGLKTTGEGLDFGVLLSFGPGLTIETVVLHSKPIEGPALVLAIGTATPSHWIDQSSYPDYYFRVTNSDHLVDLKEKFRRRICSRTMIKKRHMLLTEEILKKNPNLCSFSEPSLDIRQDILVSEIPKLGKEAALKAIQEWAQPKSTITHLVFCTRSGVDMPGADYQLIKLLGLGPSVQRLMMYQQGCFAGGTMLRLAKDLAENNKGARILVICAESSAIGFRGPSESHVDNLVAQALFGDGAAAIIVGSNPKPGLEKPVFEIVSAAQTFVPNGDCHLALHLREMGLTFHCTKDVPPTIAKNVESCLTKALEPLGISDWNSLFWILHPGGNAIVDQVENKLGLEHEKLRATRNILRDFGNMSSACVLFILDEIRKKSARDGLKTTGEGLDFGVLLSFGPGLTIETVVLHSKPI